Protein AF-0000000074136040 (afdb_homodimer)

Nearest PDB structures (foldseek):
  2c1n-assembly2_B  TM=3.102E-01  e=4.242E+00  Homo sapiens

Secondary structure (DSSP, 8-state):
---HHHHHHHTT--GGGGHHHHHHHHHHHHHHT-SS--HHHHHHHHHHHHHHHHHHHHHHHHHHHHHHHHHHHS-HHHHHIIIII-HHHHGGGGHHHHHHHHHHHHHHHHHHHTTTT-HHHHHHHHHHHHHHHHHHHHHHHIIIIIIHHHHHHH-----SS-S-HHHHHHHHHHHSSGGGGGGTHHHHHHHHHHHHHTTSHHHHHHS-HHHHHHHHHHHHHHHHHHHHHHHHHHHHHHHHHHHH-S--GGGGGGGGGGHHHHHHHHHHHHHHHHHHHHHHHHHS--SS--HHHHHHHHHHHHHHHHHHHHHHHHHHHHHHHHHHHHHHHHHHTTT--EEPTTT--EE-TTS--GGGGGGHHHHHHHHHHHHHHHHHHTTTS--HHHHHHHHHHHHHHHHHHHHHHHHHHHHHHHHHHHHHHHHHHHHHHHHHHTTS---------GGGGG--GGGG-/---HHHHHHHTT--GGGGHHHHHHHHHHHHHHT-SS--HHHHHHHHHHHHHHHHHHHHHHHHHHHHHHHHHHHS-HHHHHIIIII-HHHHGGGGHHHHHHHHHHHHHHHHHHHTTTT-HHHHHHHHHHHHHHHHHHHHHHHIIIIIIHHHHHH-----SSS-S-HHHHHHHHHHH--GGGGGGTHHHHHHHHHHHHHTTSHHHHHHS-HHHHHHHHHHHHHHHHHHHHHHHHHHHHHHHHHHHH-SPPGGGGGGGGGGHHHHHHHHHHHHHHHHHHHHHHHHHS--SS--HHHHHHHHHHHHHHHHHHHHHHHHHHHHHHHHHHHHHHHHHHTTT--EEPTTT-PEE-TTS--GGGGGGHHHHHHHHHHHHHHHHHHTTTS--HHHHHHHHHHHHHHHHHHHHHHHHHHHHHHHHHHHHHHHHHHHHHHHHHHTTS-S-------GGGGG--GGGG-

InterPro domains:
  IPR004695 Transporter protein SLAC1/Mae1/ Ssu1/TehA [PF03595] (12-409)
  IPR038665 Voltage-dependent anion channel superfamily [G3DSA:1.50.10.150] (7-417)
  IPR051629 Sulfite Efflux Tellurite-Resistance Transporter [PTHR31686] (4-433)

Organism: Saccharomyces kudriavzevii (strain ATCC MYA-4449 / AS 2.2408 / CBS 8840 / NBRC 1802 / NCYC 2889) (NCBI:txid226230)

Foldseek 3Di:
DPPPVLVVLLVPAALLLLLLLLLLLLLLVCLCVPLPDDPVSPVVSVVSLVVSVVSLVVNVVSNVSSQVVCCVVDNPVVVCCVQCLDPVRNLSNLSNLSSLLSNLLVLLVVLLVCCPVDVVVSLVSVVVSVVSLVVSLVSLCCLQVVSVCSNVVPLDPPPPDDDDPVVSCVCCLVVLALSNLSSLLSLLSSLLSLLNRLLGPSNCVNDPLVVSVVSLVVSVVSLVVSVVVLVVSVVVNVVSCVPVNADDLVQLLSLLSNLRNLLSSLSNLQSSLVSVLSSLVPPPDPPPDDPVSNCCSPPVSVVSNVVSNVSNVVSLVVSVVSVVVSVVSLVVQQPPWDQDPPPRDTDGSPPDDSSLSSNQNSLSSNLSSLSSCCVPCCVPPNDVVSSVSSNVSSVCNNVSSVVNVVVVVVVVVVVVVVVVVVVVVVVVVVVVVVPDDDDDPPDPPPDPPPVPVPPVD/DPPPVLVVLLVPAALLLLLLLLLLLLLLVCLCPPLPDDPVSPVVSVVSLVVSVVSLVVNVVSNVSSQVVCCVVDNPVVVCCVQCLDPVRNLSNLSNLSSLLSNLLVLLVVLLVCCPVDVVVSLVSVVVSVVSLVVSLVSLCCQQVVSVVSNVPDPVVPVPDDPPPVVVCVCCLVVLDLSNLSSLLSLLQSLLSLLSHLLRPSNCVNDPLVVSVVSLVVSVVSLVVSVVVLVVSVVVVVVSCVPVNADDLVQLLSLLSNLRNLLSSLSNLQSSLVSVLSSLVVPPDPPPDDPVSNCCSPVVSVVSNVVSNVSNVVSLVVSVVSVVVSVVSLVVQQPPWDQDPPPRDTDGSPPDDSSLSSNQNSLSSNLSSLSSCCVPCCVPPNSVVSSVSSNVSSVCNNVSSVVNVVVVVVVVVVVVVVVVVVVVVVVVCVVVVVVDDDDDPPDPPPDPPPVPPPPVD

pLDDT: mean 82.59, std 19.42, range [18.17, 98.25]

Solvent-accessible surface area (backbone atoms only — not comparable to full-atom values): 46524 Å² total; per-residue (Å²): 127,82,52,71,63,57,52,62,58,32,70,65,65,49,56,56,62,31,39,58,22,23,19,34,16,41,31,16,47,43,34,59,65,34,82,76,76,50,73,68,42,38,53,51,12,52,52,34,39,52,50,21,52,50,47,43,54,50,52,50,50,44,50,52,48,29,50,52,51,46,34,71,72,61,38,62,69,56,48,46,45,52,46,51,60,29,70,90,37,29,38,32,50,28,28,45,47,42,18,50,45,30,52,39,49,44,52,43,54,49,22,60,66,33,39,84,82,37,48,67,62,18,37,53,45,43,51,49,35,53,52,51,46,54,52,38,48,52,52,27,48,45,42,34,54,47,42,49,46,45,55,69,66,47,75,59,75,70,69,81,61,77,87,61,71,62,50,58,52,38,46,48,52,66,54,60,39,64,55,68,47,35,28,43,40,27,36,24,47,48,25,26,50,49,38,73,41,56,75,35,71,58,41,55,70,65,40,57,71,66,58,44,49,52,50,50,51,50,29,51,53,40,36,54,52,29,50,54,53,49,53,52,50,50,44,51,39,53,53,33,28,65,69,64,30,58,66,54,73,86,46,38,43,41,48,32,45,65,22,27,47,18,8,24,40,17,32,19,38,45,31,44,23,49,40,50,32,51,50,44,65,69,73,46,81,85,70,96,58,52,72,66,54,53,49,46,68,54,48,52,35,48,51,42,38,53,53,18,52,53,51,21,42,34,26,42,33,46,26,54,51,44,51,52,51,31,52,50,51,51,59,69,32,60,81,45,75,45,65,40,84,88,78,65,47,75,40,42,66,84,53,86,52,80,47,63,53,40,42,18,45,15,30,32,23,38,9,47,22,27,32,49,53,22,72,72,36,35,86,80,46,88,38,64,68,31,36,52,50,12,43,51,30,34,51,50,15,39,54,49,31,51,51,51,51,53,50,50,50,50,52,51,49,50,50,49,49,51,50,51,50,49,50,49,46,52,49,50,51,49,58,57,55,63,69,56,87,90,73,88,78,75,84,86,68,73,81,74,67,75,77,63,77,72,69,83,112,127,83,54,68,64,58,52,62,60,32,69,66,66,49,55,55,62,30,37,58,22,22,20,35,15,42,32,16,47,43,33,59,65,33,83,75,76,49,72,68,40,38,52,52,12,53,54,34,38,53,51,20,52,50,48,43,54,52,51,50,50,45,50,52,49,29,50,52,53,45,36,72,71,63,38,63,66,54,50,44,46,54,45,52,54,28,71,91,37,28,36,33,49,28,27,45,45,41,18,50,44,29,52,41,48,45,50,44,52,50,20,60,66,32,39,83,81,37,49,67,60,17,37,53,43,44,52,49,34,54,53,51,46,53,52,38,48,53,51,26,50,46,41,34,53,48,42,50,46,40,60,19,59,59,70,72,62,63,78,80,66,76,90,54,70,62,50,56,44,42,48,39,51,68,54,60,38,64,57,66,47,35,26,44,38,27,35,24,47,50,26,26,51,48,37,73,44,56,76,34,70,59,41,56,71,65,41,56,71,66,60,44,49,53,50,51,50,52,31,50,35,40,36,41,31,30,52,54,53,48,52,42,50,50,54,54,39,55,53,34,42,73,71,68,46,76,68,56,74,88,49,38,44,41,45,30,44,66,22,28,48,18,9,25,40,16,31,20,39,45,33,44,23,50,39,49,33,52,49,45,65,69,72,47,81,84,68,96,60,55,71,68,53,55,50,45,68,55,47,53,36,48,53,42,37,53,53,19,51,52,52,23,50,53,27,42,55,52,25,53,52,43,50,52,52,32,52,50,51,51,59,68,32,60,83,46,77,46,65,40,83,86,78,65,45,74,39,43,66,82,51,87,53,79,50,64,53,41,41,19,46,15,30,32,24,37,10,48,22,28,33,48,52,21,71,71,37,34,86,80,44,87,38,62,68,32,36,52,50,12,42,50,30,33,51,49,15,38,53,48,29,52,51,51,51,52,51,50,50,49,54,51,49,50,52,50,49,50,47,48,50,48,50,49,46,50,51,50,48,52,59,56,54,64,70,58,83,90,74,87,79,75,82,86,68,73,81,75,66,73,79,63,79,73,69,85,115

Sequence (914 aa):
MVSSWALAVTRQFDPFMFVMVMGVGISSNILYNFPYPARWLRICSYIMFAITCLIFIAVQALQLLHLVVYIKEKSFKEYFNDFFRNMKHSLFWGTYPMGLVTIINFLGALSKKYTTRSPTNARNLMILVYALWWYDLAVCLVIAWGISFLIWHDYYSLDGVGSYPSYNIRMASENMKSVLLLDIIPLVVVASSCGTFTMSDIFARAFNRNIQLITLVICALTWLHAIIFVSILITIYFWSLYINKIPPMSQVFTLFLLLGPMGQGSFGVLLLTDNIKKYVDKYYPTDNITREQEILTIMVPWCFKVLGIISAMAMLAMGYFFTVISIASIVSHYDTRETENETGKVKRVYTFHKGFWGMTFPMGTMSLGNEELYVQYNQYVPLYAFRVLGTIYGSICVCWSILCLSFTLYEYLKKVWHAARKSSFFSEAAAEKTITSPYSTESVEESNSALDFTRLAMVSSWALAVTRQFDPFMFVMVMGVGISSNILYNFPYPARWLRICSYIMFAITCLIFIAVQALQLLHLVVYIKEKSFKEYFNDFFRNMKHSLFWGTYPMGLVTIINFLGALSKKYTTRSPTNARNLMILVYALWWYDLAVCLVIAWGISFLIWHDYYSLDGVGSYPSYNIRMASENMKSVLLLDIIPLVVVASSCGTFTMSDIFARAFNRNIQLITLVICALTWLHAIIFVSILITIYFWSLYINKIPPMSQVFTLFLLLGPMGQGSFGVLLLTDNIKKYVDKYYPTDNITREQEILTIMVPWCFKVLGIISAMAMLAMGYFFTVISIASIVSHYDTRETENETGKVKRVYTFHKGFWGMTFPMGTMSLGNEELYVQYNQYVPLYAFRVLGTIYGSICVCWSILCLSFTLYEYLKKVWHAARKSSFFSEAAAEKTITSPYSTESVEESNSALDFTRLA

Radius of gyration: 33.11 Å; Cα contacts (8 Å, |Δi|>4): 1145; chains: 2; boundi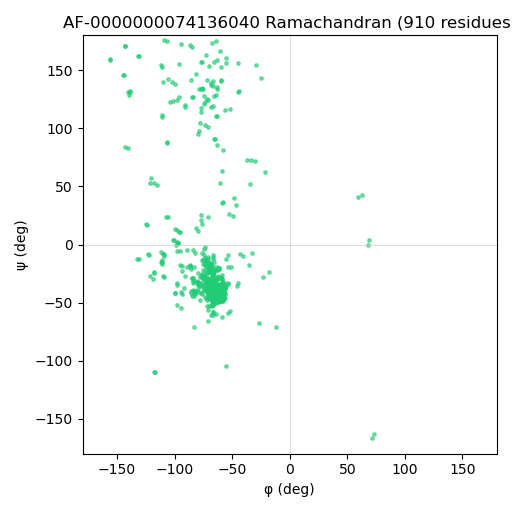ng box: 98×110×75 Å

Structure (mmCIF, N/CA/C/O backbone):
data_AF-0000000074136040-model_v1
#
loop_
_entity.id
_entity.type
_entity.pdbx_description
1 polymer 'SSU1-like protein'
#
loop_
_atom_site.group_PDB
_atom_site.id
_atom_site.type_symbol
_atom_site.label_atom_id
_atom_site.label_alt_id
_atom_site.label_comp_id
_atom_site.label_asym_id
_atom_site.label_entity_id
_atom_site.label_seq_id
_atom_site.pdbx_PDB_ins_code
_atom_site.Cartn_x
_atom_site.Cartn_y
_atom_site.Cartn_z
_atom_site.occupancy
_atom_site.B_iso_or_equiv
_atom_site.auth_seq_id
_atom_site.auth_comp_id
_atom_site.auth_asym_id
_atom_site.auth_atom_id
_atom_site.pdbx_PDB_model_num
ATOM 1 N N . MET A 1 1 ? 34.25 -40.812 -16.578 1 46.94 1 MET A N 1
ATOM 2 C CA . MET A 1 1 ? 34.656 -39.531 -17.172 1 46.94 1 MET A CA 1
ATOM 3 C C . MET A 1 1 ? 33.469 -38.812 -17.781 1 46.94 1 MET A C 1
ATOM 5 O O . MET A 1 1 ? 32.781 -39.344 -18.656 1 46.94 1 MET A O 1
ATOM 9 N N . VAL A 1 2 ? 32.938 -37.938 -16.953 1 61.72 2 VAL A N 1
ATOM 10 C CA . VAL A 1 2 ? 31.797 -37.188 -17.453 1 61.72 2 VAL A CA 1
ATOM 11 C C . VAL A 1 2 ? 32.156 -36.562 -18.797 1 61.72 2 VAL A C 1
ATOM 13 O O . VAL A 1 2 ? 33.25 -36 -18.969 1 61.72 2 VAL A O 1
ATOM 16 N N . SER A 1 3 ? 31.438 -37 -19.859 1 63.81 3 SER A N 1
ATOM 17 C CA . SER A 1 3 ? 31.672 -36.5 -21.203 1 63.81 3 SER A CA 1
ATOM 18 C C . SER A 1 3 ? 31.828 -34.969 -21.219 1 63.81 3 SER A C 1
ATOM 20 O O . SER A 1 3 ? 31.219 -34.281 -20.391 1 63.81 3 SER A O 1
ATOM 22 N N . SER A 1 4 ? 32.875 -34.469 -21.875 1 64.31 4 SER A N 1
ATOM 23 C CA . SER A 1 4 ? 33.25 -33.062 -22 1 64.31 4 SER A CA 1
ATOM 24 C C . SER A 1 4 ? 32.031 -32.188 -22.328 1 64.31 4 SER A C 1
ATOM 26 O O . SER A 1 4 ? 31.922 -31.078 -21.844 1 64.31 4 SER A O 1
ATOM 28 N N . TRP A 1 5 ? 31.188 -32.844 -23.062 1 64.62 5 TRP A N 1
ATOM 29 C CA . TRP A 1 5 ? 30 -32.094 -23.453 1 64.62 5 TRP A CA 1
ATOM 30 C C . TRP A 1 5 ? 29.078 -31.859 -22.266 1 64.62 5 TRP A C 1
ATOM 32 O O . TRP A 1 5 ? 28.516 -30.781 -22.109 1 64.62 5 TRP A O 1
ATOM 42 N N . ALA A 1 6 ? 28.922 -32.875 -21.5 1 65.31 6 ALA A N 1
ATOM 43 C CA . ALA A 1 6 ? 28.078 -32.781 -20.312 1 65.31 6 ALA A CA 1
ATOM 44 C C . ALA A 1 6 ? 28.594 -31.703 -19.359 1 65.31 6 ALA A C 1
ATOM 46 O O . ALA A 1 6 ? 27.812 -30.938 -18.781 1 65.31 6 ALA A O 1
ATOM 47 N N . LEU A 1 7 ? 29.781 -31.578 -19.312 1 70.56 7 LEU A N 1
ATOM 48 C CA . LEU A 1 7 ? 30.406 -30.594 -18.438 1 70.56 7 LEU A CA 1
ATOM 49 C C . LEU A 1 7 ? 30.141 -29.188 -18.953 1 70.56 7 LEU A C 1
ATOM 51 O O . LEU A 1 7 ? 29.859 -28.281 -18.156 1 70.56 7 LEU A O 1
ATOM 55 N N . ALA A 1 8 ? 30.234 -29.062 -20.219 1 70.12 8 ALA A N 1
ATOM 56 C CA . ALA A 1 8 ? 30.062 -27.734 -20.812 1 70.12 8 ALA A CA 1
ATOM 57 C C . ALA A 1 8 ? 28.625 -27.25 -20.641 1 70.12 8 ALA A C 1
ATOM 59 O O . ALA A 1 8 ? 28.391 -26.062 -20.359 1 70.12 8 ALA A O 1
ATOM 60 N N . VAL A 1 9 ? 27.781 -28.188 -20.75 1 70.44 9 VAL A N 1
ATOM 61 C CA . VAL A 1 9 ? 26.375 -27.828 -20.672 1 70.44 9 VAL A CA 1
ATOM 62 C C . VAL A 1 9 ? 25.953 -27.594 -19.234 1 70.44 9 VAL A C 1
ATOM 64 O O . VAL A 1 9 ? 25.172 -26.688 -18.938 1 70.44 9 VAL A O 1
ATOM 67 N N . THR A 1 10 ? 26.484 -28.312 -18.406 1 73.75 10 THR A N 1
ATOM 68 C CA . THR A 1 10 ? 26.078 -28.281 -17.016 1 73.75 10 THR A CA 1
ATOM 69 C C . THR A 1 10 ? 26.641 -27.047 -16.312 1 73.75 10 THR A C 1
ATOM 71 O O . THR A 1 10 ? 26.078 -26.594 -15.312 1 73.75 10 THR A O 1
ATOM 74 N N . ARG A 1 11 ? 27.703 -26.562 -16.812 1 70.44 11 ARG A N 1
ATOM 75 C CA . ARG A 1 11 ? 28.312 -25.391 -16.188 1 70.44 11 ARG A CA 1
ATOM 76 C C . ARG A 1 11 ? 27.438 -24.156 -16.312 1 70.44 11 ARG A C 1
ATOM 78 O O . ARG A 1 11 ? 27.578 -23.203 -15.555 1 70.44 11 ARG A O 1
ATOM 85 N N . GLN A 1 12 ? 26.469 -24.375 -17.078 1 74.19 12 GLN A N 1
ATOM 86 C CA . GLN A 1 12 ? 25.641 -23.219 -17.359 1 74.19 12 GLN A CA 1
ATOM 87 C C . GLN A 1 12 ? 24.391 -23.219 -16.484 1 74.19 12 GLN A C 1
ATOM 89 O O . GLN A 1 12 ? 23.625 -22.25 -16.484 1 74.19 12 GLN A O 1
ATOM 94 N N . PHE A 1 13 ? 24.328 -24.234 -15.695 1 83.25 13 PHE A N 1
ATOM 95 C CA . PHE A 1 13 ? 23.094 -24.297 -14.938 1 83.25 13 PHE A CA 1
ATOM 96 C C . PHE A 1 13 ? 23.094 -23.281 -13.805 1 83.25 13 PHE A C 1
ATOM 98 O O . PHE A 1 13 ? 24.109 -23.109 -13.117 1 83.25 13 PHE A O 1
ATOM 105 N N . ASP A 1 14 ? 22.047 -22.625 -13.719 1 85.25 14 ASP A N 1
ATOM 106 C CA . ASP A 1 14 ? 21.75 -21.688 -12.633 1 85.25 14 ASP A CA 1
ATOM 107 C C . ASP A 1 14 ? 20.297 -21.797 -12.188 1 85.25 14 ASP A C 1
ATOM 109 O O . ASP A 1 14 ? 19.391 -21.875 -13.016 1 85.25 14 ASP A O 1
ATOM 113 N N . PRO A 1 15 ? 20.141 -21.953 -10.883 1 85.12 15 PRO A N 1
ATOM 114 C CA . PRO A 1 15 ? 18.766 -22.094 -10.391 1 85.12 15 PRO A CA 1
ATOM 115 C C . PRO A 1 15 ? 17.844 -20.984 -10.906 1 85.12 15 PRO A C 1
ATOM 117 O O . PRO A 1 15 ? 16.641 -21.188 -11.008 1 85.12 15 PRO A O 1
ATOM 120 N N . PHE A 1 16 ? 18.391 -19.953 -11.32 1 85.19 16 PHE A N 1
ATOM 121 C CA . PHE A 1 16 ? 17.609 -18.828 -11.812 1 85.19 16 PHE A CA 1
ATOM 122 C C . PHE A 1 16 ? 16.969 -19.156 -13.156 1 85.19 16 PHE A C 1
ATOM 124 O O . PHE A 1 16 ? 16.031 -18.484 -13.586 1 85.19 16 PHE A O 1
ATOM 131 N N . MET A 1 17 ? 17.375 -20.266 -13.758 1 89.44 17 MET A N 1
ATOM 132 C CA . MET A 1 17 ? 16.859 -20.641 -15.078 1 89.44 17 MET A CA 1
ATOM 133 C C . MET A 1 17 ? 15.383 -21.016 -14.992 1 89.44 17 MET A C 1
ATOM 135 O O . MET A 1 17 ? 14.664 -20.922 -15.992 1 89.44 17 MET A O 1
ATOM 139 N N . PHE A 1 18 ? 14.93 -21.297 -13.852 1 93.38 18 PHE A N 1
ATOM 140 C CA . PHE A 1 18 ? 13.531 -21.672 -13.68 1 93.38 18 PHE A CA 1
ATOM 141 C C . PHE A 1 18 ? 12.633 -20.438 -13.766 1 93.38 18 PHE A C 1
ATOM 143 O O . PHE A 1 18 ? 11.406 -20.562 -13.805 1 93.38 18 PHE A O 1
ATOM 150 N N . VAL A 1 19 ? 13.203 -19.25 -13.82 1 92.5 19 VAL A N 1
ATOM 151 C CA . VAL A 1 19 ? 12.453 -18.016 -13.953 1 92.5 19 VAL A CA 1
ATOM 152 C C . VAL A 1 19 ? 11.719 -18 -15.297 1 92.5 19 VAL A C 1
ATOM 154 O O . VAL A 1 19 ? 10.641 -17.422 -15.414 1 92.5 19 VAL A O 1
ATOM 157 N N . MET A 1 20 ? 12.305 -18.703 -16.234 1 94.94 20 MET A N 1
ATOM 158 C CA . MET A 1 20 ? 11.68 -18.781 -17.547 1 94.94 20 MET A CA 1
ATOM 159 C C . MET A 1 20 ? 10.367 -19.562 -17.484 1 94.94 20 MET A C 1
ATOM 161 O O . MET A 1 20 ? 9.391 -19.203 -18.141 1 94.94 20 MET A O 1
ATOM 165 N N . VAL A 1 21 ? 10.414 -20.547 -16.641 1 96 21 VAL A N 1
ATOM 166 C CA . VAL A 1 21 ? 9.219 -21.375 -16.469 1 96 21 VAL A CA 1
ATOM 167 C C . VAL A 1 21 ? 8.125 -20.547 -15.789 1 96 21 VAL A C 1
ATOM 169 O O . VAL A 1 21 ? 6.969 -20.562 -16.234 1 96 21 VAL A O 1
ATOM 172 N N . MET A 1 22 ? 8.453 -19.891 -14.836 1 95.12 22 MET A N 1
ATOM 173 C CA . MET A 1 22 ? 7.461 -19.141 -14.078 1 95.12 22 MET A CA 1
ATOM 174 C C . MET A 1 22 ? 6.863 -18.016 -14.938 1 95.12 22 MET A C 1
ATOM 176 O O . MET A 1 22 ? 5.652 -17.797 -14.914 1 95.12 22 MET A O 1
ATOM 180 N N . GLY A 1 23 ? 7.73 -17.297 -15.688 1 95.69 23 GLY A N 1
ATOM 181 C CA . GLY A 1 23 ? 7.258 -16.219 -16.531 1 95.69 23 GLY A CA 1
ATOM 182 C C . GLY A 1 23 ? 6.324 -16.688 -17.641 1 95.69 23 GLY A C 1
ATOM 183 O O . GLY A 1 23 ? 5.223 -16.156 -17.797 1 95.69 23 GLY A O 1
ATOM 184 N N . VAL A 1 24 ? 6.727 -17.688 -18.312 1 96.81 24 VAL A N 1
ATOM 185 C CA . VAL A 1 24 ? 5.918 -18.219 -19.406 1 96.81 24 VAL A CA 1
ATOM 186 C C . VAL A 1 24 ? 4.688 -18.922 -18.844 1 96.81 24 VAL A C 1
ATOM 188 O O . VAL A 1 24 ? 3.598 -18.844 -19.406 1 96.81 24 VAL A O 1
ATOM 191 N N . GLY A 1 25 ? 4.891 -19.578 -17.812 1 97.56 25 GLY A N 1
ATOM 192 C CA . GLY A 1 25 ? 3.793 -20.297 -17.188 1 97.56 25 GLY A CA 1
ATOM 193 C C . GLY A 1 25 ? 2.664 -19.391 -16.734 1 97.56 25 GLY A C 1
ATOM 194 O O . GLY A 1 25 ? 1.495 -19.656 -17.016 1 97.56 25 GLY A O 1
ATOM 195 N N . ILE A 1 26 ? 2.975 -18.328 -16.031 1 97.5 26 ILE A N 1
ATOM 196 C CA . ILE A 1 26 ? 1.943 -17.422 -15.555 1 97.5 26 ILE A CA 1
ATOM 197 C C . ILE A 1 26 ? 1.262 -16.75 -16.75 1 97.5 26 ILE A C 1
ATOM 199 O O . ILE A 1 26 ? 0.061 -16.469 -16.703 1 97.5 26 ILE A O 1
ATOM 203 N N . SER A 1 27 ? 2.025 -16.484 -17.781 1 97.62 27 SER A N 1
ATOM 204 C CA . SER A 1 27 ? 1.455 -15.914 -18.984 1 97.62 27 SER A CA 1
ATOM 205 C C . SER A 1 27 ? 0.419 -16.844 -19.609 1 97.62 27 SER A C 1
ATOM 207 O O . SER A 1 27 ? -0.627 -16.391 -20.078 1 97.62 27 SER A O 1
ATOM 209 N N . SER A 1 28 ? 0.747 -18.125 -19.609 1 97.56 28 SER A N 1
ATOM 210 C CA . SER A 1 28 ? -0.204 -19.109 -20.141 1 97.56 28 SER A CA 1
ATOM 211 C C . SER A 1 28 ? -1.489 -19.125 -19.328 1 97.56 28 SER A C 1
ATOM 213 O O . SER A 1 28 ? -2.586 -19.203 -19.875 1 97.56 28 SER A O 1
ATOM 215 N N . ASN A 1 29 ? -1.343 -19.016 -18.031 1 97.06 29 ASN A N 1
ATOM 216 C CA . ASN A 1 29 ? -2.506 -19 -17.156 1 97.06 29 ASN A CA 1
ATOM 217 C C . ASN A 1 29 ? -3.355 -17.75 -17.375 1 97.06 29 ASN A C 1
ATOM 219 O O . ASN A 1 29 ? -4.586 -17.828 -17.375 1 97.06 29 ASN A O 1
ATOM 223 N N . ILE A 1 30 ? -2.703 -16.609 -17.547 1 97.06 30 ILE A N 1
ATOM 224 C CA . ILE A 1 30 ? -3.398 -15.336 -17.766 1 97.06 30 ILE A CA 1
ATOM 225 C C . ILE A 1 30 ? -4.148 -15.375 -19.094 1 97.06 30 ILE A C 1
ATOM 227 O O . ILE A 1 30 ? -5.301 -14.945 -19.172 1 97.06 30 ILE A O 1
ATOM 231 N N . LEU A 1 31 ? -3.5 -15.93 -20.094 1 96.12 31 LEU A N 1
ATOM 232 C CA . LEU A 1 31 ? -4.133 -16.031 -21.406 1 96.12 31 LEU A CA 1
ATOM 233 C C . LEU A 1 31 ? -5.348 -16.953 -21.344 1 96.12 31 LEU A C 1
ATOM 235 O O . LEU A 1 31 ? -6.34 -16.719 -22.031 1 96.12 31 LEU A O 1
ATOM 239 N N . TYR A 1 32 ? -5.285 -18 -20.562 1 94.38 32 TYR A N 1
ATOM 240 C CA . TYR A 1 32 ? -6.383 -18.953 -20.422 1 94.38 32 TYR A CA 1
ATOM 241 C C . TYR A 1 32 ? -7.617 -18.281 -19.828 1 94.38 32 TYR A C 1
ATOM 243 O O . TYR A 1 32 ? -8.742 -18.516 -20.281 1 94.38 32 TYR A O 1
ATOM 251 N N . ASN A 1 33 ? -7.402 -17.391 -18.812 1 92.19 33 ASN A N 1
ATOM 252 C CA . ASN A 1 33 ? -8.477 -16.656 -18.156 1 92.19 33 ASN A CA 1
ATOM 253 C C . ASN A 1 33 ? -8.32 -15.148 -18.344 1 92.19 33 ASN A C 1
ATOM 255 O O . ASN A 1 33 ? -8.367 -14.383 -17.375 1 92.19 33 ASN A O 1
ATOM 259 N N . PHE A 1 34 ? -8.18 -14.75 -19.547 1 92.06 34 PHE A N 1
ATOM 260 C CA . PHE A 1 34 ? -7.984 -13.336 -19.828 1 92.06 34 PHE A CA 1
ATOM 261 C C . PHE A 1 34 ? -9.242 -12.539 -19.516 1 92.06 34 PHE A C 1
ATOM 263 O O . PHE A 1 34 ? -10.359 -13 -19.766 1 92.06 34 PHE A O 1
ATOM 270 N N . PRO A 1 35 ? -9.133 -11.391 -18.906 1 89 35 PRO A N 1
ATOM 271 C CA . PRO A 1 35 ? -10.312 -10.617 -18.516 1 89 35 PRO A CA 1
ATOM 272 C C . PRO A 1 35 ? -11.273 -10.367 -19.672 1 89 35 PRO A C 1
ATOM 274 O O . PRO A 1 35 ? -12.492 -10.281 -19.469 1 89 35 PRO A O 1
ATOM 277 N N . TYR A 1 36 ? -10.805 -10.203 -20.875 1 91.31 36 TYR A N 1
ATOM 278 C CA . TYR A 1 36 ? -11.602 -10.141 -22.094 1 91.31 36 TYR A CA 1
ATOM 279 C C . TYR A 1 36 ? -11.445 -11.414 -22.906 1 91.31 36 TYR A C 1
ATOM 281 O O . TYR A 1 36 ? -10.609 -11.484 -23.812 1 91.31 36 TYR A O 1
ATOM 289 N N . PRO A 1 37 ? -12.312 -12.406 -22.562 1 88 37 PRO A N 1
ATOM 290 C CA . PRO A 1 37 ? -12.133 -13.75 -23.109 1 88 37 PRO A CA 1
ATOM 291 C C . PRO A 1 37 ? -12.281 -13.789 -24.625 1 88 37 PRO A C 1
ATOM 293 O O . PRO A 1 37 ? -13.109 -13.055 -25.188 1 88 37 PRO A O 1
ATOM 296 N N . ALA A 1 38 ? -11.383 -14.484 -25.297 1 90.25 38 ALA A N 1
ATOM 297 C CA . ALA A 1 38 ? -11.398 -14.719 -26.734 1 90.25 38 ALA A CA 1
ATOM 298 C C . ALA A 1 38 ? -10.859 -16.109 -27.078 1 90.25 38 ALA A C 1
ATOM 300 O O . ALA A 1 38 ? -9.953 -16.609 -26.406 1 90.25 38 ALA A O 1
ATOM 301 N N . ARG A 1 39 ? -11.391 -16.703 -28.078 1 91.38 39 ARG A N 1
ATOM 302 C CA . ARG A 1 39 ? -11.016 -18.062 -28.469 1 91.38 39 ARG A CA 1
ATOM 303 C C . ARG A 1 39 ? -9.539 -18.125 -28.859 1 91.38 39 ARG A C 1
ATOM 305 O O . ARG A 1 39 ? -8.836 -19.078 -28.531 1 91.38 39 ARG A O 1
ATOM 312 N N . TRP A 1 40 ? -9.133 -17.109 -29.562 1 91.5 40 TRP A N 1
ATOM 313 C CA . TRP A 1 40 ? -7.746 -17.125 -30.031 1 91.5 40 TRP A CA 1
ATOM 314 C C . TRP A 1 40 ? -6.777 -17.016 -28.859 1 91.5 40 TRP A C 1
ATOM 316 O O . TRP A 1 40 ? -5.66 -17.531 -28.906 1 91.5 40 TRP A O 1
ATOM 326 N N . LEU A 1 41 ? -7.145 -16.328 -27.828 1 93.06 41 LEU A N 1
ATOM 327 C CA . LEU A 1 41 ? -6.309 -16.219 -26.625 1 93.06 41 LEU A CA 1
ATOM 328 C C . LEU A 1 41 ? -6.16 -17.578 -25.953 1 93.06 41 LEU A C 1
ATOM 330 O O . LEU A 1 41 ? -5.09 -17.891 -25.422 1 93.06 41 LEU A O 1
ATOM 334 N N . ARG A 1 42 ? -7.184 -18.391 -25.969 1 93.06 42 ARG A N 1
ATOM 335 C CA . ARG A 1 42 ? -7.133 -19.719 -25.375 1 93.06 42 ARG A CA 1
ATOM 336 C C . ARG A 1 42 ? -6.168 -20.625 -26.125 1 93.06 42 ARG A C 1
ATOM 338 O O . ARG A 1 42 ? -5.445 -21.422 -25.516 1 93.06 42 ARG A O 1
ATOM 345 N N . ILE A 1 43 ? -6.176 -20.469 -27.406 1 94.38 43 ILE A N 1
ATOM 346 C CA . ILE A 1 43 ? -5.258 -21.25 -28.219 1 94.38 43 ILE A CA 1
ATOM 347 C C . ILE A 1 43 ? -3.818 -20.875 -27.906 1 94.38 43 ILE A C 1
ATOM 349 O O . ILE A 1 43 ? -2.957 -21.734 -27.734 1 94.38 43 ILE A O 1
ATOM 353 N N . CYS A 1 44 ? -3.645 -19.562 -27.797 1 95.44 44 CYS A N 1
ATOM 354 C CA . CYS A 1 44 ? -2.316 -19.078 -27.438 1 95.44 44 CYS A CA 1
ATOM 355 C C . CYS A 1 44 ? -1.908 -19.594 -26.062 1 95.44 44 CYS A C 1
ATOM 357 O O . CYS A 1 44 ? -0.731 -19.875 -25.828 1 95.44 44 CYS A O 1
ATOM 359 N N . SER A 1 45 ? -2.877 -19.703 -25.203 1 96.62 45 SER A N 1
ATOM 360 C CA . SER A 1 45 ? -2.621 -20.188 -23.859 1 96.62 45 SER A CA 1
ATOM 361 C C . SER A 1 45 ? -2.125 -21.641 -23.875 1 96.62 45 SER A C 1
ATOM 363 O O . SER A 1 45 ? -1.171 -21.984 -23.172 1 96.62 45 SER A O 1
ATOM 365 N N . TYR A 1 46 ? -2.705 -22.484 -24.703 1 96 46 TYR A N 1
ATOM 366 C CA . TYR A 1 46 ? -2.297 -23.875 -24.812 1 96 46 TYR A CA 1
ATOM 367 C C . TYR A 1 46 ? -0.877 -23.984 -25.344 1 96 46 TYR A C 1
ATOM 369 O O . TYR A 1 46 ? -0.091 -24.812 -24.875 1 96 46 TYR A O 1
ATOM 377 N N . ILE A 1 47 ? -0.594 -23.188 -26.281 1 96.25 47 ILE A N 1
ATOM 378 C CA . ILE A 1 47 ? 0.735 -23.203 -26.875 1 96.25 47 ILE A CA 1
ATOM 379 C C . ILE A 1 47 ? 1.774 -22.781 -25.844 1 96.25 47 ILE A C 1
ATOM 381 O O . ILE A 1 47 ? 2.809 -23.438 -25.688 1 96.25 47 ILE A O 1
ATOM 385 N N . MET A 1 48 ? 1.492 -21.75 -25.188 1 96.81 48 MET A N 1
ATOM 386 C CA . MET A 1 48 ? 2.424 -21.25 -24.172 1 96.81 48 MET A CA 1
ATOM 387 C C . MET A 1 48 ? 2.586 -22.25 -23.031 1 96.81 48 MET A C 1
ATOM 389 O O . MET A 1 48 ? 3.666 -22.359 -22.453 1 96.81 48 MET A O 1
ATOM 393 N N . PHE A 1 49 ? 1.501 -22.922 -22.734 1 97.44 49 PHE A N 1
ATOM 394 C CA . PHE A 1 49 ? 1.577 -23.953 -21.688 1 97.44 49 PHE A CA 1
ATOM 395 C C . PHE A 1 49 ? 2.498 -25.078 -22.125 1 97.44 49 PHE A C 1
ATOM 397 O O . PHE A 1 49 ? 3.287 -25.578 -21.312 1 97.44 49 PHE A O 1
ATOM 404 N N . ALA A 1 50 ? 2.398 -25.484 -23.359 1 97.31 50 ALA A N 1
ATOM 405 C CA . ALA A 1 50 ? 3.275 -26.531 -23.891 1 97.31 50 ALA A CA 1
ATOM 406 C C . ALA A 1 50 ? 4.738 -26.109 -23.812 1 97.31 50 ALA A C 1
ATOM 408 O O . ALA A 1 50 ? 5.605 -26.891 -23.438 1 97.31 50 ALA A O 1
ATOM 409 N N . ILE A 1 51 ? 4.949 -24.875 -24.141 1 96.56 51 ILE A N 1
ATOM 410 C CA . ILE A 1 51 ? 6.305 -24.344 -24.094 1 96.56 51 ILE A CA 1
ATOM 411 C C . ILE A 1 51 ? 6.801 -24.344 -22.641 1 96.56 51 ILE A C 1
ATOM 413 O O . ILE A 1 51 ? 7.957 -24.688 -22.375 1 96.56 51 ILE A O 1
ATOM 417 N N . THR A 1 52 ? 5.898 -23.938 -21.719 1 97.31 52 THR A N 1
ATOM 418 C CA . THR A 1 52 ? 6.242 -23.938 -20.297 1 97.31 52 THR A CA 1
ATOM 419 C C . THR A 1 52 ? 6.664 -25.328 -19.828 1 97.31 52 THR A C 1
ATOM 421 O O . THR A 1 52 ? 7.68 -25.469 -19.156 1 97.31 52 THR A O 1
ATOM 424 N N . CYS A 1 53 ? 5.934 -26.312 -20.219 1 97.12 53 CYS A N 1
ATOM 425 C CA . CYS A 1 53 ? 6.227 -27.688 -19.828 1 97.12 53 CYS A CA 1
ATOM 426 C C . CYS A 1 53 ? 7.547 -28.156 -20.422 1 97.12 53 CYS A C 1
ATOM 428 O O . CYS A 1 53 ? 8.344 -28.797 -19.75 1 97.12 53 CYS A O 1
ATOM 430 N N . LEU A 1 54 ? 7.746 -27.797 -21.641 1 96.38 54 LEU A N 1
ATOM 431 C CA . LEU A 1 54 ? 8.984 -28.172 -22.312 1 96.38 54 LEU A CA 1
ATOM 432 C C . LEU A 1 54 ? 10.188 -27.531 -21.641 1 96.38 54 LEU A C 1
ATOM 434 O O . LEU A 1 54 ? 11.203 -28.203 -21.406 1 96.38 54 LEU A O 1
ATOM 438 N N . ILE A 1 55 ? 10.055 -26.266 -21.344 1 95.69 55 ILE A N 1
ATOM 439 C CA . ILE A 1 55 ? 11.148 -25.562 -20.672 1 95.69 55 ILE A CA 1
ATOM 440 C C . ILE A 1 55 ? 11.391 -26.188 -19.297 1 95.69 55 ILE A C 1
ATOM 442 O O . ILE A 1 55 ? 12.539 -26.375 -18.891 1 95.69 55 ILE A O 1
ATOM 446 N N . PHE A 1 56 ? 10.336 -26.453 -18.578 1 96.88 56 PHE A N 1
ATOM 447 C CA . PHE A 1 56 ? 10.461 -27.031 -17.25 1 96.88 56 PHE A CA 1
ATOM 448 C C . PHE A 1 56 ? 11.195 -28.359 -17.297 1 96.88 56 PHE A C 1
ATOM 450 O O . PHE A 1 56 ? 12.117 -28.609 -16.516 1 96.88 56 PHE A O 1
ATOM 457 N N . ILE A 1 57 ? 10.836 -29.219 -18.203 1 95.5 57 ILE A N 1
ATOM 458 C CA . ILE A 1 57 ? 11.453 -30.531 -18.344 1 95.5 57 ILE A CA 1
ATOM 459 C C . ILE A 1 57 ? 12.922 -30.375 -18.734 1 95.5 57 ILE A C 1
ATOM 461 O O . ILE A 1 57 ? 13.797 -31.078 -18.203 1 95.5 57 ILE A O 1
ATOM 465 N N . ALA A 1 58 ? 13.188 -29.469 -19.625 1 92.5 58 ALA A N 1
ATOM 466 C CA . ALA A 1 58 ? 14.555 -29.234 -20.078 1 92.5 58 ALA A CA 1
ATOM 467 C C . ALA A 1 58 ? 15.43 -28.734 -18.938 1 92.5 58 ALA A C 1
ATOM 469 O O . ALA A 1 58 ? 16.547 -29.234 -18.734 1 92.5 58 ALA A O 1
ATOM 470 N N . VAL A 1 59 ? 14.906 -27.734 -18.234 1 92.88 59 VAL A N 1
ATOM 471 C CA . VAL A 1 59 ? 15.695 -27.141 -17.156 1 92.88 59 VAL A CA 1
ATOM 472 C C . VAL A 1 59 ? 15.852 -28.141 -16.016 1 92.88 59 VAL A C 1
ATOM 474 O O . VAL A 1 59 ? 16.906 -28.219 -15.375 1 92.88 59 VAL A O 1
ATOM 477 N N . GLN A 1 60 ? 14.812 -28.922 -15.75 1 93.12 60 GLN A N 1
ATOM 478 C CA . GLN A 1 60 ? 14.883 -29.938 -14.719 1 93.12 60 GLN A CA 1
ATOM 479 C C . GLN A 1 60 ? 15.914 -31.016 -15.07 1 93.12 60 GLN A C 1
ATOM 481 O O . GLN A 1 60 ? 16.672 -31.469 -14.211 1 93.12 60 GLN A O 1
ATOM 486 N N . ALA A 1 61 ? 15.914 -31.422 -16.312 1 91.88 61 ALA A N 1
ATOM 487 C CA . ALA A 1 61 ? 16.906 -32.375 -16.781 1 91.88 61 ALA A CA 1
ATOM 488 C C . ALA A 1 61 ? 18.328 -31.828 -16.641 1 91.88 61 ALA A C 1
ATOM 490 O O . ALA A 1 61 ? 19.234 -32.531 -16.234 1 91.88 61 ALA A O 1
ATOM 491 N N . LEU A 1 62 ? 18.422 -30.578 -17.016 1 89.69 62 LEU A N 1
ATOM 492 C CA . LEU A 1 62 ? 19.719 -29.922 -16.891 1 89.69 62 LEU A CA 1
ATOM 493 C C . LEU A 1 62 ? 20.156 -29.875 -15.438 1 89.69 62 LEU A C 1
ATOM 495 O O . LEU A 1 62 ? 21.344 -30.062 -15.141 1 89.69 62 LEU A O 1
ATOM 499 N N . GLN A 1 63 ? 19.25 -29.562 -14.562 1 90 63 GLN A N 1
ATOM 500 C CA . GLN A 1 63 ? 19.547 -29.484 -13.141 1 90 63 GLN A CA 1
ATOM 501 C C . GLN A 1 63 ? 20 -30.844 -12.602 1 90 63 GLN A C 1
ATOM 503 O O . GLN A 1 63 ? 20.953 -30.922 -11.82 1 90 63 GLN A O 1
ATOM 508 N N . LEU A 1 64 ? 19.359 -31.906 -12.992 1 89.75 64 LEU A N 1
ATOM 509 C CA . LEU A 1 64 ? 19.688 -33.25 -12.539 1 89.75 64 LEU A CA 1
ATOM 510 C C . LEU A 1 64 ? 21.047 -33.688 -13.094 1 89.75 64 LEU A C 1
ATOM 512 O O . LEU A 1 64 ? 21.844 -34.312 -12.383 1 89.75 64 LEU A O 1
ATOM 516 N N . LEU A 1 65 ? 21.25 -33.375 -14.32 1 87.5 65 LEU A N 1
ATOM 517 C CA . LEU A 1 65 ? 22.531 -33.688 -14.93 1 87.5 65 LEU A CA 1
ATOM 518 C C . LEU A 1 65 ? 23.656 -32.938 -14.227 1 87.5 65 LEU A C 1
ATOM 520 O O . LEU A 1 65 ? 24.734 -33.5 -13.977 1 87.5 65 LEU A O 1
ATOM 524 N N . HIS A 1 66 ? 23.359 -31.672 -14.039 1 88 66 HIS A N 1
ATOM 525 C CA . HIS A 1 66 ? 24.328 -30.844 -13.336 1 88 66 HIS A CA 1
ATOM 526 C C . HIS A 1 66 ? 24.641 -31.406 -11.953 1 88 66 HIS A C 1
ATOM 528 O O . HIS A 1 66 ? 25.797 -31.406 -11.516 1 88 66 HIS A O 1
ATOM 534 N N . LEU A 1 67 ? 23.641 -31.891 -11.25 1 86.81 67 LEU A N 1
ATOM 535 C CA . LEU A 1 67 ? 23.797 -32.438 -9.914 1 86.81 67 LEU A CA 1
ATOM 536 C C . LEU A 1 67 ? 24.656 -33.719 -9.961 1 86.81 67 LEU A C 1
ATOM 538 O O . LEU A 1 67 ? 25.578 -33.875 -9.148 1 86.81 67 LEU A O 1
ATOM 542 N N . VAL A 1 68 ? 24.422 -34.531 -10.898 1 87.75 68 VAL A N 1
ATOM 543 C CA . VAL A 1 68 ? 25.125 -35.781 -11.016 1 87.75 68 VAL A CA 1
ATOM 544 C C . VAL A 1 68 ? 26.594 -35.531 -11.391 1 87.75 68 VAL A C 1
ATOM 546 O O . VAL A 1 68 ? 27.5 -36.125 -10.805 1 87.75 68 VAL A O 1
ATOM 549 N N . VAL A 1 69 ? 26.797 -34.656 -12.312 1 84.88 69 VAL A N 1
ATOM 550 C CA . VAL A 1 69 ? 28.141 -34.375 -12.781 1 84.88 69 VAL A CA 1
ATOM 551 C C . VAL A 1 69 ? 28.938 -33.688 -11.68 1 84.88 69 VAL A C 1
ATOM 553 O O . VAL A 1 69 ? 30.109 -33.969 -11.469 1 84.88 69 VAL A O 1
ATOM 556 N N . TYR A 1 70 ? 28.297 -32.781 -11.062 1 85.31 70 TYR A N 1
ATOM 557 C CA . TYR A 1 70 ? 28.969 -32.031 -10.008 1 85.31 70 TYR A CA 1
ATOM 558 C C . TYR A 1 70 ? 29.344 -32.938 -8.844 1 85.31 70 TYR A C 1
ATOM 560 O O . TYR A 1 70 ? 30.438 -32.812 -8.281 1 85.31 70 TYR A O 1
ATOM 568 N N . ILE A 1 71 ? 28.484 -33.875 -8.477 1 85.12 71 ILE A N 1
ATOM 569 C CA . ILE A 1 71 ? 28.75 -34.781 -7.375 1 85.12 71 ILE A CA 1
ATOM 570 C C . ILE A 1 71 ? 29.859 -35.75 -7.762 1 85.12 71 ILE A C 1
ATOM 572 O O . ILE A 1 71 ? 30.688 -36.125 -6.922 1 85.12 71 ILE A O 1
ATOM 576 N N . LYS A 1 72 ? 29.891 -36.125 -8.953 1 84 72 LYS A N 1
ATOM 577 C CA . LYS A 1 72 ? 30.922 -37.031 -9.438 1 84 72 LYS A CA 1
ATOM 578 C C . LYS A 1 72 ? 32.281 -36.344 -9.484 1 84 72 LYS A C 1
ATOM 580 O O . LYS A 1 72 ? 33.312 -36.969 -9.25 1 84 72 LYS A O 1
ATOM 585 N N . GLU A 1 73 ? 32.219 -35.062 -9.812 1 82.69 73 GLU A N 1
ATOM 586 C CA . GLU A 1 73 ? 33.469 -34.344 -9.93 1 82.69 73 GLU A CA 1
ATOM 587 C C . GLU A 1 73 ? 33.969 -33.875 -8.57 1 82.69 73 GLU A C 1
ATOM 589 O O . GLU A 1 73 ? 35.188 -33.875 -8.312 1 82.69 73 GLU A O 1
ATOM 594 N N . LYS A 1 74 ? 33.125 -33.438 -7.84 1 83.5 74 LYS A N 1
ATOM 595 C CA . LYS A 1 74 ? 33.5 -32.906 -6.539 1 83.5 74 LYS A CA 1
ATOM 596 C C . LYS A 1 74 ? 32.875 -33.719 -5.406 1 83.5 74 LYS A C 1
ATOM 598 O O . LYS A 1 74 ? 33.094 -34.906 -5.281 1 83.5 74 LYS A O 1
ATOM 603 N N . SER A 1 75 ? 31.875 -33.219 -4.621 1 84.44 75 SER A N 1
ATOM 604 C CA . SER A 1 75 ? 31.156 -33.844 -3.533 1 84.44 75 SER A CA 1
ATOM 605 C C . SER A 1 75 ? 29.797 -33.219 -3.311 1 84.44 75 SER A C 1
ATOM 607 O O . SER A 1 75 ? 29.547 -32.094 -3.779 1 84.44 75 SER A O 1
ATOM 609 N N . PHE A 1 76 ? 29 -33.906 -2.723 1 84.5 76 PHE A N 1
ATOM 610 C CA . PHE A 1 76 ? 27.672 -33.438 -2.391 1 84.5 76 PHE A CA 1
ATOM 611 C C . PHE A 1 76 ? 27.734 -32.25 -1.414 1 84.5 76 PHE A C 1
ATOM 613 O O . PHE A 1 76 ? 26.938 -31.328 -1.497 1 84.5 76 PHE A O 1
ATOM 620 N N . LYS A 1 77 ? 28.625 -32.281 -0.531 1 82.81 77 LYS A N 1
ATOM 621 C CA . LYS A 1 77 ? 28.797 -31.203 0.454 1 82.81 77 LYS A CA 1
ATOM 622 C C . LYS A 1 77 ? 29.156 -29.891 -0.22 1 82.81 77 LYS A C 1
ATOM 624 O O . LYS A 1 77 ? 28.641 -28.828 0.16 1 82.81 77 LYS A O 1
ATOM 629 N N . GLU A 1 78 ? 29.922 -29.984 -1.228 1 83.94 78 GLU A N 1
ATOM 630 C CA . GLU A 1 78 ? 30.312 -28.781 -1.95 1 83.94 78 GLU A CA 1
ATOM 631 C C . GLU A 1 78 ? 29.141 -28.219 -2.762 1 83.94 78 GLU A C 1
ATOM 633 O O . GLU A 1 78 ? 29 -27 -2.885 1 83.94 78 GLU A O 1
ATOM 638 N N . TYR A 1 79 ? 28.5 -29.156 -3.26 1 82.44 79 TYR A N 1
ATOM 639 C CA . TYR A 1 79 ? 27.312 -28.719 -3.988 1 82.44 79 TYR A CA 1
ATOM 640 C C . TYR A 1 79 ? 26.344 -27.969 -3.072 1 82.44 79 TYR A C 1
ATOM 642 O O . TYR A 1 79 ? 25.844 -26.906 -3.43 1 82.44 79 TYR A O 1
ATOM 650 N N . PHE A 1 80 ? 26.141 -28.547 -1.916 1 81.19 80 PHE A N 1
ATOM 651 C CA . PHE A 1 80 ? 25.266 -27.938 -0.928 1 81.19 80 PHE A CA 1
ATOM 652 C C . PHE A 1 80 ? 25.781 -26.562 -0.508 1 81.19 80 PHE A C 1
ATOM 654 O O . PHE A 1 80 ? 25.016 -25.625 -0.363 1 81.19 80 PHE A O 1
ATOM 661 N N . ASN A 1 81 ? 26.953 -26.391 -0.416 1 79.81 81 ASN A N 1
ATOM 662 C CA . ASN A 1 81 ? 27.562 -25.125 -0.008 1 79.81 81 ASN A CA 1
ATOM 663 C C . ASN A 1 81 ? 27.469 -24.078 -1.112 1 79.81 81 ASN A C 1
ATOM 665 O O . ASN A 1 81 ? 27.188 -22.906 -0.841 1 79.81 81 ASN A O 1
ATOM 669 N N . ASP A 1 82 ? 27.547 -24.594 -2.316 1 78.44 82 ASP A N 1
ATOM 670 C CA . ASP A 1 82 ? 27.594 -23.656 -3.426 1 78.44 82 ASP A CA 1
ATOM 671 C C . ASP A 1 82 ? 26.188 -23.203 -3.832 1 78.44 82 ASP A C 1
ATOM 673 O O . ASP A 1 82 ? 25.984 -22.047 -4.168 1 78.44 82 ASP A O 1
ATOM 677 N N . PHE A 1 83 ? 25.375 -24.109 -3.662 1 79.12 83 PHE A N 1
ATOM 678 C CA . PHE A 1 83 ? 24.094 -23.797 -4.277 1 79.12 83 PHE A CA 1
ATOM 679 C C . PHE A 1 83 ? 23.031 -23.547 -3.213 1 79.12 83 PHE A C 1
ATOM 681 O O . PHE A 1 83 ? 22.016 -22.891 -3.484 1 79.12 83 PHE A O 1
ATOM 688 N N . PHE A 1 84 ? 23.281 -23.922 -1.966 1 78.62 84 PHE A N 1
ATOM 689 C CA . PHE A 1 84 ? 22.266 -23.703 -0.943 1 78.62 84 PHE A CA 1
ATOM 690 C C . PHE A 1 84 ? 22.781 -22.766 0.148 1 78.62 84 PHE A C 1
ATOM 692 O O . PHE A 1 84 ? 21.984 -22.062 0.778 1 78.62 84 PHE A O 1
ATOM 699 N N . ARG A 1 85 ? 23.953 -22.703 0.29 1 74.81 85 ARG A N 1
ATOM 700 C CA . ARG A 1 85 ? 24.516 -21.844 1.343 1 74.81 85 ARG A CA 1
ATOM 701 C C . ARG A 1 85 ? 24.953 -20.5 0.783 1 74.81 85 ARG A C 1
ATOM 703 O O . ARG A 1 85 ? 24.875 -19.484 1.472 1 74.81 85 ARG A O 1
ATOM 710 N N . ASN A 1 86 ? 25.422 -20.562 -0.417 1 73.38 86 ASN A N 1
ATOM 711 C CA . ASN A 1 86 ? 25.859 -19.312 -1.049 1 73.38 86 ASN A CA 1
ATOM 712 C C . ASN A 1 86 ? 24.672 -18.453 -1.45 1 73.38 86 ASN A C 1
ATOM 714 O O . ASN A 1 86 ? 23.812 -18.875 -2.221 1 73.38 86 ASN A O 1
ATOM 718 N N . MET A 1 87 ? 24.641 -17.297 -0.968 1 71.12 87 MET A N 1
ATOM 719 C CA . MET A 1 87 ? 23.531 -16.391 -1.144 1 71.12 87 MET A CA 1
ATOM 720 C C . MET A 1 87 ? 23.375 -15.992 -2.609 1 71.12 87 MET A C 1
ATOM 722 O O . MET A 1 87 ? 22.281 -15.602 -3.039 1 71.12 87 MET A O 1
ATOM 726 N N . LYS A 1 88 ? 24.422 -16.141 -3.293 1 69.88 88 LYS A N 1
ATOM 727 C CA . LYS A 1 88 ? 24.375 -15.758 -4.703 1 69.88 88 LYS A CA 1
ATOM 728 C C . LYS A 1 88 ? 23.484 -16.703 -5.504 1 69.88 88 LYS A C 1
ATOM 730 O O . LYS A 1 88 ? 22.938 -16.328 -6.543 1 69.88 88 LYS A O 1
ATOM 735 N N . HIS A 1 89 ? 23.344 -17.891 -4.965 1 77.12 89 HIS A N 1
ATOM 736 C CA . HIS A 1 89 ? 22.594 -18.891 -5.715 1 77.12 89 HIS A CA 1
ATOM 737 C C . HIS A 1 89 ? 21.359 -19.344 -4.93 1 77.12 89 HIS A C 1
ATOM 739 O O . HIS A 1 89 ? 20.328 -19.672 -5.52 1 77.12 89 HIS A O 1
ATOM 745 N N . SER A 1 90 ? 21.469 -19.297 -3.662 1 76.69 90 SER A N 1
ATOM 746 C CA . SER A 1 90 ? 20.469 -19.906 -2.795 1 76.69 90 SER A CA 1
ATOM 747 C C . SER A 1 90 ? 19.109 -19.25 -2.949 1 76.69 90 SER A C 1
ATOM 749 O O . SER A 1 90 ? 18.078 -19.922 -3.02 1 76.69 90 SER A O 1
ATOM 751 N N . LEU A 1 91 ? 19.125 -18 -3.133 1 78.31 91 LEU A N 1
ATOM 752 C CA . LEU A 1 91 ? 17.875 -17.25 -3.172 1 78.31 91 LEU A CA 1
ATOM 753 C C . LEU A 1 91 ? 17.125 -17.5 -4.477 1 78.31 91 LEU A C 1
ATOM 755 O O . LEU A 1 91 ? 15.898 -17.375 -4.535 1 78.31 91 LEU A O 1
ATOM 759 N N . PHE A 1 92 ? 17.812 -18.016 -5.414 1 84 92 PHE A N 1
ATOM 760 C CA . PHE A 1 92 ? 17.203 -18.172 -6.734 1 84 92 PHE A CA 1
ATOM 761 C C . PHE A 1 92 ? 16.484 -19.516 -6.84 1 84 92 PHE A C 1
ATOM 763 O O . PHE A 1 92 ? 15.766 -19.75 -7.809 1 84 92 PHE A O 1
ATOM 770 N N . TRP A 1 93 ? 16.625 -20.281 -5.809 1 88.19 93 TRP A N 1
ATOM 771 C CA . TRP A 1 93 ? 15.883 -21.547 -5.77 1 88.19 93 TRP A CA 1
ATOM 772 C C . TRP A 1 93 ? 14.383 -21.297 -5.617 1 88.19 93 TRP A C 1
ATOM 774 O O . TRP A 1 93 ? 13.57 -22.172 -5.891 1 88.19 93 TRP A O 1
ATOM 784 N N . GLY A 1 94 ? 14.023 -20.156 -5.219 1 89.88 94 GLY A N 1
ATOM 785 C CA . GLY A 1 94 ? 12.617 -19.812 -5.105 1 89.88 94 GLY A CA 1
ATOM 786 C C . GLY A 1 94 ? 11.891 -19.828 -6.438 1 89.88 94 GLY A C 1
ATOM 787 O O . GLY A 1 94 ? 10.664 -20.016 -6.477 1 89.88 94 GLY A O 1
ATOM 788 N N . THR A 1 95 ? 12.602 -19.75 -7.5 1 91.69 95 THR A N 1
ATOM 789 C CA . THR A 1 95 ? 11.992 -19.734 -8.82 1 91.69 95 THR A CA 1
ATOM 790 C C . THR A 1 95 ? 11.477 -21.109 -9.203 1 91.69 95 THR A C 1
ATOM 792 O O . THR A 1 95 ? 10.539 -21.234 -9.992 1 91.69 95 THR A O 1
ATOM 795 N N . TYR A 1 96 ? 12.039 -22.141 -8.578 1 94.12 96 TYR A N 1
ATOM 796 C CA . TYR A 1 96 ? 11.672 -23.516 -8.898 1 94.12 96 TYR A CA 1
ATOM 797 C C . TYR A 1 96 ? 10.227 -23.797 -8.5 1 94.12 96 TYR A C 1
ATOM 799 O O . TYR A 1 96 ? 9.391 -24.125 -9.352 1 94.12 96 TYR A O 1
ATOM 807 N N . PRO A 1 97 ? 9.883 -23.625 -7.281 1 96 97 PRO A N 1
ATOM 808 C CA . PRO A 1 97 ? 8.492 -23.922 -6.91 1 96 97 PRO A CA 1
ATOM 809 C C . PRO A 1 97 ? 7.5 -22.953 -7.555 1 96 97 PRO A C 1
ATOM 811 O O . PRO A 1 97 ? 6.363 -23.328 -7.844 1 96 97 PRO A O 1
ATOM 814 N N . MET A 1 98 ? 7.852 -21.781 -7.797 1 95.5 98 MET A N 1
ATOM 815 C CA . MET A 1 98 ? 6.961 -20.812 -8.438 1 95.5 98 MET A CA 1
ATOM 816 C C . MET A 1 98 ? 6.645 -21.25 -9.875 1 95.5 98 MET A C 1
ATOM 818 O O . MET A 1 98 ? 5.516 -21.094 -10.336 1 95.5 98 MET A O 1
ATOM 822 N N . GLY A 1 99 ? 7.68 -21.734 -10.508 1 96.38 99 GLY A N 1
ATOM 823 C CA . GLY A 1 99 ? 7.457 -22.25 -11.844 1 96.38 99 GLY A CA 1
ATOM 824 C C . GLY A 1 99 ? 6.559 -23.484 -11.859 1 96.38 99 GLY A C 1
ATOM 825 O O . GLY A 1 99 ? 5.656 -23.578 -12.695 1 96.38 99 GLY A O 1
ATOM 826 N N . LEU A 1 100 ? 6.812 -24.328 -10.945 1 96.94 100 LEU A N 1
ATOM 827 C CA . LEU A 1 100 ? 6.023 -25.547 -10.867 1 96.94 100 LEU A CA 1
ATOM 828 C C . LEU A 1 100 ? 4.559 -25.234 -10.57 1 96.94 100 LEU A C 1
ATOM 830 O O . LEU A 1 100 ? 3.66 -25.875 -11.117 1 96.94 100 LEU A O 1
ATOM 834 N N . VAL A 1 101 ? 4.324 -24.266 -9.789 1 97.5 101 VAL A N 1
ATOM 835 C CA . VAL A 1 101 ? 2.965 -23.906 -9.398 1 97.5 101 VAL A CA 1
ATOM 836 C C . VAL A 1 101 ? 2.178 -23.438 -10.625 1 97.5 101 VAL A C 1
ATOM 838 O O . VAL A 1 101 ? 0.977 -23.688 -10.734 1 97.5 101 VAL A O 1
ATOM 841 N N . THR A 1 102 ? 2.838 -22.703 -11.523 1 97.19 102 THR A N 1
ATOM 842 C CA . THR A 1 102 ? 2.133 -22.25 -12.719 1 97.19 102 THR A CA 1
ATOM 843 C C . THR A 1 102 ? 1.642 -23.438 -13.539 1 97.19 102 THR A C 1
ATOM 845 O O . THR A 1 102 ? 0.565 -23.375 -14.141 1 97.19 102 THR A O 1
ATOM 848 N N . ILE A 1 103 ? 2.414 -24.5 -13.547 1 97.44 103 ILE A N 1
ATOM 849 C CA . ILE A 1 103 ? 2.018 -25.719 -14.242 1 97.44 103 ILE A CA 1
ATOM 850 C C . ILE A 1 103 ? 0.859 -26.375 -13.5 1 97.44 103 ILE A C 1
ATOM 852 O O . ILE A 1 103 ? -0.125 -26.797 -14.117 1 97.44 103 ILE A O 1
ATOM 856 N N . ILE A 1 104 ? 0.983 -26.453 -12.242 1 97.5 104 ILE A N 1
ATOM 857 C CA . ILE A 1 104 ? -0.064 -27.016 -11.398 1 97.5 104 ILE A CA 1
ATOM 858 C C . ILE A 1 104 ? -1.376 -26.266 -11.633 1 97.5 104 ILE A C 1
ATOM 860 O O . ILE A 1 104 ? -2.428 -26.891 -11.805 1 97.5 104 ILE A O 1
ATOM 864 N N . ASN A 1 105 ? -1.295 -24.969 -11.648 1 97.5 105 ASN A N 1
ATOM 865 C CA . ASN A 1 105 ? -2.482 -24.141 -11.836 1 97.5 105 ASN A CA 1
ATOM 866 C C . ASN A 1 105 ? -3.139 -24.406 -13.188 1 97.5 105 ASN A C 1
ATOM 868 O O . ASN A 1 105 ? -4.363 -24.484 -13.289 1 97.5 105 ASN A O 1
ATOM 872 N N . PHE A 1 106 ? -2.289 -24.516 -14.164 1 97 106 PHE A N 1
ATOM 873 C CA . PHE A 1 106 ? -2.832 -24.75 -15.5 1 97 106 PHE A CA 1
ATOM 874 C C . PHE A 1 106 ? -3.471 -26.141 -15.578 1 97 106 PHE A C 1
ATOM 876 O O . PHE A 1 106 ? -4.551 -26.297 -16.156 1 97 106 PHE A O 1
ATOM 883 N N . LEU A 1 107 ? -2.83 -27.156 -15.047 1 96.12 107 LEU A N 1
ATOM 884 C CA . LEU A 1 107 ? -3.385 -28.5 -15.008 1 96.12 107 LEU A CA 1
ATOM 885 C C . LEU A 1 107 ? -4.699 -28.516 -14.234 1 96.12 107 LEU A C 1
ATOM 887 O O . LEU A 1 107 ? -5.633 -29.234 -14.609 1 96.12 107 LEU A O 1
ATOM 891 N N . GLY A 1 108 ? -4.762 -27.781 -13.164 1 95.5 108 GLY A N 1
ATOM 892 C CA . GLY A 1 108 ? -6.008 -27.672 -12.414 1 95.5 108 GLY A CA 1
ATOM 893 C C . GLY A 1 108 ? -7.137 -27.062 -13.234 1 95.5 108 GLY A C 1
ATOM 894 O O . GLY A 1 108 ? -8.273 -27.531 -13.156 1 95.5 108 GLY A O 1
ATOM 895 N N . ALA A 1 109 ? -6.812 -26.047 -14 1 94.12 109 ALA A N 1
ATOM 896 C CA . ALA A 1 109 ? -7.812 -25.422 -14.859 1 94.12 109 ALA A CA 1
ATOM 897 C C . ALA A 1 109 ? -8.305 -26.391 -15.93 1 94.12 109 ALA A C 1
ATOM 899 O O . ALA A 1 109 ? -9.5 -26.422 -16.25 1 94.12 109 ALA A O 1
ATOM 900 N N . LEU A 1 110 ? -7.402 -27.219 -16.422 1 93.06 110 LEU A N 1
ATOM 901 C CA . LEU A 1 110 ? -7.766 -28.219 -17.422 1 93.06 110 LEU A CA 1
ATOM 902 C C . LEU A 1 110 ? -8.656 -29.297 -16.812 1 93.06 110 LEU A C 1
ATOM 904 O O . LEU A 1 110 ? -9.609 -29.75 -17.453 1 93.06 110 LEU A O 1
ATOM 908 N N . SER A 1 111 ? -8.289 -29.688 -15.633 1 93.5 111 SER A N 1
ATOM 909 C CA . SER A 1 111 ? -9.094 -30.688 -14.938 1 93.5 111 SER A CA 1
ATOM 910 C C . SER A 1 111 ? -10.523 -30.203 -14.727 1 93.5 111 SER A C 1
ATOM 912 O O . SER A 1 111 ? -11.477 -30.953 -14.938 1 93.5 111 SER A O 1
ATOM 914 N N . LYS A 1 112 ? -10.703 -29 -14.406 1 91.75 112 LYS A N 1
ATOM 915 C CA . LYS A 1 112 ? -12.023 -28.422 -14.172 1 91.75 112 LYS A CA 1
ATOM 916 C C . LYS A 1 112 ? -12.82 -28.328 -15.477 1 91.75 112 LYS A C 1
ATOM 918 O O . LYS A 1 112 ? -14.031 -28.547 -15.484 1 91.75 112 LYS A O 1
ATOM 923 N N . LYS A 1 113 ? -12.094 -28.016 -16.531 1 87.69 113 LYS A N 1
ATOM 924 C CA . LYS A 1 113 ? -12.75 -27.859 -17.828 1 87.69 113 LYS A CA 1
ATOM 925 C C . LYS A 1 113 ? -13.242 -29.203 -18.359 1 87.69 113 LYS A C 1
ATOM 927 O O . LYS A 1 113 ? -14.328 -29.281 -18.938 1 87.69 113 LYS A O 1
ATOM 932 N N . TYR A 1 114 ? -12.516 -30.25 -18.125 1 83.94 114 TYR A N 1
ATOM 933 C CA . TYR A 1 114 ? -12.828 -31.547 -18.719 1 83.94 114 TYR A CA 1
ATOM 934 C C . TYR A 1 114 ? -13.641 -32.406 -17.75 1 83.94 114 TYR A C 1
ATOM 936 O O . TYR A 1 114 ? -13.797 -33.625 -17.953 1 83.94 114 TYR A O 1
ATOM 944 N N . THR A 1 115 ? -14.086 -31.797 -16.703 1 82.56 115 THR A N 1
ATOM 945 C CA . THR A 1 115 ? -14.852 -32.5 -15.688 1 82.56 115 THR A CA 1
ATOM 946 C C . THR A 1 115 ? -16.094 -33.156 -16.297 1 82.56 115 THR A C 1
ATOM 948 O O . THR A 1 115 ? -16.438 -34.281 -15.969 1 82.56 115 THR A O 1
ATOM 951 N N . THR A 1 116 ? -16.719 -32.438 -17.25 1 83 116 THR A N 1
ATOM 952 C CA . THR A 1 116 ? -17.953 -32.938 -17.844 1 83 116 THR A CA 1
ATOM 953 C C . THR A 1 116 ? -17.688 -33.906 -18.969 1 83 116 THR A C 1
ATOM 955 O O . THR A 1 116 ? -18.391 -34.906 -19.125 1 83 116 THR A O 1
ATOM 958 N N . ARG A 1 117 ? -16.562 -33.781 -19.688 1 86 117 ARG A N 1
ATOM 959 C CA . ARG A 1 117 ? -16.281 -34.594 -20.859 1 86 117 ARG A CA 1
ATOM 960 C C . ARG A 1 117 ? -15.633 -35.906 -20.484 1 86 117 ARG A C 1
ATOM 962 O O . ARG A 1 117 ? -15.961 -36.969 -21.062 1 86 117 ARG A O 1
ATOM 969 N N . SER A 1 118 ? -14.758 -35.875 -19.594 1 90.25 118 SER A N 1
ATOM 970 C CA . SER A 1 118 ? -14.047 -37.062 -19.141 1 90.25 118 SER A CA 1
ATOM 971 C C . SER A 1 118 ? -13.828 -37.062 -17.641 1 90.25 118 SER A C 1
ATOM 973 O O . SER A 1 118 ? -12.727 -36.75 -17.156 1 90.25 118 SER A O 1
ATOM 975 N N . PRO A 1 119 ? -14.852 -37.5 -16.906 1 88.94 119 PRO A N 1
ATOM 976 C CA . PRO A 1 119 ? -14.82 -37.375 -15.445 1 88.94 119 PRO A CA 1
ATOM 977 C C . PRO A 1 119 ? -13.68 -38.188 -14.82 1 88.94 119 PRO A C 1
ATOM 979 O O . PRO A 1 119 ? -13.055 -37.719 -13.859 1 88.94 119 PRO A O 1
ATOM 982 N N . THR A 1 120 ? -13.438 -39.312 -15.383 1 90.69 120 THR A N 1
ATOM 983 C CA . THR A 1 120 ? -12.391 -40.156 -14.812 1 90.69 120 THR A CA 1
ATOM 984 C C . THR A 1 120 ? -11.016 -39.5 -14.992 1 90.69 120 THR A C 1
ATOM 986 O O . THR A 1 120 ? -10.219 -39.469 -14.055 1 90.69 120 THR A O 1
ATOM 989 N N . ASN A 1 121 ? -10.781 -39.062 -16.203 1 90.56 121 ASN A N 1
ATOM 990 C CA . ASN A 1 121 ? -9.508 -38.438 -16.484 1 90.56 121 ASN A CA 1
ATOM 991 C C . ASN A 1 121 ? -9.352 -37.125 -15.695 1 90.56 121 ASN A C 1
ATOM 993 O O . ASN A 1 121 ? -8.258 -36.812 -15.234 1 90.56 121 ASN A O 1
ATOM 997 N N . ALA A 1 122 ? -10.398 -36.438 -15.562 1 92.88 122 ALA A N 1
ATOM 998 C CA . ALA A 1 122 ? -10.391 -35.188 -14.797 1 92.88 122 ALA A CA 1
ATOM 999 C C . ALA A 1 122 ? -10.078 -35.469 -13.328 1 92.88 122 ALA A C 1
ATOM 1001 O O . ALA A 1 122 ? -9.328 -34.719 -12.703 1 92.88 122 ALA A O 1
ATOM 1002 N N . ARG A 1 123 ? -10.664 -36.5 -12.836 1 93.5 123 ARG A N 1
ATOM 1003 C CA . ARG A 1 123 ? -10.422 -36.875 -11.445 1 93.5 123 ARG A CA 1
ATOM 1004 C C . ARG A 1 123 ? -8.961 -37.25 -11.227 1 93.5 123 ARG A C 1
ATOM 1006 O O . ARG A 1 123 ? -8.344 -36.812 -10.242 1 93.5 123 ARG A O 1
ATOM 1013 N N . ASN A 1 124 ? -8.438 -38.062 -12.141 1 94.5 124 ASN A N 1
ATOM 1014 C CA . ASN A 1 124 ? -7.035 -38.438 -12.031 1 94.5 124 ASN A CA 1
ATOM 1015 C C . ASN A 1 124 ? -6.109 -37.25 -12.117 1 94.5 124 ASN A C 1
ATOM 1017 O O . ASN A 1 124 ? -5.102 -37.156 -11.414 1 94.5 124 ASN A O 1
ATOM 1021 N N . LEU A 1 125 ? -6.445 -36.375 -12.977 1 94.81 125 LEU A N 1
ATOM 1022 C CA . LEU A 1 125 ? -5.66 -35.156 -13.125 1 94.81 125 LEU A CA 1
ATOM 1023 C C . LEU A 1 125 ? -5.703 -34.312 -11.852 1 94.81 125 LEU A C 1
ATOM 1025 O O . LEU A 1 125 ? -4.691 -33.75 -11.453 1 94.81 125 LEU A O 1
ATOM 1029 N N . MET A 1 126 ? -6.816 -34.281 -11.211 1 95.44 126 MET A N 1
ATOM 1030 C CA . MET A 1 126 ? -6.953 -33.5 -9.977 1 95.44 126 MET A CA 1
ATOM 1031 C C . MET A 1 126 ? -6.137 -34.156 -8.852 1 95.44 126 MET A C 1
ATOM 1033 O O . MET A 1 126 ? -5.555 -33.438 -8.031 1 95.44 126 MET A O 1
ATOM 1037 N N . ILE A 1 127 ? -6.109 -35.438 -8.836 1 96.12 127 ILE A N 1
ATOM 1038 C CA . ILE A 1 127 ? -5.297 -36.125 -7.848 1 96.12 127 ILE A CA 1
ATOM 1039 C C . ILE A 1 127 ? -3.822 -35.812 -8.055 1 96.12 127 ILE A C 1
ATOM 1041 O O . ILE A 1 127 ? -3.088 -35.562 -7.094 1 96.12 127 ILE A O 1
ATOM 1045 N N . LEU A 1 128 ? -3.432 -35.75 -9.312 1 96.31 128 LEU A N 1
ATOM 1046 C CA . LEU A 1 128 ? -2.062 -35.375 -9.641 1 96.31 128 LEU A CA 1
ATOM 1047 C C . LEU A 1 128 ? -1.784 -33.938 -9.211 1 96.31 128 LEU A C 1
ATOM 1049 O O . LEU A 1 128 ? -0.733 -33.625 -8.633 1 96.31 128 LEU A O 1
ATOM 1053 N N . VAL A 1 129 ? -2.746 -33.062 -9.516 1 97.12 129 VAL A N 1
ATOM 1054 C CA . VAL A 1 129 ? -2.621 -31.656 -9.148 1 97.12 129 VAL A CA 1
ATOM 1055 C C . VAL A 1 129 ? -2.438 -31.531 -7.641 1 97.12 129 VAL A C 1
ATOM 1057 O O . VAL A 1 129 ? -1.55 -30.812 -7.176 1 97.12 129 VAL A O 1
ATOM 1060 N N . TYR A 1 130 ? -3.225 -32.219 -6.895 1 97 130 TYR A N 1
ATOM 1061 C CA . TYR A 1 130 ? -3.191 -32.156 -5.438 1 97 130 TYR A CA 1
ATOM 1062 C C . TYR A 1 130 ? -1.879 -32.719 -4.902 1 97 130 TYR A C 1
ATOM 1064 O O . TYR A 1 130 ? -1.289 -32.156 -3.979 1 97 130 TYR A O 1
ATOM 1072 N N . ALA A 1 131 ? -1.428 -33.781 -5.469 1 97.19 131 ALA A N 1
ATOM 1073 C CA . ALA A 1 131 ? -0.156 -34.375 -5.062 1 97.19 131 ALA A CA 1
ATOM 1074 C C . ALA A 1 131 ? 1.007 -33.438 -5.359 1 97.19 131 ALA A C 1
ATOM 1076 O O . ALA A 1 131 ? 1.896 -33.25 -4.527 1 97.19 131 ALA A O 1
ATOM 1077 N N . LEU A 1 132 ? 0.986 -32.875 -6.531 1 97.69 132 LEU A N 1
ATOM 1078 C CA . LEU A 1 132 ? 2.037 -31.938 -6.922 1 97.69 132 LEU A CA 1
ATOM 1079 C C . LEU A 1 132 ? 2.01 -30.688 -6.043 1 97.69 132 LEU A C 1
ATOM 1081 O O . LEU A 1 132 ? 3.057 -30.109 -5.754 1 97.69 132 LEU A O 1
ATOM 1085 N N . TRP A 1 133 ? 0.824 -30.297 -5.652 1 97.75 133 TRP A N 1
ATOM 1086 C CA . TRP A 1 133 ? 0.696 -29.125 -4.781 1 97.75 133 TRP A CA 1
ATOM 1087 C C . TRP A 1 133 ? 1.357 -29.391 -3.432 1 97.75 133 TRP A C 1
ATOM 1089 O O . TRP A 1 133 ? 2.062 -28.516 -2.904 1 97.75 133 TRP A O 1
ATOM 1099 N N . TRP A 1 134 ? 1.155 -30.562 -2.873 1 97.19 134 TRP A N 1
ATOM 1100 C CA . TRP A 1 134 ? 1.785 -30.922 -1.606 1 97.19 134 TRP A CA 1
ATOM 1101 C C . TRP A 1 134 ? 3.305 -30.922 -1.731 1 97.19 134 TRP A C 1
ATOM 1103 O O . TRP A 1 134 ? 4.004 -30.438 -0.831 1 97.19 134 TRP A O 1
ATOM 1113 N N . TYR A 1 135 ? 3.727 -31.453 -2.818 1 97.5 135 TYR A N 1
ATOM 1114 C CA . TYR A 1 135 ? 5.16 -31.438 -3.088 1 97.5 135 TYR A CA 1
ATOM 1115 C C . TYR A 1 135 ? 5.684 -30 -3.17 1 97.5 135 TYR A C 1
ATOM 1117 O O . TYR A 1 135 ? 6.711 -29.688 -2.566 1 97.5 135 TYR A O 1
ATOM 1125 N N . ASP A 1 136 ? 5.004 -29.25 -3.896 1 97.88 136 ASP A N 1
ATOM 1126 C CA . ASP A 1 136 ? 5.422 -27.859 -4.078 1 97.88 136 ASP A CA 1
ATOM 1127 C C . ASP A 1 136 ? 5.406 -27.094 -2.75 1 97.88 136 ASP A C 1
ATOM 1129 O O . ASP A 1 136 ? 6.309 -26.312 -2.467 1 97.88 136 ASP A O 1
ATOM 1133 N N . LEU A 1 137 ? 4.375 -27.297 -1.912 1 97.5 137 LEU A N 1
ATOM 1134 C CA . LEU A 1 137 ? 4.289 -26.656 -0.603 1 97.5 137 LEU A CA 1
ATOM 1135 C C . LEU A 1 137 ? 5.484 -27.047 0.265 1 97.5 137 LEU A C 1
ATOM 1137 O O . LEU A 1 137 ? 6.082 -26.188 0.92 1 97.5 137 LEU A O 1
ATOM 1141 N N . ALA A 1 138 ? 5.828 -28.25 0.226 1 96.62 138 ALA A N 1
ATOM 1142 C CA . ALA A 1 138 ? 6.973 -28.719 1.003 1 96.62 138 ALA A CA 1
ATOM 1143 C C . ALA A 1 138 ? 8.258 -28.031 0.558 1 96.62 138 ALA A C 1
ATOM 1145 O O . ALA A 1 138 ? 9.055 -27.594 1.392 1 96.62 138 ALA A O 1
ATOM 1146 N N . VAL A 1 139 ? 8.422 -27.969 -0.738 1 95.69 139 VAL A N 1
ATOM 1147 C CA . VAL A 1 139 ? 9.617 -27.328 -1.29 1 95.69 139 VAL A CA 1
ATOM 1148 C C . VAL A 1 139 ? 9.648 -25.859 -0.896 1 95.69 139 VAL A C 1
ATOM 1150 O O . VAL A 1 139 ? 10.703 -25.328 -0.515 1 95.69 139 VAL A O 1
ATOM 1153 N N . CYS A 1 140 ? 8.508 -25.203 -0.979 1 96.19 140 CYS A N 1
ATOM 1154 C CA . CYS A 1 140 ? 8.422 -23.797 -0.612 1 96.19 140 CYS A CA 1
ATOM 1155 C C . CYS A 1 140 ? 8.805 -23.578 0.848 1 96.19 140 CYS A C 1
ATOM 1157 O O . CYS A 1 140 ? 9.531 -22.641 1.177 1 96.19 140 CYS A O 1
ATOM 1159 N N . LEU A 1 141 ? 8.352 -24.438 1.741 1 94.06 141 LEU A N 1
ATOM 1160 C CA . LEU A 1 141 ? 8.641 -24.312 3.166 1 94.06 141 LEU A CA 1
ATOM 1161 C C . LEU A 1 141 ? 10.133 -24.531 3.438 1 94.06 141 LEU A C 1
ATOM 1163 O O . LEU A 1 141 ? 10.727 -23.812 4.246 1 94.06 141 LEU A O 1
ATOM 1167 N N . VAL A 1 142 ? 10.695 -25.469 2.703 1 92.5 142 VAL A N 1
ATOM 1168 C CA . VAL A 1 142 ? 12.117 -25.75 2.877 1 92.5 142 VAL A CA 1
ATOM 1169 C C . VAL A 1 142 ? 12.938 -24.547 2.424 1 92.5 142 VAL A C 1
ATOM 1171 O O . VAL A 1 142 ? 13.914 -24.172 3.074 1 92.5 142 VAL A O 1
ATOM 1174 N N . ILE A 1 143 ? 12.516 -23.984 1.372 1 90.44 143 ILE A N 1
ATOM 1175 C CA . ILE A 1 143 ? 13.25 -22.844 0.843 1 90.44 143 ILE A CA 1
ATOM 1176 C C . ILE A 1 143 ? 13.07 -21.641 1.771 1 90.44 143 ILE A C 1
ATOM 1178 O O . ILE A 1 143 ? 14.047 -21 2.154 1 90.44 143 ILE A O 1
ATOM 1182 N N . ALA A 1 144 ? 11.875 -21.359 2.172 1 91.06 144 ALA A N 1
ATOM 1183 C CA . ALA A 1 144 ? 11.586 -20.188 2.992 1 91.06 144 ALA A CA 1
ATOM 1184 C C . ALA A 1 144 ? 12.211 -20.328 4.379 1 91.06 144 ALA A C 1
ATOM 1186 O O . ALA A 1 144 ? 12.891 -19.406 4.855 1 91.06 144 ALA A O 1
ATOM 1187 N N . TRP A 1 145 ? 12.039 -21.453 5.031 1 90 145 TRP A N 1
ATOM 1188 C CA . TRP A 1 145 ? 12.531 -21.672 6.391 1 90 145 TRP A CA 1
ATOM 1189 C C . TRP A 1 145 ? 13.992 -22.094 6.383 1 90 145 TRP A C 1
ATOM 1191 O O . TRP A 1 145 ? 14.797 -21.562 7.16 1 90 145 TRP A O 1
ATOM 1201 N N . GLY A 1 146 ? 14.344 -23 5.496 1 85.56 146 GLY A N 1
ATOM 1202 C CA . GLY A 1 146 ? 15.688 -23.547 5.449 1 85.56 146 GLY A CA 1
ATOM 1203 C C . GLY A 1 146 ? 16.719 -22.531 5.004 1 85.56 146 GLY A C 1
ATOM 1204 O O . GLY A 1 146 ? 17.734 -22.344 5.684 1 85.56 146 GLY A O 1
ATOM 1205 N N . ILE A 1 147 ? 16.453 -21.906 3.893 1 82.25 147 ILE A N 1
ATOM 1206 C CA . ILE A 1 147 ? 17.422 -20.953 3.369 1 82.25 147 ILE A CA 1
ATOM 1207 C C . ILE A 1 147 ? 17.547 -19.766 4.324 1 82.25 147 ILE A C 1
ATOM 1209 O O . ILE A 1 147 ? 18.641 -19.25 4.551 1 82.25 147 ILE A O 1
ATOM 1213 N N . SER A 1 148 ? 16.406 -19.328 4.898 1 80.69 148 SER A N 1
ATOM 1214 C CA . SER A 1 148 ? 16.469 -18.25 5.883 1 80.69 148 SER A CA 1
ATOM 1215 C C . SER A 1 148 ? 17.328 -18.641 7.078 1 80.69 148 SER A C 1
ATOM 1217 O O . SER A 1 148 ? 18.141 -17.844 7.547 1 80.69 148 SER A O 1
ATOM 1219 N N . PHE A 1 149 ? 17.203 -19.812 7.492 1 80.44 149 PHE A N 1
ATOM 1220 C CA . PHE A 1 149 ? 18 -20.312 8.602 1 80.44 149 PHE A CA 1
ATOM 1221 C C . PHE A 1 149 ? 19.484 -20.344 8.234 1 80.44 149 PHE A C 1
ATOM 1223 O O . PHE A 1 149 ? 20.328 -19.953 9.039 1 80.44 149 PHE A O 1
ATOM 1230 N N . LEU A 1 150 ? 19.766 -20.766 7.062 1 77.69 150 LEU A N 1
ATOM 1231 C CA . LEU A 1 150 ? 21.156 -20.844 6.617 1 77.69 150 LEU A CA 1
ATOM 1232 C C . LEU A 1 150 ? 21.781 -19.469 6.496 1 77.69 150 LEU A C 1
ATOM 1234 O O . LEU A 1 150 ? 22.953 -19.281 6.82 1 77.69 150 LEU A O 1
ATOM 1238 N N . ILE A 1 151 ? 21.016 -18.531 6.027 1 75.5 151 ILE A N 1
ATOM 1239 C CA . ILE A 1 151 ? 21.516 -17.156 5.891 1 75.5 151 ILE A CA 1
ATOM 1240 C C . ILE A 1 151 ? 21.797 -16.578 7.273 1 75.5 151 ILE A C 1
ATOM 1242 O O . ILE A 1 151 ? 22.812 -15.906 7.469 1 75.5 151 ILE A O 1
ATOM 1246 N N . TRP A 1 152 ? 20.859 -16.906 8.219 1 72.81 152 TRP A N 1
ATOM 1247 C CA . TRP A 1 152 ? 21.016 -16.375 9.562 1 72.81 152 TRP A CA 1
ATOM 1248 C C . TRP A 1 152 ? 22.125 -17.078 10.312 1 72.81 152 TRP A C 1
ATOM 1250 O O . TRP A 1 152 ? 22.781 -16.484 11.18 1 72.81 152 TRP A O 1
ATOM 1260 N N . HIS A 1 153 ? 22.203 -18.328 10.062 1 67.88 153 HIS A N 1
ATOM 1261 C CA . HIS A 1 153 ? 23.234 -19.109 10.742 1 67.88 153 HIS A CA 1
ATOM 1262 C C . HIS A 1 153 ? 24.625 -18.766 10.219 1 67.88 153 HIS A C 1
ATOM 1264 O O . HIS A 1 153 ? 25.578 -18.656 10.992 1 67.88 153 HIS A O 1
ATOM 1270 N N . ASP A 1 154 ? 24.812 -18.906 8.875 1 57.94 154 ASP A N 1
ATOM 1271 C CA . ASP A 1 154 ? 26.141 -18.812 8.289 1 57.94 154 ASP A CA 1
ATOM 1272 C C . ASP A 1 154 ? 26.531 -17.344 8.078 1 57.94 154 ASP A C 1
ATOM 1274 O O . ASP A 1 154 ? 27.531 -17.062 7.41 1 57.94 154 ASP A O 1
ATOM 1278 N N . TYR A 1 155 ? 25.766 -16.375 8.242 1 48.84 155 TYR A N 1
ATOM 1279 C CA . TYR A 1 155 ? 26.578 -15.18 8.117 1 48.84 155 TYR A CA 1
ATOM 1280 C C . TYR A 1 155 ? 27.984 -15.406 8.664 1 48.84 155 TYR A C 1
ATOM 1282 O O . TYR A 1 155 ? 28.203 -15.336 9.875 1 48.84 155 TYR A O 1
ATOM 1290 N N . TYR A 1 156 ? 28.688 -16.453 8.234 1 38.25 156 TYR A N 1
ATOM 1291 C CA . TYR A 1 156 ? 29.984 -17.109 8.305 1 38.25 156 TYR A CA 1
ATOM 1292 C C . TYR A 1 156 ? 31.125 -16.109 8.172 1 38.25 156 TYR A C 1
ATOM 1294 O O . TYR A 1 156 ? 30.938 -15.023 7.621 1 38.25 156 TYR A O 1
ATOM 1302 N N . SER A 1 157 ? 32.312 -16.469 8.695 1 38.06 157 SER A N 1
ATOM 1303 C CA . SER A 1 157 ? 33.719 -16.094 8.672 1 38.06 157 SER A CA 1
ATOM 1304 C C . SER A 1 157 ? 34.219 -15.914 7.238 1 38.06 157 SER A C 1
ATOM 1306 O O . SER A 1 157 ? 34.375 -16.906 6.512 1 38.06 157 SER A O 1
ATOM 1308 N N . LEU A 1 158 ? 33.5 -15.328 6.262 1 35.78 158 LEU A N 1
ATOM 1309 C CA . LEU A 1 158 ? 34.438 -15.195 5.133 1 35.78 158 LEU A CA 1
ATOM 1310 C C . LEU A 1 158 ? 35.875 -15.242 5.605 1 35.78 158 LEU A C 1
ATOM 1312 O O . LEU A 1 158 ? 36.375 -14.266 6.172 1 35.78 158 LEU A O 1
ATOM 1316 N N . ASP A 1 159 ? 36.312 -16.234 6.145 1 35.94 159 ASP A N 1
ATOM 1317 C CA . ASP A 1 159 ? 37.688 -16.469 6.602 1 35.94 159 ASP A CA 1
ATOM 1318 C C . ASP A 1 159 ? 38.688 -15.648 5.801 1 35.94 159 ASP A C 1
ATOM 1320 O O . ASP A 1 159 ? 39.719 -15.25 6.32 1 35.94 159 ASP A O 1
ATOM 1324 N N . GLY A 1 160 ? 38.875 -15.953 4.449 1 34.06 160 GLY A N 1
ATOM 1325 C CA . GLY A 1 160 ? 40.094 -15.5 3.809 1 34.06 160 GLY A CA 1
ATOM 1326 C C . GLY A 1 160 ? 40.219 -13.984 3.756 1 34.06 160 GLY A C 1
ATOM 1327 O O . GLY A 1 160 ? 41.25 -13.453 3.352 1 34.06 160 GLY A O 1
ATOM 1328 N N . VAL A 1 161 ? 39.281 -13.258 3.121 1 34.41 161 VAL A N 1
ATOM 1329 C CA . VAL A 1 161 ? 39.688 -11.852 3.113 1 34.41 161 VAL A CA 1
ATOM 1330 C C . VAL A 1 161 ? 39.562 -11.273 4.52 1 34.41 161 VAL A C 1
ATOM 1332 O O . VAL A 1 161 ? 38.719 -11.68 5.297 1 34.41 161 VAL A O 1
ATOM 1335 N N . GLY A 1 162 ? 40.438 -10.453 4.957 1 33.09 162 GLY A N 1
ATOM 1336 C CA . GLY A 1 162 ? 40.75 -9.734 6.188 1 33.09 162 GLY A CA 1
ATOM 1337 C C . GLY A 1 162 ? 39.5 -9.43 7.012 1 33.09 162 GLY A C 1
ATOM 1338 O O . GLY A 1 162 ? 38.375 -9.578 6.527 1 33.09 162 GLY A O 1
ATOM 1339 N N . SER A 1 163 ? 39.625 -9.25 8.391 1 35.38 163 SER A N 1
ATOM 1340 C CA . SER A 1 163 ? 38.969 -8.906 9.648 1 35.38 163 SER A CA 1
ATOM 1341 C C . SER A 1 163 ? 37.906 -7.832 9.438 1 35.38 163 SER A C 1
ATOM 1343 O O . SER A 1 163 ? 37.438 -7.223 10.398 1 35.38 163 SER A O 1
ATOM 1345 N N . TYR A 1 164 ? 37.812 -7.059 8.406 1 35.44 164 TYR A N 1
ATOM 1346 C CA . TYR A 1 164 ? 37.094 -5.797 8.609 1 35.44 164 TYR A CA 1
ATOM 1347 C C . TYR A 1 164 ? 35.594 -5.996 8.578 1 35.44 164 TYR A C 1
ATOM 1349 O O . TYR A 1 164 ? 35.031 -6.527 7.602 1 35.44 164 TYR A O 1
ATOM 1357 N N . PRO A 1 165 ? 34.812 -6.184 9.711 1 42.66 165 PRO A N 1
ATOM 1358 C CA . PRO A 1 165 ? 33.375 -6.094 9.969 1 42.66 165 PRO A CA 1
ATOM 1359 C C . PRO A 1 165 ? 32.625 -5.312 8.891 1 42.66 165 PRO A C 1
ATOM 1361 O O . PRO A 1 165 ? 31.438 -5.523 8.688 1 42.66 165 PRO A O 1
ATOM 1364 N N . SER A 1 166 ? 33.281 -4.473 8.211 1 44.72 166 SER A N 1
ATOM 1365 C CA . SER A 1 166 ? 32.688 -3.492 7.289 1 44.72 166 SER A CA 1
ATOM 1366 C C . SER A 1 166 ? 32.156 -4.164 6.027 1 44.72 166 SER A C 1
ATOM 1368 O O . SER A 1 166 ? 31.156 -3.732 5.465 1 44.72 166 SER A O 1
ATOM 1370 N N . TYR A 1 167 ? 32.75 -5.262 5.617 1 43.5 167 TYR A N 1
ATOM 1371 C CA . TYR A 1 167 ? 32.344 -5.852 4.344 1 43.5 167 TYR A CA 1
ATOM 1372 C C . TYR A 1 167 ? 31.047 -6.613 4.48 1 43.5 167 TYR A C 1
ATOM 1374 O O . TYR A 1 167 ? 30.156 -6.508 3.619 1 43.5 167 TYR A O 1
ATOM 1382 N N . ASN A 1 168 ? 30.984 -7.422 5.48 1 44 168 ASN A N 1
ATOM 1383 C CA . ASN A 1 168 ? 29.766 -8.188 5.699 1 44 168 ASN A CA 1
ATOM 1384 C C . ASN A 1 168 ? 28.547 -7.273 5.875 1 44 168 ASN A C 1
ATOM 1386 O O . ASN A 1 168 ? 27.469 -7.562 5.359 1 44 168 ASN A O 1
ATOM 1390 N N . ILE A 1 169 ? 28.828 -6.402 6.68 1 47.66 169 ILE A N 1
ATOM 1391 C CA . ILE A 1 169 ? 27.781 -5.406 6.844 1 47.66 169 ILE A CA 1
ATOM 1392 C C . ILE A 1 169 ? 27.453 -4.766 5.496 1 47.66 169 ILE A C 1
ATOM 1394 O O . ILE A 1 169 ? 26.281 -4.508 5.188 1 47.66 169 ILE A O 1
ATOM 1398 N N . ARG A 1 170 ? 28.562 -4.711 4.754 1 48.97 170 ARG A N 1
ATOM 1399 C CA . ARG A 1 170 ? 28.359 -4.094 3.445 1 48.97 170 ARG A CA 1
ATOM 1400 C C . ARG A 1 170 ? 27.578 -5.012 2.521 1 48.97 170 ARG A C 1
ATOM 1402 O O . ARG A 1 170 ? 26.688 -4.555 1.792 1 48.97 170 ARG A O 1
ATOM 1409 N N . MET A 1 171 ? 28.016 -6.211 2.551 1 45.72 171 MET A N 1
ATOM 1410 C CA . MET A 1 171 ? 27.328 -7.148 1.663 1 45.72 171 MET A CA 1
ATOM 1411 C C . MET A 1 171 ? 25.875 -7.34 2.092 1 45.72 171 MET A C 1
ATOM 1413 O O . MET A 1 171 ? 24.984 -7.41 1.248 1 45.72 171 MET A O 1
ATOM 1417 N N . ALA A 1 172 ? 25.828 -7.547 3.391 1 49.59 172 ALA A N 1
ATOM 1418 C CA . ALA A 1 172 ? 24.484 -7.633 3.938 1 49.59 172 ALA A CA 1
ATOM 1419 C C . ALA A 1 172 ? 23.688 -6.367 3.643 1 49.59 172 ALA A C 1
ATOM 1421 O O . ALA A 1 172 ? 22.484 -6.43 3.334 1 49.59 172 ALA A O 1
ATOM 1422 N N . SER A 1 173 ? 24.375 -5.371 3.873 1 51.59 173 SER A N 1
ATOM 1423 C CA . SER A 1 173 ? 23.766 -4.066 3.645 1 51.59 173 SER A CA 1
ATOM 1424 C C . SER A 1 173 ? 23.484 -3.838 2.164 1 51.59 173 SER A C 1
ATOM 1426 O O . SER A 1 173 ? 22.453 -3.256 1.805 1 51.59 173 SER A O 1
ATOM 1428 N N . GLU A 1 174 ? 24.438 -4.254 1.408 1 51.34 174 GLU A N 1
ATOM 1429 C CA . GLU A 1 174 ? 24.297 -4 -0.022 1 51.34 174 GLU A CA 1
ATOM 1430 C C . GLU A 1 174 ? 23.359 -5.016 -0.672 1 51.34 174 GLU A C 1
ATOM 1432 O O . GLU A 1 174 ? 22.625 -4.684 -1.608 1 51.34 174 GLU A O 1
ATOM 1437 N N . ASN A 1 175 ? 23.547 -6.297 -0.121 1 46.44 175 ASN A N 1
ATOM 1438 C CA . ASN A 1 175 ? 22.812 -7.359 -0.8 1 46.44 175 ASN A CA 1
ATOM 1439 C C . ASN A 1 175 ? 21.438 -7.57 -0.183 1 46.44 175 ASN A C 1
ATOM 1441 O O . ASN A 1 175 ? 20.641 -8.352 -0.696 1 46.44 175 ASN A O 1
ATOM 1445 N N . MET A 1 176 ? 21.391 -7.215 1.09 1 52.97 176 MET A N 1
ATOM 1446 C CA . MET A 1 176 ? 20.125 -7.555 1.74 1 52.97 176 MET A CA 1
ATOM 1447 C C . MET A 1 176 ? 18.953 -6.848 1.062 1 52.97 176 MET A C 1
ATOM 1449 O O . MET A 1 176 ? 18.375 -5.914 1.625 1 52.97 176 MET A O 1
ATOM 1453 N N . LYS A 1 177 ? 18.906 -7.055 -0.315 1 64.62 177 LYS A N 1
ATOM 1454 C CA . LYS A 1 177 ? 18.25 -6.426 -1.451 1 64.62 177 LYS A CA 1
ATOM 1455 C C . LYS A 1 177 ? 16.922 -7.129 -1.771 1 64.62 177 LYS A C 1
ATOM 1457 O O . LYS A 1 177 ? 16.562 -8.117 -1.12 1 64.62 177 LYS A O 1
ATOM 1462 N N . SER A 1 178 ? 16.25 -6.727 -2.496 1 66.38 178 SER A N 1
ATOM 1463 C CA . SER A 1 178 ? 14.977 -7.164 -3.07 1 66.38 178 SER A CA 1
ATOM 1464 C C . SER A 1 178 ? 15.008 -8.656 -3.402 1 66.38 178 SER A C 1
ATOM 1466 O O . SER A 1 178 ? 13.961 -9.312 -3.402 1 66.38 178 SER A O 1
ATOM 1468 N N . VAL A 1 179 ? 16.141 -9.297 -3.307 1 72.94 179 VAL A N 1
ATOM 1469 C CA . VAL A 1 179 ? 16.281 -10.688 -3.742 1 72.94 179 VAL A CA 1
ATOM 1470 C C . VAL A 1 179 ? 15.953 -11.625 -2.582 1 72.94 179 VAL A C 1
ATOM 1472 O O . VAL A 1 179 ? 15.602 -12.789 -2.795 1 72.94 179 VAL A O 1
ATOM 1475 N N . LEU A 1 180 ? 16 -11.125 -1.333 1 76.19 180 LEU A N 1
ATOM 1476 C CA . LEU A 1 180 ? 15.641 -11.922 -0.165 1 76.19 180 LEU A CA 1
ATOM 1477 C C . LEU A 1 180 ? 14.172 -12.336 -0.221 1 76.19 180 LEU A C 1
ATOM 1479 O O . LEU A 1 180 ? 13.789 -13.344 0.38 1 76.19 180 LEU A O 1
ATOM 1483 N N . LEU A 1 181 ? 13.484 -11.594 -0.988 1 80.88 181 LEU A N 1
ATOM 1484 C CA . LEU A 1 181 ? 12.055 -11.875 -1.093 1 80.88 181 LEU A CA 1
ATOM 1485 C C . LEU A 1 181 ? 11.805 -13.133 -1.921 1 80.88 181 LEU A C 1
ATOM 1487 O O . LEU A 1 181 ? 10.734 -13.734 -1.83 1 80.88 181 LEU A O 1
ATOM 1491 N N . LEU A 1 182 ? 12.773 -13.531 -2.658 1 83.44 182 LEU A N 1
ATOM 1492 C CA . LEU A 1 182 ? 12.586 -14.664 -3.553 1 83.44 182 LEU A CA 1
ATOM 1493 C C . LEU A 1 182 ? 12.438 -15.961 -2.76 1 83.44 182 LEU A C 1
ATOM 1495 O O . LEU A 1 182 ? 11.938 -16.953 -3.283 1 83.44 182 LEU A O 1
ATOM 1499 N N . ASP A 1 183 ? 12.805 -15.914 -1.561 1 86.81 183 ASP A N 1
ATOM 1500 C CA . ASP A 1 183 ? 12.672 -17.125 -0.753 1 86.81 183 ASP A CA 1
ATOM 1501 C C . ASP A 1 183 ? 11.273 -17.219 -0.14 1 86.81 183 ASP A C 1
ATOM 1503 O O . ASP A 1 183 ? 10.828 -18.297 0.234 1 86.81 183 ASP A O 1
ATOM 1507 N N . ILE A 1 184 ? 10.578 -16.156 -0.086 1 90.69 184 ILE A N 1
ATOM 1508 C CA . ILE A 1 184 ? 9.312 -16.156 0.632 1 90.69 184 ILE A CA 1
ATOM 1509 C C . ILE A 1 184 ? 8.156 -16.062 -0.361 1 90.69 184 ILE A C 1
ATOM 1511 O O . ILE A 1 184 ? 7.055 -16.562 -0.095 1 90.69 184 ILE A O 1
ATOM 1515 N N . ILE A 1 185 ? 8.375 -15.469 -1.496 1 92.62 185 ILE A N 1
ATOM 1516 C CA . ILE A 1 185 ? 7.332 -15.242 -2.492 1 92.62 185 ILE A CA 1
ATOM 1517 C C . ILE A 1 185 ? 6.691 -16.578 -2.881 1 92.62 185 ILE A C 1
ATOM 1519 O O . ILE A 1 185 ? 5.469 -16.656 -3.025 1 92.62 185 ILE A O 1
ATOM 1523 N N . PRO A 1 186 ? 7.469 -17.641 -2.98 1 95.69 186 PRO A N 1
ATOM 1524 C CA . PRO A 1 186 ? 6.871 -18.922 -3.361 1 95.69 186 PRO A CA 1
ATOM 1525 C C . PRO A 1 186 ? 5.777 -19.375 -2.395 1 95.69 186 PRO A C 1
ATOM 1527 O O . PRO A 1 186 ? 4.82 -20.047 -2.805 1 95.69 186 PRO A O 1
ATOM 1530 N N . LEU A 1 187 ? 5.883 -19 -1.145 1 95.94 187 LEU A N 1
ATOM 1531 C CA . LEU A 1 187 ? 4.863 -19.359 -0.166 1 95.94 187 LEU A CA 1
ATOM 1532 C C . LEU A 1 187 ? 3.535 -18.672 -0.489 1 95.94 187 LEU A C 1
ATOM 1534 O O . LEU A 1 187 ? 2.471 -19.281 -0.341 1 95.94 187 LEU A O 1
ATOM 1538 N N . VAL A 1 188 ? 3.641 -17.484 -0.916 1 96.31 188 VAL A N 1
ATOM 1539 C CA . VAL A 1 188 ? 2.43 -16.766 -1.286 1 96.31 188 VAL A CA 1
ATOM 1540 C C . VAL A 1 188 ? 1.812 -17.391 -2.533 1 96.31 188 VAL A C 1
ATOM 1542 O O . VAL A 1 188 ? 0.59 -17.547 -2.619 1 96.31 188 VAL A O 1
ATOM 1545 N N . VAL A 1 189 ? 2.672 -17.797 -3.404 1 96.75 189 VAL A N 1
ATOM 1546 C CA . VAL A 1 189 ? 2.234 -18.344 -4.688 1 96.75 189 VAL A CA 1
ATOM 1547 C C . VAL A 1 189 ? 1.57 -19.703 -4.477 1 96.75 189 VAL A C 1
ATOM 1549 O O . VAL A 1 189 ? 0.485 -19.953 -5.008 1 96.75 189 VAL A O 1
ATOM 1552 N N . VAL A 1 190 ? 2.16 -20.516 -3.666 1 97.69 190 VAL A N 1
ATOM 1553 C CA . VAL A 1 190 ? 1.625 -21.844 -3.455 1 97.69 190 VAL A CA 1
ATOM 1554 C C . VAL A 1 190 ? 0.311 -21.766 -2.682 1 97.69 190 VAL A C 1
ATOM 1556 O O . VAL A 1 190 ? -0.604 -22.562 -2.912 1 97.69 190 VAL A O 1
ATOM 1559 N N . ALA A 1 191 ? 0.21 -20.844 -1.789 1 97.06 191 ALA A N 1
ATOM 1560 C CA . ALA A 1 191 ? -1.033 -20.641 -1.05 1 97.06 191 ALA A CA 1
ATOM 1561 C C . ALA A 1 191 ? -2.166 -20.219 -1.984 1 97.06 191 ALA A C 1
ATOM 1563 O O . ALA A 1 191 ? -3.301 -20.672 -1.838 1 97.06 191 ALA A O 1
ATOM 1564 N N . SER A 1 192 ? -1.861 -19.391 -2.939 1 96.75 192 SER A N 1
ATOM 1565 C CA . SER A 1 192 ? -2.875 -18.953 -3.895 1 96.75 192 SER A CA 1
ATOM 1566 C C . SER A 1 192 ? -3.281 -20.094 -4.828 1 96.75 192 SER A C 1
ATOM 1568 O O . SER A 1 192 ? -4.434 -20.172 -5.258 1 96.75 192 SER A O 1
ATOM 1570 N N . SER A 1 193 ? -2.318 -20.922 -5.113 1 97 193 SER A N 1
ATOM 1571 C CA . SER A 1 193 ? -2.59 -22.062 -5.98 1 97 193 SER A CA 1
ATOM 1572 C C . SER A 1 193 ? -3.637 -22.984 -5.367 1 97 193 SER A C 1
ATOM 1574 O O . SER A 1 193 ? -4.535 -23.469 -6.062 1 97 193 SER A O 1
ATOM 1576 N N . CYS A 1 194 ? -3.535 -23.172 -4.094 1 96.12 194 CYS A N 1
ATOM 1577 C CA . CYS A 1 194 ? -4.496 -24.016 -3.383 1 96.12 194 CYS A CA 1
ATOM 1578 C C . CYS A 1 194 ? -5.91 -23.453 -3.518 1 96.12 194 CYS A C 1
ATOM 1580 O O . CYS A 1 194 ? -6.875 -24.219 -3.633 1 96.12 194 CYS A O 1
ATOM 1582 N N . GLY A 1 195 ? -6.027 -22.172 -3.564 1 95.44 195 GLY A N 1
ATOM 1583 C CA . GLY A 1 195 ? -7.32 -21.516 -3.645 1 95.44 195 GLY A CA 1
ATOM 1584 C C . GLY A 1 195 ? -8.008 -21.719 -4.984 1 95.44 195 GLY A C 1
ATOM 1585 O O . GLY A 1 195 ? -9.227 -21.578 -5.086 1 95.44 195 GLY A O 1
ATOM 1586 N N . THR A 1 196 ? -7.32 -22.141 -5.973 1 94.94 196 THR A N 1
ATOM 1587 C CA . THR A 1 196 ? -7.875 -22.203 -7.32 1 94.94 196 THR A CA 1
ATOM 1588 C C . THR A 1 196 ? -8.633 -23.516 -7.523 1 94.94 196 THR A C 1
ATOM 1590 O O . THR A 1 196 ? -9.523 -23.594 -8.375 1 94.94 196 THR A O 1
ATOM 1593 N N . PHE A 1 197 ? -8.344 -24.562 -6.691 1 95.62 197 PHE A N 1
ATOM 1594 C CA . PHE A 1 197 ? -8.969 -25.828 -7.039 1 95.62 197 PHE A CA 1
ATOM 1595 C C . PHE A 1 197 ? -9.633 -26.453 -5.824 1 95.62 197 PHE A C 1
ATOM 1597 O O . PHE A 1 197 ? -10.438 -27.391 -5.961 1 95.62 197 PHE A O 1
ATOM 1604 N N . THR A 1 198 ? -9.398 -26 -4.605 1 95.5 198 THR A N 1
ATOM 1605 C CA . THR A 1 198 ? -9.805 -26.672 -3.377 1 95.5 198 THR A CA 1
ATOM 1606 C C . THR A 1 198 ? -11.32 -26.828 -3.314 1 95.5 198 THR A C 1
ATOM 1608 O O . THR A 1 198 ? -11.836 -27.859 -2.904 1 95.5 198 THR A O 1
ATOM 1611 N N . MET A 1 199 ? -12.023 -25.766 -3.777 1 94.94 199 MET A N 1
ATOM 1612 C CA . MET A 1 199 ? -13.484 -25.812 -3.672 1 94.94 199 MET A CA 1
ATOM 1613 C C . MET A 1 199 ? -14.125 -26.031 -5.039 1 94.94 199 MET A C 1
ATOM 1615 O O . MET A 1 199 ? -15.289 -25.688 -5.246 1 94.94 199 MET A O 1
ATOM 1619 N N . SER A 1 200 ? -13.383 -26.609 -5.977 1 93.62 200 SER A N 1
ATOM 1620 C CA . SER A 1 200 ? -13.953 -26.969 -7.273 1 93.62 200 SER A CA 1
ATOM 1621 C C . SER A 1 200 ? -14.789 -28.234 -7.172 1 93.62 200 SER A C 1
ATOM 1623 O O . SER A 1 200 ? -14.602 -29.031 -6.25 1 93.62 200 SER A O 1
ATOM 1625 N N . ASP A 1 201 ? -15.688 -28.391 -8.078 1 91.75 201 ASP A N 1
ATOM 1626 C CA . ASP A 1 201 ? -16.578 -29.547 -8.094 1 91.75 201 ASP A CA 1
ATOM 1627 C C . ASP A 1 201 ? -15.781 -30.844 -8.234 1 91.75 201 ASP A C 1
ATOM 1629 O O . ASP A 1 201 ? -16.078 -31.844 -7.566 1 91.75 201 ASP A O 1
ATOM 1633 N N . ILE A 1 202 ? -14.758 -30.797 -9.023 1 92.81 202 ILE A N 1
ATOM 1634 C CA . ILE A 1 202 ? -13.969 -32 -9.305 1 92.81 202 ILE A CA 1
ATOM 1635 C C . ILE A 1 202 ? -13.164 -32.375 -8.062 1 92.81 202 ILE A C 1
ATOM 1637 O O . ILE A 1 202 ? -12.961 -33.562 -7.793 1 92.81 202 ILE A O 1
ATOM 1641 N N . PHE A 1 203 ? -12.695 -31.391 -7.34 1 94.62 203 PHE A N 1
ATOM 1642 C CA . PHE A 1 203 ? -11.961 -31.672 -6.109 1 94.62 203 PHE A CA 1
ATOM 1643 C C . PHE A 1 203 ? -12.875 -32.344 -5.078 1 94.62 203 PHE A C 1
ATOM 1645 O O . PHE A 1 203 ? -12.469 -33.281 -4.41 1 94.62 203 PHE A O 1
ATOM 1652 N N . ALA A 1 204 ? -14.094 -31.812 -4.98 1 90.81 204 ALA A N 1
ATOM 1653 C CA . ALA A 1 204 ? -15.07 -32.344 -4.039 1 90.81 204 ALA A CA 1
ATOM 1654 C C . ALA A 1 204 ? -15.438 -33.781 -4.398 1 90.81 204 ALA A C 1
ATOM 1656 O O . ALA A 1 204 ? -15.781 -34.594 -3.523 1 90.81 204 ALA A O 1
ATOM 1657 N N . ARG A 1 205 ? -15.375 -34.125 -5.664 1 90.31 205 ARG A N 1
ATOM 1658 C CA . ARG A 1 205 ? -15.688 -35.469 -6.129 1 90.31 205 ARG A CA 1
ATOM 1659 C C . ARG A 1 205 ? -14.508 -36.406 -5.898 1 90.31 205 ARG A C 1
ATOM 1661 O O . ARG A 1 205 ? -14.703 -37.594 -5.625 1 90.31 205 ARG A O 1
ATOM 1668 N N . ALA A 1 206 ? -13.391 -35.844 -6.031 1 91.69 206 ALA A N 1
ATOM 1669 C CA . ALA A 1 206 ? -12.172 -36.656 -5.93 1 91.69 206 ALA A CA 1
ATOM 1670 C C . ALA A 1 206 ? -11.797 -36.906 -4.473 1 91.69 206 ALA A C 1
ATOM 1672 O O . ALA A 1 206 ? -11.219 -37.938 -4.137 1 91.69 206 ALA A O 1
ATOM 1673 N N . PHE A 1 207 ? -12.117 -35.969 -3.615 1 92.69 207 PHE A N 1
ATOM 1674 C CA . PHE A 1 207 ? -11.695 -36.031 -2.221 1 92.69 207 PHE A CA 1
ATOM 1675 C C . PHE A 1 207 ? -12.875 -35.75 -1.289 1 92.69 207 PHE A C 1
ATOM 1677 O O . PHE A 1 207 ? -13.898 -35.219 -1.715 1 92.69 207 PHE A O 1
ATOM 1684 N N . ASN A 1 208 ? -12.75 -36.125 0.015 1 91.94 208 ASN A N 1
ATOM 1685 C CA . ASN A 1 208 ? -13.836 -35.969 0.977 1 91.94 208 ASN A CA 1
ATOM 1686 C C . ASN A 1 208 ? -13.82 -34.594 1.604 1 91.94 208 ASN A C 1
ATOM 1688 O O . ASN A 1 208 ? -12.867 -33.812 1.405 1 91.94 208 ASN A O 1
ATOM 1692 N N . ARG A 1 209 ? -14.805 -34.281 2.332 1 93.06 209 ARG A N 1
ATOM 1693 C CA . ARG A 1 209 ? -15.023 -32.969 2.959 1 93.06 209 ARG A CA 1
ATOM 1694 C C . ARG A 1 209 ? -13.906 -32.656 3.941 1 93.06 209 ARG A C 1
ATOM 1696 O O . ARG A 1 209 ? -13.453 -31.516 4.02 1 93.06 209 ARG A O 1
ATOM 1703 N N . ASN A 1 210 ? -13.445 -33.625 4.66 1 92.88 210 ASN A N 1
ATOM 1704 C CA . ASN A 1 210 ? -12.406 -33.406 5.66 1 92.88 210 ASN A CA 1
ATOM 1705 C C . ASN A 1 210 ? -11.094 -32.969 5.02 1 92.88 210 ASN A C 1
ATOM 1707 O O . ASN A 1 210 ? -10.422 -32.062 5.535 1 92.88 210 ASN A O 1
ATOM 1711 N N . ILE A 1 211 ? -10.781 -33.625 3.922 1 94 211 ILE A N 1
ATOM 1712 C CA . ILE A 1 211 ? -9.562 -33.281 3.203 1 94 211 ILE A CA 1
ATOM 1713 C C . ILE A 1 211 ? -9.672 -31.859 2.656 1 94 211 ILE A C 1
ATOM 1715 O O . ILE A 1 211 ? -8.703 -31.094 2.695 1 94 211 ILE A O 1
ATOM 1719 N N . GLN A 1 212 ? -10.836 -31.547 2.166 1 95.06 212 GLN A N 1
ATOM 1720 C CA . GLN A 1 212 ? -11.078 -30.188 1.666 1 95.06 212 GLN A CA 1
ATOM 1721 C C . GLN A 1 212 ? -10.875 -29.156 2.764 1 95.06 212 GLN A C 1
ATOM 1723 O O . GLN A 1 212 ? -10.219 -28.125 2.545 1 95.06 212 GLN A O 1
ATOM 1728 N N . LEU A 1 213 ? -11.398 -29.422 3.965 1 94 213 LEU A N 1
ATOM 1729 C CA . LEU A 1 213 ? -11.289 -28.5 5.09 1 94 213 LEU A CA 1
ATOM 1730 C C . LEU A 1 213 ? -9.844 -28.359 5.543 1 94 213 LEU A C 1
ATOM 1732 O O . LEU A 1 213 ? -9.367 -27.25 5.777 1 94 213 LEU A O 1
ATOM 1736 N N . ILE A 1 214 ? -9.188 -29.453 5.652 1 93.25 214 ILE A N 1
ATOM 1737 C CA . ILE A 1 214 ? -7.793 -29.438 6.086 1 93.25 214 ILE A CA 1
ATOM 1738 C C . ILE A 1 214 ? -6.953 -28.641 5.086 1 93.25 214 ILE A C 1
ATOM 1740 O O . ILE A 1 214 ? -6.07 -27.875 5.477 1 93.25 214 ILE A O 1
ATOM 1744 N N . THR A 1 215 ? -7.227 -28.844 3.846 1 95.62 215 THR A N 1
ATOM 1745 C CA . THR A 1 215 ? -6.504 -28.125 2.799 1 95.62 215 THR A CA 1
ATOM 1746 C C . THR A 1 215 ? -6.75 -26.625 2.9 1 95.62 215 THR A C 1
ATOM 1748 O O . THR A 1 215 ? -5.82 -25.828 2.771 1 95.62 215 THR A O 1
ATOM 1751 N N . LEU A 1 216 ? -7.988 -26.266 3.201 1 95.69 216 LEU A N 1
ATOM 1752 C CA . LEU A 1 216 ? -8.328 -24.859 3.35 1 95.69 216 LEU A CA 1
ATOM 1753 C C . LEU A 1 216 ? -7.598 -24.25 4.539 1 95.69 216 LEU A C 1
ATOM 1755 O O . LEU A 1 216 ? -7.09 -23.125 4.449 1 95.69 216 LEU A O 1
ATOM 1759 N N . VAL A 1 217 ? -7.535 -24.938 5.629 1 93.69 217 VAL A N 1
ATOM 1760 C CA . VAL A 1 217 ? -6.887 -24.438 6.84 1 93.69 217 VAL A CA 1
ATOM 1761 C C . VAL A 1 217 ? -5.387 -24.297 6.598 1 93.69 217 VAL A C 1
ATOM 1763 O O . VAL A 1 217 ? -4.789 -23.281 6.965 1 93.69 217 VAL A O 1
ATOM 1766 N N . ILE A 1 218 ? -4.793 -25.234 5.938 1 94.12 218 ILE A N 1
ATOM 1767 C CA . ILE A 1 218 ? -3.363 -25.188 5.645 1 94.12 218 ILE A CA 1
ATOM 1768 C C . ILE A 1 218 ? -3.078 -24.031 4.688 1 94.12 218 ILE A C 1
ATOM 1770 O O . ILE A 1 218 ? -2.07 -23.328 4.828 1 94.12 218 ILE A O 1
ATOM 1774 N N . CYS A 1 219 ? -3.957 -23.891 3.73 1 95.88 219 CYS A N 1
ATOM 1775 C CA . CYS A 1 219 ? -3.842 -22.766 2.811 1 95.88 219 CYS A CA 1
ATOM 1776 C C . CYS A 1 219 ? -3.873 -21.438 3.564 1 95.88 219 CYS A C 1
ATOM 1778 O O . CYS A 1 219 ? -3.045 -20.562 3.318 1 95.88 219 CYS A O 1
ATOM 1780 N N . ALA A 1 220 ? -4.789 -21.312 4.559 1 95.44 220 ALA A N 1
ATOM 1781 C CA . ALA A 1 220 ? -4.934 -20.094 5.344 1 95.44 220 ALA A CA 1
ATOM 1782 C C . ALA A 1 220 ? -3.697 -19.844 6.203 1 95.44 220 ALA A C 1
ATOM 1784 O O . ALA A 1 220 ? -3.189 -18.719 6.258 1 95.44 220 ALA A O 1
ATOM 1785 N N . LEU A 1 221 ? -3.207 -20.891 6.816 1 93.81 221 LEU A N 1
ATOM 1786 C CA . LEU A 1 221 ? -2.027 -20.766 7.668 1 93.81 221 LEU A CA 1
ATOM 1787 C C . LEU A 1 221 ? -0.805 -20.375 6.844 1 93.81 221 LEU A C 1
ATOM 1789 O O . LEU A 1 221 ? -0.008 -19.531 7.273 1 93.81 221 LEU A O 1
ATOM 1793 N N . THR A 1 222 ? -0.709 -20.953 5.688 1 95.94 222 THR A N 1
ATOM 1794 C CA . THR A 1 222 ? 0.415 -20.656 4.812 1 95.94 222 THR A CA 1
ATOM 1795 C C . THR A 1 222 ? 0.339 -19.219 4.316 1 95.94 222 THR A C 1
ATOM 1797 O O . THR A 1 222 ? 1.343 -18.5 4.32 1 95.94 222 THR A O 1
ATOM 1800 N N . TRP A 1 223 ? -0.83 -18.797 3.898 1 96.62 223 TRP A N 1
ATOM 1801 C CA . TRP A 1 223 ? -1.009 -17.422 3.414 1 96.62 223 TRP A CA 1
ATOM 1802 C C . TRP A 1 223 ? -0.691 -16.406 4.508 1 96.62 223 TRP A C 1
ATOM 1804 O O . TRP A 1 223 ? 0.027 -15.438 4.273 1 96.62 223 TRP A O 1
ATOM 1814 N N . LEU A 1 224 ? -1.233 -16.625 5.758 1 94.56 224 LEU A N 1
ATOM 1815 C CA . LEU A 1 224 ? -1.026 -15.719 6.879 1 94.56 224 LEU A CA 1
ATOM 1816 C C . LEU A 1 224 ? 0.45 -15.641 7.254 1 94.56 224 LEU A C 1
ATOM 1818 O O . LEU A 1 224 ? 0.984 -14.555 7.473 1 94.56 224 LEU A O 1
ATOM 1822 N N . HIS A 1 225 ? 1.1 -16.766 7.262 1 93.12 225 HIS A N 1
ATOM 1823 C CA . HIS A 1 225 ? 2.529 -16.812 7.543 1 93.12 225 HIS A CA 1
ATOM 1824 C C . HIS A 1 225 ? 3.324 -16.047 6.488 1 93.12 225 HIS A C 1
ATOM 1826 O O . HIS A 1 225 ? 4.203 -15.258 6.82 1 93.12 225 HIS A O 1
ATOM 1832 N N . ALA A 1 226 ? 2.984 -16.312 5.293 1 94.88 226 ALA A N 1
ATOM 1833 C CA . ALA A 1 226 ? 3.711 -15.711 4.18 1 94.88 226 ALA A CA 1
ATOM 1834 C C . ALA A 1 226 ? 3.568 -14.195 4.191 1 94.88 226 ALA A C 1
ATOM 1836 O O . ALA A 1 226 ? 4.551 -13.469 4.027 1 94.88 226 ALA A O 1
ATOM 1837 N N . ILE A 1 227 ? 2.396 -13.664 4.457 1 94.62 227 ILE A N 1
ATOM 1838 C CA . ILE A 1 227 ? 2.15 -12.227 4.367 1 94.62 227 ILE A CA 1
ATOM 1839 C C . ILE A 1 227 ? 2.836 -11.516 5.531 1 94.62 227 ILE A C 1
ATOM 1841 O O . ILE A 1 227 ? 3.355 -10.406 5.371 1 94.62 227 ILE A O 1
ATOM 1845 N N . ILE A 1 228 ? 2.844 -12.078 6.699 1 91.88 228 ILE A N 1
ATOM 1846 C CA . ILE A 1 228 ? 3.545 -11.5 7.84 1 91.88 228 ILE A CA 1
ATOM 1847 C C . ILE A 1 228 ? 5.043 -11.422 7.543 1 91.88 228 ILE A C 1
ATOM 1849 O O . ILE A 1 228 ? 5.672 -10.383 7.77 1 91.88 228 ILE A O 1
ATOM 1853 N N . PHE A 1 229 ? 5.52 -12.508 7.012 1 91 229 PHE A N 1
ATOM 1854 C CA . PHE A 1 229 ? 6.941 -12.562 6.68 1 91 229 PHE A CA 1
ATOM 1855 C C . PHE A 1 229 ? 7.289 -11.539 5.609 1 91 229 PHE A C 1
ATOM 1857 O O . PHE A 1 229 ? 8.297 -10.836 5.719 1 91 229 PHE A O 1
ATOM 1864 N N . VAL A 1 230 ? 6.477 -11.445 4.594 1 92.31 230 VAL A N 1
ATOM 1865 C CA . VAL A 1 230 ? 6.668 -10.477 3.518 1 92.31 230 VAL A CA 1
ATOM 1866 C C . VAL A 1 230 ? 6.652 -9.062 4.086 1 92.31 230 VAL A C 1
ATOM 1868 O O . VAL A 1 230 ? 7.469 -8.219 3.703 1 92.31 230 VAL A O 1
ATOM 1871 N N . SER A 1 231 ? 5.719 -8.773 5.012 1 92.19 231 SER A N 1
ATOM 1872 C CA . SER A 1 231 ? 5.605 -7.453 5.617 1 92.19 231 SER A CA 1
ATOM 1873 C C . SER A 1 231 ? 6.879 -7.078 6.367 1 92.19 231 SER A C 1
ATOM 1875 O O . SER A 1 231 ? 7.32 -5.93 6.316 1 92.19 231 SER A O 1
ATOM 1877 N N . ILE A 1 232 ? 7.492 -7.98 7 1 88.62 232 ILE A N 1
ATOM 1878 C CA . ILE A 1 232 ? 8.734 -7.758 7.73 1 88.62 232 ILE A CA 1
ATOM 1879 C C . ILE A 1 232 ? 9.859 -7.441 6.746 1 88.62 232 ILE A C 1
ATOM 1881 O O . ILE A 1 232 ? 10.594 -6.469 6.922 1 88.62 232 ILE A O 1
ATOM 1885 N N . LEU A 1 233 ? 9.906 -8.188 5.734 1 86.69 233 LEU A N 1
ATOM 1886 C CA . LEU A 1 233 ? 10.992 -8.023 4.766 1 86.69 233 LEU A CA 1
ATOM 1887 C C . LEU A 1 233 ? 10.836 -6.711 4 1 86.69 233 LEU A C 1
ATOM 1889 O O . LEU A 1 233 ? 11.828 -6.055 3.68 1 86.69 233 LEU A O 1
ATOM 1893 N N . ILE A 1 234 ? 9.617 -6.371 3.697 1 88.81 234 ILE A N 1
ATOM 1894 C CA . ILE A 1 234 ? 9.375 -5.113 3 1 88.81 234 ILE A CA 1
ATOM 1895 C C . ILE A 1 234 ? 9.805 -3.943 3.881 1 88.81 234 ILE A C 1
ATOM 1897 O O . ILE A 1 234 ? 10.383 -2.967 3.395 1 88.81 234 ILE A O 1
ATOM 1901 N N . THR A 1 235 ? 9.523 -4.02 5.156 1 87.38 235 THR A N 1
ATOM 1902 C CA . THR A 1 235 ? 9.93 -2.979 6.09 1 87.38 235 THR A CA 1
ATOM 1903 C C . THR A 1 235 ? 11.453 -2.852 6.125 1 87.38 235 THR A C 1
ATOM 1905 O O . THR A 1 235 ? 11.992 -1.741 6.074 1 87.38 235 THR A O 1
ATOM 1908 N N . ILE A 1 236 ? 12.109 -3.951 6.152 1 83.12 236 ILE A N 1
ATOM 1909 C CA . ILE A 1 236 ? 13.57 -3.963 6.156 1 83.12 236 ILE A CA 1
ATOM 1910 C C . ILE A 1 236 ? 14.094 -3.408 4.832 1 83.12 236 ILE A C 1
ATOM 1912 O O . ILE A 1 236 ? 15.094 -2.688 4.809 1 83.12 236 ILE A O 1
ATOM 1916 N N . TYR A 1 237 ? 13.445 -3.734 3.836 1 84.5 237 TYR A N 1
ATOM 1917 C CA . TYR A 1 237 ? 13.852 -3.25 2.52 1 84.5 237 TYR A CA 1
ATOM 1918 C C . TYR A 1 237 ? 13.742 -1.732 2.441 1 84.5 237 TYR A C 1
ATOM 1920 O O . TYR A 1 237 ? 14.617 -1.071 1.879 1 84.5 237 TYR A O 1
ATOM 1928 N N . PHE A 1 238 ? 12.672 -1.223 2.924 1 81.81 238 PHE A N 1
ATOM 1929 C CA . PHE A 1 238 ? 12.523 0.227 2.971 1 81.81 238 PHE A CA 1
ATOM 1930 C C . PHE A 1 238 ? 13.672 0.869 3.73 1 81.81 238 PHE A C 1
ATOM 1932 O O . PHE A 1 238 ? 14.227 1.879 3.291 1 81.81 238 PHE A O 1
ATOM 1939 N N . TRP A 1 239 ? 13.969 0.279 4.715 1 78.12 239 TRP A N 1
ATOM 1940 C CA . TRP A 1 239 ? 15.109 0.76 5.492 1 78.12 239 TRP A CA 1
ATOM 1941 C C . TRP A 1 239 ? 16.391 0.74 4.66 1 78.12 239 TRP A C 1
ATOM 1943 O O . TRP A 1 239 ? 17.156 1.698 4.68 1 78.12 239 TRP A O 1
ATOM 1953 N N . SER A 1 240 ? 16.531 -0.318 3.953 1 78.38 240 SER A N 1
ATOM 1954 C CA . SER A 1 240 ? 17.719 -0.459 3.119 1 78.38 240 SER A CA 1
ATOM 1955 C C . SER A 1 240 ? 17.766 0.607 2.029 1 78.38 240 SER A C 1
ATOM 1957 O O . SER A 1 240 ? 18.844 1.077 1.652 1 78.38 240 SER A O 1
ATOM 1959 N N . LEU A 1 241 ? 16.656 0.963 1.493 1 77.94 241 LEU A N 1
ATOM 1960 C CA . LEU A 1 241 ? 16.594 1.986 0.455 1 77.94 241 LEU A CA 1
ATOM 1961 C C . LEU A 1 241 ? 17.031 3.342 0.999 1 77.94 241 LEU A C 1
ATOM 1963 O O . LEU A 1 241 ? 17.609 4.152 0.267 1 77.94 241 LEU A O 1
ATOM 1967 N N . TYR A 1 242 ? 16.797 3.568 2.227 1 73.88 242 TYR A N 1
ATOM 1968 C CA . TYR A 1 242 ? 17.188 4.836 2.832 1 73.88 242 TYR A CA 1
ATOM 1969 C C . TYR A 1 242 ? 18.688 4.887 3.08 1 73.88 242 TYR A C 1
ATOM 1971 O O . TYR A 1 242 ? 19.297 5.957 3.016 1 73.88 242 TYR A O 1
ATOM 1979 N N . ILE A 1 243 ? 19.234 3.707 3.242 1 70.19 243 ILE A N 1
ATOM 1980 C CA . ILE A 1 243 ? 20.656 3.662 3.602 1 70.19 243 ILE A CA 1
ATOM 1981 C C . ILE A 1 243 ? 21.5 3.43 2.352 1 70.19 243 ILE A C 1
ATOM 1983 O O . ILE A 1 243 ? 22.5 4.113 2.139 1 70.19 243 ILE A O 1
ATOM 1987 N N . ASN A 1 244 ? 21.156 2.357 1.557 1 67.69 244 ASN A N 1
ATOM 1988 C CA . ASN A 1 244 ? 21.984 1.91 0.45 1 67.69 244 ASN A CA 1
ATOM 1989 C C . ASN A 1 244 ? 21.5 2.457 -0.885 1 67.69 244 ASN A C 1
ATOM 1991 O O . ASN A 1 244 ? 22.156 2.283 -1.914 1 67.69 244 ASN A O 1
ATOM 1995 N N . LYS A 1 245 ? 20.328 3.164 -0.911 1 74.06 245 LYS A N 1
ATOM 1996 C CA . LYS A 1 245 ? 19.766 3.783 -2.107 1 74.06 245 LYS A CA 1
ATOM 1997 C C . LYS A 1 245 ? 19.219 2.729 -3.061 1 74.06 245 LYS A C 1
ATOM 1999 O O . LYS A 1 245 ? 19.031 1.571 -2.678 1 74.06 245 LYS A O 1
ATOM 2004 N N . ILE A 1 246 ? 18.922 3.105 -4.289 1 75 246 ILE A N 1
ATOM 2005 C CA . ILE A 1 246 ? 18.328 2.219 -5.277 1 75 246 ILE A CA 1
ATOM 2006 C C . ILE A 1 246 ? 19.406 1.356 -5.922 1 75 246 ILE A C 1
ATOM 2008 O O . ILE A 1 246 ? 20.547 1.791 -6.07 1 75 246 ILE A O 1
ATOM 2012 N N . PRO A 1 247 ? 19.062 0.178 -6.258 1 75.75 247 PRO A N 1
ATOM 2013 C CA . PRO A 1 247 ? 20.047 -0.721 -6.879 1 75.75 247 PRO A CA 1
ATOM 2014 C C . PRO A 1 247 ? 20.609 -0.169 -8.188 1 75.75 247 PRO A C 1
ATOM 2016 O O . PRO A 1 247 ? 19.953 0.634 -8.852 1 75.75 247 PRO A O 1
ATOM 2019 N N . PRO A 1 248 ? 21.75 -0.587 -8.43 1 78.38 248 PRO A N 1
ATOM 2020 C CA . PRO A 1 248 ? 22.375 -0.138 -9.672 1 78.38 248 PRO A CA 1
ATOM 2021 C C . PRO A 1 248 ? 21.625 -0.617 -10.914 1 78.38 248 PRO A C 1
ATOM 2023 O O . PRO A 1 248 ? 20.656 -1.374 -10.805 1 78.38 248 PRO A O 1
ATOM 2026 N N . MET A 1 249 ? 22.047 -0.19 -12.016 1 80.25 249 MET A N 1
ATOM 2027 C CA . MET A 1 249 ? 21.359 -0.396 -13.289 1 80.25 249 MET A CA 1
ATOM 2028 C C . MET A 1 249 ? 21.188 -1.883 -13.578 1 80.25 249 MET A C 1
ATOM 2030 O O . MET A 1 249 ? 20.141 -2.309 -14.07 1 80.25 249 MET A O 1
ATOM 2034 N N . SER A 1 250 ? 22.125 -2.68 -13.203 1 76.81 250 SER A N 1
ATOM 2035 C CA . SER A 1 250 ? 22.109 -4.105 -13.516 1 76.81 250 SER A CA 1
ATOM 2036 C C . SER A 1 250 ? 21.078 -4.848 -12.68 1 76.81 250 SER A C 1
ATOM 2038 O O . SER A 1 250 ? 20.656 -5.949 -13.039 1 76.81 250 SER A O 1
ATOM 2040 N N . GLN A 1 251 ? 20.609 -4.16 -11.625 1 79.94 251 GLN A N 1
ATOM 2041 C CA . GLN A 1 251 ? 19.688 -4.844 -10.719 1 79.94 251 GLN A CA 1
ATOM 2042 C C . GLN A 1 251 ? 18.375 -4.078 -10.586 1 79.94 251 GLN A C 1
ATOM 2044 O O . GLN A 1 251 ? 17.594 -4.332 -9.672 1 79.94 251 GLN A O 1
ATOM 2049 N N . VAL A 1 252 ? 18.203 -3.217 -11.516 1 82.38 252 VAL A N 1
ATOM 2050 C CA . VAL A 1 252 ? 17.062 -2.314 -11.391 1 82.38 252 VAL A CA 1
ATOM 2051 C C . VAL A 1 252 ? 15.758 -3.098 -11.555 1 82.38 252 VAL A C 1
ATOM 2053 O O . VAL A 1 252 ? 14.766 -2.801 -10.898 1 82.38 252 VAL A O 1
ATOM 2056 N N . PHE A 1 253 ? 15.812 -4.164 -12.312 1 84.88 253 PHE A N 1
ATOM 2057 C CA . PHE A 1 253 ? 14.609 -4.934 -12.609 1 84.88 253 PHE A CA 1
ATOM 2058 C C . PHE A 1 253 ? 14.203 -5.777 -11.406 1 84.88 253 PHE A C 1
ATOM 2060 O O . PHE A 1 253 ? 13.062 -6.246 -11.328 1 84.88 253 PHE A O 1
ATOM 2067 N N . THR A 1 254 ? 15.055 -5.934 -10.43 1 82.44 254 THR A N 1
ATOM 2068 C CA . THR A 1 254 ? 14.742 -6.715 -9.234 1 82.44 254 THR A CA 1
ATOM 2069 C C . THR A 1 254 ? 13.734 -5.98 -8.359 1 82.44 254 THR A C 1
ATOM 2071 O O . THR A 1 254 ? 13.109 -6.586 -7.48 1 82.44 254 THR A O 1
ATOM 2074 N N . LEU A 1 255 ? 13.555 -4.746 -8.641 1 87.19 255 LEU A N 1
ATOM 2075 C CA . LEU A 1 255 ? 12.578 -3.975 -7.883 1 87.19 255 LEU A CA 1
ATOM 2076 C C . LEU A 1 255 ? 11.164 -4.473 -8.148 1 87.19 255 LEU A C 1
ATOM 2078 O O . LEU A 1 255 ? 10.289 -4.363 -7.285 1 87.19 255 LEU A O 1
ATOM 2082 N N . PHE A 1 256 ? 11.016 -5.059 -9.281 1 91.31 256 PHE A N 1
ATOM 2083 C CA . PHE A 1 256 ? 9.695 -5.562 -9.633 1 91.31 256 PHE A CA 1
ATOM 2084 C C . PHE A 1 256 ? 9.336 -6.789 -8.797 1 91.31 256 PHE A C 1
ATOM 2086 O O . PHE A 1 256 ? 8.172 -7.176 -8.719 1 91.31 256 PHE A O 1
ATOM 2093 N N . LEU A 1 257 ? 10.32 -7.387 -8.195 1 88.38 257 LEU A N 1
ATOM 2094 C CA . LEU A 1 257 ? 10.07 -8.562 -7.367 1 88.38 257 LEU A CA 1
ATOM 2095 C C . LEU A 1 257 ? 9.18 -8.211 -6.18 1 88.38 257 LEU A C 1
ATOM 2097 O O . LEU A 1 257 ? 8.492 -9.078 -5.633 1 88.38 257 LEU A O 1
ATOM 2101 N N . LEU A 1 258 ? 9.141 -6.965 -5.836 1 91.12 258 LEU A N 1
ATOM 2102 C CA . LEU A 1 258 ? 8.328 -6.508 -4.715 1 91.12 258 LEU A CA 1
ATOM 2103 C C . LEU A 1 258 ? 6.84 -6.59 -5.051 1 91.12 258 LEU A C 1
ATOM 2105 O O . LEU A 1 258 ? 5.996 -6.672 -4.156 1 91.12 258 LEU A O 1
ATOM 2109 N N . LEU A 1 259 ? 6.543 -6.598 -6.312 1 94.44 259 LEU A N 1
ATOM 2110 C CA . LEU A 1 259 ? 5.156 -6.688 -6.762 1 94.44 259 LEU A CA 1
ATOM 2111 C C . LEU A 1 259 ? 4.617 -8.102 -6.582 1 94.44 259 LEU A C 1
ATOM 2113 O O . LEU A 1 259 ? 3.408 -8.289 -6.418 1 94.44 259 LEU A O 1
ATOM 2117 N N . GLY A 1 260 ? 5.422 -9.055 -6.602 1 93.75 260 GLY A N 1
ATOM 2118 C CA . GLY A 1 260 ? 5.039 -10.461 -6.582 1 93.75 260 GLY A CA 1
ATOM 2119 C C . GLY A 1 260 ? 4.117 -10.805 -5.426 1 93.75 260 GLY A C 1
ATOM 2120 O O . GLY A 1 260 ? 2.959 -11.18 -5.641 1 93.75 260 GLY A O 1
ATOM 2121 N N . PRO A 1 261 ? 4.652 -10.539 -4.27 1 94.44 261 PRO A N 1
ATOM 2122 C CA . PRO A 1 261 ? 3.822 -10.906 -3.117 1 94.44 261 PRO A CA 1
ATOM 2123 C C . PRO A 1 261 ? 2.588 -10.016 -2.977 1 94.44 261 PRO A C 1
ATOM 2125 O O . PRO A 1 261 ? 1.59 -10.43 -2.381 1 94.44 261 PRO A O 1
ATOM 2128 N N . MET A 1 262 ? 2.578 -8.844 -3.523 1 96.75 262 MET A N 1
ATOM 2129 C CA . MET A 1 262 ? 1.416 -7.965 -3.445 1 96.75 262 MET A CA 1
ATOM 2130 C C . MET A 1 262 ? 0.283 -8.477 -4.324 1 96.75 262 MET A C 1
ATOM 2132 O O . MET A 1 262 ? -0.834 -8.688 -3.85 1 96.75 262 MET A O 1
ATOM 2136 N N . GLY A 1 263 ? 0.653 -8.695 -5.559 1 97.31 263 GLY A N 1
ATOM 2137 C CA . GLY A 1 263 ? -0.356 -9.219 -6.469 1 97.31 263 GLY A CA 1
ATOM 2138 C C . GLY A 1 263 ? -0.827 -10.617 -6.102 1 97.31 263 GLY A C 1
ATOM 2139 O O . GLY A 1 263 ? -2.029 -10.875 -6.047 1 97.31 263 GLY A O 1
ATOM 2140 N N . GLN A 1 264 ? 0.137 -11.461 -5.805 1 96.5 264 GLN A N 1
ATOM 2141 C CA . GLN A 1 264 ? -0.192 -12.844 -5.473 1 96.5 264 GLN A CA 1
ATOM 2142 C C . GLN A 1 264 ? -0.927 -12.938 -4.137 1 96.5 264 GLN A C 1
ATOM 2144 O O . GLN A 1 264 ? -1.818 -13.766 -3.967 1 96.5 264 GLN A O 1
ATOM 2149 N N . GLY A 1 265 ? -0.488 -12.156 -3.232 1 97.5 265 GLY A N 1
ATOM 2150 C CA . GLY A 1 265 ? -1.172 -12.125 -1.95 1 97.5 265 GLY A CA 1
ATOM 2151 C C . GLY A 1 265 ? -2.617 -11.672 -2.057 1 97.5 265 GLY A C 1
ATOM 2152 O O . GLY A 1 265 ? -3.498 -12.242 -1.403 1 97.5 265 GLY A O 1
ATOM 2153 N N . SER A 1 266 ? -2.791 -10.633 -2.859 1 98.12 266 SER A N 1
ATOM 2154 C CA . SER A 1 266 ? -4.152 -10.172 -3.111 1 98.12 266 SER A CA 1
ATOM 2155 C C . SER A 1 266 ? -4.996 -11.266 -3.76 1 98.12 266 SER A C 1
ATOM 2157 O O . SER A 1 266 ? -6.109 -11.547 -3.312 1 98.12 266 SER A O 1
ATOM 2159 N N . PHE A 1 267 ? -4.449 -11.93 -4.734 1 97.94 267 PHE A N 1
ATOM 2160 C CA . PHE A 1 267 ? -5.121 -13.016 -5.434 1 97.94 267 PHE A CA 1
ATOM 2161 C C . PHE A 1 267 ? -5.438 -14.164 -4.477 1 97.94 267 PHE A C 1
ATOM 2163 O O . PHE A 1 267 ? -6.566 -14.656 -4.449 1 97.94 267 PHE A O 1
ATOM 2170 N N . GLY A 1 268 ? -4.523 -14.508 -3.668 1 97.88 268 GLY A N 1
ATOM 2171 C CA . GLY A 1 268 ? -4.66 -15.617 -2.738 1 97.88 268 GLY A CA 1
ATOM 2172 C C . GLY A 1 268 ? -5.734 -15.398 -1.693 1 97.88 268 GLY A C 1
ATOM 2173 O O . GLY A 1 268 ? -6.543 -16.281 -1.428 1 97.88 268 GLY A O 1
ATOM 2174 N N . VAL A 1 269 ? -5.793 -14.195 -1.093 1 98.12 269 VAL A N 1
ATOM 2175 C CA . VAL A 1 269 ? -6.746 -13.938 -0.017 1 98.12 269 VAL A CA 1
ATOM 2176 C C . VAL A 1 269 ? -8.164 -13.883 -0.583 1 98.12 269 VAL A C 1
ATOM 2178 O O . VAL A 1 269 ? -9.117 -14.305 0.073 1 98.12 269 VAL A O 1
ATOM 2181 N N . LEU A 1 270 ? -8.25 -13.375 -1.783 1 98.25 270 LEU A N 1
ATOM 2182 C CA . LEU A 1 270 ? -9.562 -13.336 -2.42 1 98.25 270 LEU A CA 1
ATOM 2183 C C . LEU A 1 270 ? -10.078 -14.75 -2.684 1 98.25 270 LEU A C 1
ATOM 2185 O O . LEU A 1 270 ? -11.242 -15.055 -2.4 1 98.25 270 LEU A O 1
ATOM 2189 N N . LEU A 1 271 ? -9.219 -15.609 -3.152 1 97.81 271 LEU A N 1
ATOM 2190 C CA . LEU A 1 271 ? -9.609 -16.984 -3.408 1 97.81 271 LEU A CA 1
ATOM 2191 C C . LEU A 1 271 ? -9.922 -17.719 -2.104 1 97.81 271 LEU A C 1
ATOM 2193 O O . LEU A 1 271 ? -10.906 -18.453 -2.016 1 97.81 271 LEU A O 1
ATOM 2197 N N . LEU A 1 272 ? -9.078 -17.484 -1.122 1 97.25 272 LEU A N 1
ATOM 2198 C CA . LEU A 1 272 ? -9.242 -18.156 0.165 1 97.25 272 LEU A CA 1
ATOM 2199 C C . LEU A 1 272 ? -10.578 -17.797 0.797 1 97.25 272 LEU A C 1
ATOM 2201 O O . LEU A 1 272 ? -11.32 -18.688 1.24 1 97.25 272 LEU A O 1
ATOM 2205 N N . THR A 1 273 ? -10.93 -16.516 0.812 1 97.44 273 THR A N 1
ATOM 2206 C CA . THR A 1 273 ? -12.164 -16.078 1.457 1 97.44 273 THR A CA 1
ATOM 2207 C C . THR A 1 273 ? -13.383 -16.484 0.635 1 97.44 273 THR A C 1
ATOM 2209 O O . THR A 1 273 ? -14.438 -16.781 1.19 1 97.44 273 THR A O 1
ATOM 2212 N N . ASP A 1 274 ? -13.227 -16.578 -0.657 1 96.81 274 ASP A N 1
ATOM 2213 C CA . ASP A 1 274 ? -14.297 -17.078 -1.506 1 96.81 274 ASP A CA 1
ATOM 2214 C C . ASP A 1 274 ? -14.523 -18.578 -1.268 1 96.81 274 ASP A C 1
ATOM 2216 O O . ASP A 1 274 ? -15.664 -19.047 -1.256 1 96.81 274 ASP A O 1
ATOM 2220 N N . ASN A 1 275 ? -13.398 -19.297 -1.12 1 97.25 275 ASN A N 1
ATOM 2221 C CA . ASN A 1 275 ? -13.484 -20.719 -0.852 1 97.25 275 ASN A CA 1
ATOM 2222 C C . ASN A 1 275 ? -14.156 -21 0.49 1 97.25 275 ASN A C 1
ATOM 2224 O O . ASN A 1 275 ? -14.883 -22 0.632 1 97.25 275 ASN A O 1
ATOM 2228 N N . ILE A 1 276 ? -13.953 -20.156 1.466 1 96 276 ILE A N 1
ATOM 2229 C CA . ILE A 1 276 ? -14.609 -20.312 2.76 1 96 276 ILE A CA 1
ATOM 2230 C C . ILE A 1 276 ? -16.109 -20.141 2.596 1 96 276 ILE A C 1
ATOM 2232 O O . ILE A 1 276 ? -16.891 -20.922 3.148 1 96 276 ILE A O 1
ATOM 2236 N N . LYS A 1 277 ? -16.5 -19.125 1.826 1 95.38 277 LYS A N 1
ATOM 2237 C CA . LYS A 1 277 ? -17.922 -18.922 1.566 1 95.38 277 LYS A CA 1
ATOM 2238 C C . LYS A 1 277 ? -18.531 -20.125 0.854 1 95.38 277 LYS A C 1
ATOM 2240 O O . LYS A 1 277 ? -19.609 -20.594 1.222 1 95.38 277 LYS A O 1
ATOM 2245 N N . LYS A 1 278 ? -17.844 -20.672 -0.144 1 95.38 278 LYS A N 1
ATOM 2246 C CA . LYS A 1 278 ? -18.328 -21.828 -0.897 1 95.38 278 LYS A CA 1
ATOM 2247 C C . LYS A 1 278 ? -18.422 -23.062 -0.006 1 95.38 278 LYS A C 1
ATOM 2249 O O . LYS A 1 278 ? -19.344 -23.875 -0.161 1 95.38 278 LYS A O 1
ATOM 2254 N N . TYR A 1 279 ? -17.422 -23.172 0.87 1 94.88 279 TYR A N 1
ATOM 2255 C CA . TYR A 1 279 ? -17.438 -24.297 1.795 1 94.88 279 TYR A CA 1
ATOM 2256 C C . TYR A 1 279 ? -18.672 -24.266 2.682 1 94.88 279 TYR A C 1
ATOM 2258 O O . TYR A 1 279 ? -19.328 -25.297 2.859 1 94.88 279 TYR A O 1
ATOM 2266 N N . VAL A 1 280 ? -19.047 -23.109 3.225 1 93.56 280 VAL A N 1
ATOM 2267 C CA . VAL A 1 280 ? -20.203 -22.953 4.105 1 93.56 280 VAL A CA 1
ATOM 2268 C C . VAL A 1 280 ? -21.484 -23.188 3.316 1 93.56 280 VAL A C 1
ATOM 2270 O O . VAL A 1 280 ? -22.391 -23.875 3.781 1 93.56 280 VAL A O 1
ATOM 2273 N N . ASP A 1 281 ? -21.547 -22.672 2.086 1 91.94 281 ASP A N 1
ATOM 2274 C CA . ASP A 1 281 ? -22.734 -22.828 1.232 1 91.94 281 ASP A CA 1
ATOM 2275 C C . ASP A 1 281 ? -22.984 -24.297 0.907 1 91.94 281 ASP A C 1
ATOM 2277 O O . ASP A 1 281 ? -24.125 -24.734 0.828 1 91.94 281 ASP A O 1
ATOM 2281 N N . LYS A 1 282 ? -21.938 -25.016 0.768 1 92.06 282 LYS A N 1
ATOM 2282 C CA . LYS A 1 282 ? -22.047 -26.391 0.312 1 92.06 282 LYS A CA 1
ATOM 2283 C C . LYS A 1 282 ? -22.375 -27.328 1.475 1 92.06 282 LYS A C 1
ATOM 2285 O O . LYS A 1 282 ? -23.172 -28.25 1.333 1 92.06 282 LYS A O 1
ATOM 2290 N N . TYR A 1 283 ? -21.797 -27.125 2.613 1 91.56 283 TYR A N 1
ATOM 2291 C CA . TYR A 1 283 ? -21.812 -28.172 3.623 1 91.56 283 TYR A CA 1
ATOM 2292 C C . TYR A 1 283 ? -22.688 -27.781 4.805 1 91.56 283 TYR A C 1
ATOM 2294 O O . TYR A 1 283 ? -23.031 -28.625 5.637 1 91.56 283 TYR A O 1
ATOM 2302 N N . TYR A 1 284 ? -23.078 -26.531 4.914 1 88.62 284 TYR A N 1
ATOM 2303 C CA . TYR A 1 284 ? -23.906 -26.156 6.055 1 88.62 284 TYR A CA 1
ATOM 2304 C C . TYR A 1 284 ? -25.359 -26.031 5.645 1 88.62 284 TYR A C 1
ATOM 2306 O O . TYR A 1 284 ? -25.672 -25.547 4.555 1 88.62 284 TYR A O 1
ATOM 2314 N N . PRO A 1 285 ? -26.156 -26.5 6.508 1 77.12 285 PRO A N 1
ATOM 2315 C CA . PRO A 1 285 ? -27.578 -26.672 6.199 1 77.12 285 PRO A CA 1
ATOM 2316 C C . PRO A 1 285 ? -28.312 -25.344 6.027 1 77.12 285 PRO A C 1
ATOM 2318 O O . PRO A 1 285 ? -28 -24.375 6.73 1 77.12 285 PRO A O 1
ATOM 2321 N N . THR A 1 286 ? -29.172 -25.266 5.059 1 76.25 286 THR A N 1
ATOM 2322 C CA . THR A 1 286 ? -29.984 -24.078 4.844 1 76.25 286 THR A CA 1
ATOM 2323 C C . THR A 1 286 ? -31.453 -24.359 5.199 1 76.25 286 THR A C 1
ATOM 2325 O O . THR A 1 286 ? -32.25 -23.438 5.348 1 76.25 286 THR A O 1
ATOM 2328 N N . ASP A 1 287 ? -31.719 -25.672 5.414 1 80.44 287 ASP A N 1
ATOM 2329 C CA . ASP A 1 287 ? -33.094 -26.031 5.695 1 80.44 287 ASP A CA 1
ATOM 2330 C C . ASP A 1 287 ? -33.281 -26.359 7.176 1 80.44 287 ASP A C 1
ATOM 2332 O O . ASP A 1 287 ? -32.438 -26.953 7.805 1 80.44 287 ASP A O 1
ATOM 2336 N N . ASN A 1 288 ? -34.375 -26 7.797 1 84.88 288 ASN A N 1
ATOM 2337 C CA . ASN A 1 288 ? -34.812 -26.297 9.156 1 84.88 288 ASN A CA 1
ATOM 2338 C C . ASN A 1 288 ? -33.812 -25.781 10.188 1 84.88 288 ASN A C 1
ATOM 2340 O O . ASN A 1 288 ? -33.438 -26.516 11.102 1 84.88 288 ASN A O 1
ATOM 2344 N N . ILE A 1 289 ? -33.375 -24.625 9.867 1 83.81 289 ILE A N 1
ATOM 2345 C CA . ILE A 1 289 ? -32.406 -24.062 10.781 1 83.81 289 ILE A CA 1
ATOM 2346 C C . ILE A 1 289 ? -32.969 -22.875 11.531 1 83.81 289 ILE A C 1
ATOM 2348 O O . ILE A 1 289 ? -34 -22.312 11.109 1 83.81 289 ILE A O 1
ATOM 2352 N N . THR A 1 290 ? -32.469 -22.625 12.711 1 87.25 290 THR A N 1
ATOM 2353 C CA . THR A 1 290 ? -32.875 -21.5 13.523 1 87.25 290 THR A CA 1
ATOM 2354 C C . THR A 1 290 ? -32.531 -20.172 12.852 1 87.25 290 THR A C 1
ATOM 2356 O O . THR A 1 290 ? -31.703 -20.141 11.93 1 87.25 290 THR A O 1
ATOM 2359 N N . ARG A 1 291 ? -33.219 -19.188 13.281 1 85.44 291 ARG A N 1
ATOM 2360 C CA . ARG A 1 291 ? -32.969 -17.844 12.75 1 85.44 291 ARG A CA 1
ATOM 2361 C C . ARG A 1 291 ? -31.5 -17.453 12.984 1 85.44 291 ARG A C 1
ATOM 2363 O O . ARG A 1 291 ? -30.875 -16.859 12.109 1 85.44 291 ARG A O 1
ATOM 2370 N N . GLU A 1 292 ? -31 -17.844 14.117 1 84.75 292 GLU A N 1
ATOM 2371 C CA . GLU A 1 292 ? -29.609 -17.547 14.445 1 84.75 292 GLU A CA 1
ATOM 2372 C C . GLU A 1 292 ? -28.656 -18.266 13.492 1 84.75 292 GLU A C 1
ATOM 2374 O O . GLU A 1 292 ? -27.688 -17.672 13.016 1 84.75 292 GLU A O 1
ATOM 2379 N N . GLN A 1 293 ? -28.938 -19.469 13.25 1 85.44 293 GLN A N 1
ATOM 2380 C CA . GLN A 1 293 ? -28.094 -20.266 12.359 1 85.44 293 GLN A CA 1
ATOM 2381 C C . GLN A 1 293 ? -28.125 -19.719 10.938 1 85.44 293 GLN A C 1
ATOM 2383 O O . GLN A 1 293 ? -27.109 -19.703 10.25 1 85.44 293 GLN A O 1
ATOM 2388 N N . GLU A 1 294 ? -29.297 -19.266 10.578 1 86.56 294 GLU A N 1
ATOM 2389 C CA . GLU A 1 294 ? -29.453 -18.703 9.242 1 86.56 294 GLU A CA 1
ATOM 2390 C C . GLU A 1 294 ? -28.609 -17.438 9.086 1 86.56 294 GLU A C 1
ATOM 2392 O O . GLU A 1 294 ? -27.906 -17.281 8.086 1 86.56 294 GLU A O 1
ATOM 2397 N N . ILE A 1 295 ? -28.672 -16.641 10.078 1 87.06 295 ILE A N 1
ATOM 2398 C CA . ILE A 1 295 ? -27.938 -15.383 10.055 1 87.06 295 ILE A CA 1
ATOM 2399 C C . ILE A 1 295 ? -26.438 -15.68 10.047 1 87.06 295 ILE A C 1
ATOM 2401 O O . ILE A 1 295 ? -25.688 -15.078 9.273 1 87.06 295 ILE A O 1
ATOM 2405 N N . LEU A 1 296 ? -26.047 -16.625 10.828 1 87.19 296 LEU A N 1
ATOM 2406 C CA . LEU A 1 296 ? -24.625 -16.938 10.969 1 87.19 296 LEU A CA 1
ATOM 2407 C C . LEU A 1 296 ? -24.078 -17.547 9.688 1 87.19 296 LEU A C 1
ATOM 2409 O O . LEU A 1 296 ? -22.953 -17.25 9.289 1 87.19 296 LEU A O 1
ATOM 2413 N N . THR A 1 297 ? -24.828 -18.391 9.031 1 89.88 297 THR A N 1
ATOM 2414 C CA . THR A 1 297 ? -24.391 -19.062 7.812 1 89.88 297 THR A CA 1
ATOM 2415 C C . THR A 1 297 ? -24.188 -18.047 6.68 1 89.88 297 THR A C 1
ATOM 2417 O O . THR A 1 297 ? -23.391 -18.281 5.777 1 89.88 297 THR A O 1
ATOM 2420 N N . ILE A 1 298 ? -24.875 -16.938 6.824 1 89.94 298 ILE A N 1
ATOM 2421 C CA . ILE A 1 298 ? -24.734 -15.898 5.809 1 89.94 298 ILE A CA 1
ATOM 2422 C C . ILE A 1 298 ? -23.672 -14.891 6.246 1 89.94 298 ILE A C 1
ATOM 2424 O O . ILE A 1 298 ? -22.781 -14.539 5.465 1 89.94 298 ILE A O 1
ATOM 2428 N N . MET A 1 299 ? -23.641 -14.531 7.496 1 89.75 299 MET A N 1
ATOM 2429 C CA . MET A 1 299 ? -22.844 -13.414 8 1 89.75 299 MET A CA 1
ATOM 2430 C C . MET A 1 299 ? -21.375 -13.797 8.102 1 89.75 299 MET A C 1
ATOM 2432 O O . MET A 1 299 ? -20.5 -13.016 7.73 1 89.75 299 MET A O 1
ATOM 2436 N N . VAL A 1 300 ? -21.094 -14.969 8.578 1 90.06 300 VAL A N 1
ATOM 2437 C CA . VAL A 1 300 ? -19.719 -15.336 8.906 1 90.06 300 VAL A CA 1
ATOM 2438 C C . VAL A 1 300 ? -18.891 -15.398 7.625 1 90.06 300 VAL A C 1
ATOM 2440 O O . VAL A 1 300 ? -17.828 -14.781 7.539 1 90.06 300 VAL A O 1
ATOM 2443 N N . PRO A 1 301 ? -19.312 -16.125 6.57 1 93.56 301 PRO A N 1
ATOM 2444 C CA . PRO A 1 301 ? -18.531 -16.141 5.336 1 93.56 301 PRO A CA 1
ATOM 2445 C C . PRO A 1 301 ? -18.328 -14.75 4.75 1 93.56 301 PRO A C 1
ATOM 2447 O O . PRO A 1 301 ? -17.25 -14.445 4.219 1 93.56 301 PRO A O 1
ATOM 2450 N N . TRP A 1 302 ? -19.25 -13.922 4.922 1 92.62 302 TRP A N 1
ATOM 2451 C CA . TRP A 1 302 ? -19.156 -12.578 4.352 1 92.62 302 TRP A CA 1
ATOM 2452 C C . TRP A 1 302 ? -18.234 -11.703 5.184 1 92.62 302 TRP A C 1
ATOM 2454 O O . TRP A 1 302 ? -17.656 -10.742 4.668 1 92.62 302 TRP A O 1
ATOM 2464 N N . CYS A 1 303 ? -18.109 -11.977 6.484 1 92.5 303 CYS A N 1
ATOM 2465 C CA . CYS A 1 303 ? -17.094 -11.305 7.281 1 92.5 303 CYS A CA 1
ATOM 2466 C C . CYS A 1 303 ? -15.695 -11.594 6.738 1 92.5 303 CYS A C 1
ATOM 2468 O O . CYS A 1 303 ? -14.875 -10.688 6.629 1 92.5 303 CYS A O 1
ATOM 2470 N N . PHE A 1 304 ? -15.5 -12.875 6.371 1 94.25 304 PHE A N 1
ATOM 2471 C CA . PHE A 1 304 ? -14.219 -13.25 5.777 1 94.25 304 PHE A CA 1
ATOM 2472 C C . PHE A 1 304 ? -14.016 -12.547 4.441 1 94.25 304 PHE A C 1
ATOM 2474 O O . PHE A 1 304 ? -12.922 -12.078 4.141 1 94.25 304 PHE A O 1
ATOM 2481 N N . LYS A 1 305 ? -15.062 -12.453 3.676 1 95.06 305 LYS A N 1
ATOM 2482 C CA . LYS A 1 305 ? -14.984 -11.805 2.369 1 95.06 305 LYS A CA 1
ATOM 2483 C C . LYS A 1 305 ? -14.641 -10.328 2.508 1 95.06 305 LYS A C 1
ATOM 2485 O O . LYS A 1 305 ? -13.852 -9.789 1.73 1 95.06 305 LYS A O 1
ATOM 2490 N N . VAL A 1 306 ? -15.203 -9.656 3.514 1 94.12 306 VAL A N 1
ATOM 2491 C CA . VAL A 1 306 ? -14.938 -8.242 3.74 1 94.12 306 VAL A CA 1
ATOM 2492 C C . VAL A 1 306 ? -13.484 -8.047 4.168 1 94.12 306 VAL A C 1
ATOM 2494 O O . VAL A 1 306 ? -12.789 -7.164 3.66 1 94.12 306 VAL A O 1
ATOM 2497 N N . LEU A 1 307 ? -13.008 -8.867 5.023 1 93.88 307 LEU A N 1
ATOM 2498 C CA . LEU A 1 307 ? -11.609 -8.805 5.43 1 93.88 307 LEU A CA 1
ATOM 2499 C C . LEU A 1 307 ? -10.688 -9.086 4.242 1 93.88 307 LEU A C 1
ATOM 2501 O O . LEU A 1 307 ? -9.625 -8.477 4.125 1 93.88 307 LEU A O 1
ATOM 2505 N N . GLY A 1 308 ? -11.164 -10.023 3.461 1 96.38 308 GLY A N 1
ATOM 2506 C CA . GLY A 1 308 ? -10.398 -10.367 2.271 1 96.38 308 GLY A CA 1
ATOM 2507 C C . GLY A 1 308 ? -10.273 -9.219 1.29 1 96.38 308 GLY A C 1
ATOM 2508 O O . GLY A 1 308 ? -9.188 -8.938 0.785 1 96.38 308 GLY A O 1
ATOM 2509 N N . ILE A 1 309 ? -11.367 -8.508 1.028 1 95.69 309 ILE A N 1
ATOM 2510 C CA . ILE A 1 309 ? -11.336 -7.43 0.047 1 95.69 309 ILE A CA 1
ATOM 2511 C C . ILE A 1 309 ? -10.477 -6.281 0.569 1 95.69 309 ILE A C 1
ATOM 2513 O O . ILE A 1 309 ? -9.758 -5.637 -0.198 1 95.69 309 ILE A O 1
ATOM 2517 N N . ILE A 1 310 ? -10.5 -5.977 1.843 1 95.56 310 ILE A N 1
ATOM 2518 C CA . ILE A 1 310 ? -9.688 -4.918 2.432 1 95.56 310 ILE A CA 1
ATOM 2519 C C . ILE A 1 310 ? -8.211 -5.273 2.311 1 95.56 310 ILE A C 1
ATOM 2521 O O . ILE A 1 310 ? -7.398 -4.445 1.892 1 95.56 310 ILE A O 1
ATOM 2525 N N . SER A 1 311 ? -7.914 -6.508 2.65 1 96.12 311 SER A N 1
ATOM 2526 C CA . SER A 1 311 ? -6.531 -6.969 2.564 1 96.12 311 SER A CA 1
ATOM 2527 C C . SER A 1 311 ? -6.035 -6.957 1.123 1 96.12 311 SER A C 1
ATOM 2529 O O . SER A 1 311 ? -4.902 -6.555 0.854 1 96.12 311 SER A O 1
ATOM 2531 N N . ALA A 1 312 ? -6.871 -7.445 0.247 1 97.75 312 ALA A N 1
ATOM 2532 C CA . ALA A 1 312 ? -6.52 -7.48 -1.17 1 97.75 312 ALA A CA 1
ATOM 2533 C C . ALA A 1 312 ? -6.254 -6.078 -1.706 1 97.75 312 ALA A C 1
ATOM 2535 O O . ALA A 1 312 ? -5.258 -5.848 -2.396 1 97.75 312 ALA A O 1
ATOM 2536 N N . MET A 1 313 ? -7.082 -5.141 -1.334 1 96.25 313 MET A N 1
ATOM 2537 C CA . MET A 1 313 ? -6.926 -3.768 -1.807 1 96.25 313 MET A CA 1
ATOM 2538 C C . MET A 1 313 ? -5.684 -3.123 -1.208 1 96.25 313 MET A C 1
ATOM 2540 O O . MET A 1 313 ? -5.004 -2.338 -1.872 1 96.25 313 MET A O 1
ATOM 2544 N N . ALA A 1 314 ? -5.449 -3.422 0.002 1 96.25 314 ALA A N 1
ATOM 2545 C CA . ALA A 1 314 ? -4.242 -2.908 0.647 1 96.25 314 ALA A CA 1
ATOM 2546 C C . ALA A 1 314 ? -2.988 -3.369 -0.089 1 96.25 314 ALA A C 1
ATOM 2548 O O . ALA A 1 314 ? -2.082 -2.57 -0.343 1 96.25 314 ALA A O 1
ATOM 2549 N N . MET A 1 315 ? -2.973 -4.609 -0.42 1 97.56 315 MET A N 1
ATOM 2550 C CA . MET A 1 315 ? -1.817 -5.168 -1.115 1 97.56 315 MET A CA 1
ATOM 2551 C C . MET A 1 315 ? -1.704 -4.605 -2.527 1 97.56 315 MET A C 1
ATOM 2553 O O . MET A 1 315 ? -0.606 -4.281 -2.982 1 97.56 315 MET A O 1
ATOM 2557 N N . LEU A 1 316 ? -2.807 -4.496 -3.195 1 97.25 316 LEU A N 1
ATOM 2558 C CA . LEU A 1 316 ? -2.783 -3.934 -4.543 1 97.25 316 LEU A CA 1
ATOM 2559 C C . LEU A 1 316 ? -2.32 -2.48 -4.516 1 97.25 316 LEU A C 1
ATOM 2561 O O . LEU A 1 316 ? -1.576 -2.047 -5.398 1 97.25 316 LEU A O 1
ATOM 2565 N N . ALA A 1 317 ? -2.762 -1.746 -3.527 1 96.25 317 ALA A N 1
ATOM 2566 C CA . ALA A 1 317 ? -2.332 -0.356 -3.396 1 96.25 317 ALA A CA 1
ATOM 2567 C C . ALA A 1 317 ? -0.815 -0.26 -3.275 1 96.25 317 ALA A C 1
ATOM 2569 O O . ALA A 1 317 ? -0.186 0.58 -3.922 1 96.25 317 ALA A O 1
ATOM 2570 N N . MET A 1 318 ? -0.259 -1.109 -2.496 1 95.44 318 MET A N 1
ATOM 2571 C CA . MET A 1 318 ? 1.194 -1.157 -2.365 1 95.44 318 MET A CA 1
ATOM 2572 C C . MET A 1 318 ? 1.844 -1.596 -3.674 1 95.44 318 MET A C 1
ATOM 2574 O O . MET A 1 318 ? 2.92 -1.112 -4.031 1 95.44 318 MET A O 1
ATOM 2578 N N . GLY A 1 319 ? 1.166 -2.535 -4.297 1 97.06 319 GLY A N 1
ATOM 2579 C CA . GLY A 1 319 ? 1.665 -2.973 -5.59 1 97.06 319 GLY A CA 1
ATOM 2580 C C . GLY A 1 319 ? 1.744 -1.854 -6.609 1 97.06 319 GLY A C 1
ATOM 2581 O O . GLY A 1 319 ? 2.701 -1.777 -7.383 1 97.06 319 GLY A O 1
ATOM 2582 N N . TYR A 1 320 ? 0.778 -0.97 -6.668 1 96.06 320 TYR A N 1
ATOM 2583 C CA . TYR A 1 320 ? 0.78 0.177 -7.57 1 96.06 320 TYR A CA 1
ATOM 2584 C C . TYR A 1 320 ? 1.933 1.121 -7.25 1 96.06 320 TYR A C 1
ATOM 2586 O O . TYR A 1 320 ? 2.59 1.64 -8.156 1 96.06 320 TYR A O 1
ATOM 2594 N N . PHE A 1 321 ? 2.209 1.244 -5.969 1 94.19 321 PHE A N 1
ATOM 2595 C CA . PHE A 1 321 ? 3.326 2.068 -5.523 1 94.19 321 PHE A CA 1
ATOM 2596 C C . PHE A 1 321 ? 4.648 1.514 -6.039 1 94.19 321 PHE A C 1
ATOM 2598 O O . PHE A 1 321 ? 5.449 2.244 -6.625 1 94.19 321 PHE A O 1
ATOM 2605 N N . PHE A 1 322 ? 4.863 0.275 -5.867 1 94.31 322 PHE A N 1
ATOM 2606 C CA . PHE A 1 322 ? 6.117 -0.337 -6.285 1 94.31 322 PHE A CA 1
ATOM 2607 C C . PHE A 1 322 ? 6.242 -0.334 -7.805 1 94.31 322 PHE A C 1
ATOM 2609 O O . PHE A 1 322 ? 7.352 -0.25 -8.344 1 94.31 322 PHE A O 1
ATOM 2616 N N . THR A 1 323 ? 5.086 -0.419 -8.5 1 95.44 323 THR A N 1
ATOM 2617 C CA . THR A 1 323 ? 5.113 -0.343 -9.953 1 95.44 323 THR A CA 1
ATOM 2618 C C . THR A 1 323 ? 5.66 1.004 -10.414 1 95.44 323 THR A C 1
ATOM 2620 O O . THR A 1 323 ? 6.547 1.06 -11.273 1 95.44 323 THR A O 1
ATOM 2623 N N . VAL A 1 324 ? 5.211 2.037 -9.781 1 93.62 324 VAL A N 1
ATOM 2624 C CA . VAL A 1 324 ? 5.633 3.383 -10.148 1 93.62 324 VAL A CA 1
ATOM 2625 C C . VAL A 1 324 ? 7.113 3.572 -9.82 1 93.62 324 VAL A C 1
ATOM 2627 O O . VAL A 1 324 ? 7.875 4.094 -10.641 1 93.62 324 VAL A O 1
ATOM 2630 N N . ILE A 1 325 ? 7.535 3.078 -8.688 1 91 325 ILE A N 1
ATOM 2631 C CA . ILE A 1 325 ? 8.922 3.223 -8.258 1 91 325 ILE A CA 1
ATOM 2632 C C . ILE A 1 325 ? 9.836 2.428 -9.188 1 91 325 ILE A C 1
ATOM 2634 O O . ILE A 1 325 ? 10.914 2.898 -9.562 1 91 325 ILE A O 1
ATOM 2638 N N . SER A 1 326 ? 9.398 1.26 -9.531 1 92.31 326 SER A N 1
ATOM 2639 C CA . SER A 1 326 ? 10.203 0.426 -10.414 1 92.31 326 SER A CA 1
ATOM 2640 C C . SER A 1 326 ? 10.359 1.065 -11.789 1 92.31 326 SER A C 1
ATOM 2642 O O . SER A 1 326 ? 11.453 1.092 -12.344 1 92.31 326 SER A O 1
ATOM 2644 N N . ILE A 1 327 ? 9.32 1.6 -12.328 1 92.38 327 ILE A N 1
ATOM 2645 C CA . ILE A 1 327 ? 9.367 2.262 -13.625 1 92.38 327 ILE A CA 1
ATOM 2646 C C . ILE A 1 327 ? 10.234 3.516 -13.531 1 92.38 327 ILE A C 1
ATOM 2648 O O . ILE A 1 327 ? 11.039 3.785 -14.422 1 92.38 327 ILE A O 1
ATOM 2652 N N . ALA A 1 328 ? 10.07 4.262 -12.445 1 90.5 328 ALA A N 1
ATOM 2653 C CA . ALA A 1 328 ? 10.875 5.457 -12.234 1 90.5 328 ALA A CA 1
ATOM 2654 C C . ALA A 1 328 ? 12.359 5.109 -12.156 1 90.5 328 ALA A C 1
ATOM 2656 O O . ALA A 1 328 ? 13.211 5.848 -12.672 1 90.5 328 ALA A O 1
ATOM 2657 N N . SER A 1 329 ? 12.648 4.02 -11.539 1 87.94 329 SER A N 1
ATOM 2658 C CA . SER A 1 329 ? 14.031 3.578 -11.414 1 87.94 329 SER A CA 1
ATOM 2659 C C . SER A 1 329 ? 14.617 3.207 -12.773 1 87.94 329 SER A C 1
ATOM 2661 O O . SER A 1 329 ? 15.766 3.537 -13.07 1 87.94 329 SER A O 1
ATOM 2663 N N . ILE A 1 330 ? 13.883 2.588 -13.57 1 88.81 330 ILE A N 1
ATOM 2664 C CA . ILE A 1 330 ? 14.328 2.229 -14.914 1 88.81 330 ILE A CA 1
ATOM 2665 C C . ILE A 1 330 ? 14.578 3.494 -15.734 1 88.81 330 ILE A C 1
ATOM 2667 O O . ILE A 1 330 ? 15.609 3.615 -16.391 1 88.81 330 ILE A O 1
ATOM 2671 N N . VAL A 1 331 ? 13.664 4.426 -15.586 1 88.75 331 VAL A N 1
ATOM 2672 C CA . VAL A 1 331 ? 13.742 5.664 -16.359 1 88.75 331 VAL A CA 1
ATOM 2673 C C . VAL A 1 331 ? 14.945 6.484 -15.891 1 88.75 331 VAL A C 1
ATOM 2675 O O . VAL A 1 331 ? 15.617 7.133 -16.703 1 88.75 331 VAL A O 1
ATOM 2678 N N . SER A 1 332 ? 15.211 6.406 -14.68 1 85.62 332 SER A N 1
ATOM 2679 C CA . SER A 1 332 ? 16.328 7.16 -14.125 1 85.62 332 SER A CA 1
ATOM 2680 C C . SER A 1 332 ? 17.656 6.641 -14.648 1 85.62 332 SER A C 1
ATOM 2682 O O . SER A 1 332 ? 18.641 7.387 -14.719 1 85.62 332 SER A O 1
ATOM 2684 N N . HIS A 1 333 ? 17.703 5.434 -15.008 1 84.44 333 HIS A N 1
ATOM 2685 C CA . HIS A 1 333 ? 18.938 4.84 -15.508 1 84.44 333 HIS A CA 1
ATOM 2686 C C . HIS A 1 333 ? 18.969 4.816 -17.031 1 84.44 333 HIS A C 1
ATOM 2688 O O . HIS A 1 333 ? 19.828 4.172 -17.641 1 84.44 333 HIS A O 1
ATOM 2694 N N . TYR A 1 334 ? 18.094 5.492 -17.656 1 83.12 334 TYR A N 1
ATOM 2695 C CA . TYR A 1 334 ? 17.953 5.449 -19.109 1 83.12 334 TYR A CA 1
ATOM 2696 C C . TYR A 1 334 ? 19.203 6.02 -19.781 1 83.12 334 TYR A C 1
ATOM 2698 O O . TYR A 1 334 ? 19.641 5.508 -20.812 1 83.12 334 TYR A O 1
ATOM 2706 N N . ASP A 1 335 ? 19.766 6.988 -19.094 1 80.44 335 ASP A N 1
ATOM 2707 C CA . ASP A 1 335 ? 20.906 7.648 -19.719 1 80.44 335 ASP A CA 1
ATOM 2708 C C . ASP A 1 335 ? 22.219 7.121 -19.156 1 80.44 335 ASP A C 1
ATOM 2710 O O . ASP A 1 335 ? 23.297 7.566 -19.562 1 80.44 335 ASP A O 1
ATOM 2714 N N . THR A 1 336 ? 22.125 6.203 -18.344 1 81.69 336 THR A N 1
ATOM 2715 C CA . THR A 1 336 ? 23.344 5.684 -17.734 1 81.69 336 THR A CA 1
ATOM 2716 C C . THR A 1 336 ? 23.984 4.641 -18.641 1 81.69 336 THR A C 1
ATOM 2718 O O . THR A 1 336 ? 23.312 3.768 -19.188 1 81.69 336 THR A O 1
ATOM 2721 N N . ARG A 1 337 ? 25.359 4.855 -18.953 1 79.31 337 ARG A N 1
ATOM 2722 C CA . ARG A 1 337 ? 26.156 3.924 -19.734 1 79.31 337 ARG A CA 1
ATOM 2723 C C . ARG A 1 337 ? 27.219 3.244 -18.875 1 79.31 337 ARG A C 1
ATOM 2725 O O . ARG A 1 337 ? 28 3.914 -18.203 1 79.31 337 ARG A O 1
ATOM 2732 N N . GLU A 1 338 ? 26.984 1.925 -18.688 1 79.06 338 GLU A N 1
ATOM 2733 C CA . GLU A 1 338 ? 27.984 1.16 -17.953 1 79.06 338 GLU A CA 1
ATOM 2734 C C . GLU A 1 338 ? 28.828 0.312 -18.891 1 79.06 338 GLU A C 1
ATOM 2736 O O . GLU A 1 338 ? 28.297 -0.383 -19.766 1 79.06 338 GLU A O 1
ATOM 2741 N N . THR A 1 339 ? 30.094 0.528 -18.828 1 76.56 339 THR A N 1
ATOM 2742 C CA . THR A 1 339 ? 31 -0.238 -19.688 1 76.56 339 THR A CA 1
ATOM 2743 C C . THR A 1 339 ? 31.469 -1.504 -18.969 1 76.56 339 THR A C 1
ATOM 2745 O O . THR A 1 339 ? 31.969 -1.443 -17.844 1 76.56 339 THR A O 1
ATOM 2748 N N . GLU A 1 340 ? 31.141 -2.584 -19.609 1 71.81 340 GLU A N 1
ATOM 2749 C CA . GLU A 1 340 ? 31.625 -3.854 -19.062 1 71.81 340 GLU A CA 1
ATOM 2750 C C . GLU A 1 340 ? 33.125 -3.984 -19.203 1 71.81 340 GLU A C 1
ATOM 2752 O O . GLU A 1 340 ? 33.688 -3.789 -20.297 1 71.81 340 GLU A O 1
ATOM 2757 N N . ASN A 1 341 ? 33.75 -4.074 -18.141 1 63 341 ASN A N 1
ATOM 2758 C CA . ASN A 1 341 ? 35.219 -4.113 -18.094 1 63 341 ASN A CA 1
ATOM 2759 C C . ASN A 1 341 ? 35.781 -5.238 -18.969 1 63 341 ASN A C 1
ATOM 2761 O O . ASN A 1 341 ? 36.844 -5.09 -19.578 1 63 341 ASN A O 1
ATOM 2765 N N . GLU A 1 342 ? 35.094 -6.328 -19.016 1 60.19 342 GLU A N 1
ATOM 2766 C CA . GLU A 1 342 ? 35.656 -7.504 -19.672 1 60.19 342 GLU A CA 1
ATOM 2767 C C . GLU A 1 342 ? 35.469 -7.438 -21.172 1 60.19 342 GLU A C 1
ATOM 2769 O O . GLU A 1 342 ? 36.406 -7.781 -21.922 1 60.19 342 GLU A O 1
ATOM 2774 N N . THR A 1 343 ? 34.438 -7.023 -21.703 1 65.44 343 THR A N 1
ATOM 2775 C CA . THR A 1 343 ? 34.156 -7.117 -23.125 1 65.44 343 THR A CA 1
ATOM 2776 C C . THR A 1 343 ? 34.156 -5.738 -23.766 1 65.44 343 THR A C 1
ATOM 2778 O O . THR A 1 343 ? 34.188 -5.621 -25 1 65.44 343 THR A O 1
ATOM 2781 N N . GLY A 1 344 ? 34.281 -4.664 -22.891 1 67.12 344 GLY A N 1
ATOM 2782 C CA . GLY A 1 344 ? 34.281 -3.303 -23.391 1 67.12 344 GLY A CA 1
ATOM 2783 C C . GLY A 1 344 ? 32.938 -2.879 -23.969 1 67.12 344 GLY A C 1
ATOM 2784 O O . GLY A 1 344 ? 32.812 -1.782 -24.531 1 67.12 344 GLY A O 1
ATOM 2785 N N . LYS A 1 345 ? 32.062 -3.744 -23.938 1 74.56 345 LYS A N 1
ATOM 2786 C CA . LYS A 1 345 ? 30.75 -3.42 -24.5 1 74.56 345 LYS A CA 1
ATOM 2787 C C . LYS A 1 345 ? 29.953 -2.516 -23.562 1 74.56 345 LYS A C 1
ATOM 2789 O O . LYS A 1 345 ? 29.969 -2.705 -22.344 1 74.56 345 LYS A O 1
ATOM 2794 N N . VAL A 1 346 ? 29.375 -1.539 -24.141 1 78.19 346 VAL A N 1
ATOM 2795 C CA . VAL A 1 346 ? 28.562 -0.576 -23.422 1 78.19 346 VAL A CA 1
ATOM 2796 C C . VAL A 1 346 ? 27.188 -1.185 -23.109 1 78.19 346 VAL A C 1
ATOM 2798 O O . VAL A 1 346 ? 26.5 -1.639 -24.016 1 78.19 346 VAL A O 1
ATOM 2801 N N . LYS A 1 347 ? 26.984 -1.354 -21.859 1 81.31 347 LYS A N 1
ATOM 2802 C CA . LYS A 1 347 ? 25.703 -1.876 -21.406 1 81.31 347 LYS A CA 1
ATOM 2803 C C . LYS A 1 347 ? 24.766 -0.745 -21 1 81.31 347 LYS A C 1
ATOM 2805 O O . LYS A 1 347 ? 25.172 0.2 -20.328 1 81.31 347 LYS A O 1
ATOM 2810 N N . ARG A 1 348 ? 23.609 -0.812 -21.609 1 85.19 348 ARG A N 1
ATOM 2811 C CA . ARG A 1 348 ? 22.547 0.118 -21.266 1 85.19 348 ARG A CA 1
ATOM 2812 C C . ARG A 1 348 ? 21.422 -0.592 -20.516 1 85.19 348 ARG A C 1
ATOM 2814 O O . ARG A 1 348 ? 21.469 -1.812 -20.344 1 85.19 348 ARG A O 1
ATOM 2821 N N . VAL A 1 349 ? 20.516 0.2 -20.125 1 84.75 349 VAL A N 1
ATOM 2822 C CA . VAL A 1 349 ? 19.438 -0.35 -19.297 1 84.75 349 VAL A CA 1
ATOM 2823 C C . VAL A 1 349 ? 18.578 -1.28 -20.141 1 84.75 349 VAL A C 1
ATOM 2825 O O . VAL A 1 349 ? 17.984 -2.234 -19.625 1 84.75 349 VAL A O 1
ATOM 2828 N N . TYR A 1 350 ? 18.641 -1.033 -21.469 1 83.25 350 TYR A N 1
ATOM 2829 C CA . TYR A 1 350 ? 17.766 -1.82 -22.328 1 83.25 350 TYR A CA 1
ATOM 2830 C C . TYR A 1 350 ? 18.516 -3 -22.938 1 83.25 350 TYR A C 1
ATOM 2832 O O . TYR A 1 350 ? 17.953 -3.76 -23.734 1 83.25 350 TYR A O 1
ATOM 2840 N N . THR A 1 351 ? 19.781 -3.141 -22.578 1 86.12 351 THR A N 1
ATOM 2841 C CA . THR A 1 351 ? 20.516 -4.328 -23.016 1 86.12 351 THR A CA 1
ATOM 2842 C C . THR A 1 351 ? 20.016 -5.566 -22.266 1 86.12 351 THR A C 1
ATOM 2844 O O . THR A 1 351 ? 20.016 -5.598 -21.031 1 86.12 351 THR A O 1
ATOM 2847 N N . PHE A 1 352 ? 19.641 -6.527 -23.031 1 88.44 352 PHE A N 1
ATOM 2848 C CA . PHE A 1 352 ? 18.984 -7.699 -22.484 1 88.44 352 PHE A CA 1
ATOM 2849 C C . PHE A 1 352 ? 19.938 -8.484 -21.578 1 88.44 352 PHE A C 1
ATOM 2851 O O . PHE A 1 352 ? 21.094 -8.695 -21.938 1 88.44 352 PHE A O 1
ATOM 2858 N N . HIS A 1 353 ? 19.484 -8.75 -20.422 1 86.38 353 HIS A N 1
ATOM 2859 C CA . HIS A 1 353 ? 20.172 -9.633 -19.484 1 86.38 353 HIS A CA 1
ATOM 2860 C C . HIS A 1 353 ? 19.156 -10.469 -18.703 1 86.38 353 HIS A C 1
ATOM 2862 O O . HIS A 1 353 ? 17.953 -10.25 -18.797 1 86.38 353 HIS A O 1
ATOM 2868 N N . LYS A 1 354 ? 19.562 -11.391 -17.984 1 84.94 354 LYS A N 1
ATOM 2869 C CA . LYS A 1 354 ? 18.703 -12.352 -17.297 1 84.94 354 LYS A CA 1
ATOM 2870 C C . LYS A 1 354 ? 17.781 -11.648 -16.297 1 84.94 354 LYS A C 1
ATOM 2872 O O . LYS A 1 354 ? 16.703 -12.148 -15.992 1 84.94 354 LYS A O 1
ATOM 2877 N N . GLY A 1 355 ? 18.156 -10.508 -15.93 1 86.12 355 GLY A N 1
ATOM 2878 C CA . GLY A 1 355 ? 17.359 -9.75 -14.969 1 86.12 355 GLY A CA 1
ATOM 2879 C C . GLY A 1 355 ? 16.031 -9.289 -15.531 1 86.12 355 GLY A C 1
ATOM 2880 O O . GLY A 1 355 ? 15.102 -9 -14.773 1 86.12 355 GLY A O 1
ATOM 2881 N N . PHE A 1 356 ? 15.891 -9.258 -16.812 1 89.19 356 PHE A N 1
ATOM 2882 C CA . PHE A 1 356 ? 14.641 -8.859 -17.469 1 89.19 356 PHE A CA 1
ATOM 2883 C C . PHE A 1 356 ? 13.508 -9.797 -17.078 1 89.19 356 PHE A C 1
ATOM 2885 O O . PHE A 1 356 ? 12.352 -9.383 -17 1 89.19 356 PHE A O 1
ATOM 2892 N N . TRP A 1 357 ? 13.883 -11 -16.797 1 91.38 357 TRP A N 1
ATOM 2893 C CA . TRP A 1 357 ? 12.883 -12.016 -16.453 1 91.38 357 TRP A CA 1
ATOM 2894 C C . TRP A 1 357 ? 12.242 -11.703 -15.109 1 91.38 357 TRP A C 1
ATOM 2896 O O . TRP A 1 357 ? 11.164 -12.211 -14.797 1 91.38 357 TRP A O 1
ATOM 2906 N N . GLY A 1 358 ? 12.867 -10.93 -14.336 1 88.75 358 GLY A N 1
ATOM 2907 C CA . GLY A 1 358 ? 12.375 -10.602 -13.008 1 88.75 358 GLY A CA 1
ATOM 2908 C C . GLY A 1 358 ? 11.094 -9.797 -13.023 1 88.75 358 GLY A C 1
ATOM 2909 O O . GLY A 1 358 ? 10.375 -9.734 -12.023 1 88.75 358 GLY A O 1
ATOM 2910 N N . MET A 1 359 ? 10.711 -9.273 -14.141 1 91.69 359 MET A N 1
ATOM 2911 C CA . MET A 1 359 ? 9.523 -8.43 -14.25 1 91.69 359 MET A CA 1
ATOM 2912 C C . MET A 1 359 ? 8.312 -9.25 -14.68 1 91.69 359 MET A C 1
ATOM 2914 O O . MET A 1 359 ? 7.172 -8.844 -14.453 1 91.69 359 MET A O 1
ATOM 2918 N N . THR A 1 360 ? 8.453 -10.367 -15.195 1 94 360 THR A N 1
ATOM 2919 C CA . THR A 1 360 ? 7.375 -11.141 -15.805 1 94 360 THR A CA 1
ATOM 2920 C C . THR A 1 360 ? 6.387 -11.617 -14.75 1 94 360 THR A C 1
ATOM 2922 O O . THR A 1 360 ? 5.289 -11.07 -14.617 1 94 360 THR A O 1
ATOM 2925 N N . PHE A 1 361 ? 6.887 -12.398 -13.812 1 94.31 361 PHE A N 1
ATOM 2926 C CA . PHE A 1 361 ? 6.004 -13.039 -12.836 1 94.31 361 PHE A CA 1
ATOM 2927 C C . PHE A 1 361 ? 5.309 -11.992 -11.977 1 94.31 361 PHE A C 1
ATOM 2929 O O . PHE A 1 361 ? 4.09 -12.047 -11.781 1 94.31 361 PHE A O 1
ATOM 2936 N N . PRO A 1 362 ? 5.977 -10.977 -11.531 1 95.56 362 PRO A N 1
ATOM 2937 C CA . PRO A 1 362 ? 5.324 -9.961 -10.703 1 95.56 362 PRO A CA 1
ATOM 2938 C C . PRO A 1 362 ? 4.203 -9.234 -11.438 1 95.56 362 PRO A C 1
ATOM 2940 O O . PRO A 1 362 ? 3.156 -8.945 -10.852 1 95.56 362 PRO A O 1
ATOM 2943 N N . MET A 1 363 ? 4.414 -8.945 -12.695 1 96.81 363 MET A N 1
ATOM 2944 C CA . MET A 1 363 ? 3.363 -8.312 -13.484 1 96.81 363 MET A CA 1
ATOM 2945 C C . MET A 1 363 ? 2.164 -9.234 -13.641 1 96.81 363 MET A C 1
ATOM 2947 O O . MET A 1 363 ? 1.018 -8.789 -13.609 1 96.81 363 MET A O 1
ATOM 2951 N N . GLY A 1 364 ? 2.473 -10.406 -13.797 1 97.75 364 GLY A N 1
ATOM 2952 C CA . GLY A 1 364 ? 1.402 -11.391 -13.898 1 97.75 364 GLY A CA 1
ATOM 2953 C C . GLY A 1 364 ? 0.582 -11.516 -12.633 1 97.75 364 GLY A C 1
ATOM 2954 O O . GLY A 1 364 ? -0.646 -11.609 -12.688 1 97.75 364 GLY A O 1
ATOM 2955 N N . THR A 1 365 ? 1.246 -11.516 -11.477 1 97.56 365 THR A N 1
ATOM 2956 C CA . THR A 1 365 ? 0.533 -11.641 -10.211 1 97.56 365 THR A CA 1
ATOM 2957 C C . THR A 1 365 ? -0.372 -10.438 -9.977 1 97.56 365 THR A C 1
ATOM 2959 O O . THR A 1 365 ? -1.477 -10.578 -9.453 1 97.56 365 THR A O 1
ATOM 2962 N N . MET A 1 366 ? 0.088 -9.273 -10.406 1 97.94 366 MET A N 1
ATOM 2963 C CA . MET A 1 366 ? -0.737 -8.07 -10.289 1 97.94 366 MET A CA 1
ATOM 2964 C C . MET A 1 366 ? -1.978 -8.18 -11.172 1 97.94 366 MET A C 1
ATOM 2966 O O . MET A 1 366 ? -3.051 -7.699 -10.797 1 97.94 366 MET A O 1
ATOM 2970 N N . SER A 1 367 ? -1.785 -8.758 -12.305 1 98.19 367 SER A N 1
ATOM 2971 C CA . SER A 1 367 ? -2.928 -9 -13.18 1 98.19 367 SER A CA 1
ATOM 2972 C C . SER A 1 367 ? -3.959 -9.898 -12.508 1 98.19 367 SER A C 1
ATOM 2974 O O . SER A 1 367 ? -5.148 -9.57 -12.477 1 98.19 367 SER A O 1
ATOM 2976 N N . LEU A 1 368 ? -3.482 -10.969 -11.953 1 97.56 368 LEU A N 1
ATOM 2977 C CA . LEU A 1 368 ? -4.367 -11.922 -11.297 1 97.56 368 LEU A CA 1
ATOM 2978 C C . LEU A 1 368 ? -5.102 -11.273 -10.133 1 97.56 368 LEU A C 1
ATOM 2980 O O . LEU A 1 368 ? -6.309 -11.469 -9.969 1 97.56 368 LEU A O 1
ATOM 2984 N N . GLY A 1 369 ? -4.438 -10.5 -9.344 1 97.81 369 GLY A N 1
ATOM 2985 C CA . GLY A 1 369 ? -5.051 -9.828 -8.211 1 97.81 369 GLY A CA 1
ATOM 2986 C C . GLY A 1 369 ? -6.141 -8.852 -8.617 1 97.81 369 GLY A C 1
ATOM 2987 O O . GLY A 1 369 ? -7.23 -8.852 -8.031 1 97.81 369 GLY A O 1
ATOM 2988 N N . ASN A 1 370 ? -5.844 -8.039 -9.617 1 97.69 370 ASN A N 1
ATOM 2989 C CA . ASN A 1 370 ? -6.828 -7.078 -10.102 1 97.69 370 ASN A CA 1
ATOM 2990 C C . ASN A 1 370 ? -8.031 -7.773 -10.727 1 97.69 370 ASN A C 1
ATOM 2992 O O . ASN A 1 370 ? -9.18 -7.414 -10.453 1 97.69 370 ASN A O 1
ATOM 2996 N N . GLU A 1 371 ? -7.805 -8.734 -11.492 1 96.75 371 GLU A N 1
ATOM 2997 C CA . GLU A 1 371 ? -8.883 -9.445 -12.188 1 96.75 371 GLU A CA 1
ATOM 2998 C C . GLU A 1 371 ? -9.789 -10.172 -11.195 1 96.75 371 GLU A C 1
ATOM 3000 O O . GLU A 1 371 ? -11.008 -10.172 -11.352 1 96.75 371 GLU A O 1
ATOM 3005 N N . GLU A 1 372 ? -9.164 -10.766 -10.18 1 97.25 372 GLU A N 1
ATOM 3006 C CA . GLU A 1 372 ? -9.953 -11.523 -9.219 1 97.25 372 GLU A CA 1
ATOM 3007 C C . GLU A 1 372 ? -10.906 -10.609 -8.445 1 97.25 372 GLU A C 1
ATOM 3009 O O . GLU A 1 372 ? -12.016 -11.008 -8.094 1 97.25 372 GLU A O 1
ATOM 3014 N N . LEU A 1 373 ? -10.508 -9.359 -8.203 1 96.25 373 LEU A N 1
ATOM 3015 C CA . LEU A 1 373 ? -11.383 -8.383 -7.566 1 96.25 373 LEU A CA 1
ATOM 3016 C C . LEU A 1 373 ? -12.609 -8.109 -8.438 1 96.25 373 LEU A C 1
ATOM 3018 O O . LEU A 1 373 ? -13.734 -8.055 -7.93 1 96.25 373 LEU A O 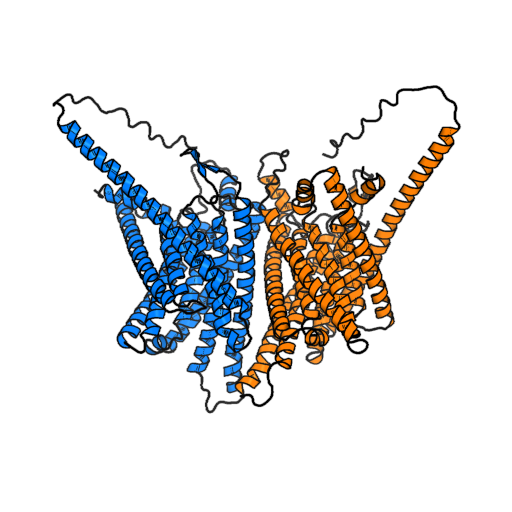1
ATOM 3022 N N . TYR A 1 374 ? -12.352 -8.008 -9.648 1 95.06 374 TYR A N 1
ATOM 3023 C CA . TYR A 1 374 ? -13.438 -7.758 -10.594 1 95.06 374 TYR A CA 1
ATOM 3024 C C . TYR A 1 374 ? -14.367 -8.961 -10.68 1 95.06 374 TYR A C 1
ATOM 3026 O O . TYR A 1 374 ? -15.594 -8.82 -10.586 1 95.06 374 TYR A O 1
ATOM 3034 N N . VAL A 1 375 ? -13.844 -10.125 -10.812 1 94.88 375 VAL A N 1
ATOM 3035 C CA . VAL A 1 375 ? -14.617 -11.344 -11.016 1 94.88 375 VAL A CA 1
ATOM 3036 C C . VAL A 1 375 ? -15.508 -11.594 -9.797 1 94.88 375 VAL A C 1
ATOM 3038 O O . VAL A 1 375 ? -16.688 -11.938 -9.945 1 94.88 375 VAL A O 1
ATOM 3041 N N . GLN A 1 376 ? -15.008 -11.344 -8.617 1 94.94 376 GLN A N 1
ATOM 3042 C CA . GLN A 1 376 ? -15.742 -11.703 -7.406 1 94.94 376 GLN A CA 1
ATOM 3043 C C . GLN A 1 376 ? -16.734 -10.609 -7.016 1 94.94 376 GLN A C 1
ATOM 3045 O O . GLN A 1 376 ? -17.812 -10.906 -6.488 1 94.94 376 GLN A O 1
ATOM 3050 N N . TYR A 1 377 ? -16.484 -9.352 -7.336 1 93.75 377 TYR A N 1
ATOM 3051 C CA . TYR A 1 377 ? -17.281 -8.32 -6.668 1 93.75 377 TYR A CA 1
ATOM 3052 C C . TYR A 1 377 ? -18 -7.449 -7.684 1 93.75 377 TYR A C 1
ATOM 3054 O O . TYR A 1 377 ? -18.875 -6.648 -7.316 1 93.75 377 TYR A O 1
ATOM 3062 N N . ASN A 1 378 ? -17.719 -7.59 -8.922 1 91.69 378 ASN A N 1
ATOM 3063 C CA . ASN A 1 378 ? -18.406 -6.801 -9.938 1 91.69 378 ASN A CA 1
ATOM 3064 C C . ASN A 1 378 ? -19.922 -7.039 -9.898 1 91.69 378 ASN A C 1
ATOM 3066 O O . ASN A 1 378 ? -20.703 -6.16 -10.281 1 91.69 378 ASN A O 1
ATOM 3070 N N . GLN A 1 379 ? -20.375 -8.18 -9.43 1 89.88 379 GLN A N 1
ATOM 3071 C CA . GLN A 1 379 ? -21.797 -8.508 -9.328 1 89.88 379 GLN A CA 1
ATOM 3072 C C . GLN A 1 379 ? -22.469 -7.676 -8.242 1 89.88 379 GLN A C 1
ATOM 3074 O O . GLN A 1 379 ? -23.688 -7.441 -8.305 1 89.88 379 GLN A O 1
ATOM 3079 N N . TYR A 1 380 ? -21.734 -7.203 -7.297 1 86.31 380 TYR A N 1
ATOM 3080 C CA . TYR A 1 380 ? -22.281 -6.43 -6.195 1 86.31 380 TYR A CA 1
ATOM 3081 C C . TYR A 1 380 ? -22.078 -4.938 -6.414 1 86.31 380 TYR A C 1
ATOM 3083 O O . TYR A 1 380 ? -22.969 -4.129 -6.129 1 86.31 380 TYR A O 1
ATOM 3091 N N . VAL A 1 381 ? -20.953 -4.582 -6.875 1 88.5 381 VAL A N 1
ATOM 3092 C CA . VAL A 1 381 ? -20.562 -3.201 -7.133 1 88.5 381 VAL A CA 1
ATOM 3093 C C . VAL A 1 381 ? -19.766 -3.125 -8.43 1 88.5 381 VAL A C 1
ATOM 3095 O O . VAL A 1 381 ? -18.859 -3.93 -8.664 1 88.5 381 VAL A O 1
ATOM 3098 N N . PRO A 1 382 ? -20.109 -2.225 -9.305 1 88.19 382 PRO A N 1
ATOM 3099 C CA . PRO A 1 382 ? -19.391 -2.139 -10.578 1 88.19 382 PRO A CA 1
ATOM 3100 C C . PRO A 1 382 ? -17.922 -1.752 -10.398 1 88.19 382 PRO A C 1
ATOM 3102 O O . PRO A 1 382 ? -17.609 -0.606 -10.055 1 88.19 382 PRO A O 1
ATOM 3105 N N . LEU A 1 383 ? -17.047 -2.678 -10.648 1 91.44 383 LEU A N 1
ATOM 3106 C CA . LEU A 1 383 ? -15.609 -2.479 -10.484 1 91.44 383 LEU A CA 1
ATOM 3107 C C . LEU A 1 383 ? -14.867 -2.703 -11.797 1 91.44 383 LEU A C 1
ATOM 3109 O O . LEU A 1 383 ? -13.875 -3.432 -11.836 1 91.44 383 LEU A O 1
ATOM 3113 N N . TYR A 1 384 ? -15.164 -2.029 -12.859 1 91.62 384 TYR A N 1
ATOM 3114 C CA . TYR A 1 384 ? -14.602 -2.221 -14.188 1 91.62 384 TYR A CA 1
ATOM 3115 C C . TYR A 1 384 ? -13.156 -1.729 -14.25 1 91.62 384 TYR A C 1
ATOM 3117 O O . TYR A 1 384 ? -12.367 -2.207 -15.062 1 91.62 384 TYR A O 1
ATOM 3125 N N . ALA A 1 385 ? -12.836 -0.828 -13.383 1 91.88 385 ALA A N 1
ATOM 3126 C CA . ALA A 1 385 ? -11.469 -0.305 -13.344 1 91.88 385 ALA A CA 1
ATOM 3127 C C . ALA A 1 385 ? -10.469 -1.419 -13.062 1 91.88 385 ALA A C 1
ATOM 3129 O O . ALA A 1 385 ? -9.383 -1.447 -13.648 1 91.88 385 ALA A O 1
ATOM 3130 N N . PHE A 1 386 ? -10.844 -2.344 -12.242 1 95.44 386 PHE A N 1
ATOM 3131 C CA . PHE A 1 386 ? -9.938 -3.432 -11.891 1 95.44 386 PHE A CA 1
ATOM 3132 C C . PHE A 1 386 ? -9.82 -4.43 -13.039 1 95.44 386 PHE A C 1
ATOM 3134 O O . PHE A 1 386 ? -8.773 -5.066 -13.211 1 95.44 386 PHE A O 1
ATOM 3141 N N . ARG A 1 387 ? -10.875 -4.559 -13.852 1 95.44 387 ARG A N 1
ATOM 3142 C CA . ARG A 1 387 ? -10.797 -5.387 -15.047 1 95.44 387 ARG A CA 1
ATOM 3143 C C . ARG A 1 387 ? -9.789 -4.82 -16.047 1 95.44 387 ARG A C 1
ATOM 3145 O O . ARG A 1 387 ? -8.969 -5.562 -16.594 1 95.44 387 ARG A O 1
ATOM 3152 N N . VAL A 1 388 ? -9.805 -3.527 -16.188 1 95.38 388 VAL A N 1
ATOM 3153 C CA . VAL A 1 388 ? -8.914 -2.85 -17.125 1 95.38 388 VAL A CA 1
ATOM 3154 C C . VAL A 1 388 ? -7.473 -2.943 -16.625 1 95.38 388 VAL A C 1
ATOM 3156 O O . VAL A 1 388 ? -6.566 -3.248 -17.406 1 95.38 388 VAL A O 1
ATOM 3159 N N . LEU A 1 389 ? -7.297 -2.721 -15.359 1 96.31 389 LEU A N 1
ATOM 3160 C CA . LEU A 1 389 ? -5.961 -2.816 -14.781 1 96.31 389 LEU A CA 1
ATOM 3161 C C . LEU A 1 389 ? -5.414 -4.234 -14.914 1 96.31 389 LEU A C 1
ATOM 3163 O O . LEU A 1 389 ? -4.238 -4.426 -15.227 1 96.31 389 LEU A O 1
ATOM 3167 N N . GLY A 1 390 ? -6.289 -5.211 -14.641 1 97.31 390 GLY A N 1
ATOM 3168 C CA . GLY A 1 390 ? -5.879 -6.59 -14.828 1 97.31 390 GLY A CA 1
ATOM 3169 C C . GLY A 1 390 ? -5.445 -6.891 -16.25 1 97.31 390 GLY A C 1
ATOM 3170 O O . GLY A 1 390 ? -4.469 -7.613 -16.469 1 97.31 390 GLY A O 1
ATOM 3171 N N . THR A 1 391 ? -6.105 -6.285 -17.203 1 97.06 391 THR A N 1
ATOM 3172 C CA . THR A 1 391 ? -5.797 -6.484 -18.609 1 97.06 391 THR A CA 1
ATOM 3173 C C . THR A 1 391 ? -4.461 -5.836 -18.969 1 97.06 391 THR A C 1
ATOM 3175 O O . THR A 1 391 ? -3.656 -6.426 -19.688 1 97.06 391 THR A O 1
ATOM 3178 N N . ILE A 1 392 ? -4.219 -4.695 -18.406 1 97.19 392 ILE A N 1
ATOM 3179 C CA . ILE A 1 392 ? -2.986 -3.973 -18.703 1 97.19 392 ILE A CA 1
ATOM 3180 C C . ILE A 1 392 ? -1.792 -4.75 -18.156 1 97.19 392 ILE A C 1
ATOM 3182 O O . ILE A 1 392 ? -0.842 -5.039 -18.891 1 97.19 392 ILE A O 1
ATOM 3186 N N . TYR A 1 393 ? -1.854 -5.121 -16.906 1 98 393 TYR A N 1
ATOM 3187 C CA . TYR A 1 393 ? -0.773 -5.875 -16.297 1 98 393 TYR A CA 1
ATOM 3188 C C . TYR A 1 393 ? -0.575 -7.215 -16.984 1 98 393 TYR A C 1
ATOM 3190 O O . TYR A 1 393 ? 0.559 -7.645 -17.219 1 98 393 TYR A O 1
ATOM 3198 N N . GLY A 1 394 ? -1.692 -7.875 -17.328 1 97.56 394 GLY A N 1
ATOM 3199 C CA . GLY A 1 394 ? -1.621 -9.156 -18.016 1 97.56 394 GLY A CA 1
ATOM 3200 C C . GLY A 1 394 ? -1.007 -9.07 -19.391 1 97.56 394 GLY A C 1
ATOM 3201 O O . GLY A 1 394 ? -0.187 -9.906 -19.766 1 97.56 394 GLY A O 1
ATOM 3202 N N . SER A 1 395 ? -1.381 -8.039 -20.125 1 97.25 395 SER A N 1
ATOM 3203 C CA . SER A 1 395 ? -0.844 -7.852 -21.469 1 97.25 395 SER A CA 1
ATOM 3204 C C . SER A 1 395 ? 0.651 -7.551 -21.422 1 97.25 395 SER A C 1
ATOM 3206 O O . SER A 1 395 ? 1.414 -8.062 -22.25 1 97.25 395 SER A O 1
ATOM 3208 N N . ILE A 1 396 ? 1.033 -6.75 -20.438 1 97.06 396 ILE A N 1
ATOM 3209 C CA . ILE A 1 396 ? 2.449 -6.43 -20.297 1 97.06 396 ILE A CA 1
ATOM 3210 C C . ILE A 1 396 ? 3.227 -7.695 -19.938 1 97.06 396 ILE A C 1
ATOM 3212 O O . ILE A 1 396 ? 4.309 -7.941 -20.484 1 97.06 396 ILE A O 1
ATOM 3216 N N . CYS A 1 397 ? 2.689 -8.5 -19.047 1 97.06 397 CYS A N 1
ATOM 3217 C CA . CYS A 1 397 ? 3.334 -9.742 -18.641 1 97.06 397 CYS A CA 1
ATOM 3218 C C . CYS A 1 397 ? 3.543 -10.672 -19.828 1 97.06 397 CYS A C 1
ATOM 3220 O O . CYS A 1 397 ? 4.648 -11.164 -20.047 1 97.06 397 CYS A O 1
ATOM 3222 N N . VAL A 1 398 ? 2.525 -10.859 -20.656 1 97 398 VAL A N 1
ATOM 3223 C CA . VAL A 1 398 ? 2.578 -11.781 -21.797 1 97 398 VAL A CA 1
ATOM 3224 C C . VAL A 1 398 ? 3.568 -11.266 -22.828 1 97 398 VAL A C 1
ATOM 3226 O O . VAL A 1 398 ? 4.434 -12.008 -23.297 1 97 398 VAL A O 1
ATOM 3229 N N . CYS A 1 399 ? 3.451 -9.992 -23.141 1 97.19 399 CYS A N 1
ATOM 3230 C CA . CYS A 1 399 ? 4.336 -9.406 -24.141 1 97.19 399 CYS A CA 1
ATOM 3231 C C . CYS A 1 399 ? 5.789 -9.453 -23.688 1 97.19 399 CYS A C 1
ATOM 3233 O O . CYS A 1 399 ? 6.684 -9.773 -24.469 1 97.19 399 CYS A O 1
ATOM 3235 N N . TRP A 1 400 ? 5.969 -9.133 -22.406 1 95.44 400 TRP A N 1
ATOM 3236 C CA . TRP A 1 400 ? 7.312 -9.133 -21.844 1 95.44 400 TRP A CA 1
ATOM 3237 C C . TRP A 1 400 ? 7.887 -10.547 -21.812 1 95.44 400 TRP A C 1
ATOM 3239 O O . TRP A 1 400 ? 9.078 -10.75 -22.062 1 95.44 400 TRP A O 1
ATOM 3249 N N . SER A 1 401 ? 7.09 -11.547 -21.484 1 96.19 401 SER A N 1
ATOM 3250 C CA . SER A 1 401 ? 7.531 -12.938 -21.453 1 96.19 401 SER A CA 1
ATOM 3251 C C . SER A 1 401 ? 7.938 -13.406 -22.844 1 96.19 401 SER A C 1
ATOM 3253 O O . SER A 1 401 ? 8.938 -14.109 -23 1 96.19 401 SER A O 1
ATOM 3255 N N . ILE A 1 402 ? 7.164 -13.016 -23.844 1 95.81 402 ILE A N 1
ATOM 3256 C CA . ILE A 1 402 ? 7.473 -13.391 -25.219 1 95.81 402 ILE A CA 1
ATOM 3257 C C . ILE A 1 402 ? 8.773 -12.734 -25.656 1 95.81 402 ILE A C 1
ATOM 3259 O O . ILE A 1 402 ? 9.617 -13.367 -26.297 1 95.81 402 ILE A O 1
ATOM 3263 N N . LEU A 1 403 ? 8.953 -11.484 -25.281 1 95.06 403 LEU A N 1
ATOM 3264 C CA . LEU A 1 403 ? 10.172 -10.758 -25.594 1 95.06 403 LEU A CA 1
ATOM 3265 C C . LEU A 1 403 ? 11.383 -11.43 -24.953 1 95.06 403 LEU A C 1
ATOM 3267 O O . LEU A 1 403 ? 12.398 -11.648 -25.625 1 95.06 403 LEU A O 1
ATOM 3271 N N . CYS A 1 404 ? 11.281 -11.75 -23.672 1 94.56 404 CYS A N 1
ATOM 3272 C CA . CYS A 1 404 ? 12.383 -12.375 -22.953 1 94.56 404 CYS A CA 1
ATOM 3273 C C . CYS A 1 404 ? 12.695 -13.758 -23.531 1 94.56 404 CYS A C 1
ATOM 3275 O O . CYS A 1 404 ? 13.859 -14.133 -23.656 1 94.56 404 CYS A O 1
ATOM 3277 N N . LEU A 1 405 ? 11.664 -14.5 -23.891 1 93.88 405 LEU A N 1
ATOM 3278 C CA . LEU A 1 405 ? 11.836 -15.828 -24.469 1 93.88 405 LEU A CA 1
ATOM 3279 C C . LEU A 1 405 ? 12.539 -15.734 -25.812 1 93.88 405 LEU A C 1
ATOM 3281 O O . LEU A 1 405 ? 13.438 -16.531 -26.109 1 93.88 405 LEU A O 1
ATOM 3285 N N . SER A 1 406 ? 12.164 -14.75 -26.641 1 94 406 SER A N 1
ATOM 3286 C CA . SER A 1 406 ? 12.758 -14.57 -27.953 1 94 406 SER A CA 1
ATOM 3287 C C . SER A 1 406 ? 14.234 -14.195 -27.844 1 94 406 SER A C 1
ATOM 3289 O O . SER A 1 406 ? 15.07 -14.727 -28.578 1 94 406 SER A O 1
ATOM 3291 N N . PHE A 1 407 ? 14.531 -13.336 -26.891 1 92.44 407 PHE A N 1
ATOM 3292 C CA . PHE A 1 407 ? 15.914 -12.914 -26.719 1 92.44 407 PHE A CA 1
ATOM 3293 C C . PHE A 1 407 ? 16.75 -14.039 -26.125 1 92.44 407 PHE A C 1
ATOM 3295 O O . PHE A 1 407 ? 17.922 -14.203 -26.484 1 92.44 407 PHE A O 1
ATOM 3302 N N . THR A 1 408 ? 16.203 -14.734 -25.219 1 91.25 408 THR A N 1
ATOM 3303 C CA . THR A 1 408 ? 16.922 -15.852 -24.625 1 91.25 408 THR A CA 1
ATOM 3304 C C . THR A 1 408 ? 17.219 -16.922 -25.672 1 91.25 408 THR A C 1
ATOM 3306 O O . THR A 1 408 ? 18.312 -17.469 -25.719 1 91.25 408 THR A O 1
ATOM 3309 N N . LEU A 1 409 ? 16.266 -17.203 -26.5 1 89.06 409 LEU A N 1
ATOM 3310 C CA . LEU A 1 409 ? 16.453 -18.172 -27.578 1 89.06 409 LEU A CA 1
ATOM 3311 C C . LEU A 1 409 ? 17.516 -17.688 -28.562 1 89.06 409 LEU A C 1
ATOM 3313 O O . LEU A 1 409 ? 18.328 -18.484 -29.047 1 89.06 409 LEU A O 1
ATOM 3317 N N . TYR A 1 410 ? 17.453 -16.453 -28.797 1 88.81 410 TYR A N 1
ATOM 3318 C CA . TYR A 1 410 ? 18.422 -15.852 -29.703 1 88.81 410 TYR A CA 1
ATOM 3319 C C . TYR A 1 410 ? 19.844 -15.992 -29.141 1 88.81 410 TYR A C 1
ATOM 3321 O O . TYR A 1 410 ? 20.766 -16.344 -29.875 1 88.81 410 TYR A O 1
ATOM 3329 N N . GLU A 1 411 ? 19.984 -15.703 -27.891 1 85.12 411 GLU A N 1
ATOM 3330 C CA . GLU A 1 411 ? 21.297 -15.805 -27.25 1 85.12 411 GLU A CA 1
ATOM 3331 C C . GLU A 1 411 ? 21.781 -17.25 -27.203 1 85.12 411 GLU A C 1
ATOM 3333 O O . GLU A 1 411 ? 22.969 -17.516 -27.391 1 85.12 411 GLU A O 1
ATOM 3338 N N . TYR A 1 412 ? 20.922 -18.141 -26.969 1 82 412 TYR A N 1
ATOM 3339 C CA . TYR A 1 412 ? 21.281 -19.547 -26.922 1 82 412 TYR A CA 1
ATOM 3340 C C . TYR A 1 412 ? 21.656 -20.062 -28.297 1 82 412 TYR A C 1
ATOM 3342 O O . TYR A 1 412 ? 22.594 -20.844 -28.453 1 82 412 TYR A O 1
ATOM 3350 N N . LEU A 1 413 ? 20.953 -19.609 -29.297 1 82.19 413 LEU A N 1
ATOM 3351 C CA . LEU A 1 413 ? 21.234 -20.031 -30.672 1 82.19 413 LEU A CA 1
ATOM 3352 C C . LEU A 1 413 ? 22.578 -19.469 -31.141 1 82.19 413 LEU A C 1
ATOM 3354 O O . LEU A 1 413 ? 23.328 -20.141 -31.844 1 82.19 413 LEU A O 1
ATOM 3358 N N . LYS A 1 414 ? 22.797 -18.297 -30.75 1 80.5 414 LYS A N 1
ATOM 3359 C CA . LYS A 1 414 ? 24.078 -17.672 -31.094 1 80.5 414 LYS A CA 1
ATOM 3360 C C . LYS A 1 414 ? 25.234 -18.438 -30.453 1 80.5 414 LYS A C 1
ATOM 3362 O O . LYS A 1 414 ? 26.266 -18.656 -31.094 1 80.5 414 LYS A O 1
ATOM 3367 N N . LYS A 1 415 ? 25.047 -18.812 -29.25 1 76.19 415 LYS A N 1
ATOM 3368 C CA . LYS A 1 415 ? 26.078 -19.562 -28.531 1 76.19 415 LYS A CA 1
ATOM 3369 C C . LYS A 1 415 ? 26.281 -20.938 -29.156 1 76.19 415 LYS A C 1
ATOM 3371 O O . LYS A 1 415 ? 27.422 -21.406 -29.297 1 76.19 415 LYS A O 1
ATOM 3376 N N . VAL A 1 416 ? 25.266 -21.547 -29.547 1 68.5 416 VAL A N 1
ATOM 3377 C CA . VAL A 1 416 ? 25.328 -22.875 -30.156 1 68.5 416 VAL A CA 1
ATOM 3378 C C . VAL A 1 416 ? 25.969 -22.766 -31.547 1 68.5 416 VAL A C 1
ATOM 3380 O O . VAL A 1 416 ? 26.781 -23.609 -31.922 1 68.5 416 VAL A O 1
ATOM 3383 N N . TRP A 1 417 ? 25.562 -21.688 -32.156 1 70 417 TRP A N 1
ATOM 3384 C CA . TRP A 1 417 ? 26.109 -21.469 -33.469 1 70 417 TRP A CA 1
ATOM 3385 C C . TRP A 1 417 ? 27.609 -21.188 -33.406 1 70 417 TRP A C 1
ATOM 3387 O O . TRP A 1 417 ? 28.375 -21.703 -34.219 1 70 417 TRP A O 1
ATOM 3397 N N . HIS A 1 418 ? 27.953 -20.453 -32.469 1 69.25 418 HIS A N 1
ATOM 3398 C CA . HIS A 1 418 ? 29.375 -20.141 -32.281 1 69.25 418 HIS A CA 1
ATOM 3399 C C . HIS A 1 418 ? 30.141 -21.375 -31.844 1 69.25 418 HIS A C 1
ATOM 3401 O O . HIS A 1 418 ? 31.266 -21.609 -32.312 1 69.25 418 HIS A O 1
ATOM 3407 N N . ALA A 1 419 ? 29.578 -22.172 -31 1 63.38 419 ALA A N 1
ATOM 3408 C CA . ALA A 1 419 ? 30.219 -23.406 -30.562 1 63.38 419 ALA A CA 1
ATOM 3409 C C . ALA A 1 419 ? 30.312 -24.406 -31.703 1 63.38 419 ALA A C 1
ATOM 3411 O O . ALA A 1 419 ? 31.328 -25.109 -31.844 1 63.38 419 ALA A O 1
ATOM 3412 N N . ALA A 1 420 ? 29.375 -24.5 -32.531 1 62.44 420 ALA A N 1
ATOM 3413 C CA . ALA A 1 420 ? 29.375 -25.375 -33.688 1 62.44 420 ALA A CA 1
ATOM 3414 C C . ALA A 1 420 ? 30.406 -24.938 -34.719 1 62.44 420 ALA A C 1
ATOM 3416 O O . ALA A 1 420 ? 31.109 -25.766 -35.312 1 62.44 420 ALA A O 1
ATOM 3417 N N . ARG A 1 421 ? 30.422 -23.688 -34.844 1 61.91 421 ARG A N 1
ATOM 3418 C CA . ARG A 1 421 ? 31.406 -23.156 -35.75 1 61.91 421 ARG A CA 1
ATOM 3419 C C . ARG A 1 421 ? 32.844 -23.406 -35.25 1 61.91 421 ARG A C 1
ATOM 3421 O O . ARG A 1 421 ? 33.719 -23.734 -36.031 1 61.91 421 ARG A O 1
ATOM 3428 N N . LYS A 1 422 ? 32.938 -23.25 -33.969 1 57.75 422 LYS A N 1
ATOM 3429 C CA . LYS A 1 422 ? 34.281 -23.5 -33.406 1 57.75 422 LYS A CA 1
ATOM 3430 C C . LYS A 1 422 ? 34.625 -24.984 -33.469 1 57.75 422 LYS A C 1
ATOM 3432 O O . LYS A 1 422 ? 35.781 -25.344 -33.719 1 57.75 422 LYS A O 1
ATOM 3437 N N . SER A 1 423 ? 33.719 -25.781 -33.188 1 56.59 423 SER A N 1
ATOM 3438 C CA . SER A 1 423 ? 33.938 -27.219 -33.312 1 56.59 423 SER A CA 1
ATOM 3439 C C . SER A 1 423 ? 34.219 -27.625 -34.75 1 56.59 423 SER A C 1
ATOM 3441 O O . SER A 1 423 ? 35.031 -28.5 -35 1 56.59 423 SER A O 1
ATOM 3443 N N . SER A 1 424 ? 33.531 -27.062 -35.656 1 55.72 424 SER A N 1
ATOM 3444 C CA . SER A 1 424 ? 33.781 -27.328 -37.062 1 55.72 424 SER A CA 1
ATOM 3445 C C . SER A 1 424 ? 35.156 -26.844 -37.5 1 55.72 424 SER A C 1
ATOM 3447 O O . SER A 1 424 ? 35.844 -27.5 -38.281 1 55.72 424 SER A O 1
ATOM 3449 N N . PHE A 1 425 ? 35.562 -25.797 -36.938 1 52.16 425 PHE A N 1
ATOM 3450 C CA . PHE A 1 425 ? 36.875 -25.281 -37.219 1 52.16 425 PHE A CA 1
ATOM 3451 C C . PHE A 1 425 ? 37.969 -26.188 -36.656 1 52.16 425 PHE A C 1
ATOM 3453 O O . PHE A 1 425 ? 39 -26.406 -37.281 1 52.16 425 PHE A O 1
ATOM 3460 N N . PHE A 1 426 ? 37.719 -26.656 -35.469 1 50.69 426 PHE A N 1
ATOM 3461 C CA . PHE A 1 426 ? 38.688 -27.578 -34.875 1 50.69 426 PHE A CA 1
ATOM 3462 C C . PHE A 1 426 ? 38.688 -28.906 -35.656 1 50.69 426 PHE A C 1
ATOM 3464 O O . PHE A 1 426 ? 39.75 -29.547 -35.781 1 50.69 426 PHE A O 1
ATOM 3471 N N . SER A 1 427 ? 37.594 -29.297 -36.125 1 50.69 427 SER A N 1
ATOM 3472 C CA . SER A 1 427 ? 37.562 -30.516 -36.938 1 50.69 427 SER A CA 1
ATOM 3473 C C . SER A 1 427 ? 38.219 -30.297 -38.281 1 50.69 427 SER A C 1
ATOM 3475 O O . SER A 1 427 ? 38.969 -31.156 -38.75 1 50.69 427 SER A O 1
ATOM 3477 N N . GLU A 1 428 ? 38.094 -29.188 -38.844 1 50.25 428 GLU A N 1
ATOM 3478 C CA . GLU A 1 428 ? 38.75 -28.875 -40.125 1 50.25 428 GLU A CA 1
ATOM 3479 C C . GLU A 1 428 ? 40.25 -28.625 -39.938 1 50.25 428 GLU A C 1
ATOM 3481 O O . GLU A 1 428 ? 41.031 -29.031 -40.781 1 50.25 428 GLU A O 1
ATOM 3486 N N . ALA A 1 429 ? 40.406 -27.906 -38.781 1 53.19 429 ALA A N 1
ATOM 3487 C CA . ALA A 1 429 ? 41.812 -27.688 -38.5 1 53.19 429 ALA A CA 1
ATOM 3488 C C . ALA A 1 429 ? 42.531 -29 -38.219 1 53.19 429 ALA A C 1
ATOM 3490 O O . ALA A 1 429 ? 43.688 -29.188 -38.625 1 53.19 429 ALA A O 1
ATOM 3491 N N . ALA A 1 430 ? 41.844 -29.969 -37.625 1 49.25 430 ALA A N 1
ATOM 3492 C CA . ALA A 1 430 ? 42.375 -31.297 -37.312 1 49.25 430 ALA A CA 1
ATOM 3493 C C . ALA A 1 430 ? 42.438 -32.156 -38.594 1 49.25 430 ALA A C 1
ATOM 3495 O O . ALA A 1 430 ? 43.344 -32.938 -38.75 1 49.25 430 ALA A O 1
ATOM 3496 N N . ALA A 1 431 ? 41.625 -31.875 -39.5 1 50 431 ALA A N 1
ATOM 3497 C CA . ALA A 1 431 ? 41.688 -32.594 -40.781 1 50 431 ALA A CA 1
ATOM 3498 C C . ALA A 1 431 ? 42.875 -32.062 -41.625 1 50 431 ALA A C 1
ATOM 3500 O O . ALA A 1 431 ? 43.531 -32.844 -42.312 1 50 431 ALA A O 1
ATOM 3501 N N . GLU A 1 432 ? 43.188 -30.844 -41.531 1 46.47 432 GLU A N 1
ATOM 3502 C CA . GLU A 1 432 ? 44.312 -30.281 -42.281 1 46.47 432 GLU A CA 1
ATOM 3503 C C . GLU A 1 432 ? 45.656 -30.641 -41.656 1 46.47 432 GLU A C 1
ATOM 3505 O O . GLU A 1 432 ? 46.656 -30.797 -42.375 1 46.47 432 GLU A O 1
ATOM 3510 N N . LYS A 1 433 ? 45.5 -30.5 -40.25 1 46.31 433 LYS A N 1
ATOM 3511 C CA . LYS A 1 433 ? 46.781 -30.812 -39.625 1 46.31 433 LYS A CA 1
ATOM 3512 C C . LYS A 1 433 ? 47.156 -32.281 -39.812 1 46.31 433 LYS A C 1
ATOM 3514 O O . LYS A 1 433 ? 48.25 -32.688 -39.5 1 46.31 433 LYS A O 1
ATOM 3519 N N . THR A 1 434 ? 46.125 -33.094 -39.969 1 39.97 434 THR A N 1
ATOM 3520 C CA . THR A 1 434 ? 46.438 -34.531 -40.094 1 39.97 434 THR A CA 1
ATOM 3521 C C . THR A 1 434 ? 47.281 -34.75 -41.344 1 39.97 434 THR A C 1
ATOM 3523 O O . THR A 1 434 ? 47.719 -35.875 -41.594 1 39.97 434 THR A O 1
ATOM 3526 N N . ILE A 1 435 ? 47.156 -33.875 -42.375 1 38.44 435 ILE A N 1
ATOM 3527 C CA . ILE A 1 435 ? 47.969 -34.25 -43.531 1 38.44 435 ILE A CA 1
ATOM 3528 C C . ILE A 1 435 ? 49.438 -34.031 -43.25 1 38.44 435 ILE A C 1
ATOM 3530 O O . ILE A 1 435 ? 50.312 -34.281 -44.094 1 38.44 435 ILE A O 1
ATOM 3534 N N . THR A 1 436 ? 49.719 -32.969 -42.375 1 34.88 436 THR A N 1
ATOM 3535 C CA . THR A 1 436 ? 51.156 -32.688 -42.375 1 34.88 436 THR A CA 1
ATOM 3536 C C . THR A 1 436 ? 51.906 -33.781 -41.625 1 34.88 436 THR A C 1
ATOM 3538 O O . THR A 1 436 ? 51.344 -34.469 -40.781 1 34.88 436 THR A O 1
ATOM 3541 N N . SER A 1 437 ? 53.375 -33.875 -41.844 1 34.38 437 SER A N 1
ATOM 3542 C CA . SER A 1 437 ? 54.406 -34.875 -41.656 1 34.38 437 SER A CA 1
ATOM 3543 C C . SER A 1 437 ? 54.531 -35.281 -40.188 1 34.38 437 SER A C 1
ATOM 3545 O O . SER A 1 437 ? 54.125 -34.531 -39.281 1 34.38 437 SER A O 1
ATOM 3547 N N . PRO A 1 438 ? 55.281 -36.469 -39.812 1 29.67 438 PRO A N 1
ATOM 3548 C CA . PRO A 1 438 ? 55.438 -37.375 -38.688 1 29.67 438 PRO A CA 1
ATOM 3549 C C . PRO A 1 438 ? 55.812 -36.656 -37.375 1 29.67 438 PRO A C 1
ATOM 3551 O O . PRO A 1 438 ? 55.156 -36.844 -36.375 1 29.67 438 PRO A O 1
ATOM 3554 N N . TYR A 1 439 ? 57.188 -36.719 -36.875 1 27.83 439 TYR A N 1
ATOM 3555 C CA . TYR A 1 439 ? 57.812 -37.156 -35.656 1 27.83 439 TYR A CA 1
ATOM 3556 C C . TYR A 1 439 ? 57.969 -36 -34.656 1 27.83 439 TYR A C 1
ATOM 3558 O O . TYR A 1 439 ? 58.344 -36.188 -33.5 1 27.83 439 TYR A O 1
ATOM 3566 N N . SER A 1 440 ? 58.281 -34.719 -35.062 1 30.03 440 SER A N 1
ATOM 3567 C CA . SER A 1 440 ? 59.125 -34.125 -34 1 30.03 440 SER A CA 1
ATOM 3568 C C . SER A 1 440 ? 58.312 -33.781 -32.781 1 30.03 440 SER A C 1
ATOM 3570 O O . SER A 1 440 ? 57.281 -33.125 -32.875 1 30.03 440 SER A O 1
ATOM 3572 N N . THR A 1 441 ? 58.281 -34.531 -31.609 1 27.33 441 THR A N 1
ATOM 3573 C CA . THR A 1 441 ? 57.75 -34.562 -30.25 1 27.33 441 THR A CA 1
ATOM 3574 C C . THR A 1 441 ? 58.031 -33.219 -29.547 1 27.33 441 THR A C 1
ATOM 3576 O O . THR A 1 441 ? 59.031 -33.094 -28.844 1 27.33 441 THR A O 1
ATOM 3579 N N . GLU A 1 442 ? 58.219 -32.062 -30.172 1 26.8 442 GLU A N 1
ATOM 3580 C CA . GLU A 1 442 ? 58.656 -31.016 -29.25 1 26.8 442 GLU A CA 1
ATOM 3581 C C . GLU A 1 442 ? 57.625 -30.781 -28.156 1 26.8 442 GLU A C 1
ATOM 3583 O O . GLU A 1 442 ? 56.406 -30.922 -28.391 1 26.8 442 GLU A O 1
ATOM 3588 N N . SER A 1 443 ? 58.062 -30.531 -26.812 1 27.33 443 SER A N 1
ATOM 3589 C CA . SER A 1 443 ? 57.625 -30.359 -25.422 1 27.33 443 SER A CA 1
ATOM 3590 C C . SER A 1 443 ? 56.625 -29.203 -25.297 1 27.33 443 SER A C 1
ATOM 3592 O O . SER A 1 443 ? 57 -28.047 -25.547 1 27.33 443 SER A O 1
ATOM 3594 N N . VAL A 1 444 ? 55.406 -29.328 -25.562 1 27.2 444 VAL A N 1
ATOM 3595 C CA . VAL A 1 444 ? 54.312 -28.375 -25.359 1 27.2 444 VAL A CA 1
ATOM 3596 C C . VAL A 1 444 ? 54.219 -28.031 -23.859 1 27.2 444 VAL A C 1
ATOM 3598 O O . VAL A 1 444 ? 53.375 -28.594 -23.156 1 27.2 444 VAL A O 1
ATOM 3601 N N . GLU A 1 445 ? 55.281 -27.922 -23.062 1 25.34 445 GLU A N 1
ATOM 3602 C CA . GLU A 1 445 ? 55.188 -27.609 -21.641 1 25.34 445 GLU A CA 1
ATOM 3603 C C . GLU A 1 445 ? 54.531 -26.25 -21.406 1 25.34 445 GLU A C 1
ATOM 3605 O O . GLU A 1 445 ? 53.812 -26.062 -20.422 1 25.34 445 GLU A O 1
ATOM 3610 N N . GLU A 1 446 ? 54.875 -25.141 -22.031 1 25.42 446 GLU A N 1
ATOM 3611 C CA . GLU A 1 446 ? 54.938 -23.875 -21.312 1 25.42 446 GLU A CA 1
ATOM 3612 C C . GLU A 1 446 ? 53.531 -23.297 -21.125 1 25.42 446 GLU A C 1
ATOM 3614 O O . GLU A 1 446 ? 53.344 -22.422 -20.266 1 25.42 446 GLU A O 1
ATOM 3619 N N . SER A 1 447 ? 52.594 -23.438 -21.984 1 25.55 447 SER A N 1
ATOM 3620 C CA . SER A 1 447 ? 51.656 -22.312 -22.016 1 25.55 447 SER A CA 1
ATOM 3621 C C . SER A 1 447 ? 50.625 -22.438 -20.891 1 25.55 447 SER A C 1
ATOM 3623 O O . SER A 1 447 ? 49.562 -21.828 -20.969 1 25.55 447 SER A O 1
ATOM 3625 N N . ASN A 1 448 ? 50.781 -23.266 -19.891 1 24.59 448 ASN A N 1
ATOM 3626 C CA . ASN A 1 448 ? 49.719 -23.391 -18.891 1 24.59 448 ASN A CA 1
ATOM 3627 C C . ASN A 1 448 ? 49.688 -22.172 -17.969 1 24.59 448 ASN A C 1
ATOM 3629 O O . ASN A 1 448 ? 49 -22.188 -16.953 1 24.59 448 ASN A O 1
ATOM 3633 N N . SER A 1 449 ? 50.562 -21.156 -18.016 1 25.08 449 SER A N 1
ATOM 3634 C CA . SER A 1 449 ? 50.656 -20.219 -16.922 1 25.08 449 SER A CA 1
ATOM 3635 C C . SER A 1 449 ? 49.469 -19.25 -16.906 1 25.08 449 SER A C 1
ATOM 3637 O O . SER A 1 449 ? 49.344 -18.453 -15.961 1 25.08 449 SER A O 1
ATOM 3639 N N . ALA A 1 450 ? 48.781 -18.891 -17.891 1 27.09 450 ALA A N 1
ATOM 3640 C CA . ALA A 1 450 ? 47.969 -17.688 -17.875 1 27.09 450 ALA A CA 1
ATOM 3641 C C . ALA A 1 450 ? 46.719 -17.891 -17.016 1 27.09 450 ALA A C 1
ATOM 3643 O O . ALA A 1 450 ? 45.844 -17.031 -16.953 1 27.09 450 ALA A O 1
ATOM 3644 N N . LEU A 1 451 ? 46.375 -19.078 -16.609 1 22.56 451 LEU A N 1
ATOM 3645 C CA . LEU A 1 451 ? 45.094 -19.094 -15.938 1 22.56 451 LEU A CA 1
ATOM 3646 C C . LEU A 1 451 ? 45.219 -18.547 -14.523 1 22.56 451 LEU A C 1
ATOM 3648 O O . LEU A 1 451 ? 45.094 -19.281 -13.547 1 22.56 451 LEU A O 1
ATOM 3652 N N . ASP A 1 452 ? 46.312 -17.641 -14.281 1 23.61 452 ASP A N 1
ATOM 3653 C CA . ASP A 1 452 ? 46.312 -17.094 -12.922 1 23.61 452 ASP A CA 1
ATOM 3654 C C . ASP A 1 452 ? 45.125 -16.219 -12.656 1 23.61 452 ASP A C 1
ATOM 3656 O O . ASP A 1 452 ? 44.938 -15.195 -13.32 1 23.61 452 ASP A O 1
ATOM 3660 N N . PHE A 1 453 ? 44 -16.719 -12.164 1 22.17 453 PHE A N 1
ATOM 3661 C CA . PHE A 1 453 ? 42.75 -16.156 -11.742 1 22.17 453 PHE A CA 1
ATOM 3662 C C . PHE A 1 453 ? 42.938 -15.055 -10.711 1 22.17 453 PHE A C 1
ATOM 3664 O O . PHE A 1 453 ? 41.969 -14.469 -10.211 1 22.17 453 PHE A O 1
ATOM 3671 N N . THR A 1 454 ? 44.219 -14.867 -10.18 1 23.02 454 THR A N 1
ATOM 3672 C CA . THR A 1 454 ? 44.344 -14.008 -9.008 1 23.02 454 THR A CA 1
ATOM 3673 C C . THR A 1 454 ? 44.156 -12.539 -9.391 1 23.02 454 THR A C 1
ATOM 3675 O O . THR A 1 454 ? 44.094 -11.664 -8.523 1 23.02 454 THR A O 1
ATOM 3678 N N . ARG A 1 455 ? 44.469 -12.039 -10.594 1 23.14 455 ARG A N 1
ATOM 3679 C CA . ARG A 1 455 ? 44.594 -10.594 -10.773 1 23.14 455 ARG A CA 1
ATOM 3680 C C . ARG A 1 455 ? 43.25 -9.898 -10.688 1 23.14 455 ARG A C 1
ATOM 3682 O O . ARG A 1 455 ? 43.156 -8.672 -10.828 1 23.14 455 ARG A O 1
ATOM 3689 N N . LEU A 1 456 ? 42.156 -10.555 -10.867 1 19.22 456 LEU A N 1
ATOM 3690 C CA . LEU A 1 456 ? 41 -9.68 -10.906 1 19.22 456 LEU A CA 1
ATOM 3691 C C . LEU A 1 456 ? 40.625 -9.211 -9.5 1 19.22 456 LEU A C 1
ATOM 3693 O O . LEU A 1 456 ? 39.562 -8.625 -9.305 1 19.22 456 LEU A O 1
ATOM 3697 N N . ALA A 1 457 ? 41.469 -9.273 -8.422 1 18.91 457 ALA A N 1
ATOM 3698 C CA . ALA A 1 457 ? 41.188 -8.438 -7.254 1 18.91 457 ALA A CA 1
ATOM 3699 C C . ALA A 1 457 ? 41.562 -6.98 -7.527 1 18.91 457 ALA A C 1
ATOM 3701 O O . ALA A 1 457 ? 42.625 -6.691 -8.055 1 18.91 457 ALA A O 1
ATOM 3702 N N . MET B 1 1 ? 16.406 42.594 -15.133 1 47.56 1 MET B N 1
ATOM 3703 C CA . MET B 1 1 ? 17.016 42.75 -13.812 1 47.56 1 MET B CA 1
ATOM 3704 C C . MET B 1 1 ? 15.961 42.625 -12.719 1 47.56 1 MET B C 1
ATOM 3706 O O . MET B 1 1 ? 14.992 43.375 -12.695 1 47.56 1 MET B O 1
ATOM 3710 N N . VAL B 1 2 ? 15.93 41.438 -12.195 1 62.12 2 VAL B N 1
ATOM 3711 C CA . VAL B 1 2 ? 14.93 41.25 -11.148 1 62.12 2 VAL B CA 1
ATOM 3712 C C . VAL B 1 2 ? 15.133 42.281 -10.055 1 62.12 2 VAL B C 1
ATOM 3714 O O . VAL B 1 2 ? 16.266 42.594 -9.664 1 62.12 2 VAL B O 1
ATOM 3717 N N . SER B 1 3 ? 14.148 43.156 -9.883 1 63.56 3 SER B N 1
ATOM 3718 C CA . SER B 1 3 ? 14.203 44.25 -8.898 1 63.56 3 SER B CA 1
ATOM 3719 C C . SER B 1 3 ? 14.75 43.75 -7.562 1 63.56 3 SER B C 1
ATOM 3721 O O . SER B 1 3 ? 14.555 42.594 -7.199 1 63.56 3 SER B O 1
ATOM 3723 N N . SER B 1 4 ? 15.695 44.438 -6.973 1 64.69 4 SER B N 1
ATOM 3724 C CA . SER B 1 4 ? 16.391 44.156 -5.723 1 64.69 4 SER B CA 1
ATOM 3725 C C . SER B 1 4 ? 15.414 43.75 -4.629 1 64.69 4 SER B C 1
ATOM 3727 O O . SER B 1 4 ? 15.703 42.875 -3.816 1 64.69 4 SER B O 1
ATOM 3729 N N . TRP B 1 5 ? 14.273 44.406 -4.719 1 64.12 5 TRP B N 1
ATOM 3730 C CA . TRP B 1 5 ? 13.281 44.094 -3.689 1 64.12 5 TRP B CA 1
ATOM 3731 C C . TRP B 1 5 ? 12.734 42.688 -3.865 1 64.12 5 TRP B C 1
ATOM 3733 O O . TRP B 1 5 ? 12.523 41.969 -2.885 1 64.12 5 TRP B O 1
ATOM 3743 N N . ALA B 1 6 ? 12.508 42.312 -5.055 1 65.38 6 ALA B N 1
ATOM 3744 C CA . ALA B 1 6 ? 11.992 41 -5.348 1 65.38 6 ALA B CA 1
ATOM 3745 C C . ALA B 1 6 ? 12.969 39.906 -4.895 1 65.38 6 ALA B C 1
ATOM 3747 O O . ALA B 1 6 ? 12.562 38.875 -4.352 1 65.38 6 ALA B O 1
ATOM 3748 N N . LEU B 1 7 ? 14.109 40.188 -5.004 1 70 7 LEU B N 1
ATOM 3749 C CA . LEU B 1 7 ? 15.141 39.25 -4.602 1 70 7 LEU B CA 1
ATOM 3750 C C . LEU B 1 7 ? 15.172 39.094 -3.084 1 70 7 LEU B C 1
ATOM 3752 O O . LEU B 1 7 ? 15.32 37.969 -2.574 1 70 7 LEU B O 1
ATOM 3756 N N . ALA B 1 8 ? 15.023 40.219 -2.42 1 69.56 8 ALA B N 1
ATOM 3757 C CA . ALA B 1 8 ? 15.078 40.188 -0.961 1 69.56 8 ALA B CA 1
ATOM 3758 C C . ALA B 1 8 ? 13.898 39.406 -0.382 1 69.56 8 ALA B C 1
ATOM 3760 O O . ALA B 1 8 ? 14.062 38.656 0.58 1 69.56 8 ALA B O 1
ATOM 3761 N N . VAL B 1 9 ? 12.852 39.594 -1.038 1 69.88 9 VAL B N 1
ATOM 3762 C CA . VAL B 1 9 ? 11.633 38.969 -0.537 1 69.88 9 VAL B CA 1
ATOM 3763 C C . VAL B 1 9 ? 11.625 37.469 -0.903 1 69.88 9 VAL B C 1
ATOM 3765 O O . VAL B 1 9 ? 11.195 36.625 -0.11 1 69.88 9 VAL B O 1
ATOM 3768 N N . THR B 1 10 ? 12.141 37.188 -1.963 1 73.12 10 THR B N 1
ATOM 3769 C CA . THR B 1 10 ? 12.047 35.812 -2.477 1 73.12 10 THR B CA 1
ATOM 3770 C C . THR B 1 10 ? 13.07 34.906 -1.789 1 73.12 10 THR B C 1
ATOM 3772 O O . THR B 1 10 ? 12.883 33.688 -1.724 1 73.12 10 THR B O 1
ATOM 3775 N N . ARG B 1 11 ? 14.062 35.469 -1.319 1 70.88 11 ARG B N 1
ATOM 3776 C CA . ARG B 1 11 ? 15.094 34.688 -0.671 1 70.88 11 ARG B CA 1
ATOM 3777 C C . ARG B 1 11 ? 14.578 34.062 0.621 1 70.88 11 ARG B C 1
ATOM 3779 O O . ARG B 1 11 ? 15.141 33.094 1.111 1 70.88 11 ARG B O 1
ATOM 3786 N N . GLN B 1 12 ? 13.461 34.531 0.929 1 74.31 12 GLN B N 1
ATOM 3787 C CA . GLN B 1 12 ? 12.93 34.062 2.207 1 74.31 12 GLN B CA 1
ATOM 3788 C C . GLN B 1 12 ? 11.945 32.906 2.01 1 74.31 12 GLN B C 1
ATOM 3790 O O . GLN B 1 12 ? 11.492 32.312 2.98 1 74.31 12 GLN B O 1
ATOM 3795 N N . PHE B 1 13 ? 11.789 32.562 0.83 1 83.69 13 PHE B N 1
ATOM 3796 C CA . PHE B 1 13 ? 10.766 31.547 0.637 1 83.69 13 PHE B CA 1
ATOM 3797 C C . PHE B 1 13 ? 11.305 30.172 1.04 1 83.69 13 PHE B C 1
ATOM 3799 O O . PHE B 1 13 ? 12.445 29.828 0.729 1 83.69 13 PHE B O 1
ATOM 3806 N N . ASP B 1 14 ? 10.508 29.531 1.755 1 85.38 14 ASP B N 1
ATOM 3807 C CA . ASP B 1 14 ? 10.719 28.141 2.156 1 85.38 14 ASP B CA 1
ATOM 3808 C C . ASP B 1 14 ? 9.422 27.344 2.086 1 85.38 14 ASP B C 1
ATOM 3810 O O . ASP B 1 14 ? 8.367 27.812 2.514 1 85.38 14 ASP B O 1
ATOM 3814 N N . PRO B 1 15 ? 9.523 26.203 1.455 1 85.69 15 PRO B N 1
ATOM 3815 C CA . PRO B 1 15 ? 8.305 25.406 1.34 1 85.69 15 PRO B CA 1
ATOM 3816 C C . PRO B 1 15 ? 7.629 25.156 2.688 1 85.69 15 PRO B C 1
ATOM 3818 O O . PRO B 1 15 ? 6.414 24.953 2.744 1 85.69 15 PRO B O 1
ATOM 3821 N N . PHE B 1 16 ? 8.336 25.312 3.703 1 85.69 16 PHE B N 1
ATOM 3822 C CA . PHE B 1 16 ? 7.801 25.094 5.039 1 85.69 16 PHE B CA 1
ATOM 3823 C C . PHE B 1 16 ? 6.824 26.188 5.43 1 85.69 16 PHE B C 1
ATOM 3825 O O . PHE B 1 16 ? 6.027 26.016 6.355 1 85.69 16 PHE B O 1
ATOM 3832 N N . MET B 1 17 ? 6.766 27.297 4.68 1 89.38 17 MET B N 1
ATOM 3833 C CA . MET B 1 17 ? 5.898 28.422 4.996 1 89.38 17 MET B CA 1
ATOM 3834 C C . MET B 1 17 ? 4.43 28.031 4.859 1 89.38 17 MET B C 1
ATOM 3836 O O . MET B 1 17 ? 3.561 28.641 5.48 1 89.38 17 MET B O 1
ATOM 3840 N N . PHE B 1 18 ? 4.18 26.984 4.168 1 93.44 18 PHE B N 1
ATOM 3841 C CA . PHE B 1 18 ? 2.805 26.531 3.988 1 93.44 18 PHE B CA 1
ATOM 3842 C C . PHE B 1 18 ? 2.273 25.891 5.262 1 93.44 18 PHE B C 1
ATOM 3844 O O . PHE B 1 18 ? 1.08 25.594 5.363 1 93.44 18 PHE B O 1
ATOM 3851 N N . VAL B 1 19 ? 3.125 25.672 6.227 1 92.5 19 VAL B N 1
ATOM 3852 C CA . VAL B 1 19 ? 2.727 25.109 7.508 1 92.5 19 VAL B CA 1
ATOM 3853 C C . VAL B 1 19 ? 1.758 26.047 8.219 1 92.5 19 VAL B C 1
ATOM 3855 O O . VAL B 1 19 ? 0.874 25.609 8.953 1 92.5 19 VAL B O 1
ATOM 3858 N N . MET B 1 20 ? 1.908 27.344 7.953 1 94.88 20 MET B N 1
ATOM 3859 C CA . MET B 1 20 ? 1.015 28.328 8.547 1 94.88 20 MET B CA 1
ATOM 3860 C C . MET B 1 20 ? -0.411 28.156 8.031 1 94.88 20 MET B C 1
ATOM 3862 O O . MET B 1 20 ? -1.37 28.297 8.797 1 94.88 20 MET B O 1
ATOM 3866 N N . VAL B 1 21 ? -0.474 27.781 6.766 1 95.94 21 VAL B N 1
ATOM 3867 C CA . VAL B 1 21 ? -1.78 27.562 6.148 1 95.94 21 VAL B CA 1
ATOM 3868 C C . VAL B 1 21 ? -2.439 26.328 6.754 1 95.94 21 VAL B C 1
ATOM 3870 O O . VAL B 1 21 ? -3.621 26.359 7.105 1 95.94 21 VAL B O 1
ATOM 3873 N N . MET B 1 22 ? -1.721 25.344 6.875 1 95.12 22 MET B N 1
ATOM 3874 C CA . MET B 1 22 ? -2.277 24.094 7.383 1 95.12 22 MET B CA 1
ATOM 3875 C C . MET B 1 22 ? -2.723 24.25 8.836 1 95.12 22 MET B C 1
ATOM 3877 O O . MET B 1 22 ? -3.797 23.766 9.211 1 95.12 22 MET B O 1
ATOM 3881 N N . GLY B 1 23 ? -1.88 24.922 9.656 1 95.62 23 GLY B N 1
ATOM 3882 C CA . GLY B 1 23 ? -2.217 25.125 11.062 1 95.62 23 GLY B CA 1
ATOM 3883 C C . GLY B 1 23 ? -3.461 25.969 11.258 1 95.62 23 GLY B C 1
ATOM 3884 O O . GLY B 1 23 ? -4.387 25.562 11.969 1 95.62 23 GLY B O 1
ATOM 3885 N N . VAL B 1 24 ? -3.496 27.062 10.594 1 96.81 24 VAL B N 1
ATOM 3886 C CA . VAL B 1 24 ? -4.637 27.969 10.719 1 96.81 24 VAL B CA 1
ATOM 3887 C C . VAL B 1 24 ? -5.859 27.359 10.047 1 96.81 24 VAL B C 1
ATOM 3889 O O . VAL B 1 24 ? -6.984 27.484 10.539 1 96.81 24 VAL B O 1
ATOM 3892 N N . GLY B 1 25 ? -5.629 26.719 9 1 97.44 25 GLY B N 1
ATOM 3893 C CA . GLY B 1 25 ? -6.715 26.109 8.266 1 97.44 25 GLY B CA 1
ATOM 3894 C C . GLY B 1 25 ? -7.434 25.031 9.047 1 97.44 25 GLY B C 1
ATOM 3895 O O . GLY B 1 25 ? -8.664 25.016 9.117 1 97.44 25 GLY B O 1
ATOM 3896 N N . ILE B 1 26 ? -6.68 24.125 9.625 1 97.38 26 ILE B N 1
ATOM 3897 C CA . ILE B 1 26 ? -7.301 23.047 10.398 1 97.38 26 ILE B CA 1
ATOM 3898 C C . ILE B 1 26 ? -8.016 23.625 11.609 1 97.38 26 ILE B C 1
ATOM 3900 O O . ILE B 1 26 ? -9.055 23.125 12.031 1 97.38 26 ILE B O 1
ATOM 3904 N N . SER B 1 27 ? -7.465 24.688 12.188 1 97.56 27 SER B N 1
ATOM 3905 C CA . SER B 1 27 ? -8.109 25.359 13.312 1 97.56 27 SER B CA 1
ATOM 3906 C C . SER B 1 27 ? -9.461 25.938 12.906 1 97.56 27 SER B C 1
ATOM 3908 O O . SER B 1 27 ? -10.43 25.844 13.672 1 97.56 27 SER B O 1
ATOM 3910 N N . SER B 1 28 ? -9.516 26.516 11.75 1 97.56 28 SER B N 1
ATOM 3911 C CA . SER B 1 28 ? -10.781 27.047 11.258 1 97.56 28 SER B CA 1
ATOM 3912 C C . SER B 1 28 ? -11.812 25.938 11.094 1 97.56 28 SER B C 1
ATOM 3914 O O . SER B 1 28 ? -12.992 26.109 11.406 1 97.56 28 SER B O 1
ATOM 3916 N N . ASN B 1 29 ? -11.367 24.797 10.586 1 96.88 29 ASN B N 1
ATOM 3917 C CA . ASN B 1 29 ? -12.258 23.672 10.406 1 96.88 29 ASN B CA 1
ATOM 3918 C C . ASN B 1 29 ? -12.766 23.141 11.742 1 96.88 29 ASN B C 1
ATOM 3920 O O . ASN B 1 29 ? -13.945 22.781 11.867 1 96.88 29 ASN B O 1
ATOM 3924 N N . ILE B 1 30 ? -11.875 23.062 12.719 1 97 30 ILE B N 1
ATOM 3925 C CA . ILE B 1 30 ? -12.234 22.578 14.039 1 97 30 ILE B CA 1
ATOM 3926 C C . ILE B 1 30 ? -13.234 23.516 14.695 1 97 30 ILE B C 1
ATOM 3928 O O . ILE B 1 30 ? -14.227 23.078 15.281 1 97 30 ILE B O 1
ATOM 3932 N N . LEU B 1 31 ? -13 24.828 14.555 1 96.12 31 LEU B N 1
ATOM 3933 C CA . LEU B 1 31 ? -13.906 25.812 15.117 1 96.12 31 LEU B CA 1
ATOM 3934 C C . LEU B 1 31 ? -15.281 25.734 14.469 1 96.12 31 LEU B C 1
ATOM 3936 O O . LEU B 1 31 ? -16.297 25.938 15.133 1 96.12 31 LEU B O 1
ATOM 3940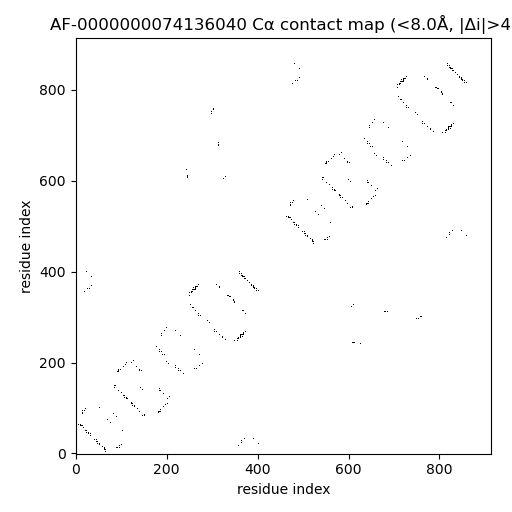 N N . TYR B 1 32 ? -15.352 25.453 13.188 1 94.12 32 TYR B N 1
ATOM 3941 C CA . TYR B 1 32 ? -16.609 25.344 12.461 1 94.12 32 TYR B CA 1
ATOM 3942 C C . TYR B 1 32 ? -17.453 24.203 13 1 94.12 32 TYR B C 1
ATOM 3944 O O . TYR B 1 32 ? -18.672 24.328 13.141 1 94.12 32 TYR B O 1
ATOM 3952 N N . ASN B 1 33 ? -16.797 23.031 13.281 1 91.81 33 ASN B N 1
ATOM 3953 C CA . ASN B 1 33 ? -17.469 21.859 13.828 1 91.81 33 ASN B CA 1
ATOM 3954 C C . ASN B 1 33 ? -16.953 21.531 15.227 1 91.81 33 ASN B C 1
ATOM 3956 O O . ASN B 1 33 ? -16.594 20.375 15.5 1 91.81 33 ASN B O 1
ATOM 3960 N N . PHE B 1 34 ? -16.938 22.5 16.062 1 92.56 34 PHE B N 1
ATOM 3961 C CA . PHE B 1 34 ? -16.438 22.297 17.422 1 92.56 34 PHE B CA 1
ATOM 3962 C C . PHE B 1 34 ? -17.344 21.359 18.188 1 92.56 34 PHE B C 1
ATOM 3964 O O . PHE B 1 34 ? -18.578 21.406 18.062 1 92.56 34 PHE B O 1
ATOM 3971 N N . PRO B 1 35 ? -16.797 20.406 18.938 1 88.62 35 PRO B N 1
ATOM 3972 C CA . PRO B 1 35 ? -17.625 19.422 19.625 1 88.62 35 PRO B CA 1
ATOM 3973 C C . PRO B 1 35 ? -18.703 20.047 20.5 1 88.62 35 PRO B C 1
ATOM 3975 O O . PRO B 1 35 ? -19.781 19.469 20.672 1 88.62 35 PRO B O 1
ATOM 3978 N N . TYR B 1 36 ? -18.453 21.203 21.094 1 90.69 36 TYR B N 1
ATOM 3979 C CA . TYR B 1 36 ? -19.453 22.016 21.797 1 90.69 36 TYR B CA 1
ATOM 3980 C C . TYR B 1 36 ? -19.828 23.25 20.984 1 90.69 36 TYR B C 1
ATOM 3982 O O . TYR B 1 36 ? -19.219 24.312 21.141 1 90.69 36 TYR B O 1
ATOM 3990 N N . PRO B 1 37 ? -20.859 23.031 20.109 1 87.69 37 PRO B N 1
ATOM 3991 C CA . PRO B 1 37 ? -21.188 24.062 19.109 1 87.69 37 PRO B CA 1
ATOM 3992 C C . PRO B 1 37 ? -21.641 25.359 19.75 1 87.69 37 PRO B C 1
ATOM 3994 O O . PRO B 1 37 ? -22.344 25.344 20.781 1 87.69 37 PRO B O 1
ATOM 3997 N N . ALA B 1 38 ? -21.109 26.484 19.281 1 89.88 38 ALA B N 1
ATOM 3998 C CA . ALA B 1 38 ? -21.5 27.844 19.672 1 89.88 38 ALA B CA 1
ATOM 3999 C C . ALA B 1 38 ? -21.438 28.797 18.5 1 89.88 38 ALA B C 1
ATOM 4001 O O . ALA B 1 38 ? -20.578 28.656 17.625 1 89.88 38 ALA B O 1
ATOM 4002 N N . ARG B 1 39 ? -22.328 29.734 18.5 1 91.25 39 ARG B N 1
ATOM 4003 C CA . ARG B 1 39 ? -22.422 30.688 17.406 1 91.25 39 ARG B CA 1
ATOM 4004 C C . ARG B 1 39 ? -21.141 31.5 17.281 1 91.25 39 ARG B C 1
ATOM 4006 O O . ARG B 1 39 ? -20.672 31.766 16.172 1 91.25 39 ARG B O 1
ATOM 4013 N N . TRP B 1 40 ? -20.625 31.875 18.422 1 91.5 40 TRP B N 1
ATOM 4014 C CA . TRP B 1 40 ? -19.438 32.719 18.375 1 91.5 40 TRP B CA 1
ATOM 4015 C C . TRP B 1 40 ? -18.25 31.922 17.828 1 91.5 40 TRP B C 1
ATOM 4017 O O . TRP B 1 40 ? -17.359 32.5 17.188 1 91.5 40 TRP B O 1
ATOM 4027 N N . LEU B 1 41 ? -18.188 30.641 18.062 1 93 41 LEU B N 1
ATOM 4028 C CA . LEU B 1 41 ? -17.125 29.812 17.516 1 93 41 LEU B CA 1
ATOM 4029 C C . LEU B 1 41 ? -17.203 29.75 16 1 93 41 LEU B C 1
ATOM 4031 O O . LEU B 1 41 ? -16.172 29.734 15.32 1 93 41 LEU B O 1
ATOM 4035 N N . ARG B 1 42 ? -18.375 29.75 15.461 1 92.94 42 ARG B N 1
ATOM 4036 C CA . ARG B 1 42 ? -18.562 29.719 14.016 1 92.94 42 ARG B CA 1
ATOM 4037 C C . ARG B 1 42 ? -18.062 31.016 13.375 1 92.94 42 ARG B C 1
ATOM 4039 O O . ARG B 1 42 ? -17.469 31 12.297 1 92.94 42 ARG B O 1
ATOM 4046 N N . ILE B 1 43 ? -18.312 32.094 14.047 1 94.25 43 ILE B N 1
ATOM 4047 C CA . ILE B 1 43 ? -17.844 33.375 13.547 1 94.25 43 ILE B CA 1
ATOM 4048 C C . ILE B 1 43 ? -16.312 33.406 13.523 1 94.25 43 ILE B C 1
ATOM 4050 O O . ILE B 1 43 ? -15.711 33.812 12.547 1 94.25 43 ILE B O 1
ATOM 4054 N N . CYS B 1 44 ? -15.773 32.906 14.625 1 95.38 44 CYS B N 1
ATOM 4055 C CA . CYS B 1 44 ? -14.312 32.812 14.68 1 95.38 44 CYS B CA 1
ATOM 4056 C C . CYS B 1 44 ? -13.781 31.906 13.57 1 95.38 44 CYS B C 1
ATOM 4058 O O . CYS B 1 44 ? -12.703 32.156 13.031 1 95.38 44 CYS B O 1
ATOM 4060 N N . SER B 1 45 ? -14.531 30.891 13.266 1 96.62 45 SER B N 1
ATOM 4061 C CA . SER B 1 45 ? -14.133 29.969 12.211 1 96.62 45 SER B CA 1
ATOM 4062 C C . SER B 1 45 ? -14.07 30.672 10.859 1 96.62 45 SER B C 1
ATOM 4064 O O . SER B 1 45 ? -13.117 30.484 10.102 1 96.62 45 SER B O 1
ATOM 4066 N N . TYR B 1 46 ? -15.023 31.516 10.555 1 96 46 TYR B N 1
ATOM 4067 C CA . TYR B 1 46 ? -15.047 32.25 9.297 1 96 46 TYR B CA 1
ATOM 4068 C C . TYR B 1 46 ? -13.859 33.188 9.195 1 96 46 TYR B C 1
ATOM 4070 O O . TYR B 1 46 ? -13.25 33.312 8.133 1 96 46 TYR B O 1
ATOM 4078 N N . ILE B 1 47 ? -13.586 33.844 10.273 1 96.12 47 ILE B N 1
ATOM 4079 C CA . ILE B 1 47 ? -12.477 34.781 10.305 1 96.12 47 ILE B CA 1
ATOM 4080 C C . ILE B 1 47 ? -11.164 34.031 10.078 1 96.12 47 ILE B C 1
ATOM 4082 O O . ILE B 1 47 ? -10.336 34.469 9.258 1 96.12 47 ILE B O 1
ATOM 4086 N N . MET B 1 48 ? -10.992 32.969 10.758 1 96.88 48 MET B N 1
ATOM 4087 C CA . MET B 1 48 ? -9.766 32.188 10.625 1 96.88 48 MET B CA 1
ATOM 4088 C C . MET B 1 48 ? -9.641 31.625 9.219 1 96.88 48 MET B C 1
ATOM 4090 O O . MET B 1 48 ? -8.539 31.484 8.688 1 96.88 48 MET B O 1
ATOM 4094 N N . PHE B 1 49 ? -10.781 31.234 8.672 1 97.44 49 PHE B N 1
ATOM 4095 C CA . PHE B 1 49 ? -10.758 30.719 7.309 1 97.44 49 PHE B CA 1
ATOM 4096 C C . PHE B 1 49 ? -10.305 31.797 6.332 1 97.44 49 PHE B C 1
ATOM 4098 O O . PHE B 1 49 ? -9.523 31.516 5.414 1 97.44 49 PHE B O 1
ATOM 4105 N N . ALA B 1 50 ? -10.789 33.031 6.512 1 97.19 50 ALA B N 1
ATOM 4106 C CA . ALA B 1 50 ? -10.367 34.125 5.664 1 97.19 50 ALA B CA 1
ATOM 4107 C C . ALA B 1 50 ? -8.867 34.375 5.777 1 97.19 50 ALA B C 1
ATOM 4109 O O . ALA B 1 50 ? -8.188 34.625 4.77 1 97.19 50 ALA B O 1
ATOM 4110 N N . ILE B 1 51 ? -8.375 34.281 6.977 1 96.5 51 ILE B N 1
ATOM 4111 C CA . ILE B 1 51 ? -6.945 34.469 7.215 1 96.5 51 ILE B CA 1
ATOM 4112 C C . ILE B 1 51 ? -6.168 33.344 6.516 1 96.5 51 ILE B C 1
ATOM 4114 O O . ILE B 1 51 ? -5.125 33.594 5.906 1 96.5 51 ILE B O 1
ATOM 4118 N N . THR B 1 52 ? -6.703 32.125 6.617 1 97.25 52 THR B N 1
ATOM 4119 C CA . THR B 1 52 ? -6.074 30.969 5.965 1 97.25 52 THR B CA 1
ATOM 4120 C C . THR B 1 52 ? -5.957 31.203 4.461 1 97.25 52 THR B C 1
ATOM 4122 O O . THR B 1 52 ? -4.898 30.969 3.871 1 97.25 52 THR B O 1
ATOM 4125 N N . CYS B 1 53 ? -6.992 31.656 3.861 1 97.19 53 CYS B N 1
ATOM 4126 C CA . CYS B 1 53 ? -7.008 31.922 2.426 1 97.19 53 CYS B CA 1
ATOM 4127 C C . CYS B 1 53 ? -6.027 33.031 2.053 1 97.19 53 CYS B C 1
ATOM 4129 O O . CYS B 1 53 ? -5.316 32.906 1.051 1 97.19 53 CYS B O 1
ATOM 4131 N N . LEU B 1 54 ? -6.016 34.031 2.861 1 96.19 54 LEU B N 1
ATOM 4132 C CA . LEU B 1 54 ? -5.109 35.125 2.604 1 96.19 54 LEU B CA 1
ATOM 4133 C C . LEU B 1 54 ? -3.656 34.688 2.695 1 96.19 54 LEU B C 1
ATOM 4135 O O . LEU B 1 54 ? -2.836 35.031 1.849 1 96.19 54 LEU B O 1
ATOM 4139 N N . ILE B 1 55 ? -3.357 33.938 3.73 1 95.69 55 ILE B N 1
ATOM 4140 C CA . ILE B 1 55 ? -1.996 33.406 3.887 1 95.69 55 ILE B CA 1
ATOM 4141 C C . ILE B 1 55 ? -1.642 32.531 2.709 1 95.69 55 ILE B C 1
ATOM 4143 O O . ILE B 1 55 ? -0.531 32.594 2.176 1 95.69 55 ILE B O 1
ATOM 4147 N N . PHE B 1 56 ? -2.543 31.656 2.318 1 96.81 56 PHE B N 1
ATOM 4148 C CA . PHE B 1 56 ? -2.293 30.75 1.214 1 96.81 56 PHE B CA 1
ATOM 4149 C C . PHE B 1 56 ? -1.978 31.516 -0.065 1 96.81 56 PHE B C 1
ATOM 4151 O O . PHE B 1 56 ? -1.016 31.188 -0.767 1 96.81 56 PHE B O 1
ATOM 4158 N N . ILE B 1 57 ? -2.766 32.5 -0.384 1 95.38 57 ILE B N 1
ATOM 4159 C CA . ILE B 1 57 ? -2.574 33.281 -1.593 1 95.38 57 ILE B CA 1
ATOM 4160 C C . ILE B 1 57 ? -1.242 34.031 -1.519 1 95.38 57 ILE B C 1
ATOM 4162 O O . ILE B 1 57 ? -0.504 34.094 -2.504 1 95.38 57 ILE B O 1
ATOM 4166 N N . ALA B 1 58 ? -0.925 34.562 -0.362 1 92.44 58 ALA B N 1
ATOM 4167 C CA . ALA B 1 58 ? 0.323 35.281 -0.177 1 92.44 58 ALA B CA 1
ATOM 4168 C C . ALA B 1 58 ? 1.531 34.375 -0.357 1 92.44 58 ALA B C 1
ATOM 4170 O O . ALA B 1 58 ? 2.473 34.719 -1.079 1 92.44 58 ALA B O 1
ATOM 4171 N N . VAL B 1 59 ? 1.47 33.219 0.314 1 92.94 59 VAL B N 1
ATOM 4172 C CA . VAL B 1 59 ? 2.6 32.312 0.248 1 92.94 59 VAL B CA 1
ATOM 4173 C C . VAL B 1 59 ? 2.711 31.734 -1.16 1 92.94 59 VAL B C 1
ATOM 4175 O O . VAL B 1 59 ? 3.816 31.531 -1.668 1 92.94 59 VAL B O 1
ATOM 4178 N N . GLN B 1 60 ? 1.587 31.453 -1.794 1 93.25 60 GLN B N 1
ATOM 4179 C CA . GLN B 1 60 ? 1.595 30.953 -3.164 1 93.25 60 GLN B CA 1
ATOM 4180 C C . GLN B 1 60 ? 2.195 31.969 -4.121 1 93.25 60 GLN B C 1
ATOM 4182 O O . GLN B 1 60 ? 2.963 31.609 -5.02 1 93.25 60 GLN B O 1
ATOM 4187 N N . ALA B 1 61 ? 1.793 33.219 -3.973 1 91.88 61 ALA B N 1
ATOM 4188 C CA . ALA B 1 61 ? 2.355 34.281 -4.789 1 91.88 61 ALA B CA 1
ATOM 4189 C C . ALA B 1 61 ? 3.861 34.406 -4.57 1 91.88 61 ALA B C 1
ATOM 4191 O O . ALA B 1 61 ? 4.621 34.594 -5.523 1 91.88 61 ALA B O 1
ATOM 4192 N N . LEU B 1 62 ? 4.223 34.312 -3.309 1 89.81 62 LEU B N 1
ATOM 4193 C CA . LEU B 1 62 ? 5.645 34.344 -2.982 1 89.81 62 LEU B CA 1
ATOM 4194 C C . LEU B 1 62 ? 6.395 33.188 -3.629 1 89.81 62 LEU B C 1
ATOM 4196 O O . LEU B 1 62 ? 7.508 33.375 -4.125 1 89.81 62 LEU B O 1
ATOM 4200 N N . GLN B 1 63 ? 5.812 32.031 -3.576 1 90.19 63 GLN B N 1
ATOM 4201 C CA . GLN B 1 63 ? 6.422 30.859 -4.18 1 90.19 63 GLN B CA 1
ATOM 4202 C C . GLN B 1 63 ? 6.586 31.047 -5.688 1 90.19 63 GLN B C 1
ATOM 4204 O O . GLN B 1 63 ? 7.617 30.672 -6.254 1 90.19 63 GLN B O 1
ATOM 4209 N N . LEU B 1 64 ? 5.609 31.562 -6.359 1 89.94 64 LEU B N 1
ATOM 4210 C CA . LEU B 1 64 ? 5.66 31.766 -7.805 1 89.94 64 LEU B CA 1
ATOM 4211 C C . LEU B 1 64 ? 6.691 32.844 -8.164 1 89.94 64 LEU B C 1
ATOM 4213 O O . LEU B 1 64 ? 7.422 32.688 -9.148 1 89.94 64 LEU B O 1
ATOM 4217 N N . LEU B 1 65 ? 6.676 33.844 -7.383 1 87.75 65 LEU B N 1
ATOM 4218 C CA . LEU B 1 65 ? 7.672 34.906 -7.598 1 87.75 65 LEU B CA 1
ATOM 4219 C C . LEU B 1 65 ? 9.086 34.344 -7.402 1 87.75 65 LEU B C 1
ATOM 4221 O O . LEU B 1 65 ? 9.984 34.656 -8.18 1 87.75 65 LEU B O 1
ATOM 4225 N N . HIS B 1 66 ? 9.195 33.625 -6.336 1 88.19 66 HIS B N 1
ATOM 4226 C CA . HIS B 1 66 ? 10.484 33 -6.059 1 88.19 66 HIS B CA 1
ATOM 4227 C C . HIS B 1 66 ? 10.914 32.094 -7.211 1 88.19 66 HIS B C 1
ATOM 4229 O O . HIS B 1 66 ? 12.086 32.062 -7.586 1 88.19 66 HIS B O 1
ATOM 4235 N N . LEU B 1 67 ? 10.008 31.344 -7.766 1 87.19 67 LEU B N 1
ATOM 4236 C CA . LEU B 1 67 ? 10.281 30.438 -8.875 1 87.19 67 LEU B CA 1
ATOM 4237 C C . LEU B 1 67 ? 10.734 31.203 -10.109 1 87.19 67 LEU B C 1
ATOM 4239 O O . LEU B 1 67 ? 11.727 30.844 -10.75 1 87.19 67 LEU B O 1
ATOM 4243 N N . VAL B 1 68 ? 10.078 32.25 -10.398 1 87.81 68 VAL B N 1
ATOM 4244 C CA . VAL B 1 68 ? 10.375 33.031 -11.586 1 87.81 68 VAL B CA 1
ATOM 4245 C C . VAL B 1 68 ? 11.727 33.719 -11.43 1 87.81 68 VAL B C 1
ATOM 4247 O O . VAL B 1 68 ? 12.547 33.719 -12.352 1 87.81 68 VAL B O 1
ATOM 4250 N N . VAL B 1 69 ? 11.969 34.281 -10.297 1 85.19 69 VAL B N 1
ATOM 4251 C CA . VAL B 1 69 ? 13.219 35 -10.047 1 85.19 69 VAL B CA 1
ATOM 4252 C C . VAL B 1 69 ? 14.391 34.031 -10.039 1 85.19 69 VAL B C 1
ATOM 4254 O O . VAL B 1 69 ? 15.453 34.312 -10.594 1 85.19 69 VAL B O 1
ATOM 4257 N N . TYR B 1 70 ? 14.156 32.938 -9.383 1 85.31 70 TYR B N 1
ATOM 4258 C CA . TYR B 1 70 ? 15.219 31.938 -9.297 1 85.31 70 TYR B CA 1
ATOM 4259 C C . TYR B 1 70 ? 15.57 31.391 -10.672 1 85.31 70 TYR B C 1
ATOM 4261 O O . TYR B 1 70 ? 16.75 31.203 -10.992 1 85.31 70 TYR B O 1
ATOM 4269 N N . ILE B 1 71 ? 14.578 31.156 -11.508 1 85.06 71 ILE B N 1
ATOM 4270 C CA . ILE B 1 71 ? 14.805 30.609 -12.844 1 85.06 71 ILE B CA 1
ATOM 4271 C C . ILE B 1 71 ? 15.516 31.656 -13.711 1 85.06 71 ILE B C 1
ATOM 4273 O O . ILE B 1 71 ? 16.359 31.312 -14.531 1 85.06 71 ILE B O 1
ATOM 4277 N N . LYS B 1 72 ? 15.172 32.875 -13.555 1 83.88 72 LYS B N 1
ATOM 4278 C CA . LYS B 1 72 ? 15.797 33.938 -14.305 1 83.88 72 LYS B CA 1
ATOM 4279 C C . LYS B 1 72 ? 17.25 34.125 -13.891 1 83.88 72 LYS B C 1
ATOM 4281 O O . LYS B 1 72 ? 18.094 34.469 -14.711 1 83.88 72 LYS B O 1
ATOM 4286 N N . GLU B 1 73 ? 17.469 33.906 -12.617 1 82.31 73 GLU B N 1
ATOM 4287 C CA . GLU B 1 73 ? 18.828 34.125 -12.102 1 82.31 73 GLU B CA 1
ATOM 4288 C C . GLU B 1 73 ? 19.703 32.906 -12.375 1 82.31 73 GLU B C 1
ATOM 4290 O O . GLU B 1 73 ? 20.891 33.031 -12.688 1 82.31 73 GLU B O 1
ATOM 4295 N N . LYS B 1 74 ? 19.172 31.828 -12.164 1 83.75 74 LYS B N 1
ATOM 4296 C CA . LYS B 1 74 ? 19.969 30.625 -12.328 1 83.75 74 LYS B CA 1
ATOM 4297 C C . LYS B 1 74 ? 19.391 29.734 -13.43 1 83.75 74 LYS B C 1
ATOM 4299 O O . LYS B 1 74 ? 19.312 30.141 -14.586 1 83.75 74 LYS B O 1
ATOM 4304 N N . SER B 1 75 ? 18.781 28.547 -13.148 1 84.31 75 SER B N 1
ATOM 4305 C CA . SER B 1 75 ? 18.156 27.609 -14.086 1 84.31 75 SER B CA 1
ATOM 4306 C C . SER B 1 75 ? 17.109 26.75 -13.391 1 84.31 75 SER B C 1
ATOM 4308 O O . SER B 1 75 ? 17.062 26.672 -12.164 1 84.31 75 SER B O 1
ATOM 4310 N N . PHE B 1 76 ? 16.328 26.266 -14.117 1 84.38 76 PHE B N 1
ATOM 4311 C CA . PHE B 1 76 ? 15.273 25.375 -13.625 1 84.38 76 PHE B CA 1
ATOM 4312 C C . PHE B 1 76 ? 15.867 24.109 -13.023 1 84.38 76 PHE B C 1
ATOM 4314 O O . PHE B 1 76 ? 15.359 23.594 -12.031 1 84.38 76 PHE B O 1
ATOM 4321 N N . LYS B 1 77 ? 16.891 23.641 -13.539 1 81.69 77 LYS B N 1
ATOM 4322 C CA . LYS B 1 77 ? 17.531 22.422 -13.047 1 81.69 77 LYS B CA 1
ATOM 4323 C C . LYS B 1 77 ? 18.094 22.641 -11.633 1 81.69 77 LYS B C 1
ATOM 4325 O O . LYS B 1 77 ? 17.969 21.75 -10.781 1 81.69 77 LYS B O 1
ATOM 4330 N N . GLU B 1 78 ? 18.562 23.797 -11.422 1 83.19 78 GLU B N 1
ATOM 4331 C CA . GLU B 1 78 ? 19.094 24.094 -10.102 1 83.19 78 GLU B CA 1
ATOM 4332 C C . GLU B 1 78 ? 17.969 24.219 -9.07 1 83.19 78 GLU B C 1
ATOM 4334 O O . GLU B 1 78 ? 18.141 23.828 -7.914 1 83.19 78 GLU B O 1
ATOM 4339 N N . TYR B 1 79 ? 17 24.828 -9.555 1 82.88 79 TYR B N 1
ATOM 4340 C CA . TYR B 1 79 ? 15.836 24.922 -8.672 1 82.88 79 TYR B CA 1
ATOM 4341 C C . TYR B 1 79 ? 15.344 23.547 -8.25 1 82.88 79 TYR B C 1
ATOM 4343 O O . TYR B 1 79 ? 15.07 23.297 -7.074 1 82.88 79 TYR B O 1
ATOM 4351 N N . PHE B 1 80 ? 15.32 22.688 -9.203 1 81.75 80 PHE B N 1
ATOM 4352 C CA . PHE B 1 80 ? 14.875 21.312 -8.961 1 81.75 80 PHE B CA 1
ATOM 4353 C C . PHE B 1 80 ? 15.82 20.609 -7.992 1 81.75 80 PHE B C 1
ATOM 4355 O O . PHE B 1 80 ? 15.375 19.906 -7.09 1 81.75 80 PHE B O 1
ATOM 4362 N N . ASN B 1 81 ? 16.969 20.828 -8.094 1 79.69 81 ASN B N 1
ATOM 4363 C CA . ASN B 1 81 ? 17.969 20.188 -7.234 1 79.69 81 ASN B CA 1
ATOM 4364 C C . ASN B 1 81 ? 17.922 20.734 -5.812 1 79.69 81 ASN B C 1
ATOM 4366 O O . ASN B 1 81 ? 18.031 19.969 -4.848 1 79.69 81 ASN B O 1
ATOM 4370 N N . ASP B 1 82 ? 17.609 22 -5.75 1 78.81 82 ASP B N 1
ATOM 4371 C CA . ASP B 1 82 ? 17.672 22.641 -4.438 1 78.81 82 ASP B CA 1
ATOM 4372 C C . ASP B 1 82 ? 16.375 22.391 -3.65 1 78.81 82 ASP B C 1
ATOM 4374 O O . ASP B 1 82 ? 16.422 22.188 -2.436 1 78.81 82 ASP B O 1
ATOM 4378 N N . PHE B 1 83 ? 15.414 22.297 -4.441 1 80.62 83 PHE B N 1
ATOM 4379 C CA . PHE B 1 83 ? 14.164 22.312 -3.689 1 80.62 83 PHE B CA 1
ATOM 4380 C C . PHE B 1 83 ? 13.477 20.953 -3.754 1 80.62 83 PHE B C 1
ATOM 4382 O O . PHE B 1 83 ? 12.641 20.641 -2.904 1 80.62 83 PHE B O 1
ATOM 4389 N N . PHE B 1 84 ? 13.883 20.141 -4.641 1 79.44 84 PHE B N 1
ATOM 4390 C CA . PHE B 1 84 ? 13.211 18.844 -4.734 1 79.44 84 PHE B CA 1
ATOM 4391 C C . PHE B 1 84 ? 14.18 17.703 -4.453 1 79.44 84 PHE B C 1
ATOM 4393 O O . PHE B 1 84 ? 13.789 16.656 -3.947 1 79.44 84 PHE B O 1
ATOM 4400 N N . ARG B 1 85 ? 15.344 17.922 -4.648 1 76.31 85 ARG B N 1
ATOM 4401 C CA . ARG B 1 85 ? 16.328 16.859 -4.438 1 76.31 85 ARG B CA 1
ATOM 4402 C C . ARG B 1 85 ? 16.984 16.984 -3.068 1 76.31 85 ARG B C 1
ATOM 4404 O O . ARG B 1 85 ? 17.344 15.977 -2.455 1 76.31 85 ARG B O 1
ATOM 4411 N N . ASN B 1 86 ? 17.109 18.172 -2.67 1 74.19 86 ASN B N 1
ATOM 4412 C CA . ASN B 1 86 ? 17.719 18.422 -1.365 1 74.19 86 ASN B CA 1
ATOM 4413 C C . ASN B 1 86 ? 16.766 18.078 -0.228 1 74.19 86 ASN B C 1
ATOM 4415 O O . ASN B 1 86 ? 15.664 18.625 -0.145 1 74.19 86 ASN B O 1
ATOM 4419 N N . MET B 1 87 ? 17.156 17.219 0.58 1 73.44 87 MET B N 1
ATOM 4420 C CA . MET B 1 87 ? 16.328 16.688 1.659 1 73.44 87 MET B CA 1
ATOM 4421 C C . MET B 1 87 ? 15.977 17.781 2.658 1 73.44 87 MET B C 1
ATOM 4423 O O . MET B 1 87 ? 14.977 17.688 3.375 1 73.44 87 MET B O 1
ATOM 4427 N N . LYS B 1 88 ? 16.766 18.812 2.67 1 70.75 88 LYS B N 1
ATOM 4428 C CA . LYS B 1 88 ? 16.547 19.906 3.613 1 70.75 88 LYS B CA 1
ATOM 4429 C C . LYS B 1 88 ? 15.273 20.672 3.262 1 70.75 88 LYS B C 1
ATOM 4431 O O . LYS B 1 88 ? 14.648 21.281 4.133 1 70.75 88 LYS B O 1
ATOM 4436 N N . HIS B 1 89 ? 14.922 20.562 1.997 1 78 89 HIS B N 1
ATOM 4437 C CA . HIS B 1 89 ? 13.773 21.344 1.565 1 78 89 HIS B CA 1
ATOM 4438 C C . HIS B 1 89 ? 12.672 20.453 1.008 1 78 89 HIS B C 1
ATOM 4440 O O . HIS B 1 89 ? 11.492 20.781 1.105 1 78 89 HIS B O 1
ATOM 4446 N N . SER B 1 90 ? 13.047 19.375 0.519 1 79.25 90 SER B N 1
ATOM 4447 C CA . SER B 1 90 ? 12.133 18.531 -0.259 1 79.25 90 SER B CA 1
ATOM 4448 C C . SER B 1 90 ? 11 18 0.608 1 79.25 90 SER B C 1
ATOM 4450 O O . SER B 1 90 ? 9.836 18.016 0.194 1 79.25 90 SER B O 1
ATOM 4452 N N . LEU B 1 91 ? 11.328 17.672 1.784 1 79.75 91 LEU B N 1
ATOM 4453 C CA . LEU B 1 91 ? 10.336 17.031 2.654 1 79.75 91 LEU B CA 1
ATOM 4454 C C . LEU B 1 91 ? 9.289 18.047 3.109 1 79.75 91 LEU B C 1
ATOM 4456 O O . LEU B 1 91 ? 8.156 17.672 3.43 1 79.75 91 LEU B O 1
ATOM 4460 N N . PHE B 1 92 ? 9.609 19.281 3.025 1 85.25 92 PHE B N 1
ATOM 4461 C CA . PHE B 1 92 ? 8.719 20.312 3.537 1 85.25 92 PHE B CA 1
ATOM 4462 C C . PHE B 1 92 ? 7.648 20.672 2.506 1 85.25 92 PHE B C 1
ATOM 4464 O O . PHE B 1 92 ? 6.688 21.375 2.814 1 85.25 92 PHE B O 1
ATOM 4471 N N . TRP B 1 93 ? 7.762 20.094 1.336 1 89.31 93 TRP B N 1
ATOM 4472 C CA . TRP B 1 93 ? 6.73 20.281 0.323 1 89.31 93 TRP B CA 1
ATOM 4473 C C . TRP B 1 93 ? 5.434 19.578 0.726 1 89.31 93 TRP B C 1
ATOM 4475 O O . TRP B 1 93 ? 4.367 19.875 0.187 1 89.31 93 TRP B O 1
ATOM 4485 N N . GLY B 1 94 ? 5.512 18.703 1.611 1 90.81 94 GLY B N 1
ATOM 4486 C CA . GLY B 1 94 ? 4.32 18.031 2.109 1 90.81 94 GLY B CA 1
ATOM 4487 C C . GLY B 1 94 ? 3.334 18.984 2.768 1 90.81 94 GLY B C 1
ATOM 4488 O O . GLY B 1 94 ? 2.137 18.688 2.822 1 90.81 94 GLY B O 1
ATOM 4489 N N . THR B 1 95 ? 3.799 20.156 3.186 1 92.25 95 THR B N 1
ATOM 4490 C CA . THR B 1 95 ? 2.939 21.109 3.869 1 92.25 95 THR B CA 1
ATOM 4491 C C . THR B 1 95 ? 1.999 21.797 2.881 1 92.25 95 THR B C 1
ATOM 4493 O O . THR B 1 95 ? 0.906 22.234 3.252 1 92.25 95 THR B O 1
ATOM 4496 N N . TYR B 1 96 ? 2.375 21.797 1.653 1 94.44 96 TYR B N 1
ATOM 4497 C CA . TYR B 1 96 ? 1.589 22.469 0.627 1 94.44 96 TYR B CA 1
ATOM 4498 C C . TYR B 1 96 ? 0.245 21.781 0.428 1 94.44 96 TYR B C 1
ATOM 4500 O O . TYR B 1 96 ? -0.809 22.391 0.601 1 94.44 96 TYR B O 1
ATOM 4508 N N . PRO B 1 97 ? 0.233 20.547 0.107 1 96.31 97 PRO B N 1
ATOM 4509 C CA . PRO B 1 97 ? -1.069 19.891 -0.089 1 96.31 97 PRO B CA 1
ATOM 4510 C C . PRO B 1 97 ? -1.877 19.797 1.203 1 96.31 97 PRO B C 1
ATOM 4512 O O . PRO B 1 97 ? -3.109 19.844 1.17 1 96.31 97 PRO B O 1
ATOM 4515 N N . MET B 1 98 ? -1.262 19.672 2.297 1 95.75 98 MET B N 1
ATOM 4516 C CA . MET B 1 98 ? -1.977 19.609 3.568 1 95.75 98 MET B CA 1
ATOM 4517 C C . MET B 1 98 ? -2.695 20.938 3.852 1 95.75 98 MET B C 1
ATOM 4519 O O . MET B 1 98 ? -3.814 20.938 4.367 1 95.75 98 MET B O 1
ATOM 4523 N N . GLY B 1 99 ? -1.992 22 3.541 1 96.44 99 GLY B N 1
ATOM 4524 C CA . GLY B 1 99 ? -2.635 23.297 3.68 1 96.44 99 GLY B CA 1
ATOM 4525 C C . GLY B 1 99 ? -3.809 23.484 2.738 1 96.44 99 GLY B C 1
ATOM 4526 O O . GLY B 1 99 ? -4.863 23.969 3.146 1 96.44 99 GLY B O 1
ATOM 4527 N N . LEU B 1 100 ? -3.627 23.047 1.537 1 97 100 LEU B N 1
ATOM 4528 C CA . LEU B 1 100 ? -4.68 23.188 0.538 1 97 100 LEU B CA 1
ATOM 4529 C C . LEU B 1 100 ? -5.902 22.359 0.923 1 97 100 LEU B C 1
ATOM 4531 O O . LEU B 1 100 ? -7.039 22.797 0.718 1 97 100 LEU B O 1
ATOM 4535 N N . VAL B 1 101 ? -5.684 21.266 1.481 1 97.38 101 VAL B N 1
ATOM 4536 C CA . VAL B 1 101 ? -6.773 20.375 1.84 1 97.38 101 VAL B CA 1
ATOM 4537 C C . VAL B 1 101 ? -7.652 21.031 2.902 1 97.38 101 VAL B C 1
ATOM 4539 O O . VAL B 1 101 ? -8.875 20.844 2.908 1 97.38 101 VAL B O 1
ATOM 4542 N N . THR B 1 102 ? -7.035 21.75 3.834 1 97.12 102 THR B N 1
ATOM 4543 C CA . THR B 1 102 ? -7.836 22.422 4.859 1 97.12 102 THR B CA 1
ATOM 4544 C C . THR B 1 102 ? -8.797 23.422 4.234 1 97.12 102 THR B C 1
ATOM 4546 O O . THR B 1 102 ? -9.922 23.594 4.703 1 97.12 102 THR B O 1
ATOM 4549 N N . ILE B 1 103 ? -8.344 24.047 3.205 1 97.38 103 ILE B N 1
ATOM 4550 C CA . ILE B 1 103 ? -9.195 24.984 2.477 1 97.38 103 ILE B CA 1
ATOM 4551 C C . ILE B 1 103 ? -10.297 24.219 1.745 1 97.38 103 ILE B C 1
ATOM 4553 O O . ILE B 1 103 ? -11.461 24.609 1.786 1 97.38 103 ILE B O 1
ATOM 4557 N N . ILE B 1 104 ? -9.945 23.156 1.13 1 97.62 104 ILE B N 1
ATOM 4558 C CA . ILE B 1 104 ? -10.898 22.312 0.423 1 97.62 104 ILE B CA 1
ATOM 4559 C C . ILE B 1 104 ? -11.977 21.828 1.389 1 97.62 104 ILE B C 1
ATOM 4561 O O . ILE B 1 104 ? -13.172 21.875 1.074 1 97.62 104 ILE B O 1
ATOM 4565 N N . ASN B 1 105 ? -11.555 21.406 2.559 1 97.25 105 ASN B N 1
ATOM 4566 C CA . ASN B 1 105 ? -12.484 20.891 3.559 1 97.25 105 ASN B CA 1
ATOM 4567 C C . ASN B 1 105 ? -13.469 21.969 4.008 1 97.25 105 ASN B C 1
ATOM 4569 O O . ASN B 1 105 ? -14.664 21.703 4.168 1 97.25 105 ASN B O 1
ATOM 4573 N N . PHE B 1 106 ? -12.906 23.141 4.211 1 96.94 106 PHE B N 1
ATOM 4574 C CA . PHE B 1 106 ? -13.773 24.219 4.648 1 96.94 106 PHE B CA 1
ATOM 4575 C C . PHE B 1 106 ? -14.766 24.609 3.553 1 96.94 106 PHE B C 1
ATOM 4577 O O . PHE B 1 106 ? -15.945 24.828 3.824 1 96.94 106 PHE B O 1
ATOM 4584 N N . LEU B 1 107 ? -14.328 24.703 2.334 1 96 107 LEU B N 1
ATOM 4585 C CA . LEU B 1 107 ? -15.203 24.984 1.2 1 96 107 LEU B CA 1
ATOM 4586 C C . LEU B 1 107 ? -16.266 23.922 1.056 1 96 107 LEU B C 1
ATOM 4588 O O . LEU B 1 107 ? -17.422 24.219 0.71 1 96 107 LEU B O 1
ATOM 4592 N N . GLY B 1 108 ? -15.891 22.703 1.261 1 95.38 108 GLY B N 1
ATOM 4593 C CA . GLY B 1 108 ? -16.859 21.625 1.235 1 95.38 108 GLY B CA 1
ATOM 4594 C C . GLY B 1 108 ? -17.938 21.766 2.291 1 95.38 108 GLY B C 1
ATOM 4595 O O . GLY B 1 108 ? -19.125 21.516 2.021 1 95.38 108 GLY B O 1
ATOM 4596 N N . ALA B 1 109 ? -17.531 22.156 3.479 1 93.94 109 ALA B N 1
ATOM 4597 C CA . ALA B 1 109 ? -18.5 22.359 4.562 1 93.94 109 ALA B CA 1
ATOM 4598 C C . ALA B 1 109 ? -19.453 23.5 4.23 1 93.94 109 ALA B C 1
ATOM 4600 O O . ALA B 1 109 ? -20.641 23.422 4.516 1 93.94 109 ALA B O 1
ATOM 4601 N N . LEU B 1 110 ? -18.906 24.531 3.586 1 92.88 110 LEU B N 1
ATOM 4602 C CA . LEU B 1 110 ? -19.734 25.656 3.18 1 92.88 110 LEU B CA 1
ATOM 4603 C C . LEU B 1 110 ? -20.734 25.25 2.098 1 92.88 110 LEU B C 1
ATOM 4605 O O . LEU B 1 110 ? -21.891 25.688 2.111 1 92.88 110 LEU B O 1
ATOM 4609 N N . SER B 1 111 ? -20.266 24.453 1.174 1 93.38 111 SER B N 1
ATOM 4610 C CA . SER B 1 111 ? -21.125 23.969 0.107 1 93.38 111 SER B CA 1
ATOM 4611 C C . SER B 1 111 ? -22.297 23.156 0.667 1 93.38 111 SER B C 1
ATOM 4613 O O . SER B 1 111 ? -23.438 23.328 0.23 1 93.38 111 SER B O 1
ATOM 4615 N N . LYS B 1 112 ? -22.062 22.391 1.628 1 91.38 112 LYS B N 1
ATOM 4616 C CA . LYS B 1 112 ? -23.094 21.562 2.254 1 91.38 112 LYS B CA 1
ATOM 4617 C C . LYS B 1 112 ? -24.094 22.406 3.016 1 91.38 112 LYS B C 1
ATOM 4619 O O . LYS B 1 112 ? -25.297 22.125 3.002 1 91.38 112 LYS B O 1
ATOM 4624 N N . LYS B 1 113 ? -23.578 23.453 3.629 1 87.62 113 LYS B N 1
ATOM 4625 C CA . LYS B 1 113 ? -24.422 24.328 4.422 1 87.62 113 LYS B CA 1
ATOM 4626 C C . LYS B 1 113 ? -25.359 25.141 3.531 1 87.62 113 LYS B C 1
ATOM 4628 O O . LYS B 1 113 ? -26.531 25.328 3.869 1 87.62 113 LYS B O 1
ATOM 4633 N N . TYR B 1 114 ? -24.906 25.531 2.416 1 84.06 114 TYR B N 1
ATOM 4634 C CA . TYR B 1 114 ? -25.672 26.438 1.57 1 84.06 114 TYR B CA 1
ATOM 4635 C C . TYR B 1 114 ? -26.469 25.656 0.526 1 84.06 114 TYR B C 1
ATOM 4637 O O . TYR B 1 114 ? -26.969 26.234 -0.435 1 84.06 114 TYR B O 1
ATOM 4645 N N . THR B 1 115 ? -26.516 24.359 0.677 1 82.81 115 THR B N 1
ATOM 4646 C CA . THR B 1 115 ? -27.203 23.5 -0.277 1 82.81 115 THR B CA 1
ATOM 4647 C C . THR B 1 115 ? -28.672 23.875 -0.385 1 82.81 115 THR B C 1
ATOM 4649 O O . THR B 1 115 ? -29.234 23.891 -1.481 1 82.81 115 THR B O 1
ATOM 4652 N N . THR B 1 116 ? -29.266 24.266 0.744 1 83.38 116 THR B N 1
ATOM 4653 C CA . THR B 1 116 ? -30.688 24.578 0.765 1 83.38 116 THR B CA 1
ATOM 4654 C C . THR B 1 116 ? -30.938 26.016 0.321 1 83.38 116 THR B C 1
ATOM 4656 O O . THR B 1 116 ? -31.906 26.297 -0.389 1 83.38 116 THR B O 1
ATOM 4659 N N . ARG B 1 117 ? -30 26.938 0.561 1 85.88 117 ARG B N 1
ATOM 4660 C CA . ARG B 1 117 ? -30.203 28.359 0.31 1 85.88 117 ARG B CA 1
ATOM 4661 C C . ARG B 1 117 ? -29.875 28.719 -1.136 1 85.88 117 ARG B C 1
ATOM 4663 O O . ARG B 1 117 ? -30.578 29.5 -1.764 1 85.88 117 ARG B O 1
ATOM 4670 N N . SER B 1 118 ? -28.875 28.156 -1.619 1 90.31 118 SER B N 1
ATOM 4671 C CA . SER B 1 118 ? -28.422 28.438 -2.982 1 90.31 118 SER B CA 1
ATOM 4672 C C . SER B 1 118 ? -27.891 27.172 -3.646 1 90.31 118 SER B C 1
ATOM 4674 O O . SER B 1 118 ? -26.672 26.984 -3.754 1 90.31 118 SER B O 1
ATOM 4676 N N . PRO B 1 119 ? -28.828 26.406 -4.195 1 88.81 119 PRO B N 1
ATOM 4677 C CA . PRO B 1 119 ? -28.453 25.094 -4.73 1 88.81 119 PRO B CA 1
ATOM 4678 C C . PRO B 1 119 ? -27.469 25.188 -5.891 1 88.81 119 PRO B C 1
ATOM 4680 O O . PRO B 1 119 ? -26.547 24.375 -5.988 1 88.81 119 PRO B O 1
ATOM 4683 N N . THR B 1 120 ? -27.641 26.156 -6.66 1 90.62 120 THR B N 1
ATOM 4684 C CA . THR B 1 120 ? -26.781 26.281 -7.828 1 90.62 120 THR B CA 1
ATOM 4685 C C . THR B 1 120 ? -25.359 26.641 -7.406 1 90.62 120 THR B C 1
ATOM 4687 O O . THR B 1 120 ? -24.391 26.047 -7.895 1 90.62 120 THR B O 1
ATOM 4690 N N . ASN B 1 121 ? -25.297 27.625 -6.504 1 90.69 121 ASN B N 1
ATOM 4691 C CA . ASN B 1 121 ? -23.969 28.031 -6.016 1 90.69 121 ASN B CA 1
ATOM 4692 C C . ASN B 1 121 ? -23.312 26.906 -5.23 1 90.69 121 ASN B C 1
ATOM 4694 O O . ASN B 1 121 ? -22.094 26.719 -5.316 1 90.69 121 ASN B O 1
ATOM 4698 N N . ALA B 1 122 ? -24.062 26.219 -4.516 1 92.75 122 ALA B N 1
ATOM 4699 C CA . ALA B 1 122 ? -23.547 25.094 -3.74 1 92.75 122 ALA B CA 1
ATOM 4700 C C . ALA B 1 122 ? -23 24 -4.656 1 92.75 122 ALA B C 1
ATOM 4702 O O . ALA B 1 122 ? -21.953 23.406 -4.379 1 92.75 122 ALA B O 1
ATOM 4703 N N . ARG B 1 123 ? -23.75 23.812 -5.719 1 93.31 123 ARG B N 1
ATOM 4704 C CA . ARG B 1 123 ? -23.312 22.797 -6.691 1 93.31 123 ARG B CA 1
ATOM 4705 C C . ARG B 1 123 ? -22 23.203 -7.344 1 93.31 123 ARG B C 1
ATOM 4707 O O . ARG B 1 123 ? -21.094 22.359 -7.48 1 93.31 123 ARG B O 1
ATOM 4714 N N . ASN B 1 124 ? -21.922 24.438 -7.723 1 94.38 124 ASN B N 1
ATOM 4715 C CA . ASN B 1 124 ? -20.688 24.922 -8.344 1 94.38 124 ASN B CA 1
ATOM 4716 C C . ASN B 1 124 ? -19.5 24.828 -7.375 1 94.38 124 ASN B C 1
ATOM 4718 O O . ASN B 1 124 ? -18.391 24.5 -7.777 1 94.38 124 ASN B O 1
ATOM 4722 N N . LEU B 1 125 ? -19.781 25.172 -6.195 1 94.62 125 LEU B N 1
ATOM 4723 C CA . LEU B 1 125 ? -18.734 25.094 -5.168 1 94.62 125 LEU B CA 1
ATOM 4724 C C . LEU B 1 125 ? -18.281 23.656 -4.973 1 94.62 125 LEU B C 1
ATOM 4726 O O . LEU B 1 125 ? -17.094 23.406 -4.777 1 94.62 125 LEU B O 1
ATOM 4730 N N . MET B 1 126 ? -19.172 22.734 -5.055 1 95.12 126 MET B N 1
ATOM 4731 C CA . MET B 1 126 ? -18.812 21.328 -4.891 1 95.12 126 MET B CA 1
ATOM 4732 C C . MET B 1 126 ? -17.984 20.828 -6.062 1 95.12 126 MET B C 1
ATOM 4734 O O . MET B 1 126 ? -17.062 20.031 -5.879 1 95.12 126 MET B O 1
ATOM 4738 N N . ILE B 1 127 ? -18.297 21.312 -7.211 1 96.12 127 ILE B N 1
ATOM 4739 C CA . ILE B 1 127 ? -17.516 20.953 -8.383 1 96.12 127 ILE B CA 1
ATOM 4740 C C . ILE B 1 127 ? -16.078 21.469 -8.227 1 96.12 127 ILE B C 1
ATOM 4742 O O . ILE B 1 127 ? -15.125 20.766 -8.547 1 96.12 127 ILE B O 1
ATOM 4746 N N . LEU B 1 128 ? -15.984 22.656 -7.688 1 96.06 128 LEU B N 1
ATOM 4747 C CA . LEU B 1 128 ? -14.664 23.234 -7.426 1 96.06 128 LEU B CA 1
ATOM 4748 C C . LEU B 1 128 ? -13.922 22.406 -6.379 1 96.06 128 LEU B C 1
ATOM 4750 O O . LEU B 1 128 ? -12.734 22.125 -6.535 1 96.06 128 LEU B O 1
ATOM 4754 N N . VAL B 1 129 ? -14.648 22.062 -5.348 1 96.94 129 VAL B N 1
ATOM 4755 C CA . VAL B 1 129 ? -14.078 21.25 -4.273 1 96.94 129 VAL B CA 1
ATOM 4756 C C . VAL B 1 129 ? -13.539 19.938 -4.844 1 96.94 129 VAL B C 1
ATOM 4758 O O . VAL B 1 129 ? -12.414 19.547 -4.547 1 96.94 129 VAL B O 1
ATOM 4761 N N . TYR B 1 130 ? -14.312 19.312 -5.652 1 96.81 130 TYR B N 1
ATOM 4762 C CA . TYR B 1 130 ? -13.945 18.031 -6.234 1 96.81 130 TYR B CA 1
ATOM 4763 C C . TYR B 1 130 ? -12.75 18.172 -7.168 1 96.81 130 TYR B C 1
ATOM 4765 O O . TYR B 1 130 ? -11.836 17.344 -7.148 1 96.81 130 TYR B O 1
ATOM 4773 N N . ALA B 1 131 ? -12.727 19.172 -7.961 1 97.25 131 ALA B N 1
ATOM 4774 C CA . ALA B 1 131 ? -11.602 19.438 -8.859 1 97.25 131 ALA B CA 1
ATOM 4775 C C . ALA B 1 131 ? -10.328 19.703 -8.078 1 97.25 131 ALA B C 1
ATOM 4777 O O . ALA B 1 131 ? -9.258 19.188 -8.414 1 97.25 131 ALA B O 1
ATOM 4778 N N . LEU B 1 132 ? -10.453 20.516 -7.047 1 97.5 132 LEU B N 1
ATOM 4779 C CA . LEU B 1 132 ? -9.297 20.844 -6.215 1 97.5 132 LEU B CA 1
ATOM 4780 C C . LEU B 1 132 ? -8.797 19.594 -5.484 1 97.5 132 LEU B C 1
ATOM 4782 O O . LEU B 1 132 ? -7.59 19.453 -5.258 1 97.5 132 LEU B O 1
ATOM 4786 N N . TRP B 1 133 ? -9.719 18.766 -5.105 1 97.56 133 TRP B N 1
ATOM 4787 C CA . TRP B 1 133 ? -9.336 17.531 -4.422 1 97.56 133 TRP B CA 1
ATOM 4788 C C . TRP B 1 133 ? -8.492 16.641 -5.336 1 97.56 133 TRP B C 1
ATOM 4790 O O . TRP B 1 133 ? -7.48 16.078 -4.902 1 97.56 133 TRP B O 1
ATOM 4800 N N . TRP B 1 134 ? -8.883 16.531 -6.594 1 97.31 134 TRP B N 1
ATOM 4801 C CA . TRP B 1 134 ? -8.109 15.758 -7.559 1 97.31 134 TRP B CA 1
ATOM 4802 C C . TRP B 1 134 ? -6.711 16.328 -7.73 1 97.31 134 TRP B C 1
ATOM 4804 O O . TRP B 1 134 ? -5.73 15.586 -7.812 1 97.31 134 TRP B O 1
ATOM 4814 N N . TYR B 1 135 ? -6.699 17.594 -7.809 1 97.44 135 TYR B N 1
ATOM 4815 C CA . TYR B 1 135 ? -5.41 18.266 -7.91 1 97.44 135 TYR B CA 1
ATOM 4816 C C . TYR B 1 135 ? -4.547 17.984 -6.688 1 97.44 135 TYR B C 1
ATOM 4818 O O . TYR B 1 135 ? -3.367 17.656 -6.816 1 97.44 135 TYR B O 1
ATOM 4826 N N . ASP B 1 136 ? -5.125 18.125 -5.586 1 97.62 136 ASP B N 1
ATOM 4827 C CA . ASP B 1 136 ? -4.398 17.906 -4.34 1 97.62 136 ASP B CA 1
ATOM 4828 C C . ASP B 1 136 ? -3.926 16.453 -4.23 1 97.62 136 ASP B C 1
ATOM 4830 O O . ASP B 1 136 ? -2.805 16.203 -3.787 1 97.62 136 ASP B O 1
ATOM 4834 N N . LEU B 1 137 ? -4.758 15.492 -4.602 1 97.62 137 LEU B N 1
ATOM 4835 C CA . LEU B 1 137 ? -4.375 14.086 -4.586 1 97.62 137 LEU B CA 1
ATOM 4836 C C . LEU B 1 137 ? -3.17 13.844 -5.484 1 97.62 137 LEU B C 1
ATOM 4838 O O . LEU B 1 137 ? -2.232 13.141 -5.094 1 97.62 137 LEU B O 1
ATOM 4842 N N . ALA B 1 138 ? -3.184 14.383 -6.613 1 96.94 138 ALA B N 1
ATOM 4843 C CA . ALA B 1 138 ? -2.07 14.227 -7.547 1 96.94 138 ALA B CA 1
ATOM 4844 C C . ALA B 1 138 ? -0.775 14.766 -6.945 1 96.94 138 ALA B C 1
ATOM 4846 O O . ALA B 1 138 ? 0.273 14.125 -7.039 1 96.94 138 ALA B O 1
ATOM 4847 N N . VAL B 1 139 ? -0.886 15.922 -6.332 1 95.81 139 VAL B N 1
ATOM 4848 C CA . VAL B 1 139 ? 0.285 16.547 -5.723 1 95.81 139 VAL B CA 1
ATOM 4849 C C . VAL B 1 139 ? 0.803 15.664 -4.582 1 95.81 139 VAL B C 1
ATOM 4851 O O . VAL B 1 139 ? 2.012 15.469 -4.445 1 95.81 139 VAL B O 1
ATOM 4854 N N . CYS B 1 140 ? -0.11 15.156 -3.771 1 96.56 140 CYS B N 1
ATOM 4855 C CA . CYS B 1 140 ? 0.271 14.289 -2.662 1 96.56 140 CYS B CA 1
ATOM 4856 C C . CYS B 1 140 ? 1.003 13.055 -3.164 1 96.56 140 CYS B C 1
ATOM 4858 O O . CYS B 1 140 ? 2.002 12.633 -2.576 1 96.56 140 CYS B O 1
ATOM 4860 N N . LEU B 1 141 ? 0.541 12.477 -4.219 1 95.38 141 LEU B N 1
ATOM 4861 C CA . LEU B 1 141 ? 1.159 11.273 -4.777 1 95.38 141 LEU B CA 1
ATOM 4862 C C . LEU B 1 141 ? 2.553 11.586 -5.316 1 95.38 141 LEU B C 1
ATOM 4864 O O . LEU B 1 141 ? 3.488 10.812 -5.113 1 95.38 141 LEU B O 1
ATOM 4868 N N . VAL B 1 142 ? 2.67 12.727 -5.945 1 93.25 142 VAL B N 1
ATOM 4869 C CA . VAL B 1 142 ? 3.961 13.125 -6.5 1 93.25 142 VAL B CA 1
ATOM 4870 C C . VAL B 1 142 ? 4.965 13.344 -5.371 1 93.25 142 VAL B C 1
ATOM 4872 O O . VAL B 1 142 ? 6.125 12.953 -5.48 1 93.25 142 VAL B O 1
ATOM 4875 N N . ILE B 1 143 ? 4.473 13.898 -4.336 1 91.06 143 ILE B N 1
ATOM 4876 C CA . ILE B 1 143 ? 5.355 14.172 -3.209 1 91.06 143 ILE B CA 1
ATOM 4877 C C . ILE B 1 143 ? 5.723 12.867 -2.506 1 91.06 143 ILE B C 1
ATOM 4879 O O . ILE B 1 143 ? 6.898 12.594 -2.264 1 91.06 143 ILE B O 1
ATOM 4883 N N . ALA B 1 144 ? 4.77 12.086 -2.24 1 91.94 144 ALA B N 1
ATOM 4884 C CA . ALA B 1 144 ? 5.008 10.852 -1.498 1 91.94 144 ALA B CA 1
ATOM 4885 C C . ALA B 1 144 ? 5.871 9.883 -2.301 1 91.94 144 ALA B C 1
ATOM 4887 O O . ALA B 1 144 ? 6.867 9.359 -1.791 1 91.94 144 ALA B O 1
ATOM 4888 N N . TRP B 1 145 ? 5.551 9.695 -3.52 1 91.25 145 TRP B N 1
ATOM 4889 C CA . TRP B 1 145 ? 6.258 8.727 -4.352 1 91.25 145 TRP B CA 1
ATOM 4890 C C . TRP B 1 145 ? 7.508 9.352 -4.965 1 91.25 145 TRP B C 1
ATOM 4892 O O . TRP B 1 145 ? 8.578 8.734 -4.969 1 91.25 145 TRP B O 1
ATOM 4902 N N . GLY B 1 146 ? 7.387 10.562 -5.469 1 87.5 146 GLY B N 1
ATOM 4903 C CA . GLY B 1 146 ? 8.484 11.227 -6.148 1 87.5 146 GLY B CA 1
ATOM 4904 C C . GLY B 1 146 ? 9.633 11.586 -5.219 1 87.5 146 GLY B C 1
ATOM 4905 O O . GLY B 1 146 ? 10.789 11.273 -5.508 1 87.5 146 GLY B O 1
ATOM 4906 N N . ILE B 1 147 ? 9.305 12.188 -4.145 1 83.75 147 ILE B N 1
ATOM 4907 C CA . ILE B 1 147 ? 10.352 12.602 -3.221 1 83.75 147 ILE B CA 1
ATOM 4908 C C . ILE B 1 147 ? 11.008 11.375 -2.59 1 83.75 147 ILE B C 1
ATOM 4910 O O . ILE B 1 147 ? 12.227 11.336 -2.4 1 83.75 147 ILE B O 1
ATOM 4914 N N . SER B 1 148 ? 10.219 10.414 -2.293 1 82.69 148 SER B N 1
ATOM 4915 C CA . SER B 1 148 ? 10.789 9.172 -1.78 1 82.69 148 SER B CA 1
ATOM 4916 C C . SER B 1 148 ? 11.773 8.562 -2.779 1 82.69 148 SER B C 1
ATOM 4918 O O . SER B 1 148 ? 12.867 8.133 -2.4 1 82.69 148 SER B O 1
ATOM 4920 N N . PHE B 1 149 ? 11.422 8.602 -3.949 1 83.56 149 PHE B N 1
ATOM 4921 C CA . PHE B 1 149 ? 12.281 8.07 -5 1 83.56 149 PHE B CA 1
ATOM 4922 C C . PHE B 1 149 ? 13.578 8.875 -5.098 1 83.56 149 PHE B C 1
ATOM 4924 O O . PHE B 1 149 ? 14.656 8.305 -5.25 1 83.56 149 PHE B O 1
ATOM 4931 N N . LEU B 1 150 ? 13.453 10.125 -5.047 1 80 150 LEU B N 1
ATOM 4932 C CA . LEU B 1 150 ? 14.617 10.992 -5.16 1 80 150 LEU B CA 1
ATOM 4933 C C . LEU B 1 150 ? 15.562 10.781 -3.98 1 80 150 LEU B C 1
ATOM 4935 O O . LEU B 1 150 ? 16.781 10.82 -4.145 1 80 150 LEU B O 1
ATOM 4939 N N . ILE B 1 151 ? 15 10.586 -2.895 1 77.19 151 ILE B N 1
ATOM 4940 C CA . ILE B 1 151 ? 15.812 10.344 -1.705 1 77.19 151 ILE B CA 1
ATOM 4941 C C . ILE B 1 151 ? 16.578 9.031 -1.859 1 77.19 151 ILE B C 1
ATOM 4943 O O . ILE B 1 151 ? 17.734 8.938 -1.479 1 77.19 151 ILE B O 1
ATOM 4947 N N . TRP B 1 152 ? 15.922 8.125 -2.453 1 76.88 152 TRP B N 1
ATOM 4948 C CA . TRP B 1 152 ? 16.531 6.812 -2.598 1 76.88 152 TRP B CA 1
ATOM 4949 C C . TRP B 1 152 ? 17.531 6.797 -3.748 1 76.88 152 TRP B C 1
ATOM 4951 O O . TRP B 1 152 ? 18.469 5.992 -3.76 1 76.88 152 TRP B O 1
ATOM 4961 N N . HIS B 1 153 ? 17.25 7.535 -4.797 1 72.44 153 HIS B N 1
ATOM 4962 C CA . HIS B 1 153 ? 18.109 7.57 -5.977 1 72.44 153 HIS B CA 1
ATOM 49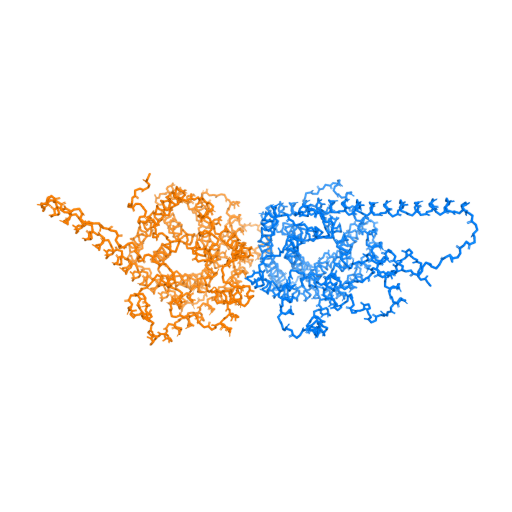63 C C . HIS B 1 153 ? 19.406 8.297 -5.684 1 72.44 153 HIS B C 1
ATOM 4965 O O . HIS B 1 153 ? 20.469 7.879 -6.145 1 72.44 153 HIS B O 1
ATOM 4971 N N . ASP B 1 154 ? 19.469 9.742 -5.375 1 59.12 154 ASP B N 1
ATOM 4972 C CA . ASP B 1 154 ? 20.578 10.695 -5.395 1 59.12 154 ASP B CA 1
ATOM 4973 C C . ASP B 1 154 ? 21.547 10.43 -4.246 1 59.12 154 ASP B C 1
ATOM 4975 O O . ASP B 1 154 ? 21.125 10.273 -3.096 1 59.12 154 ASP B O 1
ATOM 4979 N N . TYR B 1 155 ? 22.703 9.742 -4.613 1 47.66 155 TYR B N 1
ATOM 4980 C CA . TYR B 1 155 ? 23.938 9.945 -3.857 1 47.66 155 TYR B CA 1
ATOM 4981 C C . TYR B 1 155 ? 24.188 11.43 -3.629 1 47.66 155 TYR B C 1
ATOM 4983 O O . TYR B 1 155 ? 24.656 12.133 -4.527 1 47.66 155 TYR B O 1
ATOM 4991 N N . TYR B 1 156 ? 23.438 12.344 -3.447 1 38.41 156 TYR B N 1
ATOM 4992 C CA . TYR B 1 156 ? 24.188 13.586 -3.375 1 38.41 156 TYR B CA 1
ATOM 4993 C C . TYR B 1 156 ? 25.516 13.375 -2.666 1 38.41 156 TYR B C 1
ATOM 4995 O O . TYR B 1 156 ? 25.547 13.078 -1.471 1 38.41 156 TYR B O 1
ATOM 5003 N N . SER B 1 157 ? 26.375 12.719 -3.393 1 36.47 157 SER B N 1
ATOM 5004 C CA . SER B 1 157 ? 27.766 12.773 -2.969 1 36.47 157 SER B CA 1
ATOM 5005 C C . SER B 1 157 ? 28.078 14.094 -2.27 1 36.47 157 SER B C 1
ATOM 5007 O O . SER B 1 157 ? 27.953 15.164 -2.865 1 36.47 157 SER B O 1
ATOM 5009 N N . LEU B 1 158 ? 27.672 14.375 -1.158 1 33.16 158 LEU B N 1
ATOM 5010 C CA . LEU B 1 158 ? 28.453 15.492 -0.637 1 33.16 158 LEU B CA 1
ATOM 5011 C C . LEU B 1 158 ? 29.891 15.43 -1.124 1 33.16 158 LEU B C 1
ATOM 5013 O O . LEU B 1 158 ? 30.625 14.484 -0.797 1 33.16 158 LEU B O 1
ATOM 5017 N N . ASP B 1 159 ? 30.203 15.703 -2.369 1 34.81 159 ASP B N 1
ATOM 5018 C CA . ASP B 1 159 ? 31.562 15.781 -2.908 1 34.81 159 ASP B CA 1
ATOM 5019 C C . ASP B 1 159 ? 32.594 15.805 -1.786 1 34.81 159 ASP B C 1
ATOM 5021 O O . ASP B 1 159 ? 33.719 15.297 -1.947 1 34.81 159 ASP B O 1
ATOM 5025 N N . GLY B 1 160 ? 32.75 16.922 -0.968 1 31.88 160 GLY B N 1
ATOM 5026 C CA . GLY B 1 160 ? 33.938 17.219 -0.153 1 31.88 160 GLY B CA 1
ATOM 5027 C C . GLY B 1 160 ? 34.125 16.234 0.989 1 31.88 160 GLY B C 1
ATOM 5028 O O . GLY B 1 160 ? 35.094 16.328 1.73 1 31.88 160 GLY B O 1
ATOM 5029 N N . VAL B 1 161 ? 33.125 16 1.823 1 32.84 161 VAL B N 1
ATOM 5030 C CA . VAL B 1 161 ? 33.562 15.25 2.998 1 32.84 161 VAL B CA 1
ATOM 5031 C C . VAL B 1 161 ? 33.812 13.789 2.617 1 32.84 161 VAL B C 1
ATOM 5033 O O . VAL B 1 161 ? 33.094 13.227 1.795 1 32.84 161 VAL B O 1
ATOM 5036 N N . GLY B 1 162 ? 34.906 13.172 2.875 1 32.22 162 GLY B N 1
ATOM 5037 C CA . GLY B 1 162 ? 35.562 11.891 2.738 1 32.22 162 GLY B CA 1
ATOM 5038 C C . GLY B 1 162 ? 34.594 10.719 2.621 1 32.22 162 GLY B C 1
ATOM 5039 O O . GLY B 1 162 ? 33.438 10.852 2.936 1 32.22 162 GLY B O 1
ATOM 5040 N N . SER B 1 163 ? 34.875 9.656 1.796 1 36.28 163 SER B N 1
ATOM 5041 C CA . SER B 1 163 ? 34.469 8.305 1.39 1 36.28 163 SER B CA 1
ATOM 5042 C C . SER B 1 163 ? 33.875 7.531 2.553 1 36.28 163 SER B C 1
ATOM 5044 O O . SER B 1 163 ? 33.812 6.301 2.525 1 36.28 163 SER B O 1
ATOM 5046 N N . TYR B 1 164 ? 33.844 7.887 3.762 1 35.94 164 TYR B N 1
ATOM 5047 C CA . TYR B 1 164 ? 33.594 6.938 4.84 1 35.94 164 TYR B CA 1
ATOM 5048 C C . TYR B 1 164 ? 32.094 6.625 4.961 1 35.94 164 TYR B C 1
ATOM 5050 O O . TYR B 1 164 ? 31.297 7.535 5.129 1 35.94 164 TYR B O 1
ATOM 5058 N N . PRO B 1 165 ? 31.547 5.504 4.398 1 44.06 165 PRO B N 1
ATOM 5059 C CA . PRO B 1 165 ? 30.219 4.91 4.582 1 44.06 165 PRO B CA 1
ATOM 5060 C C . PRO B 1 165 ? 29.578 5.316 5.902 1 44.06 165 PRO B C 1
ATOM 5062 O O . PRO B 1 165 ? 28.344 5.414 5.988 1 44.06 165 PRO B O 1
ATOM 5065 N N . SER B 1 166 ? 30.344 5.602 6.871 1 46.53 166 SER B N 1
ATOM 5066 C CA . SER B 1 166 ? 29.891 5.938 8.219 1 46.53 166 SER B CA 1
ATOM 5067 C C . SER B 1 166 ? 29.109 7.25 8.234 1 46.53 166 SER B C 1
ATOM 5069 O O . SER B 1 166 ? 28.141 7.387 8.969 1 46.53 166 SER B O 1
ATOM 5071 N N . TYR B 1 167 ? 29.531 8.117 7.48 1 44.03 167 TYR B N 1
ATOM 5072 C CA . TYR B 1 167 ? 28.906 9.43 7.547 1 44.03 167 TYR B CA 1
ATOM 5073 C C . TYR B 1 167 ? 27.516 9.406 6.914 1 44.03 167 TYR B C 1
ATOM 5075 O O . TYR B 1 167 ? 26.578 9.977 7.457 1 44.03 167 TYR B O 1
ATOM 5083 N N . ASN B 1 168 ? 27.453 8.812 5.812 1 46.97 168 ASN B N 1
ATOM 5084 C CA . ASN B 1 168 ? 26.156 8.703 5.172 1 46.97 168 ASN B CA 1
ATOM 5085 C C . ASN B 1 168 ? 25.156 7.957 6.055 1 46.97 168 ASN B C 1
ATOM 5087 O O . ASN B 1 168 ? 23.984 8.336 6.129 1 46.97 168 ASN B O 1
ATOM 5091 N N . ILE B 1 169 ? 25.734 6.961 6.566 1 50.5 169 ILE B N 1
ATOM 5092 C CA . ILE B 1 169 ? 24.922 6.242 7.547 1 50.5 169 ILE B CA 1
ATOM 5093 C C . ILE B 1 169 ? 24.562 7.18 8.695 1 50.5 169 ILE B C 1
ATOM 5095 O O . ILE B 1 169 ? 23.422 7.148 9.195 1 50.5 169 ILE B O 1
ATOM 5099 N N . ARG B 1 170 ? 25.516 7.953 9.047 1 50.91 170 ARG B N 1
ATOM 5100 C CA . ARG B 1 170 ? 25.25 8.867 10.156 1 50.91 170 ARG B CA 1
ATOM 5101 C C . ARG B 1 170 ? 24.219 9.914 9.773 1 50.91 170 ARG B C 1
ATOM 5103 O O . ARG B 1 170 ? 23.328 10.242 10.57 1 50.91 170 ARG B O 1
ATOM 5110 N N . MET B 1 171 ? 24.375 10.406 8.648 1 49.12 171 MET B N 1
ATOM 5111 C CA . MET B 1 171 ? 23.422 11.422 8.219 1 49.12 171 MET B CA 1
ATOM 5112 C C . MET B 1 171 ? 22.031 10.812 8.023 1 49.12 171 MET B C 1
ATOM 5114 O O . MET B 1 171 ? 21.031 11.414 8.383 1 49.12 171 MET B O 1
ATOM 5118 N N . ALA B 1 172 ? 22.188 9.656 7.363 1 52 172 ALA B N 1
ATOM 5119 C CA . ALA B 1 172 ? 20.938 8.938 7.199 1 52 172 ALA B CA 1
ATOM 5120 C C . ALA B 1 172 ? 20.344 8.547 8.547 1 52 172 ALA B C 1
ATOM 5122 O O . ALA B 1 172 ? 19.125 8.641 8.75 1 52 172 ALA B O 1
ATOM 5123 N N . SER B 1 173 ? 21.234 8.109 9.312 1 52.69 173 SER B N 1
ATOM 5124 C CA . SER B 1 173 ? 20.828 7.715 10.656 1 52.69 173 SER B CA 1
ATOM 5125 C C . SER B 1 173 ? 20.391 8.922 11.477 1 52.69 173 SER B C 1
ATOM 5127 O O . SER B 1 173 ? 19.453 8.836 12.266 1 52.69 173 SER B O 1
ATOM 5129 N N . GLU B 1 174 ? 21.172 9.922 11.383 1 52.69 174 GLU B N 1
ATOM 5130 C CA . GLU B 1 174 ? 20.859 11.086 12.195 1 52.69 174 GLU B CA 1
ATOM 5131 C C . GLU B 1 174 ? 19.641 11.828 11.648 1 52.69 174 GLU B C 1
ATOM 5133 O O . GLU B 1 174 ? 18.859 12.414 12.406 1 52.69 174 GLU B O 1
ATOM 5138 N N . ASN B 1 175 ? 19.609 11.727 10.312 1 48.62 175 ASN B N 1
ATOM 5139 C CA . ASN B 1 175 ? 18.531 12.523 9.727 1 48.62 175 ASN B CA 1
ATOM 5140 C C . ASN B 1 175 ? 17.266 11.703 9.531 1 48.62 175 ASN B C 1
ATOM 5142 O O . ASN B 1 175 ? 16.25 12.219 9.078 1 48.62 175 ASN B O 1
ATOM 5146 N N . MET B 1 176 ? 17.531 10.398 9.469 1 53.78 176 MET B N 1
ATOM 5147 C CA . MET B 1 176 ? 16.328 9.609 9.195 1 53.78 176 MET B CA 1
ATOM 5148 C C . MET B 1 176 ? 15.273 9.828 10.281 1 53.78 176 MET B C 1
ATOM 5150 O O . MET B 1 176 ? 15.242 9.094 11.273 1 53.78 176 MET B O 1
ATOM 5154 N N . LYS B 1 177 ? 14.781 11.117 10.375 1 65.94 177 LYS B N 1
ATOM 5155 C CA . LYS B 1 177 ? 14.086 11.945 11.352 1 65.94 177 LYS B CA 1
ATOM 5156 C C . LYS B 1 177 ? 12.578 11.945 11.102 1 65.94 177 LYS B C 1
ATOM 5158 O O . LYS B 1 177 ? 12.117 11.453 10.062 1 65.94 177 LYS B O 1
ATOM 5163 N N . SER B 1 178 ? 11.891 12.18 12.023 1 67.69 178 SER B N 1
ATOM 5164 C CA . SER B 1 178 ? 10.445 12.406 12.094 1 67.69 178 SER B CA 1
ATOM 5165 C C . SER B 1 178 ? 9.969 13.25 10.914 1 67.69 178 SER B C 1
ATOM 5167 O O . SER B 1 178 ? 8.805 13.148 10.508 1 67.69 178 SER B O 1
ATOM 5169 N N . VAL B 1 179 ? 10.93 13.781 10.18 1 76 179 VAL B N 1
ATOM 5170 C CA . VAL B 1 179 ? 10.562 14.703 9.109 1 76 179 VAL B CA 1
ATOM 5171 C C . VAL B 1 179 ? 10.258 13.922 7.836 1 76 179 VAL B C 1
ATOM 5173 O O . VAL B 1 179 ? 9.586 14.43 6.938 1 76 179 VAL B O 1
ATOM 5176 N N . LEU B 1 180 ? 10.703 12.641 7.77 1 77.94 180 LEU B N 1
ATOM 5177 C CA . LEU B 1 180 ? 10.414 11.789 6.617 1 77.94 180 LEU B CA 1
ATOM 5178 C C . LEU B 1 180 ? 8.914 11.547 6.48 1 77.94 180 LEU B C 1
ATOM 5180 O O . LEU B 1 180 ? 8.414 11.305 5.379 1 77.94 180 LEU B O 1
ATOM 5184 N N . LEU B 1 181 ? 8.273 11.742 7.582 1 83.19 181 LEU B N 1
ATOM 5185 C CA . LEU B 1 181 ? 6.836 11.484 7.594 1 83.19 181 LEU B CA 1
ATOM 5186 C C . LEU B 1 181 ? 6.082 12.602 6.875 1 83.19 181 LEU B C 1
ATOM 5188 O O . LEU B 1 181 ? 4.934 12.414 6.465 1 83.19 181 LEU B O 1
ATOM 5192 N N . LEU B 1 182 ? 6.723 13.703 6.688 1 84.75 182 LEU B N 1
ATOM 5193 C CA . LEU B 1 182 ? 6.043 14.844 6.086 1 84.75 182 LEU B CA 1
ATOM 5194 C C . LEU B 1 182 ? 5.719 14.578 4.621 1 84.75 182 LEU B C 1
ATOM 5196 O O . LEU B 1 182 ? 4.871 15.258 4.035 1 84.75 182 LEU B O 1
ATOM 5200 N N . ASP B 1 183 ? 6.324 13.609 4.086 1 87.75 183 ASP B N 1
ATOM 5201 C CA . ASP B 1 183 ? 6.047 13.312 2.686 1 87.75 183 ASP B CA 1
ATOM 5202 C C . ASP B 1 183 ? 4.84 12.383 2.551 1 87.75 183 ASP B C 1
ATOM 5204 O O . ASP B 1 183 ? 4.195 12.344 1.5 1 87.75 183 ASP B O 1
ATOM 5208 N N . ILE B 1 184 ? 4.484 11.727 3.57 1 91.56 184 ILE B N 1
ATOM 5209 C CA . ILE B 1 184 ? 3.453 10.703 3.449 1 91.56 184 ILE B CA 1
ATOM 5210 C C . ILE B 1 184 ? 2.178 11.172 4.145 1 91.56 184 ILE B C 1
ATOM 5212 O O . ILE B 1 184 ? 1.072 10.789 3.752 1 91.56 184 ILE B O 1
ATOM 5216 N N . ILE B 1 185 ? 2.277 12.023 5.145 1 93.25 185 ILE B N 1
ATOM 5217 C CA . ILE B 1 185 ? 1.142 12.484 5.938 1 93.25 185 ILE B CA 1
ATOM 5218 C C . ILE B 1 185 ? 0.095 13.109 5.02 1 93.25 185 ILE B C 1
ATOM 5220 O O . ILE B 1 185 ? -1.105 12.883 5.191 1 93.25 185 ILE B O 1
ATOM 5224 N N . PRO B 1 186 ? 0.533 13.828 3.99 1 96.06 186 PRO B N 1
ATOM 5225 C CA . PRO B 1 186 ? -0.459 14.453 3.111 1 96.06 186 PRO B CA 1
ATOM 5226 C C . PRO B 1 186 ? -1.39 13.438 2.457 1 96.06 186 PRO B C 1
ATOM 5228 O O . PRO B 1 186 ? -2.553 13.742 2.182 1 96.06 186 PRO B O 1
ATOM 5231 N N . LEU B 1 187 ? -0.933 12.227 2.248 1 96.38 187 LEU B N 1
ATOM 5232 C CA . LEU B 1 187 ? -1.772 11.188 1.659 1 96.38 187 LEU B CA 1
ATOM 5233 C C . LEU B 1 187 ? -2.906 10.805 2.604 1 96.38 187 LEU B C 1
ATOM 5235 O O . LEU B 1 187 ? -4.035 10.578 2.166 1 96.38 187 LEU B O 1
ATOM 5239 N N . VAL B 1 188 ? -2.578 10.766 3.836 1 96.56 188 VAL B N 1
ATOM 5240 C CA . VAL B 1 188 ? -3.598 10.438 4.824 1 96.56 188 VAL B CA 1
ATOM 5241 C C . VAL B 1 188 ? -4.625 11.57 4.902 1 96.56 188 VAL B C 1
ATOM 5243 O O . VAL B 1 188 ? -5.828 11.312 4.98 1 96.56 188 VAL B O 1
ATOM 5246 N N . VAL B 1 189 ? -4.105 12.758 4.797 1 96.81 189 VAL B N 1
ATOM 5247 C CA . VAL B 1 189 ? -4.945 13.938 4.938 1 96.81 189 VAL B CA 1
ATOM 5248 C C . VAL B 1 189 ? -5.887 14.055 3.738 1 96.81 189 VAL B C 1
ATOM 5250 O O . VAL B 1 189 ? -7.086 14.281 3.902 1 96.81 189 VAL B O 1
ATOM 5253 N N . VAL B 1 190 ? -5.391 13.82 2.572 1 97.75 190 VAL B N 1
ATOM 5254 C CA . VAL B 1 190 ? -6.207 13.961 1.37 1 97.75 190 VAL B CA 1
ATOM 5255 C C . VAL B 1 190 ? -7.25 12.844 1.317 1 97.75 190 VAL B C 1
ATOM 5257 O O . VAL B 1 190 ? -8.367 13.055 0.85 1 97.75 190 VAL B O 1
ATOM 5260 N N . ALA B 1 191 ? -6.883 11.688 1.751 1 97.31 191 ALA B N 1
ATOM 5261 C CA . ALA B 1 191 ? -7.836 10.586 1.812 1 97.31 191 ALA B CA 1
ATOM 5262 C C . ALA B 1 191 ? -8.992 10.906 2.758 1 97.31 191 ALA B C 1
ATOM 5264 O O . ALA B 1 191 ? -10.148 10.625 2.455 1 97.31 191 ALA B O 1
ATOM 5265 N N . SER B 1 192 ? -8.695 11.508 3.893 1 96.75 192 SER B N 1
ATOM 5266 C CA . SER B 1 192 ? -9.734 11.883 4.852 1 96.75 192 SER B CA 1
ATOM 5267 C C . SER B 1 192 ? -10.617 12.992 4.301 1 96.75 192 SER B C 1
ATOM 5269 O O . SER B 1 192 ? -11.82 13.039 4.59 1 96.75 192 SER B O 1
ATOM 5271 N N . SER B 1 193 ? -9.984 13.859 3.545 1 96.88 193 SER B N 1
ATOM 5272 C CA . SER B 1 193 ? -10.734 14.953 2.941 1 96.88 193 SER B CA 1
ATOM 5273 C C . SER B 1 193 ? -11.828 14.438 2.016 1 96.88 193 SER B C 1
ATOM 5275 O O . SER B 1 193 ? -12.945 14.945 2.02 1 96.88 193 SER B O 1
ATOM 5277 N N . CYS B 1 194 ? -11.516 13.406 1.263 1 96.19 194 CYS B N 1
ATOM 5278 C CA . CYS B 1 194 ? -12.484 12.789 0.364 1 96.19 194 CYS B CA 1
ATOM 5279 C C . CYS B 1 194 ? -13.688 12.266 1.135 1 96.19 194 CYS B C 1
ATOM 5281 O O . CYS B 1 194 ? -14.82 12.352 0.654 1 96.19 194 CYS B O 1
ATOM 5283 N N . GLY B 1 195 ? -13.484 11.805 2.293 1 95.31 195 GLY B N 1
ATOM 5284 C CA . GLY B 1 195 ? -14.539 11.234 3.117 1 95.31 195 GLY B CA 1
ATOM 5285 C C . GLY B 1 195 ? -15.531 12.273 3.621 1 95.31 195 GLY B C 1
ATOM 5286 O O . GLY B 1 195 ? -16.656 11.93 3.986 1 95.31 195 GLY B O 1
ATOM 5287 N N . THR B 1 196 ? -15.195 13.531 3.598 1 94.56 196 THR B N 1
ATOM 5288 C CA . THR B 1 196 ? -16.031 14.562 4.195 1 94.56 196 THR B CA 1
ATOM 5289 C C . THR B 1 196 ? -17.141 14.984 3.234 1 94.56 196 THR B C 1
ATOM 5291 O O . THR B 1 196 ? -18.188 15.492 3.664 1 94.56 196 THR B O 1
ATOM 5294 N N . PHE B 1 197 ? -16.969 14.703 1.916 1 95.44 197 PHE B N 1
ATOM 5295 C CA . PHE B 1 197 ? -17.969 15.289 1.033 1 95.44 197 PHE B CA 1
ATOM 5296 C C . PHE B 1 197 ? -18.5 14.25 0.052 1 95.44 197 PHE B C 1
ATOM 5298 O O . PHE B 1 197 ? -19.516 14.469 -0.6 1 95.44 197 PHE B O 1
ATOM 5305 N N . THR B 1 198 ? -17.906 13.102 -0.098 1 95.44 198 THR B N 1
ATOM 5306 C CA . THR B 1 198 ? -18.203 12.156 -1.17 1 95.44 198 THR B CA 1
ATOM 5307 C C . THR B 1 198 ? -19.656 11.688 -1.093 1 95.44 198 THR B C 1
ATOM 5309 O O . THR B 1 198 ? -20.328 11.562 -2.117 1 95.44 198 THR B O 1
ATOM 5312 N N . MET B 1 199 ? -20.109 11.461 0.164 1 94.94 199 MET B N 1
ATOM 5313 C CA . MET B 1 199 ? -21.469 10.938 0.3 1 94.94 199 MET B CA 1
ATOM 5314 C C . MET B 1 199 ? -22.422 12.016 0.796 1 94.94 199 MET B C 1
ATOM 5316 O O . MET B 1 199 ? -23.484 11.703 1.354 1 94.94 199 MET B O 1
ATOM 5320 N N . SER B 1 200 ? -22.109 13.273 0.598 1 93.44 200 SER B N 1
ATOM 5321 C CA . SER B 1 200 ? -23.016 14.367 0.921 1 93.44 200 SER B CA 1
ATOM 5322 C C . SER B 1 200 ? -24.125 14.492 -0.118 1 93.44 200 SER B C 1
ATOM 5324 O O . SER B 1 200 ? -23.984 14.039 -1.255 1 93.44 200 SER B O 1
ATOM 5326 N N . ASP B 1 201 ? -25.188 15.055 0.245 1 91.44 201 ASP B N 1
ATOM 5327 C CA . ASP B 1 201 ? -26.328 15.219 -0.637 1 91.44 201 ASP B CA 1
ATOM 5328 C C . ASP B 1 201 ? -25.969 16.078 -1.849 1 91.44 201 ASP B C 1
ATOM 5330 O O . ASP B 1 201 ? -26.375 15.773 -2.973 1 91.44 201 ASP B O 1
ATOM 5334 N N . ILE B 1 202 ? -25.188 17.047 -1.615 1 92.69 202 ILE B N 1
ATOM 5335 C CA . ILE B 1 202 ? -24.828 17.984 -2.686 1 92.69 202 ILE B CA 1
ATOM 5336 C C . ILE B 1 202 ? -23.906 17.281 -3.688 1 92.69 202 ILE B C 1
ATOM 5338 O O . ILE B 1 202 ? -23.984 17.547 -4.891 1 92.69 202 ILE B O 1
ATOM 5342 N N . PHE B 1 203 ? -23.062 16.438 -3.213 1 94.19 203 PHE B N 1
ATOM 5343 C CA . PHE B 1 203 ? -22.188 15.688 -4.109 1 94.19 203 PHE B CA 1
ATOM 5344 C C . PHE B 1 203 ? -23 14.75 -4.996 1 94.19 203 PHE B C 1
ATOM 5346 O O . PHE B 1 203 ? -22.734 14.648 -6.195 1 94.19 203 PHE B O 1
ATOM 5353 N N . ALA B 1 204 ? -23.969 14.086 -4.387 1 90.56 204 ALA B N 1
ATOM 5354 C CA . ALA B 1 204 ? -24.828 13.156 -5.125 1 90.56 204 ALA B CA 1
ATOM 5355 C C . ALA B 1 204 ? -25.641 13.891 -6.191 1 90.56 204 ALA B C 1
ATOM 5357 O O . ALA B 1 204 ? -25.969 13.312 -7.227 1 90.56 204 ALA B O 1
ATOM 5358 N N . ARG B 1 205 ? -25.938 15.125 -5.945 1 90.19 205 ARG B N 1
ATOM 5359 C CA . ARG B 1 205 ? -26.688 15.93 -6.895 1 90.19 205 ARG B CA 1
ATOM 5360 C C . ARG B 1 205 ? -25.797 16.438 -8.016 1 90.19 205 ARG B C 1
ATOM 5362 O O . ARG B 1 205 ? -26.25 16.594 -9.156 1 90.19 205 ARG B O 1
ATOM 5369 N N . ALA B 1 206 ? -24.625 16.656 -7.648 1 91.44 206 ALA B N 1
ATOM 5370 C CA . ALA B 1 206 ? -23.672 17.234 -8.602 1 91.44 206 ALA B CA 1
ATOM 5371 C C . ALA B 1 206 ? -23.078 16.172 -9.5 1 91.44 206 ALA B C 1
ATOM 5373 O O . ALA B 1 206 ? -22.75 16.422 -10.656 1 91.44 206 ALA B O 1
ATOM 5374 N N . PHE B 1 207 ? -22.922 14.977 -8.992 1 92.5 207 PHE B N 1
ATOM 5375 C CA . PHE B 1 207 ? -22.25 13.914 -9.727 1 92.5 207 PHE B CA 1
ATOM 5376 C C . PHE B 1 207 ? -23.078 12.633 -9.703 1 92.5 207 PHE B C 1
ATOM 5378 O O . PHE B 1 207 ? -23.984 12.492 -8.891 1 92.5 207 PHE B O 1
ATOM 5385 N N . ASN B 1 208 ? -22.766 11.688 -10.641 1 91.94 208 ASN B N 1
ATOM 5386 C CA . ASN B 1 208 ? -23.516 10.438 -10.758 1 91.94 208 ASN B CA 1
ATOM 5387 C C . ASN B 1 208 ? -22.984 9.383 -9.789 1 91.94 208 ASN B C 1
ATOM 5389 O O . ASN B 1 208 ? -21.953 9.57 -9.164 1 91.94 208 ASN B O 1
ATOM 5393 N N . ARG B 1 209 ? -23.672 8.344 -9.656 1 91.88 209 ARG B N 1
ATOM 5394 C CA . ARG B 1 209 ? -23.391 7.25 -8.734 1 91.88 209 ARG B CA 1
ATOM 5395 C C . ARG B 1 209 ? -22.031 6.617 -9.039 1 91.88 209 ARG B C 1
ATOM 5397 O O . ARG B 1 209 ? -21.281 6.273 -8.125 1 91.88 209 ARG B O 1
ATOM 5404 N N . ASN B 1 210 ? -21.719 6.5 -10.281 1 91.94 210 ASN B N 1
ATOM 5405 C CA . ASN B 1 210 ? -20.469 5.863 -10.68 1 91.94 210 ASN B CA 1
ATOM 5406 C C . ASN B 1 210 ? -19.25 6.668 -10.211 1 91.94 210 ASN B C 1
ATOM 5408 O O . ASN B 1 210 ? -18.266 6.098 -9.742 1 91.94 210 ASN B O 1
ATOM 5412 N N . ILE B 1 211 ? -19.375 7.969 -10.344 1 93.44 211 ILE B N 1
ATOM 5413 C CA . ILE B 1 211 ? -18.281 8.844 -9.922 1 93.44 211 ILE B CA 1
ATOM 5414 C C . ILE B 1 211 ? -18.125 8.766 -8.406 1 93.44 211 ILE B C 1
ATOM 5416 O O . ILE B 1 211 ? -17 8.758 -7.898 1 93.44 211 ILE B O 1
ATOM 5420 N N . GLN B 1 212 ? -19.25 8.711 -7.742 1 94.5 212 GLN B N 1
ATOM 5421 C CA . GLN B 1 212 ? -19.219 8.578 -6.289 1 94.5 212 GLN B CA 1
ATOM 5422 C C . GLN B 1 212 ? -18.5 7.297 -5.863 1 94.5 212 GLN B C 1
ATOM 5424 O O . GLN B 1 212 ? -17.656 7.32 -4.961 1 94.5 212 GLN B O 1
ATOM 5429 N N . LEU B 1 213 ? -18.812 6.211 -6.547 1 93.81 213 LEU B N 1
ATOM 5430 C CA . LEU B 1 213 ? -18.219 4.922 -6.223 1 93.81 213 LEU B CA 1
ATOM 5431 C C . LEU B 1 213 ? -16.719 4.918 -6.52 1 93.81 213 LEU B C 1
ATOM 5433 O O . LEU B 1 213 ? -15.922 4.469 -5.695 1 93.81 213 LEU B O 1
ATOM 5437 N N . ILE B 1 214 ? -16.344 5.398 -7.645 1 93.19 214 ILE B N 1
ATOM 5438 C CA . ILE B 1 214 ? -14.938 5.449 -8.023 1 93.19 214 ILE B CA 1
ATOM 5439 C C . ILE B 1 214 ? -14.164 6.293 -7.016 1 93.19 214 ILE B C 1
ATOM 5441 O O . ILE B 1 214 ? -13.039 5.945 -6.637 1 93.19 214 ILE B O 1
ATOM 5445 N N . THR B 1 215 ? -14.773 7.367 -6.625 1 95.31 215 THR B N 1
ATOM 5446 C CA . THR B 1 215 ? -14.133 8.242 -5.652 1 95.31 215 THR B CA 1
ATOM 5447 C C . THR B 1 215 ? -13.93 7.527 -4.32 1 95.31 215 THR B C 1
ATOM 5449 O O . THR B 1 215 ? -12.867 7.637 -3.701 1 95.31 215 THR B O 1
ATOM 5452 N N . LEU B 1 216 ? -14.938 6.754 -3.936 1 95.62 216 LEU B N 1
ATOM 5453 C CA . LEU B 1 216 ? -14.844 6.004 -2.689 1 95.62 216 LEU B CA 1
ATOM 5454 C C . LEU B 1 216 ? -13.734 4.957 -2.764 1 95.62 216 LEU B C 1
ATOM 5456 O O . LEU B 1 216 ? -12.977 4.777 -1.807 1 95.62 216 LEU B O 1
ATOM 5460 N N . VAL B 1 217 ? -13.586 4.289 -3.855 1 94.81 217 VAL B N 1
ATOM 5461 C CA . VAL B 1 217 ? -12.586 3.242 -4.035 1 94.81 217 VAL B CA 1
ATOM 5462 C C . VAL B 1 217 ? -11.188 3.859 -4.035 1 94.81 217 VAL B C 1
ATOM 5464 O O . VAL B 1 217 ? -10.281 3.344 -3.381 1 94.81 217 VAL B O 1
ATOM 5467 N N . ILE B 1 218 ? -11.016 4.941 -4.691 1 95.38 218 ILE B N 1
ATOM 5468 C CA . ILE B 1 218 ? -9.727 5.625 -4.734 1 95.38 218 ILE B CA 1
ATOM 5469 C C . ILE B 1 218 ? -9.359 6.117 -3.336 1 95.38 218 ILE B C 1
ATOM 5471 O O . ILE B 1 218 ? -8.195 6.055 -2.934 1 95.38 218 ILE B O 1
ATOM 5475 N N . CYS B 1 219 ? -10.383 6.641 -2.652 1 96.31 219 CYS B N 1
ATOM 5476 C CA . CYS B 1 219 ? -10.172 7.059 -1.271 1 96.31 219 CYS B CA 1
ATOM 5477 C C . CYS B 1 219 ? -9.688 5.891 -0.416 1 96.31 219 CYS B C 1
ATOM 5479 O O . CYS B 1 219 ? -8.734 6.031 0.348 1 96.31 219 CYS B O 1
ATOM 5481 N N . ALA B 1 220 ? -10.297 4.73 -0.598 1 96.19 220 ALA B N 1
ATOM 5482 C CA . ALA B 1 220 ? -9.938 3.541 0.171 1 96.19 220 ALA B CA 1
ATOM 5483 C C . ALA B 1 220 ? -8.523 3.08 -0.166 1 96.19 220 ALA B C 1
ATOM 5485 O O . ALA B 1 220 ? -7.73 2.779 0.73 1 96.19 220 ALA B O 1
ATOM 5486 N N . LEU B 1 221 ? -8.195 3.059 -1.415 1 96.06 221 LEU B N 1
ATOM 5487 C CA . LEU B 1 221 ? -6.863 2.646 -1.853 1 96.06 221 LEU B CA 1
ATOM 5488 C C . LEU B 1 221 ? -5.797 3.596 -1.318 1 96.06 221 LEU B C 1
ATOM 5490 O O . LEU B 1 221 ? -4.738 3.154 -0.868 1 96.06 221 LEU B O 1
ATOM 5494 N N . THR B 1 222 ? -6.105 4.875 -1.39 1 96.94 222 THR B N 1
ATOM 5495 C CA . THR B 1 222 ? -5.16 5.879 -0.918 1 96.94 222 THR B CA 1
ATOM 5496 C C . THR B 1 222 ? -4.945 5.758 0.588 1 96.94 222 THR B C 1
ATOM 5498 O O . THR B 1 222 ? -3.812 5.812 1.065 1 96.94 222 THR B O 1
ATOM 5501 N N . TRP B 1 223 ? -6.047 5.621 1.327 1 97.31 223 TRP B N 1
ATOM 5502 C CA . TRP B 1 223 ? -5.949 5.492 2.777 1 97.31 223 TRP B CA 1
ATOM 5503 C C . TRP B 1 223 ? -5.148 4.254 3.16 1 97.31 223 TRP B C 1
ATOM 5505 O O . TRP B 1 223 ? -4.266 4.316 4.02 1 97.31 223 TRP B O 1
ATOM 5515 N N . LEU B 1 224 ? -5.43 3.117 2.527 1 96.25 224 LEU B N 1
ATOM 5516 C CA . LEU B 1 224 ? -4.754 1.86 2.828 1 96.25 224 LEU B CA 1
ATOM 5517 C C . LEU B 1 224 ? -3.264 1.956 2.508 1 96.25 224 LEU B C 1
ATOM 5519 O O . LEU B 1 224 ? -2.426 1.519 3.301 1 96.25 224 LEU B O 1
ATOM 5523 N N . HIS B 1 225 ? -2.961 2.543 1.419 1 95.75 225 HIS B N 1
ATOM 5524 C CA . HIS B 1 225 ? -1.568 2.754 1.042 1 95.75 225 HIS B CA 1
ATOM 5525 C C . HIS B 1 225 ? -0.849 3.633 2.061 1 95.75 225 HIS B C 1
ATOM 5527 O O . HIS B 1 225 ? 0.251 3.299 2.508 1 95.75 225 HIS B O 1
ATOM 5533 N N . ALA B 1 226 ? -1.522 4.711 2.363 1 96.06 226 ALA B N 1
ATOM 5534 C CA . ALA B 1 226 ? -0.915 5.688 3.262 1 96.06 226 ALA B CA 1
ATOM 5535 C C . ALA B 1 226 ? -0.634 5.074 4.633 1 96.06 226 ALA B C 1
ATOM 5537 O O . ALA B 1 226 ? 0.448 5.262 5.191 1 96.06 226 ALA B O 1
ATOM 5538 N N . ILE B 1 227 ? -1.555 4.285 5.145 1 95.31 227 ILE B N 1
ATOM 5539 C CA . ILE B 1 227 ? -1.411 3.771 6.504 1 95.31 227 ILE B CA 1
ATOM 5540 C C . ILE B 1 227 ? -0.332 2.691 6.535 1 95.31 227 ILE B C 1
ATOM 5542 O O . ILE B 1 227 ? 0.412 2.578 7.512 1 95.31 227 ILE B O 1
ATOM 5546 N N . ILE B 1 228 ? -0.207 1.901 5.488 1 94.62 228 ILE B N 1
ATOM 5547 C CA . ILE B 1 228 ? 0.855 0.904 5.414 1 94.62 228 ILE B CA 1
ATOM 5548 C C . ILE B 1 228 ? 2.213 1.6 5.363 1 94.62 228 ILE B C 1
ATOM 5550 O O . ILE B 1 228 ? 3.139 1.222 6.086 1 94.62 228 ILE B O 1
ATOM 5554 N N . PHE B 1 229 ? 2.297 2.576 4.535 1 92.94 229 PHE B N 1
ATOM 5555 C CA . PHE B 1 229 ? 3.539 3.326 4.398 1 92.94 229 PHE B CA 1
ATOM 5556 C C . PHE B 1 229 ? 3.92 3.992 5.715 1 92.94 229 PHE B C 1
ATOM 5558 O O . PHE B 1 229 ? 5.078 3.928 6.137 1 92.94 229 PHE B O 1
ATOM 5565 N N . VAL B 1 230 ? 2.926 4.602 6.367 1 93.06 230 VAL B N 1
ATOM 5566 C CA . VAL B 1 230 ? 3.146 5.242 7.656 1 93.06 230 VAL B CA 1
ATOM 5567 C C . VAL B 1 230 ? 3.639 4.211 8.672 1 93.06 230 VAL B C 1
ATOM 5569 O O . VAL B 1 230 ? 4.562 4.484 9.445 1 93.06 230 VAL B O 1
ATOM 5572 N N . SER B 1 231 ? 3.035 3.051 8.688 1 92.38 231 SER B N 1
ATOM 5573 C CA . SER B 1 231 ? 3.42 2.002 9.625 1 92.38 231 SER B CA 1
ATOM 5574 C C . SER B 1 231 ? 4.871 1.58 9.414 1 92.38 231 SER B C 1
ATOM 5576 O O . SER B 1 231 ? 5.594 1.321 10.383 1 92.38 231 SER B O 1
ATOM 5578 N N . ILE B 1 232 ? 5.277 1.516 8.203 1 90.69 232 ILE B N 1
ATOM 5579 C CA . ILE B 1 232 ? 6.656 1.162 7.883 1 90.69 232 ILE B CA 1
ATOM 5580 C C . ILE B 1 232 ? 7.605 2.236 8.414 1 90.69 232 ILE B C 1
ATOM 5582 O O . ILE B 1 232 ? 8.594 1.924 9.07 1 90.69 232 ILE B O 1
ATOM 5586 N N . LEU B 1 233 ? 7.297 3.486 8.227 1 87.81 233 LEU B N 1
ATOM 5587 C CA . LEU B 1 233 ? 8.164 4.59 8.625 1 87.81 233 LEU B CA 1
ATOM 5588 C C . LEU B 1 233 ? 8.219 4.715 10.148 1 87.81 233 LEU B C 1
ATOM 5590 O O . LEU B 1 233 ? 9.266 5.043 10.703 1 87.81 233 LEU B O 1
ATOM 5594 N N . ILE B 1 234 ? 7.09 4.488 10.766 1 88.25 234 ILE B N 1
ATOM 5595 C CA . ILE B 1 234 ? 7.066 4.551 12.219 1 88.25 234 ILE B CA 1
ATOM 5596 C C . ILE B 1 234 ? 7.949 3.449 12.805 1 88.25 234 ILE B C 1
ATOM 5598 O O . ILE B 1 234 ? 8.648 3.662 13.797 1 88.25 234 ILE B O 1
ATOM 5602 N N . THR B 1 235 ? 7.898 2.264 12.188 1 86.5 235 THR B N 1
ATOM 5603 C CA . THR B 1 235 ? 8.75 1.164 12.617 1 86.5 235 THR B CA 1
ATOM 5604 C C . THR B 1 235 ? 10.227 1.541 12.492 1 86.5 235 THR B C 1
ATOM 5606 O O . THR B 1 235 ? 11.008 1.318 13.414 1 86.5 235 THR B O 1
ATOM 5609 N N . ILE B 1 236 ? 10.547 2.086 11.398 1 83.19 236 ILE B N 1
ATOM 5610 C CA . ILE B 1 236 ? 11.922 2.518 11.164 1 83.19 236 ILE B CA 1
ATOM 5611 C C . ILE B 1 236 ? 12.297 3.613 12.156 1 83.19 236 ILE B C 1
ATOM 5613 O O . ILE B 1 236 ? 13.414 3.639 12.672 1 83.19 236 ILE B O 1
ATOM 5617 N N . TYR B 1 237 ? 11.391 4.496 12.438 1 83.25 237 TYR B N 1
ATOM 5618 C CA . TYR B 1 237 ? 11.633 5.578 13.383 1 83.25 237 TYR B CA 1
ATOM 5619 C C . TYR B 1 237 ? 11.875 5.039 14.789 1 83.25 237 TYR B C 1
ATOM 5621 O O . TYR B 1 237 ? 12.75 5.52 15.508 1 83.25 237 TYR B O 1
ATOM 5629 N N . PHE B 1 238 ? 11.086 4.086 15.203 1 81.38 238 PHE B N 1
ATOM 5630 C CA . PHE B 1 238 ? 11.289 3.447 16.5 1 81.38 238 PHE B CA 1
ATOM 5631 C C . PHE B 1 238 ? 12.695 2.869 16.594 1 81.38 238 PHE B C 1
ATOM 5633 O O . PHE B 1 238 ? 13.352 3.004 17.625 1 81.38 238 PHE B O 1
ATOM 5640 N N . TRP B 1 239 ? 13.039 2.312 15.547 1 78.5 239 TRP B N 1
ATOM 5641 C CA . TRP B 1 239 ? 14.391 1.759 15.523 1 78.5 239 TRP B CA 1
ATOM 5642 C C . TRP B 1 239 ? 15.438 2.861 15.664 1 78.5 239 TRP B C 1
ATOM 5644 O O . TRP B 1 239 ? 16.406 2.711 16.406 1 78.5 239 TRP B O 1
ATOM 5654 N N . SER B 1 240 ? 15.234 3.932 14.977 1 78.5 240 SER B N 1
ATOM 5655 C CA . SER B 1 240 ? 16.156 5.062 15.023 1 78.5 240 SER B CA 1
ATOM 5656 C C . SER B 1 240 ? 16.234 5.652 16.422 1 78.5 240 SER B C 1
ATOM 5658 O O . SER B 1 240 ? 17.297 6.117 16.859 1 78.5 240 SER B O 1
ATOM 5660 N N . LEU B 1 241 ? 15.141 5.688 17.172 1 78.19 241 LEU B N 1
ATOM 5661 C CA . LEU B 1 241 ? 15.117 6.219 18.531 1 78.19 241 LEU B CA 1
ATOM 5662 C C . LEU B 1 241 ? 15.977 5.367 19.453 1 78.19 241 LEU B C 1
ATOM 5664 O O . LEU B 1 241 ? 16.562 5.883 20.406 1 78.19 241 LEU B O 1
ATOM 5668 N N . TYR B 1 242 ? 16.094 4.129 19.172 1 73.12 242 TYR B N 1
ATOM 5669 C CA . TYR B 1 242 ? 16.906 3.24 20 1 73.12 242 TYR B CA 1
ATOM 5670 C C . TYR B 1 242 ? 18.391 3.449 19.703 1 73.12 242 TYR B C 1
ATOM 5672 O O . TYR B 1 242 ? 19.234 3.287 20.594 1 73.12 242 TYR B O 1
ATOM 5680 N N . ILE B 1 243 ? 18.672 3.891 18.469 1 74 243 ILE B N 1
ATOM 5681 C CA . ILE B 1 243 ? 20.062 4.02 18.078 1 74 243 ILE B CA 1
ATOM 5682 C C . ILE B 1 243 ? 20.547 5.449 18.328 1 74 243 ILE B C 1
ATOM 5684 O O . ILE B 1 243 ? 21.625 5.668 18.875 1 74 243 ILE B O 1
ATOM 5688 N N . ASN B 1 244 ? 19.828 6.461 17.75 1 71.31 244 ASN B N 1
ATOM 5689 C CA . ASN B 1 244 ? 20.266 7.852 17.75 1 71.31 244 ASN B CA 1
ATOM 5690 C C . ASN B 1 244 ? 19.656 8.641 18.906 1 71.31 244 ASN B C 1
ATOM 5692 O O . ASN B 1 244 ? 19.953 9.82 19.078 1 71.31 244 ASN B O 1
ATOM 5696 N N . LYS B 1 245 ? 18.734 8.047 19.703 1 76.62 245 LYS B N 1
ATOM 5697 C CA . LYS B 1 245 ? 18.109 8.695 20.859 1 76.62 245 LYS B CA 1
ATOM 5698 C C . LYS B 1 245 ? 17.109 9.75 20.422 1 76.62 245 LYS B C 1
ATOM 5700 O O . LYS B 1 245 ? 16.734 9.82 19.25 1 76.62 245 LYS B O 1
ATOM 5705 N N . ILE B 1 246 ? 16.672 10.695 21.266 1 76 246 ILE B N 1
ATOM 5706 C CA . ILE B 1 246 ? 15.656 11.711 21.016 1 76 246 ILE B CA 1
ATOM 5707 C C . ILE B 1 246 ? 16.297 12.93 20.359 1 76 246 ILE B C 1
ATOM 5709 O O . ILE B 1 246 ? 17.438 13.273 20.656 1 76 246 ILE B O 1
ATOM 5713 N N . PRO B 1 247 ? 15.609 13.531 19.438 1 76.81 247 PRO B N 1
ATOM 5714 C CA . PRO B 1 247 ? 16.156 14.711 18.75 1 76.81 247 PRO B CA 1
ATOM 5715 C C . PRO B 1 247 ? 16.562 15.82 19.719 1 76.81 247 PRO B C 1
ATOM 5717 O O . PRO B 1 247 ? 16.031 15.898 20.828 1 76.81 247 PRO B O 1
ATOM 5720 N N . PRO B 1 248 ? 17.469 16.625 19.234 1 80.12 248 PRO B N 1
ATOM 5721 C CA . PRO B 1 248 ? 17.891 17.75 20.062 1 80.12 248 PRO B CA 1
ATOM 5722 C C . PRO B 1 248 ? 16.797 18.797 20.266 1 80.12 248 PRO B C 1
ATOM 5724 O O . PRO B 1 248 ? 15.711 18.672 19.688 1 80.12 248 PRO B O 1
ATOM 5727 N N . MET B 1 249 ? 17.047 19.75 21.078 1 80.38 249 MET B N 1
ATOM 5728 C CA . MET B 1 249 ? 16.078 20.734 21.531 1 80.38 249 MET B CA 1
ATOM 5729 C C . MET B 1 249 ? 15.461 21.5 20.359 1 80.38 249 MET B C 1
ATOM 5731 O O . MET B 1 249 ? 14.258 21.75 20.328 1 80.38 249 MET B O 1
ATOM 5735 N N . SER B 1 250 ? 16.234 21.703 19.359 1 76.62 250 SER B N 1
ATOM 5736 C CA . SER B 1 250 ? 15.789 22.516 18.234 1 76.62 250 SER B CA 1
ATOM 5737 C C . SER B 1 250 ? 14.812 21.75 17.344 1 76.62 250 SER B C 1
ATOM 5739 O O . SER B 1 250 ? 14.055 22.344 16.578 1 76.62 250 SER B O 1
ATOM 5741 N N . GLN B 1 251 ? 14.75 20.422 17.562 1 79.75 251 GLN B N 1
ATOM 5742 C CA . GLN B 1 251 ? 13.898 19.609 16.688 1 79.75 251 GLN B CA 1
ATOM 5743 C C . GLN B 1 251 ? 12.898 18.797 17.5 1 79.75 251 GLN B C 1
ATOM 5745 O O . GLN B 1 251 ? 12.289 17.859 16.984 1 79.75 251 GLN B O 1
ATOM 5750 N N . VAL B 1 252 ? 12.734 19.234 18.719 1 81.69 252 VAL B N 1
ATOM 5751 C CA . VAL B 1 252 ? 11.938 18.438 19.641 1 81.69 252 VAL B CA 1
ATOM 5752 C C . VAL B 1 252 ? 10.469 18.469 19.219 1 81.69 252 VAL B C 1
ATOM 5754 O O . VAL B 1 252 ? 9.758 17.469 19.344 1 81.69 252 VAL B O 1
ATOM 5757 N N . PHE B 1 253 ? 10.055 19.578 18.625 1 84.62 253 PHE B N 1
ATOM 5758 C CA . PHE B 1 253 ? 8.656 19.75 18.25 1 84.62 253 PHE B CA 1
ATOM 5759 C C . PHE B 1 253 ? 8.312 18.875 17.047 1 84.62 253 PHE B C 1
ATOM 5761 O O . PHE B 1 253 ? 7.137 18.641 16.766 1 84.62 253 PHE B O 1
ATOM 5768 N N . THR B 1 254 ? 9.258 18.328 16.375 1 81.69 254 THR B N 1
ATOM 5769 C CA . THR B 1 254 ? 9.016 17.469 15.211 1 8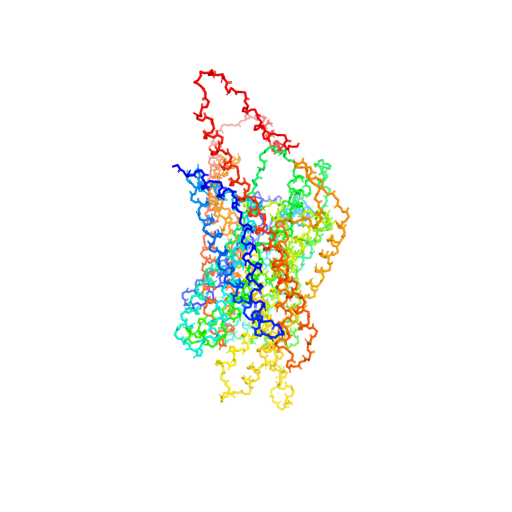1.69 254 THR B CA 1
ATOM 5770 C C . THR B 1 254 ? 8.461 16.125 15.633 1 81.69 254 THR B C 1
ATOM 5772 O O . THR B 1 254 ? 7.902 15.391 14.812 1 81.69 254 THR B O 1
ATOM 5775 N N . LEU B 1 255 ? 8.562 15.867 16.875 1 86.81 255 LEU B N 1
ATOM 5776 C CA . LEU B 1 255 ? 8.016 14.617 17.391 1 86.81 255 LEU B CA 1
ATOM 5777 C C . LEU B 1 255 ? 6.496 14.594 17.281 1 86.81 255 LEU B C 1
ATOM 5779 O O . LEU B 1 255 ? 5.895 13.531 17.125 1 86.81 255 LEU B O 1
ATOM 5783 N N . PHE B 1 256 ? 5.945 15.781 17.281 1 91.56 256 PHE B N 1
ATOM 5784 C CA . PHE B 1 256 ? 4.492 15.867 17.188 1 91.56 256 PHE B CA 1
ATOM 5785 C C . PHE B 1 256 ? 4.012 15.469 15.797 1 91.56 256 PHE B C 1
ATOM 5787 O O . PHE B 1 256 ? 2.832 15.172 15.609 1 91.56 256 PHE B O 1
ATOM 5794 N N . LEU B 1 257 ? 4.891 15.477 14.883 1 88.5 257 LEU B N 1
ATOM 5795 C CA . LEU B 1 257 ? 4.523 15.109 13.516 1 88.5 257 LEU B CA 1
ATOM 5796 C C . LEU B 1 257 ? 4.035 13.664 13.453 1 88.5 257 LEU B C 1
ATOM 5798 O O . LEU B 1 257 ? 3.271 13.305 12.562 1 88.5 257 LEU B O 1
ATOM 5802 N N . LEU B 1 258 ? 4.418 12.867 14.43 1 91.31 258 LEU B N 1
ATOM 5803 C CA . LEU B 1 258 ? 4.02 11.469 14.484 1 91.31 258 LEU B CA 1
ATOM 5804 C C . LEU B 1 258 ? 2.533 11.336 14.797 1 91.31 258 LEU B C 1
ATOM 5806 O O . LEU B 1 258 ? 1.917 10.312 14.477 1 91.31 258 LEU B O 1
ATOM 5810 N N . LEU B 1 259 ? 1.974 12.367 15.367 1 94.75 259 LEU B N 1
ATOM 5811 C CA . LEU B 1 259 ? 0.554 12.367 15.711 1 94.75 259 LEU B CA 1
ATOM 5812 C C . LEU B 1 259 ? -0.302 12.562 14.461 1 94.75 259 LEU B C 1
ATOM 5814 O O . LEU B 1 259 ? -1.448 12.109 14.414 1 94.75 259 LEU B O 1
ATOM 5818 N N . GLY B 1 260 ? 0.202 13.219 13.492 1 94.06 260 GLY B N 1
ATOM 5819 C CA . GLY B 1 260 ? -0.536 13.602 12.297 1 94.06 260 GLY B CA 1
ATOM 5820 C C . GLY B 1 260 ? -1.244 12.43 11.641 1 94.06 260 GLY B C 1
ATOM 5821 O O . GLY B 1 260 ? -2.475 12.398 11.578 1 94.06 260 GLY B O 1
ATOM 5822 N N . PRO B 1 261 ? -0.456 11.461 11.312 1 94.75 261 PRO B N 1
ATOM 5823 C CA . PRO B 1 261 ? -1.08 10.328 10.625 1 94.75 261 PRO B CA 1
ATOM 5824 C C . PRO B 1 261 ? -1.974 9.5 11.539 1 94.75 261 PRO B C 1
ATOM 5826 O O . PRO B 1 261 ? -2.896 8.828 11.07 1 94.75 261 PRO B O 1
ATOM 5829 N N . MET B 1 262 ? -1.76 9.531 12.836 1 96.69 262 MET B N 1
ATOM 5830 C CA . MET B 1 262 ? -2.596 8.789 13.766 1 96.69 262 MET B CA 1
ATOM 5831 C C . MET B 1 262 ? -3.988 9.398 13.859 1 96.69 262 MET B C 1
ATOM 5833 O O . MET B 1 262 ? -4.988 8.711 13.656 1 96.69 262 MET B O 1
ATOM 5837 N N . GLY B 1 263 ? -3.957 10.672 14.125 1 97.62 263 GLY B N 1
ATOM 5838 C CA . GLY B 1 263 ? -5.238 11.352 14.211 1 97.62 263 GLY B CA 1
ATOM 5839 C C . GLY B 1 263 ? -5.98 11.391 12.883 1 97.62 263 GLY B C 1
ATOM 5840 O O . GLY B 1 263 ? -7.168 11.062 12.82 1 97.62 263 GLY B O 1
ATOM 5841 N N . GLN B 1 264 ? -5.27 11.758 11.828 1 96.81 264 GLN B N 1
ATOM 5842 C CA . GLN B 1 264 ? -5.883 11.875 10.508 1 96.81 264 GLN B CA 1
ATOM 5843 C C . GLN B 1 264 ? -6.305 10.508 9.977 1 96.81 264 GLN B C 1
ATOM 5845 O O . GLN B 1 264 ? -7.324 10.383 9.297 1 96.81 264 GLN B O 1
ATOM 5850 N N . GLY B 1 265 ? -5.484 9.531 10.227 1 97.69 265 GLY B N 1
ATOM 5851 C CA . GLY B 1 265 ? -5.84 8.18 9.82 1 97.69 265 GLY B CA 1
ATOM 5852 C C . GLY B 1 265 ? -7.105 7.676 10.492 1 97.69 265 GLY B C 1
ATOM 5853 O O . GLY B 1 265 ? -7.945 7.043 9.844 1 97.69 265 GLY B O 1
ATOM 5854 N N . SER B 1 266 ? -7.191 7.953 11.781 1 98 266 SER B N 1
ATOM 5855 C CA . SER B 1 266 ? -8.398 7.586 12.516 1 98 266 SER B CA 1
ATOM 5856 C C . SER B 1 266 ? -9.625 8.305 11.961 1 98 266 SER B C 1
ATOM 5858 O O . SER B 1 266 ? -10.648 7.672 11.688 1 98 266 SER B O 1
ATOM 5860 N N . PHE B 1 267 ? -9.461 9.562 11.766 1 98.06 267 PHE B N 1
ATOM 5861 C CA . PHE B 1 267 ? -10.531 10.375 11.195 1 98.06 267 PHE B CA 1
ATOM 5862 C C . PHE B 1 267 ? -10.93 9.852 9.82 1 98.06 267 PHE B C 1
ATOM 5864 O O . PHE B 1 267 ? -12.117 9.672 9.539 1 98.06 267 PHE B O 1
ATOM 5871 N N . GLY B 1 268 ? -10.008 9.539 8.984 1 98.06 268 GLY B N 1
ATOM 5872 C CA . GLY B 1 268 ? -10.227 9.094 7.613 1 98.06 268 GLY B CA 1
ATOM 5873 C C . GLY B 1 268 ? -10.953 7.766 7.527 1 98.06 268 GLY B C 1
ATOM 5874 O O . GLY B 1 268 ? -11.891 7.617 6.742 1 98.06 268 GLY B O 1
ATOM 5875 N N . VAL B 1 269 ? -10.539 6.762 8.305 1 98.06 269 VAL B N 1
ATOM 5876 C CA . VAL B 1 269 ? -11.133 5.434 8.227 1 98.06 269 VAL B CA 1
ATOM 5877 C C . VAL B 1 269 ? -12.57 5.48 8.734 1 98.06 269 VAL B C 1
ATOM 5879 O O . VAL B 1 269 ? -13.438 4.773 8.219 1 98.06 269 VAL B O 1
ATOM 5882 N N . LEU B 1 270 ? -12.812 6.312 9.75 1 98 270 LEU B N 1
ATOM 5883 C CA . LEU B 1 270 ? -14.172 6.457 10.258 1 98 270 LEU B CA 1
ATOM 5884 C C . LEU B 1 270 ? -15.086 7.059 9.203 1 98 270 LEU B C 1
ATOM 5886 O O . LEU B 1 270 ? -16.203 6.562 8.984 1 98 270 LEU B O 1
ATOM 5890 N N . LEU B 1 271 ? -14.609 8.062 8.547 1 97.81 271 LEU B N 1
ATOM 5891 C CA . LEU B 1 271 ? -15.398 8.688 7.488 1 97.81 271 LEU B CA 1
ATOM 5892 C C . LEU B 1 271 ? -15.609 7.719 6.324 1 97.81 271 LEU B C 1
ATOM 5894 O O . LEU B 1 271 ? -16.703 7.629 5.777 1 97.81 271 LEU B O 1
ATOM 5898 N N . LEU B 1 272 ? -14.562 7.004 5.973 1 97.44 272 LEU B N 1
ATOM 5899 C CA . LEU B 1 272 ? -14.617 6.074 4.848 1 97.44 272 LEU B CA 1
ATOM 5900 C C . LEU B 1 272 ? -15.648 4.977 5.098 1 97.44 272 LEU B C 1
ATOM 5902 O O . LEU B 1 272 ? -16.484 4.691 4.234 1 97.44 272 LEU B O 1
ATOM 5906 N N . THR B 1 273 ? -15.609 4.359 6.246 1 97.31 273 THR B N 1
ATOM 5907 C CA . THR B 1 273 ? -16.516 3.256 6.551 1 97.31 273 THR B CA 1
ATOM 5908 C C . THR B 1 273 ? -17.938 3.758 6.719 1 97.31 273 THR B C 1
ATOM 5910 O O . THR B 1 273 ? -18.891 3.055 6.375 1 97.31 273 THR B O 1
ATOM 5913 N N . ASP B 1 274 ? -18.109 4.988 7.188 1 96.69 274 ASP B N 1
ATOM 5914 C CA . ASP B 1 274 ? -19.438 5.59 7.262 1 96.69 274 ASP B CA 1
ATOM 5915 C C . ASP B 1 274 ? -19.984 5.867 5.863 1 96.69 274 ASP B C 1
ATOM 5917 O O . ASP B 1 274 ? -21.188 5.684 5.621 1 96.69 274 ASP B O 1
ATOM 5921 N N . ASN B 1 275 ? -19.109 6.348 5.035 1 97.38 275 ASN B N 1
ATOM 5922 C CA . ASN B 1 275 ? -19.5 6.617 3.658 1 97.38 275 ASN B CA 1
ATOM 5923 C C . ASN B 1 275 ? -19.922 5.34 2.934 1 97.38 275 ASN B C 1
ATOM 5925 O O . ASN B 1 275 ? -20.828 5.363 2.096 1 97.38 275 ASN B O 1
ATOM 5929 N N . ILE B 1 276 ? -19.266 4.23 3.23 1 96.19 276 ILE B N 1
ATOM 5930 C CA . ILE B 1 276 ? -19.641 2.951 2.641 1 96.19 276 ILE B CA 1
ATOM 5931 C C . ILE B 1 276 ? -21.062 2.572 3.08 1 96.19 276 ILE B C 1
ATOM 5933 O O . ILE B 1 276 ? -21.875 2.139 2.266 1 96.19 276 ILE B O 1
ATOM 5937 N N . LYS B 1 277 ? -21.344 2.75 4.336 1 95.44 277 LYS B N 1
ATOM 5938 C CA . LYS B 1 277 ? -22.688 2.467 4.84 1 95.44 277 LYS B CA 1
ATOM 5939 C C . LYS B 1 277 ? -23.719 3.354 4.164 1 95.44 277 LYS B C 1
ATOM 5941 O O . LYS B 1 277 ? -24.781 2.873 3.744 1 95.44 277 LYS B O 1
ATOM 5946 N N . LYS B 1 278 ? -23.406 4.621 4.062 1 95.38 278 LYS B N 1
ATOM 5947 C CA . LYS B 1 278 ? -24.328 5.562 3.43 1 95.38 278 LYS B CA 1
ATOM 5948 C C . LYS B 1 278 ? -24.547 5.207 1.963 1 95.38 278 LYS B C 1
ATOM 5950 O O . LYS B 1 278 ? -25.656 5.367 1.444 1 95.38 278 LYS B O 1
ATOM 5955 N N . TYR B 1 279 ? -23.5 4.766 1.333 1 95.06 279 TYR B N 1
ATOM 5956 C CA . TYR B 1 279 ? -23.609 4.371 -0.067 1 95.06 279 TYR B CA 1
ATOM 5957 C C . TYR B 1 279 ? -24.562 3.199 -0.235 1 95.06 279 TYR B C 1
ATOM 5959 O O . TYR B 1 279 ? -25.422 3.211 -1.124 1 95.06 279 TYR B O 1
ATOM 5967 N N . VAL B 1 280 ? -24.453 2.195 0.602 1 93.5 280 VAL B N 1
ATOM 5968 C CA . VAL B 1 280 ? -25.297 1.011 0.537 1 93.5 280 VAL B CA 1
ATOM 5969 C C . VAL B 1 280 ? -26.734 1.393 0.864 1 93.5 280 VAL B C 1
ATOM 5971 O O . VAL B 1 280 ? -27.672 0.962 0.181 1 93.5 280 VAL B O 1
ATOM 5974 N N . ASP B 1 281 ? -26.938 2.273 1.842 1 92.5 281 ASP B N 1
ATOM 5975 C CA . ASP B 1 281 ? -28.281 2.715 2.248 1 92.5 281 ASP B CA 1
ATOM 5976 C C . ASP B 1 281 ? -28.969 3.465 1.115 1 92.5 281 ASP B C 1
ATOM 5978 O O . ASP B 1 281 ? -30.188 3.338 0.937 1 92.5 281 ASP B O 1
ATOM 5982 N N . LYS B 1 282 ? -28.234 4.121 0.41 1 92.06 282 LYS B N 1
ATOM 5983 C CA . LYS B 1 282 ? -28.812 4.996 -0.609 1 92.06 282 LYS B CA 1
ATOM 5984 C C . LYS B 1 282 ? -29.109 4.223 -1.892 1 92.06 282 LYS B C 1
ATOM 5986 O O . LYS B 1 282 ? -30.141 4.445 -2.531 1 92.06 282 LYS B O 1
ATOM 5991 N N . TYR B 1 283 ? -28.297 3.336 -2.285 1 91.25 283 TYR B N 1
ATOM 5992 C CA . TYR B 1 283 ? -28.375 2.83 -3.652 1 91.25 283 TYR B CA 1
ATOM 5993 C C . TYR B 1 283 ? -28.844 1.38 -3.67 1 91.25 283 TYR B C 1
ATOM 5995 O O . TYR B 1 283 ? -29.203 0.85 -4.723 1 91.25 283 TYR B O 1
ATOM 6003 N N . TYR B 1 284 ? -28.812 0.685 -2.617 1 88.94 284 TYR B N 1
ATOM 6004 C CA . TYR B 1 284 ? -29.234 -0.708 -2.631 1 88.94 284 TYR B CA 1
ATOM 6005 C C . TYR B 1 284 ? -30.656 -0.842 -2.102 1 88.94 284 TYR B C 1
ATOM 6007 O O . TYR B 1 284 ? -31.047 -0.154 -1.151 1 88.94 284 TYR B O 1
ATOM 6015 N N . PRO B 1 285 ? -31.359 -1.701 -2.824 1 77.81 285 PRO B N 1
ATOM 6016 C CA . PRO B 1 285 ? -32.812 -1.805 -2.602 1 77.81 285 PRO B CA 1
ATOM 6017 C C . PRO B 1 285 ? -33.156 -2.367 -1.225 1 77.81 285 PRO B C 1
ATOM 6019 O O . PRO B 1 285 ? -32.438 -3.24 -0.716 1 77.81 285 PRO B O 1
ATOM 6022 N N . THR B 1 286 ? -34.094 -1.81 -0.762 1 78.19 286 THR B N 1
ATOM 6023 C CA . THR B 1 286 ? -34.594 -2.318 0.51 1 78.19 286 THR B CA 1
ATOM 6024 C C . THR B 1 286 ? -35.938 -2.992 0.327 1 78.19 286 THR B C 1
ATOM 6026 O O . THR B 1 286 ? -36.406 -3.732 1.202 1 78.19 286 THR B O 1
ATOM 6029 N N . ASP B 1 287 ? -36.438 -2.814 -0.943 1 80.62 287 ASP B N 1
ATOM 6030 C CA . ASP B 1 287 ? -37.781 -3.361 -1.171 1 80.62 287 ASP B CA 1
ATOM 6031 C C . ASP B 1 287 ? -37.719 -4.574 -2.1 1 80.62 287 ASP B C 1
ATOM 6033 O O . ASP B 1 287 ? -36.938 -4.594 -3.057 1 80.62 287 ASP B O 1
ATOM 6037 N N . ASN B 1 288 ? -38.469 -5.711 -1.946 1 86 288 ASN B N 1
ATOM 6038 C CA . ASN B 1 288 ? -38.656 -6.902 -2.771 1 86 288 ASN B CA 1
ATOM 6039 C C . ASN B 1 288 ? -37.312 -7.664 -2.926 1 86 288 ASN B C 1
ATOM 6041 O O . ASN B 1 288 ? -36.938 -8.039 -4.035 1 86 288 ASN B O 1
ATOM 6045 N N . ILE B 1 289 ? -36.719 -7.68 -1.778 1 83.31 289 ILE B N 1
ATOM 6046 C CA . ILE B 1 289 ? -35.438 -8.359 -1.839 1 83.31 289 ILE B CA 1
ATOM 6047 C C . ILE B 1 289 ? -35.5 -9.664 -1.038 1 83.31 289 ILE B C 1
ATOM 6049 O O . ILE B 1 289 ? -36.406 -9.844 -0.207 1 83.31 289 ILE B O 1
ATOM 6053 N N . THR B 1 290 ? -34.656 -10.602 -1.416 1 85.44 290 THR B N 1
ATOM 6054 C CA . THR B 1 290 ? -34.562 -11.883 -0.72 1 85.44 290 THR B CA 1
ATOM 6055 C C . THR B 1 290 ? -34.031 -11.688 0.695 1 85.44 290 THR B C 1
ATOM 6057 O O . THR B 1 290 ? -33.438 -10.648 1.012 1 85.44 290 THR B O 1
ATOM 6060 N N . ARG B 1 291 ? -34.281 -12.562 1.57 1 82.12 291 ARG B N 1
ATOM 6061 C CA . ARG B 1 291 ? -33.812 -12.516 2.949 1 82.12 291 ARG B CA 1
ATOM 6062 C C . ARG B 1 291 ? -32.281 -12.414 3 1 82.12 291 ARG B C 1
ATOM 6064 O O . ARG B 1 291 ? -31.734 -11.688 3.824 1 82.12 291 ARG B O 1
ATOM 6071 N N . GLU B 1 292 ? -31.641 -13.094 2.127 1 83.5 292 GLU B N 1
ATOM 6072 C CA . GLU B 1 292 ? -30.172 -13.055 2.055 1 83.5 292 GLU B CA 1
ATOM 6073 C C . GLU B 1 292 ? -29.672 -11.656 1.703 1 83.5 292 GLU B C 1
ATOM 6075 O O . GLU B 1 292 ? -28.734 -11.156 2.316 1 83.5 292 GLU B O 1
ATOM 6080 N N . GLN B 1 293 ? -30.406 -11.07 0.834 1 85.75 293 GLN B N 1
ATOM 6081 C CA . GLN B 1 293 ? -30.016 -9.727 0.411 1 85.75 293 GLN B CA 1
ATOM 6082 C C . GLN B 1 293 ? -30.25 -8.711 1.525 1 85.75 293 GLN B C 1
ATOM 6084 O O . GLN B 1 293 ? -29.453 -7.781 1.695 1 85.75 293 GLN B O 1
ATOM 6089 N N . GLU B 1 294 ? -31.297 -8.93 2.252 1 86.44 294 GLU B N 1
ATOM 6090 C CA . GLU B 1 294 ? -31.609 -8.047 3.369 1 86.44 294 GLU B CA 1
ATOM 6091 C C . GLU B 1 294 ? -30.531 -8.117 4.441 1 86.44 294 GLU B C 1
ATOM 6093 O O . GLU B 1 294 ? -30.047 -7.082 4.922 1 86.44 294 GLU B O 1
ATOM 6098 N N . ILE B 1 295 ? -30.141 -9.305 4.723 1 87.5 295 ILE B N 1
ATOM 6099 C CA . ILE B 1 295 ? -29.109 -9.5 5.742 1 87.5 295 ILE B CA 1
ATOM 6100 C C . ILE B 1 295 ? -27.797 -8.914 5.266 1 87.5 295 ILE B C 1
ATOM 6102 O O . ILE B 1 295 ? -27.094 -8.242 6.031 1 87.5 295 ILE B O 1
ATOM 6106 N N . LEU B 1 296 ? -27.547 -9.094 4.055 1 88.31 296 LEU B N 1
ATOM 6107 C CA . LEU B 1 296 ? -26.281 -8.641 3.502 1 88.31 296 LEU B CA 1
ATOM 6108 C C . LEU B 1 296 ? -26.219 -7.113 3.459 1 88.31 296 LEU B C 1
ATOM 6110 O O . LEU B 1 296 ? -25.172 -6.523 3.738 1 88.31 296 LEU B O 1
ATOM 6114 N N . THR B 1 297 ? -27.312 -6.465 3.113 1 89.69 297 THR B N 1
ATOM 6115 C CA . THR B 1 297 ? -27.344 -5.012 2.988 1 89.69 297 THR B CA 1
ATOM 6116 C C . THR B 1 297 ? -27.156 -4.344 4.348 1 89.69 297 THR B C 1
ATOM 6118 O O . THR B 1 297 ? -26.672 -3.215 4.434 1 89.69 297 THR B O 1
ATOM 6121 N N . ILE B 1 298 ? -27.453 -5.07 5.367 1 89.81 298 ILE B N 1
ATOM 6122 C CA . ILE B 1 298 ? -27.297 -4.535 6.711 1 89.81 298 ILE B CA 1
ATOM 6123 C C . ILE B 1 298 ? -25.922 -4.926 7.262 1 89.81 298 ILE B C 1
ATOM 6125 O O . ILE B 1 298 ? -25.188 -4.078 7.777 1 89.81 298 ILE B O 1
ATOM 6129 N N . MET B 1 299 ? -25.5 -6.121 7.055 1 90.5 299 MET B N 1
ATOM 6130 C CA . MET B 1 299 ? -24.344 -6.691 7.742 1 90.5 299 MET B CA 1
ATOM 6131 C C . MET B 1 299 ? -23.047 -6.215 7.105 1 90.5 299 MET B C 1
ATOM 6133 O O . MET B 1 299 ? -22.078 -5.926 7.809 1 90.5 299 MET B O 1
ATOM 6137 N N . VAL B 1 300 ? -22.984 -6.137 5.832 1 92.19 300 VAL B N 1
ATOM 6138 C CA . VAL B 1 300 ? -21.719 -5.852 5.145 1 92.19 300 VAL B CA 1
ATOM 6139 C C . VAL B 1 300 ? -21.234 -4.457 5.523 1 92.19 300 VAL B C 1
ATOM 6141 O O . VAL B 1 300 ? -20.078 -4.289 5.945 1 92.19 300 VAL B O 1
ATOM 6144 N N . PRO B 1 301 ? -22.109 -3.391 5.426 1 93.69 301 PRO B N 1
ATOM 6145 C CA . PRO B 1 301 ? -21.641 -2.062 5.836 1 93.69 301 PRO B CA 1
ATOM 6146 C C . PRO B 1 301 ? -21.203 -2.01 7.301 1 93.69 301 PRO B C 1
ATOM 6148 O O . PRO B 1 301 ? -20.25 -1.32 7.641 1 93.69 301 PRO B O 1
ATOM 6151 N N . TRP B 1 302 ? -21.797 -2.734 8.125 1 92.5 302 TRP B N 1
ATOM 6152 C CA . TRP B 1 302 ? -21.469 -2.721 9.547 1 92.5 302 TRP B CA 1
ATOM 6153 C C . TRP B 1 302 ? -20.156 -3.477 9.797 1 92.5 302 TRP B C 1
ATOM 6155 O O . TRP B 1 302 ? -19.453 -3.184 10.758 1 92.5 302 TRP B O 1
ATOM 6165 N N . CYS B 1 303 ? -19.875 -4.484 8.945 1 93.62 303 CYS B N 1
ATOM 6166 C CA . CYS B 1 303 ? -18.562 -5.125 9.031 1 93.62 303 CYS B CA 1
ATOM 6167 C C . CYS B 1 303 ? -17.438 -4.117 8.773 1 93.62 303 CYS B C 1
ATOM 6169 O O . CYS B 1 303 ? -16.438 -4.094 9.492 1 93.62 303 CYS B O 1
ATOM 6171 N N . PHE B 1 304 ? -17.703 -3.27 7.82 1 95.38 304 PHE B N 1
ATOM 6172 C CA . PHE B 1 304 ? -16.734 -2.219 7.539 1 95.38 304 PHE B CA 1
ATOM 6173 C C . PHE B 1 304 ? -16.625 -1.246 8.711 1 95.38 304 PHE B C 1
ATOM 6175 O O . PHE B 1 304 ? -15.539 -0.828 9.086 1 95.38 304 PHE B O 1
ATOM 6182 N N . LYS B 1 305 ? -17.734 -0.908 9.289 1 94.94 305 LYS B N 1
ATOM 6183 C CA . LYS B 1 305 ? -17.781 0.024 10.414 1 94.94 305 LYS B CA 1
ATOM 6184 C C . LYS B 1 305 ? -17.031 -0.541 11.617 1 94.94 305 LYS B C 1
ATOM 6186 O O . LYS B 1 305 ? -16.312 0.181 12.297 1 94.94 305 LYS B O 1
ATOM 6191 N N . VAL B 1 306 ? -17.172 -1.828 11.844 1 93.19 306 VAL B N 1
ATOM 6192 C CA . VAL B 1 306 ? -16.516 -2.465 12.977 1 93.19 306 VAL B CA 1
ATOM 6193 C C . VAL B 1 306 ? -15.008 -2.48 12.75 1 93.19 306 VAL B C 1
ATOM 6195 O O . VAL B 1 306 ? -14.234 -2.154 13.656 1 93.19 306 VAL B O 1
ATOM 6198 N N . LEU B 1 307 ? -14.625 -2.781 11.555 1 93.44 307 LEU B N 1
ATOM 6199 C CA . LEU B 1 307 ? -13.203 -2.746 11.242 1 93.44 307 LEU B CA 1
ATOM 6200 C C . LEU B 1 307 ? -12.664 -1.32 11.32 1 93.44 307 LEU B C 1
ATOM 6202 O O . LEU B 1 307 ? -11.523 -1.104 11.734 1 93.44 307 LEU B O 1
ATOM 6206 N N . GLY B 1 308 ? -13.508 -0.403 10.93 1 95.75 308 GLY B N 1
ATOM 6207 C CA . GLY B 1 308 ? -13.133 1.001 11.008 1 95.75 308 GLY B CA 1
ATOM 6208 C C . GLY B 1 308 ? -12.914 1.484 12.43 1 95.75 308 GLY B C 1
ATOM 6209 O O . GLY B 1 308 ? -11.914 2.143 12.719 1 95.75 308 GLY B O 1
ATOM 6210 N N . ILE B 1 309 ? -13.789 1.127 13.344 1 94.38 309 ILE B N 1
ATOM 6211 C CA . ILE B 1 309 ? -13.672 1.599 14.719 1 94.38 309 ILE B CA 1
ATOM 6212 C C . ILE B 1 309 ? -12.461 0.958 15.383 1 94.38 309 ILE B C 1
ATOM 6214 O O . ILE B 1 309 ? -11.773 1.599 16.188 1 94.38 309 ILE B O 1
ATOM 6218 N N . ILE B 1 310 ? -12.18 -0.28 15.031 1 93.88 310 ILE B N 1
ATOM 6219 C CA . ILE B 1 310 ? -11.008 -0.952 15.594 1 93.88 310 ILE B CA 1
ATOM 6220 C C . ILE B 1 310 ? -9.734 -0.27 15.102 1 93.88 310 ILE B C 1
ATOM 6222 O O . ILE B 1 310 ? -8.836 0.029 15.891 1 93.88 310 ILE B O 1
ATOM 6226 N N . SER B 1 311 ? -9.703 -0.042 13.852 1 96.25 311 SER B N 1
ATOM 6227 C CA . SER B 1 311 ? -8.539 0.622 13.273 1 96.25 311 SER B CA 1
ATOM 6228 C C . SER B 1 311 ? -8.383 2.039 13.812 1 96.25 311 SER B C 1
ATOM 6230 O O . SER B 1 311 ? -7.27 2.475 14.117 1 96.25 311 SER B O 1
ATOM 6232 N N . ALA B 1 312 ? -9.477 2.797 13.922 1 97.25 312 ALA B N 1
ATOM 6233 C CA . ALA B 1 312 ? -9.453 4.164 14.438 1 97.25 312 ALA B CA 1
ATOM 6234 C C . ALA B 1 312 ? -8.93 4.199 15.875 1 97.25 312 ALA B C 1
ATOM 6236 O O . ALA B 1 312 ? -8.07 5.02 16.203 1 97.25 312 ALA B O 1
ATOM 6237 N N . MET B 1 313 ? -9.367 3.266 16.688 1 94.62 313 MET B N 1
ATOM 6238 C CA . MET B 1 313 ? -8.953 3.227 18.094 1 94.62 313 MET B CA 1
ATOM 6239 C C . MET B 1 313 ? -7.492 2.818 18.219 1 94.62 313 MET B C 1
ATOM 6241 O O . MET B 1 313 ? -6.777 3.309 19.094 1 94.62 313 MET B O 1
ATOM 6245 N N . ALA B 1 314 ? -7.086 1.94 17.344 1 94.88 314 ALA B N 1
ATOM 6246 C CA . ALA B 1 314 ? -5.68 1.552 17.328 1 94.88 314 ALA B CA 1
ATOM 6247 C C . ALA B 1 314 ? -4.781 2.75 17.031 1 94.88 314 ALA B C 1
ATOM 6249 O O . ALA B 1 314 ? -3.762 2.947 17.703 1 94.88 314 ALA B O 1
ATOM 6250 N N . MET B 1 315 ? -5.172 3.537 16.109 1 97.38 315 MET B N 1
ATOM 6251 C CA . MET B 1 315 ? -4.379 4.703 15.719 1 97.38 315 MET B CA 1
ATOM 6252 C C . MET B 1 315 ? -4.418 5.77 16.797 1 97.38 315 MET B C 1
ATOM 6254 O O . MET B 1 315 ? -3.393 6.371 17.125 1 97.38 315 MET B O 1
ATOM 6258 N N . LEU B 1 316 ? -5.566 6.012 17.391 1 96.56 316 LEU B N 1
ATOM 6259 C CA . LEU B 1 316 ? -5.676 6.996 18.469 1 96.56 316 LEU B CA 1
ATOM 6260 C C . LEU B 1 316 ? -4.844 6.578 19.672 1 96.56 316 LEU B C 1
ATOM 6262 O O . LEU B 1 316 ? -4.199 7.418 20.312 1 96.56 316 LEU B O 1
ATOM 6266 N N . ALA B 1 317 ? -4.855 5.27 19.984 1 94.62 317 ALA B N 1
ATOM 6267 C CA . ALA B 1 317 ? -4.047 4.77 21.094 1 94.62 317 ALA B CA 1
ATOM 6268 C C . ALA B 1 317 ? -2.57 5.086 20.891 1 94.62 317 ALA B C 1
ATOM 6270 O O . ALA B 1 317 ? -1.893 5.551 21.812 1 94.62 317 ALA B O 1
ATOM 6271 N N . MET B 1 318 ? -2.115 4.867 19.672 1 94.12 318 MET B N 1
ATOM 6272 C CA . MET B 1 318 ? -0.735 5.215 19.344 1 94.12 318 MET B CA 1
ATOM 6273 C C . MET B 1 318 ? -0.522 6.723 19.406 1 94.12 318 MET B C 1
ATOM 6275 O O . MET B 1 318 ? 0.542 7.188 19.812 1 94.12 318 MET B O 1
ATOM 6279 N N . GLY B 1 319 ? -1.531 7.461 18.938 1 96.25 319 GLY B N 1
ATOM 6280 C CA . GLY B 1 319 ? -1.46 8.914 19.016 1 96.25 319 GLY B CA 1
ATOM 6281 C C . GLY B 1 319 ? -1.305 9.422 20.438 1 96.25 319 GLY B C 1
ATOM 6282 O O . GLY B 1 319 ? -0.552 10.367 20.688 1 96.25 319 GLY B O 1
ATOM 6283 N N . TYR B 1 320 ? -1.991 8.828 21.406 1 95.62 320 TYR B N 1
ATOM 6284 C CA . TYR B 1 320 ? -1.86 9.195 22.812 1 95.62 320 TYR B CA 1
ATOM 6285 C C . TYR B 1 320 ? -0.45 8.922 23.328 1 95.62 320 TYR B C 1
ATOM 6287 O O . TYR B 1 320 ? 0.122 9.734 24.062 1 95.62 320 TYR B O 1
ATOM 6295 N N . PHE B 1 321 ? 0.104 7.793 22.891 1 93.81 321 PHE B N 1
ATOM 6296 C CA . PHE B 1 321 ? 1.471 7.445 23.25 1 93.81 321 PHE B CA 1
ATOM 6297 C C . PHE B 1 321 ? 2.449 8.516 22.781 1 93.81 321 PHE B C 1
ATOM 6299 O O . PHE B 1 321 ? 3.262 9.008 23.562 1 93.81 321 PHE B O 1
ATOM 6306 N N . PHE B 1 322 ? 2.352 8.922 21.562 1 93.38 322 PHE B N 1
ATOM 6307 C CA . PHE B 1 322 ? 3.281 9.891 21 1 93.38 322 PHE B CA 1
ATOM 6308 C C . PHE B 1 322 ? 3.057 11.273 21.594 1 93.38 322 PHE B C 1
ATOM 6310 O O . PHE B 1 322 ? 3.99 12.07 21.703 1 93.38 322 PHE B O 1
ATOM 6317 N N . THR B 1 323 ? 1.815 11.547 21.984 1 95.12 323 THR B N 1
ATOM 6318 C CA . THR B 1 323 ? 1.546 12.805 22.688 1 95.12 323 THR B CA 1
ATOM 6319 C C . THR B 1 323 ? 2.33 12.875 23.984 1 95.12 323 THR B C 1
ATOM 6321 O O . THR B 1 323 ? 2.996 13.883 24.266 1 95.12 323 THR B O 1
ATOM 6324 N N . VAL B 1 324 ? 2.316 11.789 24.719 1 93.31 324 VAL B N 1
ATOM 6325 C CA . VAL B 1 324 ? 3.002 11.742 26 1 93.31 324 VAL B CA 1
ATOM 6326 C C . VAL B 1 324 ? 4.512 11.844 25.797 1 93.31 324 VAL B C 1
ATOM 6328 O O . VAL B 1 324 ? 5.191 12.602 26.484 1 93.31 324 VAL B O 1
ATOM 6331 N N . ILE B 1 325 ? 5.016 11.156 24.797 1 90.31 325 ILE B N 1
ATOM 6332 C CA . ILE B 1 325 ? 6.449 11.156 24.531 1 90.31 325 ILE B CA 1
ATOM 6333 C C . ILE B 1 325 ? 6.895 12.547 24.078 1 90.31 325 ILE B C 1
ATOM 6335 O O . ILE B 1 325 ? 7.965 13.016 24.469 1 90.31 325 ILE B O 1
ATOM 6339 N N . SER B 1 326 ? 6.094 13.148 23.234 1 92.06 326 SER B N 1
ATOM 6340 C CA . SER B 1 326 ? 6.434 14.477 22.75 1 92.06 326 SER B CA 1
ATOM 6341 C C . SER B 1 326 ? 6.449 15.5 23.875 1 92.06 326 SER B C 1
ATOM 6343 O O . SER B 1 326 ? 7.371 16.312 23.969 1 92.06 326 SER B O 1
ATOM 6345 N N . ILE B 1 327 ? 5.488 15.469 24.75 1 92.69 327 ILE B N 1
ATOM 6346 C CA . ILE B 1 327 ? 5.43 16.375 25.875 1 92.69 327 ILE B CA 1
ATOM 6347 C C . ILE B 1 327 ? 6.59 16.109 26.828 1 92.69 327 ILE B C 1
ATOM 6349 O O . ILE B 1 327 ? 7.234 17.031 27.312 1 92.69 327 ILE B O 1
ATOM 6353 N N . ALA B 1 328 ? 6.855 14.844 27.078 1 91.5 328 ALA B N 1
ATOM 6354 C CA . ALA B 1 328 ? 7.977 14.461 27.922 1 91.5 328 ALA B CA 1
ATOM 6355 C C . ALA B 1 328 ? 9.297 14.961 27.344 1 91.5 328 ALA B C 1
ATOM 6357 O O . ALA B 1 328 ? 10.18 15.398 28.094 1 91.5 328 ALA B O 1
ATOM 6358 N N . SER B 1 329 ? 9.406 14.891 26.078 1 89.19 329 SER B N 1
ATOM 6359 C CA . SER B 1 329 ? 10.625 15.352 25.422 1 89.19 329 SER B CA 1
ATOM 6360 C C . SER B 1 329 ? 10.789 16.859 25.562 1 89.19 329 SER B C 1
ATOM 6362 O O . SER B 1 329 ? 11.906 17.344 25.781 1 89.19 329 SER B O 1
ATOM 6364 N N . ILE B 1 330 ? 9.758 17.609 25.453 1 89.56 330 ILE B N 1
ATOM 6365 C CA . ILE B 1 330 ? 9.797 19.062 25.625 1 89.56 330 ILE B CA 1
ATOM 6366 C C . ILE B 1 330 ? 10.195 19.391 27.062 1 89.56 330 ILE B C 1
ATOM 6368 O O . ILE B 1 330 ? 11.047 20.25 27.297 1 89.56 330 ILE B O 1
ATOM 6372 N N . VAL B 1 331 ? 9.602 18.656 27.938 1 90.38 331 VAL B N 1
ATOM 6373 C CA . VAL B 1 331 ? 9.844 18.906 29.359 1 90.38 331 VAL B CA 1
ATOM 6374 C C . VAL B 1 331 ? 11.289 18.547 29.703 1 90.38 331 VAL B C 1
ATOM 6376 O O . VAL B 1 331 ? 11.922 19.219 30.516 1 90.38 331 VAL B O 1
ATOM 6379 N N . SER B 1 332 ? 11.789 17.578 29.078 1 88.38 332 SER B N 1
ATOM 6380 C CA . SER B 1 332 ? 13.156 17.141 29.344 1 88.38 332 SER B CA 1
ATOM 6381 C C . SER B 1 332 ? 14.164 18.203 28.906 1 88.38 332 SER B C 1
ATOM 6383 O O . SER B 1 332 ? 15.266 18.281 29.453 1 88.38 332 SER B O 1
ATOM 6385 N N . HIS B 1 333 ? 13.797 18.984 27.984 1 86.81 333 HIS B N 1
ATOM 6386 C CA . HIS B 1 333 ? 14.703 20 27.469 1 86.81 333 HIS B CA 1
ATOM 6387 C C . HIS B 1 333 ? 14.391 21.359 28.094 1 86.81 333 HIS B C 1
ATOM 6389 O O . HIS B 1 333 ? 14.898 22.391 27.641 1 86.81 333 HIS B O 1
ATOM 6395 N N . TYR B 1 334 ? 13.609 21.406 29.125 1 85.12 334 TYR B N 1
ATOM 6396 C CA . TYR B 1 334 ? 13.164 22.656 29.734 1 85.12 334 TYR B CA 1
ATOM 6397 C C . TYR B 1 334 ? 14.344 23.422 30.312 1 85.12 334 TYR B C 1
ATOM 6399 O O . TYR B 1 334 ? 14.398 24.656 30.219 1 85.12 334 TYR B O 1
ATOM 6407 N N . ASP B 1 335 ? 15.305 22.656 30.766 1 83.56 335 ASP B N 1
ATOM 6408 C CA . ASP B 1 335 ? 16.422 23.312 31.438 1 83.56 335 ASP B CA 1
ATOM 6409 C C . ASP B 1 335 ? 17.641 23.422 30.516 1 83.56 335 ASP B C 1
ATOM 6411 O O . ASP B 1 335 ? 18.672 23.953 30.906 1 83.56 335 ASP B O 1
ATOM 6415 N N . THR B 1 336 ? 17.438 23 29.297 1 82.75 336 THR B N 1
ATOM 6416 C CA . THR B 1 336 ? 18.578 23.016 28.391 1 82.75 336 THR B CA 1
ATOM 6417 C C . THR B 1 336 ? 18.719 24.391 27.75 1 82.75 336 THR B C 1
ATOM 6419 O O . THR B 1 336 ? 17.734 25 27.312 1 82.75 336 THR B O 1
ATOM 6422 N N . ARG B 1 337 ? 19.984 25.016 27.859 1 82.12 337 ARG B N 1
ATOM 6423 C CA . ARG B 1 337 ? 20.312 26.297 27.25 1 82.12 337 ARG B CA 1
ATOM 6424 C C . ARG B 1 337 ? 21.312 26.125 26.109 1 82.12 337 ARG B C 1
ATOM 6426 O O . ARG B 1 337 ? 22.359 25.484 26.281 1 82.12 337 ARG B O 1
ATOM 6433 N N . GLU B 1 338 ? 20.75 26.344 24.875 1 79.38 338 GLU B N 1
ATOM 6434 C CA . GLU B 1 338 ? 21.656 26.297 23.719 1 79.38 338 GLU B CA 1
ATOM 6435 C C . GLU B 1 338 ? 22.016 27.703 23.25 1 79.38 338 GLU B C 1
ATOM 6437 O O . GLU B 1 338 ? 21.141 28.547 23.078 1 79.38 338 GLU B O 1
ATOM 6442 N N . THR B 1 339 ? 23.281 28.016 23.203 1 75.69 339 THR B N 1
ATOM 6443 C CA . THR B 1 339 ? 23.734 29.328 22.766 1 75.69 339 THR B CA 1
ATOM 6444 C C . THR B 1 339 ? 24 29.328 21.266 1 75.69 339 THR B C 1
ATOM 6446 O O . THR B 1 339 ? 24.734 28.484 20.75 1 75.69 339 THR B O 1
ATOM 6449 N N . GLU B 1 340 ? 23.219 30.188 20.594 1 72 340 GLU B N 1
ATOM 6450 C CA . GLU B 1 340 ? 23.469 30.328 19.156 1 72 340 GLU B CA 1
ATOM 6451 C C . GLU B 1 340 ? 24.828 30.969 18.891 1 72 340 GLU B C 1
ATOM 6453 O O . GLU B 1 340 ? 25.141 32.031 19.453 1 72 340 GLU B O 1
ATOM 6458 N N . ASN B 1 341 ? 25.625 30.297 18.25 1 63.5 341 ASN B N 1
ATOM 6459 C CA . ASN B 1 341 ? 27 30.719 18 1 63.5 341 ASN B CA 1
ATOM 6460 C C . ASN B 1 341 ? 27.031 32.094 17.312 1 63.5 341 ASN B C 1
ATOM 6462 O O . ASN B 1 341 ? 27.938 32.875 17.562 1 63.5 341 ASN B O 1
ATOM 6466 N N . GLU B 1 342 ? 26.078 32.281 16.469 1 60.28 342 GLU B N 1
ATOM 6467 C CA . GLU B 1 342 ? 26.188 33.469 15.625 1 60.28 342 GLU B CA 1
ATOM 6468 C C . GLU B 1 342 ? 25.703 34.719 16.359 1 60.28 342 GLU B C 1
ATOM 6470 O O . GLU B 1 342 ? 26.312 35.781 16.25 1 60.28 342 GLU B O 1
ATOM 6475 N N . THR B 1 343 ? 24.719 34.719 17.078 1 64.19 343 THR B N 1
ATOM 6476 C CA . THR B 1 343 ? 24.109 35.906 17.641 1 64.19 343 THR B CA 1
ATOM 6477 C C . THR B 1 343 ? 24.344 35.969 19.156 1 64.19 343 THR B C 1
ATOM 6479 O O . THR B 1 343 ? 24.125 37 19.781 1 64.19 343 THR B O 1
ATOM 6482 N N . GLY B 1 344 ? 24.906 34.844 19.734 1 67.31 344 GLY B N 1
ATOM 6483 C CA . GLY B 1 344 ? 25.156 34.781 21.156 1 67.31 344 GLY B CA 1
ATOM 6484 C C . GLY B 1 344 ? 23.875 34.719 21.984 1 67.31 344 GLY B C 1
ATOM 6485 O O . GLY B 1 344 ? 23.922 34.781 23.203 1 67.31 344 GLY B O 1
ATOM 6486 N N . LYS B 1 345 ? 22.844 34.656 21.312 1 75.69 345 LYS B N 1
ATOM 6487 C CA . LYS B 1 345 ? 21.562 34.625 22.031 1 75.69 345 LYS B CA 1
ATOM 6488 C C . LYS B 1 345 ? 21.266 33.25 22.578 1 75.69 345 LYS B C 1
ATOM 6490 O O . LYS B 1 345 ? 21.531 32.25 21.891 1 75.69 345 LYS B O 1
ATOM 6495 N N . VAL B 1 346 ? 20.875 33.219 23.781 1 78.38 346 VAL B N 1
ATOM 6496 C CA . VAL B 1 346 ? 20.531 31.969 24.438 1 78.38 346 VAL B CA 1
ATOM 6497 C C . VAL B 1 346 ? 19.156 31.5 23.984 1 78.38 346 VAL B C 1
ATOM 6499 O O . VAL B 1 346 ? 18.172 32.25 24.062 1 78.38 346 VAL B O 1
ATOM 6502 N N . LYS B 1 347 ? 19.156 30.391 23.375 1 80.81 347 LYS B N 1
ATOM 6503 C CA . LYS B 1 347 ? 17.922 29.781 22.906 1 80.81 347 LYS B CA 1
ATOM 6504 C C . LYS B 1 347 ? 17.422 28.719 23.875 1 80.81 347 LYS B C 1
ATOM 6506 O O . LYS B 1 347 ? 18.203 27.906 24.375 1 80.81 347 LYS B O 1
ATOM 6511 N N . ARG B 1 348 ? 16.188 28.953 24.281 1 84.81 348 ARG B N 1
ATOM 6512 C CA . ARG B 1 348 ? 15.508 27.969 25.125 1 84.81 348 ARG B CA 1
ATOM 6513 C C . ARG B 1 348 ? 14.438 27.219 24.328 1 84.81 348 ARG B C 1
ATOM 6515 O O . ARG B 1 348 ? 14.203 27.531 23.156 1 84.81 348 ARG B O 1
ATOM 6522 N N . VAL B 1 349 ? 13.906 26.266 25.047 1 84.38 349 VAL B N 1
ATOM 6523 C CA . VAL B 1 349 ? 12.93 25.422 24.375 1 84.38 349 VAL B CA 1
ATOM 6524 C C . VAL B 1 349 ? 11.68 26.234 24.031 1 84.38 349 VAL B C 1
ATOM 6526 O O . VAL B 1 349 ? 10.992 25.938 23.047 1 84.38 349 VAL B O 1
ATOM 6529 N N . TYR B 1 350 ? 11.508 27.344 24.844 1 82.56 350 TYR B N 1
ATOM 6530 C CA . TYR B 1 350 ? 10.289 28.125 24.641 1 82.56 350 TYR B CA 1
ATOM 6531 C C . TYR B 1 350 ? 10.555 29.328 23.734 1 82.56 350 TYR B C 1
ATOM 6533 O O . TYR B 1 350 ? 9.648 30.125 23.484 1 82.56 350 TYR B O 1
ATOM 6541 N N . THR B 1 351 ? 11.797 29.453 23.266 1 85.31 351 THR B N 1
ATOM 6542 C CA . THR B 1 351 ? 12.078 30.5 22.281 1 85.31 351 THR B CA 1
ATOM 6543 C C . THR B 1 351 ? 11.438 30.156 20.938 1 85.31 351 THR B C 1
ATOM 6545 O O . THR B 1 351 ? 11.688 29.094 20.375 1 85.31 351 THR B O 1
ATOM 6548 N N . PHE B 1 352 ? 10.641 31.078 20.484 1 87.81 352 PHE B N 1
ATOM 6549 C CA . PHE B 1 352 ? 9.82 30.828 19.297 1 87.81 352 PHE B CA 1
ATOM 6550 C C . PHE B 1 352 ? 10.695 30.609 18.078 1 87.81 352 PHE B C 1
ATOM 6552 O O . PHE B 1 352 ? 11.648 31.344 17.844 1 87.81 352 PHE B O 1
ATOM 6559 N N . HIS B 1 353 ? 10.453 29.578 17.406 1 86.25 353 HIS B N 1
ATOM 6560 C CA . HIS B 1 353 ? 11.055 29.281 16.109 1 86.25 353 HIS B CA 1
ATOM 6561 C C . HIS B 1 353 ? 10.055 28.594 15.188 1 86.25 353 HIS B C 1
ATOM 6563 O O . HIS B 1 353 ? 8.953 28.219 15.617 1 86.25 353 HIS B O 1
ATOM 6569 N N . LYS B 1 354 ? 10.328 28.422 13.992 1 84.25 354 LYS B N 1
ATOM 6570 C CA . LYS B 1 354 ? 9.414 27.906 12.977 1 84.25 354 LYS B CA 1
ATOM 6571 C C . LYS B 1 354 ? 8.961 26.484 13.32 1 84.25 354 LYS B C 1
ATOM 6573 O O . LYS B 1 354 ? 7.867 26.062 12.922 1 84.25 354 LYS B O 1
ATOM 6578 N N . GLY B 1 355 ? 9.703 25.859 14.102 1 86 355 GLY B N 1
ATOM 6579 C CA . GLY B 1 355 ? 9.383 24.484 14.492 1 86 355 GLY B CA 1
ATOM 6580 C C . GLY B 1 355 ? 8.133 24.391 15.344 1 86 355 GLY B C 1
ATOM 6581 O O . GLY B 1 355 ? 7.508 23.328 15.43 1 86 355 GLY B O 1
ATOM 6582 N N . PHE B 1 356 ? 7.723 25.5 15.977 1 89.06 356 PHE B N 1
ATOM 6583 C CA . PHE B 1 356 ? 6.523 25.531 16.797 1 89.06 356 PHE B CA 1
ATOM 6584 C C . PHE B 1 356 ? 5.289 25.188 15.984 1 89.06 356 PHE B C 1
ATOM 6586 O O . PHE B 1 356 ? 4.336 24.609 16.5 1 89.06 356 PHE B O 1
ATOM 6593 N N . TRP B 1 357 ? 5.355 25.5 14.742 1 91.31 357 TRP B N 1
ATOM 6594 C CA . TRP B 1 357 ? 4.227 25.266 13.852 1 91.31 357 TRP B CA 1
ATOM 6595 C C . TRP B 1 357 ? 4 23.766 13.648 1 91.31 357 TRP B C 1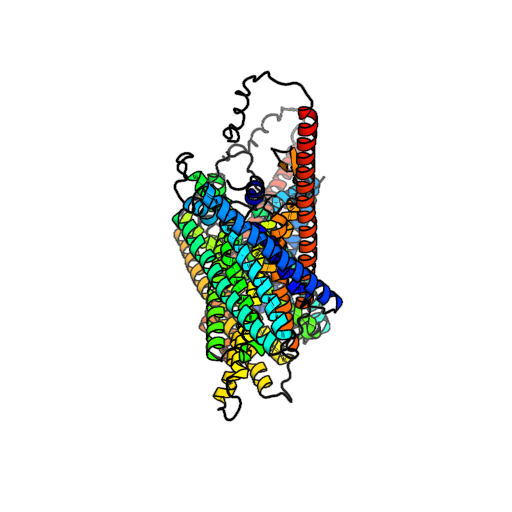
ATOM 6597 O O . TRP B 1 357 ? 2.916 23.344 13.242 1 91.31 357 TRP B O 1
ATOM 6607 N N . GLY B 1 358 ? 4.969 22.984 13.898 1 88.88 358 GLY B N 1
ATOM 6608 C CA . GLY B 1 358 ? 4.891 21.547 13.688 1 88.88 358 GLY B CA 1
ATOM 6609 C C . GLY B 1 358 ? 3.896 20.859 14.609 1 88.88 358 GLY B C 1
ATOM 6610 O O . GLY B 1 358 ? 3.449 19.75 14.336 1 88.88 358 GLY B O 1
ATOM 6611 N N . MET B 1 359 ? 3.463 21.516 15.633 1 91.75 359 MET B N 1
ATOM 6612 C CA . MET B 1 359 ? 2.557 20.922 16.609 1 91.75 359 MET B CA 1
ATOM 6613 C C . MET B 1 359 ? 1.104 21.219 16.266 1 91.75 359 MET B C 1
ATOM 6615 O O . MET B 1 359 ? 0.196 20.516 16.688 1 91.75 359 MET B O 1
ATOM 6619 N N . THR B 1 360 ? 0.8 22.156 15.492 1 94 360 THR B N 1
ATOM 6620 C CA . THR B 1 360 ? -0.552 22.641 15.234 1 94 360 THR B CA 1
ATOM 6621 C C . THR B 1 360 ? -1.379 21.578 14.516 1 94 360 THR B C 1
ATOM 6623 O O . THR B 1 360 ? -2.242 20.938 15.117 1 94 360 THR B O 1
ATOM 6626 N N . PHE B 1 361 ? -0.939 21.188 13.352 1 94.5 361 PHE B N 1
ATOM 6627 C CA . PHE B 1 361 ? -1.729 20.312 12.508 1 94.5 361 PHE B CA 1
ATOM 6628 C C . PHE B 1 361 ? -1.91 18.953 13.164 1 94.5 361 PHE B C 1
ATOM 6630 O O . PHE B 1 361 ? -3.023 18.422 13.219 1 94.5 361 PHE B O 1
ATOM 6637 N N . PRO B 1 362 ? -0.89 18.375 13.789 1 95.81 362 PRO B N 1
ATOM 6638 C CA . PRO B 1 362 ? -1.046 17.078 14.445 1 95.81 362 PRO B CA 1
ATOM 6639 C C . PRO B 1 362 ? -2.062 17.109 15.578 1 95.81 362 PRO B C 1
ATOM 6641 O O . PRO B 1 362 ? -2.84 16.156 15.742 1 95.81 362 PRO B O 1
ATOM 6644 N N . MET B 1 363 ? -2.053 18.172 16.344 1 96.94 363 MET B N 1
ATOM 6645 C CA . MET B 1 363 ? -3.039 18.312 17.406 1 96.94 363 MET B CA 1
ATOM 6646 C C . MET B 1 363 ? -4.449 18.422 16.844 1 96.94 363 MET B C 1
ATOM 6648 O O . MET B 1 363 ? -5.395 17.875 17.406 1 96.94 363 MET B O 1
ATOM 6652 N N . GLY B 1 364 ? -4.523 19.109 15.82 1 97.69 364 GLY B N 1
ATOM 6653 C CA . GLY B 1 364 ? -5.812 19.234 15.156 1 97.69 364 GLY B CA 1
ATOM 6654 C C . GLY B 1 364 ? -6.34 17.906 14.633 1 97.69 364 GLY B C 1
ATOM 6655 O O . GLY B 1 364 ? -7.531 17.609 14.75 1 97.69 364 GLY B O 1
ATOM 6656 N N . THR B 1 365 ? -5.477 17.094 14.039 1 97.56 365 THR B N 1
ATOM 6657 C CA . THR B 1 365 ? -5.91 15.812 13.492 1 97.56 365 THR B CA 1
ATOM 6658 C C . THR B 1 365 ? -6.383 14.883 14.609 1 97.56 365 THR B C 1
ATOM 6660 O O . THR B 1 365 ? -7.344 14.133 14.43 1 97.56 365 THR B O 1
ATOM 6663 N N . MET B 1 366 ? -5.691 14.961 15.742 1 97.75 366 MET B N 1
ATOM 6664 C CA . MET B 1 366 ? -6.113 14.156 16.891 1 97.75 366 MET B CA 1
ATOM 6665 C C . MET B 1 366 ? -7.496 14.586 17.375 1 97.75 366 MET B C 1
ATOM 6667 O O . MET B 1 366 ? -8.297 13.75 17.797 1 97.75 366 MET B O 1
ATOM 6671 N N . SER B 1 367 ? -7.719 15.852 17.312 1 98.19 367 SER B N 1
ATOM 6672 C CA . SER B 1 367 ? -9.039 16.344 17.672 1 98.19 367 SER B CA 1
ATOM 6673 C C . SER B 1 367 ? -10.109 15.773 16.75 1 98.19 367 SER B C 1
ATOM 6675 O O . SER B 1 367 ? -11.133 15.258 17.219 1 98.19 367 SER B O 1
ATOM 6677 N N . LEU B 1 368 ? -9.859 15.836 15.492 1 97.5 368 LEU B N 1
ATOM 6678 C CA . LEU B 1 368 ? -10.812 15.344 14.492 1 97.5 368 LEU B CA 1
ATOM 6679 C C . LEU B 1 368 ? -11.078 13.859 14.688 1 97.5 368 LEU B C 1
ATOM 6681 O O . LEU B 1 368 ? -12.227 13.414 14.641 1 97.5 368 LEU B O 1
ATOM 6685 N N . GLY B 1 369 ? -10.039 13.094 14.922 1 97.75 369 GLY B N 1
ATOM 6686 C CA . GLY B 1 369 ? -10.195 11.656 15.125 1 97.75 369 GLY B CA 1
ATOM 6687 C C . GLY B 1 369 ? -11.047 11.32 16.344 1 97.75 369 GLY B C 1
ATOM 6688 O O . GLY B 1 369 ? -11.938 10.477 16.25 1 97.75 369 GLY B O 1
ATOM 6689 N N . ASN B 1 370 ? -10.773 11.977 17.438 1 96.88 370 ASN B N 1
ATOM 6690 C CA . ASN B 1 370 ? -11.539 11.75 18.672 1 96.88 370 ASN B CA 1
ATOM 6691 C C . ASN B 1 370 ? -13 12.18 18.5 1 96.88 370 ASN B C 1
ATOM 6693 O O . ASN B 1 370 ? -13.914 11.445 18.875 1 96.88 370 ASN B O 1
ATOM 6697 N N . GLU B 1 371 ? -13.188 13.297 17.953 1 96.81 371 GLU B N 1
ATOM 6698 C CA . GLU B 1 371 ? -14.539 13.828 17.781 1 96.81 371 GLU B CA 1
ATOM 6699 C C . GLU B 1 371 ? -15.375 12.945 16.875 1 96.81 371 GLU B C 1
ATOM 6701 O O . GLU B 1 371 ? -16.562 12.719 17.125 1 96.81 371 GLU B O 1
ATOM 6706 N N . GLU B 1 372 ? -14.75 12.445 15.805 1 97.25 372 GLU B N 1
ATOM 6707 C CA . GLU B 1 372 ? -15.492 11.633 14.844 1 97.25 372 GLU B CA 1
ATOM 6708 C C . GLU B 1 372 ? -15.977 10.328 15.477 1 97.25 372 GLU B C 1
ATOM 6710 O O . GLU B 1 372 ? -17.047 9.836 15.141 1 97.25 372 GLU B O 1
ATOM 6715 N N . LEU B 1 373 ? -15.188 9.789 16.391 1 95.69 373 LEU B N 1
ATOM 6716 C CA . LEU B 1 373 ? -15.609 8.602 17.125 1 95.69 373 LEU B CA 1
ATOM 6717 C C . LEU B 1 373 ? -16.875 8.883 17.938 1 95.69 373 LEU B C 1
ATOM 6719 O O . LEU B 1 373 ? -17.797 8.07 17.953 1 95.69 373 LEU B O 1
ATOM 6723 N N . TYR B 1 374 ? -16.859 10 18.531 1 94.81 374 TYR B N 1
ATOM 6724 C CA . TYR B 1 374 ? -18.016 10.398 19.328 1 94.81 374 TYR B CA 1
ATOM 6725 C C . TYR B 1 374 ? -19.234 10.625 18.438 1 94.81 374 TYR B C 1
ATOM 6727 O O . TYR B 1 374 ? -20.312 10.102 18.719 1 94.81 374 TYR B O 1
ATOM 6735 N N . VAL B 1 375 ? -19.109 11.352 17.406 1 94.75 375 VAL B N 1
ATOM 6736 C CA . VAL B 1 375 ? -20.219 11.734 16.531 1 94.75 375 VAL B CA 1
ATOM 6737 C C . VAL B 1 375 ? -20.859 10.484 15.93 1 94.75 375 VAL B C 1
ATOM 6739 O O . VAL B 1 375 ? -22.094 10.391 15.859 1 94.75 375 VAL B O 1
ATOM 6742 N N . GLN B 1 376 ? -20.062 9.492 15.547 1 94.94 376 GLN B N 1
ATOM 6743 C CA . GLN B 1 376 ? -20.594 8.344 14.82 1 94.94 376 GLN B CA 1
ATOM 6744 C C . GLN B 1 376 ? -21.141 7.293 15.781 1 94.94 376 GLN B C 1
ATOM 6746 O O . GLN B 1 376 ? -22.109 6.602 15.461 1 94.94 376 GLN B O 1
ATOM 6751 N N . TYR B 1 377 ? -20.609 7.207 16.984 1 94.56 377 TYR B N 1
ATOM 6752 C CA . TYR B 1 377 ? -20.922 6 17.734 1 94.56 377 TYR B CA 1
ATOM 6753 C C . TYR B 1 377 ? -21.594 6.344 19.062 1 94.56 377 TYR B C 1
ATOM 6755 O O . TYR B 1 377 ? -22.109 5.457 19.75 1 94.56 377 TYR B O 1
ATOM 6763 N N . ASN B 1 378 ? -21.641 7.582 19.422 1 91.31 378 ASN B N 1
ATOM 6764 C CA . ASN B 1 378 ? -22.281 7.957 20.672 1 91.31 378 ASN B CA 1
ATOM 6765 C C . ASN B 1 378 ? -23.75 7.527 20.703 1 91.31 378 ASN B C 1
ATOM 6767 O O . ASN B 1 378 ? -24.297 7.266 21.781 1 91.31 378 ASN B O 1
ATOM 6771 N N . GLN B 1 379 ? -24.391 7.457 19.594 1 91.19 379 GLN B N 1
ATOM 6772 C CA . GLN B 1 379 ? -25.797 7.055 19.516 1 91.19 379 GLN B CA 1
ATOM 6773 C C . GLN B 1 379 ? -25.969 5.59 19.891 1 91.19 379 GLN B C 1
ATOM 6775 O O . GLN B 1 379 ? -27.047 5.184 20.328 1 91.19 379 GLN B O 1
ATOM 6780 N N . TYR B 1 380 ? -24.922 4.816 19.766 1 90.81 380 TYR B N 1
ATOM 6781 C CA . TYR B 1 380 ? -25.016 3.396 20.078 1 90.81 380 TYR B CA 1
ATOM 6782 C C . TYR B 1 380 ? -24.453 3.107 21.469 1 90.81 380 TYR B C 1
ATOM 6784 O O . TYR B 1 380 ? -24.984 2.275 22.203 1 90.81 380 TYR B O 1
ATOM 6792 N N . VAL B 1 381 ? -23.344 3.75 21.781 1 89.88 381 VAL B N 1
ATOM 6793 C CA . VAL B 1 381 ? -22.656 3.605 23.062 1 89.88 381 VAL B CA 1
ATOM 6794 C C . VAL B 1 381 ? -22.172 4.969 23.547 1 89.88 381 VAL B C 1
ATOM 6796 O O . VAL B 1 381 ? -21.594 5.738 22.766 1 89.88 381 VAL B O 1
ATOM 6799 N N . PRO B 1 382 ? -22.438 5.254 24.766 1 89.81 382 PRO B N 1
ATOM 6800 C CA . PRO B 1 382 ? -22 6.555 25.266 1 89.81 382 PRO B CA 1
ATOM 6801 C C . PRO B 1 382 ? -20.484 6.711 25.266 1 89.81 382 PRO B C 1
ATOM 6803 O O . PRO B 1 382 ? -19.781 6.02 26.016 1 89.81 382 PRO B O 1
ATOM 6806 N N . LEU B 1 383 ? -19.953 7.535 24.422 1 92.44 383 LEU B N 1
ATOM 6807 C CA . LEU B 1 383 ? -18.516 7.75 24.25 1 92.44 383 LEU B CA 1
ATOM 6808 C C . LEU B 1 383 ? -18.156 9.211 24.5 1 92.44 383 LEU B C 1
ATOM 6810 O O . LEU B 1 383 ? -17.438 9.82 23.703 1 92.44 383 LEU B O 1
ATOM 6814 N N . TYR B 1 384 ? -18.531 9.82 25.625 1 91.44 384 TYR B N 1
ATOM 6815 C CA . TYR B 1 384 ? -18.344 11.234 25.938 1 91.44 384 TYR B CA 1
ATOM 6816 C C . TYR B 1 384 ? -16.875 11.562 26.141 1 91.44 384 TYR B C 1
ATOM 6818 O O . TYR B 1 384 ? -16.438 12.688 25.922 1 91.44 384 TYR B O 1
ATOM 6826 N N . ALA B 1 385 ? -16.125 10.562 26.609 1 93.19 385 ALA B N 1
ATOM 6827 C CA . ALA B 1 385 ? -14.688 10.766 26.828 1 93.19 385 ALA B CA 1
ATOM 6828 C C . ALA B 1 385 ? -14 11.227 25.547 1 93.19 385 ALA B C 1
ATOM 6830 O O . ALA B 1 385 ? -13.117 12.086 25.578 1 93.19 385 ALA B O 1
ATOM 6831 N N . PHE B 1 386 ? -14.422 10.711 24.422 1 96.25 386 PHE B N 1
ATOM 6832 C CA . PHE B 1 386 ? -13.812 11.07 23.141 1 96.25 386 PHE B CA 1
ATOM 6833 C C . PHE B 1 386 ? -14.234 12.477 22.719 1 96.25 386 PHE B C 1
ATOM 6835 O O . PHE B 1 386 ? -13.477 13.18 22.062 1 96.25 386 PHE B O 1
ATOM 6842 N N . ARG B 1 387 ? -15.422 12.922 23.109 1 95.38 387 ARG B N 1
ATOM 6843 C CA . ARG B 1 387 ? -15.836 14.305 22.875 1 95.38 387 ARG B CA 1
ATOM 6844 C C . ARG B 1 387 ? -14.945 15.281 23.625 1 95.38 387 ARG B C 1
ATOM 6846 O O . ARG B 1 387 ? -14.516 16.297 23.062 1 95.38 387 ARG B O 1
ATOM 6853 N N . VAL B 1 388 ? -14.648 14.93 24.859 1 95.75 388 VAL B N 1
ATOM 6854 C CA . VAL B 1 388 ? -13.836 15.781 25.703 1 95.75 388 VAL B CA 1
ATOM 6855 C C . VAL B 1 388 ? -12.398 15.828 25.172 1 95.75 388 VAL B C 1
ATOM 6857 O O . VAL B 1 388 ? -11.805 16.906 25.078 1 95.75 388 VAL B O 1
ATOM 6860 N N . LEU B 1 389 ? -11.875 14.68 24.844 1 96.38 389 LEU B N 1
ATOM 6861 C CA . LEU B 1 389 ? -10.531 14.625 24.297 1 96.38 389 LEU B CA 1
ATOM 6862 C C . LEU B 1 389 ? -10.438 15.422 23 1 96.38 389 LEU B C 1
ATOM 6864 O O . LEU B 1 389 ? -9.445 16.125 22.766 1 96.38 389 LEU B O 1
ATOM 6868 N N . GLY B 1 390 ? -11.484 15.25 22.172 1 97.31 390 GLY B N 1
ATOM 6869 C CA . GLY B 1 390 ? -11.523 16.047 20.953 1 97.31 390 GLY B CA 1
ATOM 6870 C C . GLY B 1 390 ? -11.5 17.547 21.234 1 97.31 390 GLY B C 1
ATOM 6871 O O . GLY B 1 390 ? -10.844 18.297 20.516 1 97.31 390 GLY B O 1
ATOM 6872 N N . THR B 1 391 ? -12.172 17.953 22.266 1 97.06 391 THR B N 1
ATOM 6873 C CA . THR B 1 391 ? -12.234 19.359 22.641 1 97.06 391 THR B CA 1
ATOM 6874 C C . THR B 1 391 ? -10.883 19.844 23.156 1 97.06 391 THR B C 1
ATOM 6876 O O . THR B 1 391 ? -10.445 20.938 22.812 1 97.06 391 THR B O 1
ATOM 6879 N N . ILE B 1 392 ? -10.227 19 23.906 1 97 392 ILE B N 1
ATOM 6880 C CA . ILE B 1 392 ? -8.93 19.375 24.484 1 97 392 ILE B CA 1
ATOM 6881 C C . ILE B 1 392 ? -7.906 19.547 23.359 1 97 392 ILE B C 1
ATOM 6883 O O . ILE B 1 392 ? -7.258 20.578 23.25 1 97 392 ILE B O 1
ATOM 6887 N N . TYR B 1 393 ? -7.789 18.562 22.516 1 98 393 TYR B N 1
ATOM 6888 C CA . TYR B 1 393 ? -6.852 18.625 21.406 1 98 393 TYR B CA 1
ATOM 6889 C C . TYR B 1 393 ? -7.184 19.797 20.469 1 98 393 TYR B C 1
ATOM 6891 O O . TYR B 1 393 ? -6.285 20.5 20 1 98 393 TYR B O 1
ATOM 6899 N N . GLY B 1 394 ? -8.492 19.984 20.234 1 97.62 394 GLY B N 1
ATOM 6900 C CA . GLY B 1 394 ? -8.93 21.062 19.375 1 97.62 394 GLY B CA 1
ATOM 6901 C C . GLY B 1 394 ? -8.625 22.438 19.938 1 97.62 394 GLY B C 1
ATOM 6902 O O . GLY B 1 394 ? -8.164 23.328 19.219 1 97.62 394 GLY B O 1
ATOM 6903 N N . SER B 1 395 ? -8.867 22.609 21.203 1 97.31 395 SER B N 1
ATOM 6904 C CA . SER B 1 395 ? -8.602 23.891 21.859 1 97.31 395 SER B CA 1
ATOM 6905 C C . SER B 1 395 ? -7.105 24.203 21.875 1 97.31 395 SER B C 1
ATOM 6907 O O . SER B 1 395 ? -6.703 25.344 21.625 1 97.31 395 SER B O 1
ATOM 6909 N N . ILE B 1 396 ? -6.312 23.141 22.141 1 97.06 396 ILE B N 1
ATOM 6910 C CA . ILE B 1 396 ? -4.863 23.328 22.125 1 97.06 396 ILE B CA 1
ATOM 6911 C C . ILE B 1 396 ? -4.402 23.719 20.719 1 97.06 396 ILE B C 1
ATOM 6913 O O . ILE B 1 396 ? -3.572 24.609 20.562 1 97.06 396 ILE B O 1
ATOM 6917 N N . CYS B 1 397 ? -4.945 23.062 19.734 1 97.12 397 CYS B N 1
ATOM 6918 C CA . CYS B 1 397 ? -4.59 23.359 18.344 1 97.12 397 CYS B CA 1
ATOM 6919 C C . CYS B 1 397 ? -4.906 24.812 17.984 1 97.12 397 CYS B C 1
ATOM 6921 O O . CYS B 1 397 ? -4.051 25.516 17.453 1 97.12 397 CYS B O 1
ATOM 6923 N N . VAL B 1 398 ? -6.094 25.297 18.328 1 97 398 VAL B N 1
ATOM 6924 C CA . VAL B 1 398 ? -6.535 26.641 17.984 1 97 398 VAL B CA 1
ATOM 6925 C C . VAL B 1 398 ? -5.688 27.672 18.734 1 97 398 VAL B C 1
ATOM 6927 O O . VAL B 1 398 ? -5.18 28.625 18.141 1 97 398 VAL B O 1
ATOM 6930 N N . CYS B 1 399 ? -5.504 27.469 20.016 1 97.12 399 CYS B N 1
ATOM 6931 C CA . CYS B 1 399 ? -4.723 28.391 20.828 1 97.12 399 CYS B CA 1
ATOM 6932 C C . CYS B 1 399 ? -3.275 28.453 20.344 1 97.12 399 CYS B C 1
ATOM 6934 O O . CYS B 1 399 ? -2.695 29.531 20.25 1 97.12 399 CYS B O 1
ATOM 6936 N N . TRP B 1 400 ? -2.74 27.266 20.094 1 95.56 400 TRP B N 1
ATOM 6937 C CA . TRP B 1 400 ? -1.36 27.188 19.625 1 95.56 400 TRP B CA 1
ATOM 6938 C C . TRP B 1 400 ? -1.211 27.844 18.266 1 95.56 400 TRP B C 1
ATOM 6940 O O . TRP B 1 400 ? -0.205 28.516 18 1 95.56 400 TRP B O 1
ATOM 6950 N N . SER B 1 401 ? -2.172 27.672 17.375 1 96.31 401 SER B N 1
ATOM 6951 C CA . SER B 1 401 ? -2.137 28.297 16.062 1 96.31 401 SER B CA 1
ATOM 6952 C C . SER B 1 401 ? -2.186 29.828 16.172 1 96.31 401 SER B C 1
ATOM 6954 O O . SER B 1 401 ? -1.476 30.531 15.445 1 96.31 401 SER B O 1
ATOM 6956 N N . ILE B 1 402 ? -3.02 30.344 17.047 1 95.81 402 ILE B N 1
ATOM 6957 C CA . ILE B 1 402 ? -3.129 31.781 17.25 1 95.81 402 ILE B CA 1
ATOM 6958 C C . ILE B 1 402 ? -1.817 32.312 17.812 1 95.81 402 ILE B C 1
ATOM 6960 O O . ILE B 1 402 ? -1.337 33.375 17.391 1 95.81 402 ILE B O 1
ATOM 6964 N N . LEU B 1 403 ? -1.228 31.578 18.734 1 95.06 403 LEU B N 1
ATOM 6965 C CA . LEU B 1 403 ? 0.052 31.969 19.328 1 95.06 403 LEU B CA 1
ATOM 6966 C C . LEU B 1 403 ? 1.14 32.031 18.266 1 95.06 403 LEU B C 1
ATOM 6968 O O . LEU B 1 403 ? 1.884 33 18.188 1 95.06 403 LEU B O 1
ATOM 6972 N N . CYS B 1 404 ? 1.231 30.984 17.469 1 94.5 404 CYS B N 1
ATOM 6973 C CA . CYS B 1 404 ? 2.244 30.938 16.422 1 94.5 404 CYS B CA 1
ATOM 6974 C C . CYS B 1 404 ? 2.025 32.031 15.391 1 94.5 404 CYS B C 1
ATOM 6976 O O . CYS B 1 404 ? 2.984 32.656 14.922 1 94.5 404 CYS B O 1
ATOM 6978 N N . LEU B 1 405 ? 0.764 32.312 15.062 1 93.88 405 LEU B N 1
ATOM 6979 C CA . LEU B 1 405 ? 0.436 33.344 14.102 1 93.88 405 LEU B CA 1
ATOM 6980 C C . LEU B 1 405 ? 0.832 34.719 14.641 1 93.88 405 LEU B C 1
ATOM 6982 O O . LEU B 1 405 ? 1.387 35.531 13.906 1 93.88 405 LEU B O 1
ATOM 6986 N N . SER B 1 406 ? 0.593 35 15.906 1 93.94 406 SER B N 1
ATOM 6987 C CA . SER B 1 406 ? 0.92 36.25 16.547 1 93.94 406 SER B CA 1
ATOM 6988 C C . SER B 1 406 ? 2.428 36.469 16.594 1 93.94 406 SER B C 1
ATOM 6990 O O . SER B 1 406 ? 2.912 37.562 16.297 1 93.94 406 SER B O 1
ATOM 6992 N N . PHE B 1 407 ? 3.139 35.406 16.922 1 92.25 407 PHE B N 1
ATOM 6993 C CA . PHE B 1 407 ? 4.59 35.531 17 1 92.25 407 PHE B CA 1
ATOM 6994 C C . PHE B 1 407 ? 5.191 35.688 15.609 1 92.25 407 PHE B C 1
ATOM 6996 O O . PHE B 1 407 ? 6.172 36.406 15.43 1 92.25 407 PHE B O 1
ATOM 7003 N N . THR B 1 408 ? 4.672 34.969 14.688 1 91.06 408 THR B N 1
ATOM 7004 C CA . THR B 1 408 ? 5.172 35.094 13.32 1 91.06 408 THR B CA 1
ATOM 7005 C C . THR B 1 408 ? 4.93 36.5 12.773 1 91.06 408 THR B C 1
ATOM 7007 O O . THR B 1 408 ? 5.805 37.062 12.125 1 91.06 408 THR B O 1
ATOM 7010 N N . LEU B 1 409 ? 3.77 37.062 13 1 88.5 409 LEU B N 1
ATOM 7011 C CA . LEU B 1 409 ? 3.449 38.406 12.57 1 88.5 409 LEU B CA 1
ATOM 7012 C C . LEU B 1 409 ? 4.363 39.438 13.25 1 88.5 409 LEU B C 1
ATOM 7014 O O . LEU B 1 409 ? 4.809 40.375 12.617 1 88.5 409 LEU B O 1
ATOM 7018 N N . TYR B 1 410 ? 4.609 39.156 14.469 1 88.31 410 TYR B N 1
ATOM 7019 C CA . TYR B 1 410 ? 5.496 40.031 15.227 1 88.31 410 TYR B CA 1
ATOM 7020 C C . TYR B 1 410 ? 6.902 40.031 14.641 1 88.31 410 TYR B C 1
ATOM 7022 O O . TYR B 1 410 ? 7.523 41.062 14.484 1 88.31 410 TYR B O 1
ATOM 7030 N N . GLU B 1 411 ? 7.402 38.844 14.336 1 84.69 411 GLU B N 1
ATOM 7031 C CA . GLU B 1 411 ? 8.734 38.719 13.75 1 84.69 411 GLU B CA 1
ATOM 7032 C C . GLU B 1 411 ? 8.797 39.375 12.367 1 84.69 411 GLU B C 1
ATOM 7034 O O . GLU B 1 411 ? 9.797 40 12.016 1 84.69 411 GLU B O 1
ATOM 7039 N N . TYR B 1 412 ? 7.785 39.25 11.633 1 81.62 412 TYR B N 1
ATOM 7040 C CA . TYR B 1 412 ? 7.75 39.844 10.297 1 81.62 412 TYR B CA 1
ATOM 7041 C C . TYR B 1 412 ? 7.652 41.375 10.383 1 81.62 412 TYR B C 1
ATOM 7043 O O . TYR B 1 412 ? 8.289 42.062 9.602 1 81.62 412 TYR B O 1
ATOM 7051 N N . LEU B 1 413 ? 6.883 41.875 11.305 1 81 413 LEU B N 1
ATOM 7052 C CA . 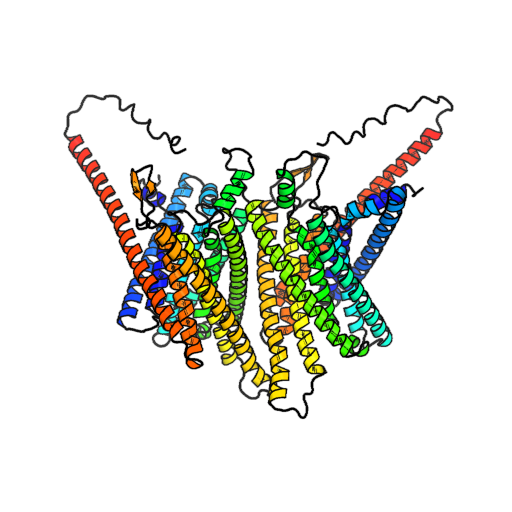LEU B 1 413 ? 6.734 43.312 11.492 1 81 413 LEU B CA 1
ATOM 7053 C C . LEU B 1 413 ? 8.039 43.938 11.984 1 81 413 LEU B C 1
ATOM 7055 O O . LEU B 1 413 ? 8.406 45.031 11.562 1 81 413 LEU B O 1
ATOM 7059 N N . LYS B 1 414 ? 8.664 43.188 12.797 1 79.38 414 LYS B N 1
ATOM 7060 C CA . LYS B 1 414 ? 9.953 43.688 13.281 1 79.38 414 LYS B CA 1
ATOM 7061 C C . LYS B 1 414 ? 10.977 43.75 12.148 1 79.38 414 LYS B C 1
ATOM 7063 O O . LYS B 1 414 ? 11.742 44.719 12.07 1 79.38 414 LYS B O 1
ATOM 7068 N N . LYS B 1 415 ? 10.938 42.75 11.312 1 75.12 415 LYS B N 1
ATOM 7069 C CA . LYS B 1 415 ? 11.852 42.75 10.18 1 75.12 415 LYS B CA 1
ATOM 7070 C C . LYS B 1 415 ? 11.531 43.875 9.203 1 75.12 415 LYS B C 1
ATOM 7072 O O . LYS B 1 415 ? 12.438 44.531 8.672 1 75.12 415 LYS B O 1
ATOM 7077 N N . VAL B 1 416 ? 10.305 44.125 8.992 1 67.88 416 VAL B N 1
ATOM 7078 C CA . VAL B 1 416 ? 9.867 45.156 8.078 1 67.88 416 VAL B CA 1
ATOM 7079 C C . VAL B 1 416 ? 10.18 46.531 8.68 1 67.88 416 VAL B C 1
ATOM 7081 O O . VAL B 1 416 ? 10.617 47.438 7.977 1 67.88 416 VAL B O 1
ATOM 7084 N N . TRP B 1 417 ? 9.984 46.594 9.961 1 68.75 417 TRP B N 1
ATOM 7085 C CA . TRP B 1 417 ? 10.258 47.844 10.656 1 68.75 417 TRP B CA 1
ATOM 7086 C C . TRP B 1 417 ? 11.75 48.156 10.664 1 68.75 417 TRP B C 1
ATOM 7088 O O . TRP B 1 417 ? 12.156 49.281 10.445 1 68.75 417 TRP B O 1
ATOM 7098 N N . HIS B 1 418 ? 12.445 47.062 10.836 1 68.06 418 HIS B N 1
ATOM 7099 C CA . HIS B 1 418 ? 13.891 47.25 10.805 1 68.06 418 HIS B CA 1
ATOM 7100 C C . HIS B 1 418 ? 14.375 47.594 9.406 1 68.06 418 HIS B C 1
ATOM 7102 O O . HIS B 1 418 ? 15.266 48.438 9.242 1 68.06 418 HIS B O 1
ATOM 7108 N N . ALA B 1 419 ? 13.781 46.969 8.414 1 63.12 419 ALA B N 1
ATOM 7109 C CA . ALA B 1 419 ? 14.133 47.281 7.031 1 63.12 419 ALA B CA 1
ATOM 7110 C C . ALA B 1 419 ? 13.695 48.688 6.645 1 63.12 419 ALA B C 1
ATOM 7112 O O . ALA B 1 419 ? 14.422 49.375 5.938 1 63.12 419 ALA B O 1
ATOM 7113 N N . ALA B 1 420 ? 12.602 49.094 7.109 1 58.69 420 ALA B N 1
ATOM 7114 C CA . ALA B 1 420 ? 12.094 50.438 6.852 1 58.69 420 ALA B CA 1
ATOM 7115 C C . ALA B 1 420 ? 12.945 51.5 7.555 1 58.69 420 ALA B C 1
ATOM 7117 O O . ALA B 1 420 ? 13.234 52.531 6.984 1 58.69 420 ALA B O 1
ATOM 7118 N N . ARG B 1 421 ? 13.281 51.125 8.68 1 59.06 421 ARG B N 1
ATOM 7119 C CA . ARG B 1 421 ? 14.141 52.062 9.43 1 59.06 421 ARG B CA 1
ATOM 7120 C C . ARG B 1 421 ? 15.516 52.156 8.781 1 59.06 421 ARG B C 1
ATOM 7122 O O . ARG B 1 421 ? 16.094 53.25 8.719 1 59.06 421 ARG B O 1
ATOM 7129 N N . LYS B 1 422 ? 15.945 51.031 8.281 1 57.47 422 LYS B N 1
ATOM 7130 C CA . LYS B 1 422 ? 17.234 51.062 7.602 1 57.47 422 LYS B CA 1
ATOM 7131 C C . LYS B 1 422 ? 17.141 51.812 6.273 1 57.47 422 LYS B C 1
ATOM 7133 O O . LYS B 1 422 ? 18.078 52.531 5.895 1 57.47 422 LYS B O 1
ATOM 7138 N N . SER B 1 423 ? 16.109 51.5 5.59 1 54.94 423 SER B N 1
ATOM 7139 C CA . SER B 1 423 ? 15.922 52.219 4.34 1 54.94 423 SER B CA 1
ATOM 7140 C C . SER B 1 423 ? 15.727 53.719 4.594 1 54.94 423 SER B C 1
ATOM 7142 O O . SER B 1 423 ? 16.203 54.562 3.82 1 54.94 423 SER B O 1
ATOM 7144 N N . SER B 1 424 ? 15.016 54.062 5.621 1 53.25 424 SER B N 1
ATOM 7145 C CA . SER B 1 424 ? 14.844 55.469 5.984 1 53.25 424 SER B CA 1
ATOM 7146 C C . SER B 1 424 ? 16.156 56.094 6.438 1 53.25 424 SER B C 1
ATOM 7148 O O . SER B 1 424 ? 16.438 57.25 6.141 1 53.25 424 SER B O 1
ATOM 7150 N N . PHE B 1 425 ? 16.938 55.312 7.051 1 50.59 425 PHE B N 1
ATOM 7151 C CA . PHE B 1 425 ? 18.25 55.812 7.465 1 50.59 425 PHE B CA 1
ATOM 7152 C C . PHE B 1 425 ? 19.156 56 6.258 1 50.59 425 PHE B C 1
ATOM 7154 O O . PHE B 1 425 ? 19.922 56.969 6.215 1 50.59 425 PHE B O 1
ATOM 7161 N N . PHE B 1 426 ? 19.016 55.062 5.301 1 50.75 426 PHE B N 1
ATOM 7162 C CA . PHE B 1 426 ? 19.797 55.25 4.082 1 50.75 426 PHE B CA 1
ATOM 7163 C C . PHE B 1 426 ? 19.266 56.438 3.281 1 50.75 426 PHE B C 1
ATOM 7165 O O . PHE B 1 426 ? 20.031 57.156 2.639 1 50.75 426 PHE B O 1
ATOM 7172 N N . SER B 1 427 ? 18.031 56.594 3.291 1 49.31 427 SER B N 1
ATOM 7173 C CA . SER B 1 427 ? 17.469 57.781 2.629 1 49.31 427 SER B CA 1
ATOM 7174 C C . SER B 1 427 ? 17.844 59.062 3.363 1 49.31 427 SER B C 1
ATOM 7176 O O . SER B 1 427 ? 18.18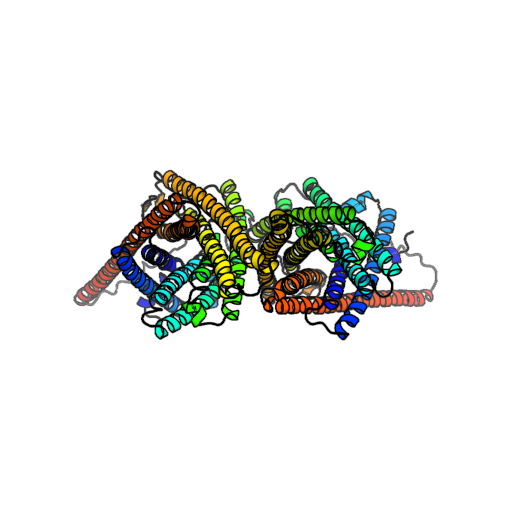8 60.062 2.734 1 49.31 427 SER B O 1
ATOM 7178 N N . GLU B 1 428 ? 17.906 59.031 4.637 1 50.41 428 GLU B N 1
ATOM 7179 C CA . GLU B 1 428 ? 18.281 60.219 5.422 1 50.41 428 GLU B CA 1
ATOM 7180 C C . GLU B 1 428 ? 19.797 60.469 5.348 1 50.41 428 GLU B C 1
ATOM 7182 O O . GLU B 1 428 ? 20.234 61.594 5.289 1 50.41 428 GLU B O 1
ATOM 7187 N N . ALA B 1 429 ? 20.547 59.375 5.309 1 53.47 429 ALA B N 1
ATOM 7188 C CA . ALA B 1 429 ? 21.984 59.531 5.133 1 53.47 429 ALA B CA 1
ATOM 7189 C C . ALA B 1 429 ? 22.312 60.062 3.732 1 53.47 429 ALA B C 1
ATOM 7191 O O . ALA B 1 429 ? 23.234 60.844 3.557 1 53.47 429 ALA B O 1
ATOM 7192 N N . ALA B 1 430 ? 21.562 59.594 2.744 1 49.56 430 ALA B N 1
ATOM 7193 C CA . ALA B 1 430 ? 21.75 60.094 1.386 1 49.56 430 ALA B CA 1
ATOM 7194 C C . ALA B 1 430 ? 21.344 61.562 1.274 1 49.56 430 ALA B C 1
ATOM 7196 O O . ALA B 1 430 ? 21.969 62.312 0.553 1 49.56 430 ALA B O 1
ATOM 7197 N N . ALA B 1 431 ? 20.328 62.031 2.002 1 48.94 431 ALA B N 1
ATOM 7198 C CA . ALA B 1 431 ? 19.922 63.438 1.992 1 48.94 431 ALA B CA 1
ATOM 7199 C C . ALA B 1 431 ? 20.953 64.312 2.713 1 48.94 431 ALA B C 1
ATOM 7201 O O . ALA B 1 431 ? 21.219 65.438 2.299 1 48.94 431 ALA B O 1
ATOM 7202 N N . GLU B 1 432 ? 21.578 63.75 3.779 1 41.75 432 GLU B N 1
ATOM 7203 C CA . GLU B 1 432 ? 22.578 64.562 4.484 1 41.75 432 GLU B CA 1
ATOM 7204 C C . GLU B 1 432 ? 23.891 64.562 3.713 1 41.75 432 GLU B C 1
ATOM 7206 O O . GLU B 1 432 ? 24.688 65.5 3.875 1 41.75 432 GLU B O 1
ATOM 7211 N N . LYS B 1 433 ? 24.016 63.25 3.055 1 47.25 433 LYS B N 1
ATOM 7212 C CA . LYS B 1 433 ? 25.281 63.281 2.322 1 47.25 433 LYS B CA 1
ATOM 7213 C C . LYS B 1 433 ? 25.25 64.312 1.184 1 47.25 433 LYS B C 1
ATOM 7215 O O . LYS B 1 433 ? 26.266 64.562 0.551 1 47.25 433 LYS B O 1
ATOM 7220 N N . THR B 1 434 ? 24.047 64.625 0.737 1 40.34 434 THR B N 1
ATOM 7221 C CA . THR B 1 434 ? 24.062 65.562 -0.383 1 40.34 434 THR B CA 1
ATOM 7222 C C . THR B 1 434 ? 24.578 66.875 0.056 1 40.34 434 THR B C 1
ATOM 7224 O O . THR B 1 434 ? 24.781 67.812 -0.774 1 40.34 434 THR B O 1
ATOM 7227 N N . ILE B 1 435 ? 24.359 67.312 1.352 1 36.31 435 ILE B N 1
ATOM 7228 C CA . ILE B 1 435 ? 24.766 68.688 1.582 1 36.31 435 ILE B CA 1
ATOM 7229 C C . ILE B 1 435 ? 26.297 68.75 1.647 1 36.31 435 ILE B C 1
ATOM 7231 O O . ILE B 1 435 ? 26.859 69.812 1.785 1 36.31 435 ILE B O 1
ATOM 7235 N N . THR B 1 436 ? 26.938 67.688 2.287 1 32.91 436 THR B N 1
ATOM 7236 C CA . THR B 1 436 ? 28.328 68 2.59 1 32.91 436 THR B CA 1
ATOM 7237 C C . THR B 1 436 ? 29.172 68.062 1.314 1 32.91 436 THR B C 1
ATOM 7239 O O . THR B 1 436 ? 28.828 67.375 0.325 1 32.91 436 THR B O 1
ATOM 7242 N N . SER B 1 437 ? 30.344 68.875 1.345 1 33.69 437 SER B N 1
ATOM 7243 C CA . SER B 1 437 ? 31.281 69.438 0.381 1 33.69 437 SER B CA 1
ATOM 7244 C C . SER B 1 437 ? 31.891 68.375 -0.502 1 33.69 437 SER B C 1
ATOM 7246 O O . SER B 1 437 ? 31.938 67.188 -0.115 1 33.69 437 SER B O 1
ATOM 7248 N N . PRO B 1 438 ? 32.5 68.688 -1.735 1 30.08 438 PRO B N 1
ATOM 7249 C CA . PRO B 1 438 ? 32.906 68.062 -2.986 1 30.08 438 PRO B CA 1
ATOM 7250 C C . PRO B 1 438 ? 33.906 66.938 -2.771 1 30.08 438 PRO B C 1
ATOM 7252 O O . PRO B 1 438 ? 33.844 65.875 -3.455 1 30.08 438 PRO B O 1
ATOM 7255 N N . TYR B 1 439 ? 35.188 67.188 -2.203 1 27.42 439 TYR B N 1
ATOM 7256 C CA . TYR B 1 439 ? 36.406 66.812 -2.854 1 27.42 439 TYR B CA 1
ATOM 7257 C C . TYR B 1 439 ? 36.719 65.312 -2.566 1 27.42 439 TYR B C 1
ATOM 7259 O O . TYR B 1 439 ? 37.125 64.562 -3.461 1 27.42 439 TYR B O 1
ATOM 7267 N N . SER B 1 440 ? 37.125 64.938 -1.273 1 28.59 440 SER B N 1
ATOM 7268 C CA . SER B 1 440 ? 38.281 64 -1.222 1 28.59 440 SER B CA 1
ATOM 7269 C C . SER B 1 440 ? 37.875 62.594 -1.529 1 28.59 440 SER B C 1
ATOM 7271 O O . SER B 1 440 ? 36.969 62.031 -0.92 1 28.59 440 SER B O 1
ATOM 7273 N N . THR B 1 441 ? 38.125 61.969 -2.691 1 27.67 441 THR B N 1
ATOM 7274 C CA . THR B 1 441 ? 38 60.688 -3.369 1 27.67 441 THR B CA 1
ATOM 7275 C C . THR B 1 441 ? 38.625 59.562 -2.535 1 27.67 441 THR B C 1
ATOM 7277 O O . THR B 1 441 ? 39.781 59.219 -2.725 1 27.67 441 THR B O 1
ATOM 7280 N N . GLU B 1 442 ? 38.75 59.594 -1.18 1 26.08 442 GLU B N 1
ATOM 7281 C CA . GLU B 1 442 ? 39.531 58.469 -0.649 1 26.08 442 GLU B CA 1
ATOM 7282 C C . GLU B 1 442 ? 38.906 57.125 -0.999 1 26.08 442 GLU B C 1
ATOM 7284 O O . GLU B 1 442 ? 37.688 57.031 -1.097 1 26.08 442 GLU B O 1
ATOM 7289 N N . SER B 1 443 ? 39.781 56.031 -1.344 1 26.83 443 SER B N 1
ATOM 7290 C CA . SER B 1 443 ? 39.781 54.688 -1.896 1 26.83 443 SER B CA 1
ATOM 7291 C C . SER B 1 443 ? 39 53.719 -1.006 1 26.83 443 SER B C 1
ATOM 7293 O O . SER B 1 443 ? 39.344 53.562 0.165 1 26.83 443 SER B O 1
ATOM 7295 N N . VAL B 1 444 ? 37.719 53.594 -1.136 1 27.25 444 VAL B N 1
ATOM 7296 C CA . VAL B 1 444 ? 36.844 52.625 -0.495 1 27.25 444 VAL B CA 1
ATOM 7297 C C . VAL B 1 444 ? 37.281 51.188 -0.817 1 27.25 444 VAL B C 1
ATOM 7299 O O . VAL B 1 444 ? 36.688 50.531 -1.673 1 27.25 444 VAL B O 1
ATOM 7302 N N . GLU B 1 445 ? 38.594 50.875 -0.914 1 24.89 445 GLU B N 1
ATOM 7303 C CA . GLU B 1 445 ? 39 49.531 -1.269 1 24.89 445 GLU B CA 1
ATOM 7304 C C . GLU B 1 445 ? 38.531 48.5 -0.228 1 24.89 445 GLU B C 1
ATOM 7306 O O . GLU B 1 445 ? 38.188 47.375 -0.57 1 24.89 445 GLU B O 1
ATOM 7311 N N . GLU B 1 446 ? 38.719 48.625 1.092 1 25.05 446 GLU B N 1
ATOM 7312 C CA . GLU B 1 446 ? 39.125 47.5 1.931 1 25.05 446 GLU B CA 1
ATOM 7313 C C . GLU B 1 446 ? 37.906 46.625 2.252 1 25.05 446 GLU B C 1
ATOM 7315 O O . GLU B 1 446 ? 38.062 45.469 2.674 1 25.05 446 GLU B O 1
ATOM 7320 N N . SER B 1 447 ? 36.75 47.062 2.396 1 24.89 447 SER B N 1
ATOM 7321 C CA . SER B 1 447 ? 35.906 46.312 3.336 1 24.89 447 SER B CA 1
ATOM 7322 C C . SER B 1 447 ? 35.344 45.062 2.682 1 24.89 447 SER B C 1
ATOM 7324 O O . SER B 1 447 ? 34.344 44.5 3.143 1 24.89 447 SER B O 1
ATOM 7326 N N . ASN B 1 448 ? 35.781 44.625 1.528 1 24.73 448 ASN B N 1
ATOM 7327 C CA . ASN B 1 448 ? 35.125 43.469 0.93 1 24.73 448 ASN B CA 1
ATOM 7328 C C . ASN B 1 448 ? 35.5 42.156 1.664 1 24.73 448 ASN B C 1
ATOM 7330 O O . ASN B 1 448 ? 35.219 41.062 1.171 1 24.73 448 ASN B O 1
ATOM 7334 N N . SER B 1 449 ? 36.344 42.125 2.68 1 25.48 449 SER B N 1
ATOM 7335 C CA . SER B 1 449 ? 36.906 40.844 3.121 1 25.48 449 SER B CA 1
ATOM 7336 C C . SER B 1 449 ? 35.844 40 3.846 1 25.48 449 SER B C 1
ATOM 7338 O O . SER B 1 449 ? 36.125 38.875 4.23 1 25.48 449 SER B O 1
ATOM 7340 N N . ALA B 1 450 ? 34.844 40.438 4.461 1 26.92 450 ALA B N 1
ATOM 7341 C CA . ALA B 1 450 ? 34.125 39.656 5.469 1 26.92 450 ALA B CA 1
ATOM 7342 C C . ALA B 1 450 ? 33.344 38.5 4.828 1 26.92 450 ALA B C 1
ATOM 7344 O O . ALA B 1 450 ? 32.656 37.75 5.516 1 26.92 450 ALA B O 1
ATOM 7345 N N . LEU B 1 451 ? 33.094 38.562 3.574 1 22.53 451 LEU B N 1
ATOM 7346 C CA . LEU B 1 451 ? 32.188 37.5 3.184 1 22.53 451 LEU B CA 1
ATOM 7347 C C . LEU B 1 451 ? 32.875 36.125 3.213 1 22.53 451 LEU B C 1
ATOM 7349 O O . LEU B 1 451 ? 33.125 35.531 2.162 1 22.53 451 LEU B O 1
ATOM 7353 N N . ASP B 1 452 ? 34 36 4.055 1 24.16 452 ASP B N 1
ATOM 7354 C CA . ASP B 1 452 ? 34.594 34.656 4.066 1 24.16 452 ASP B CA 1
ATOM 7355 C C . ASP B 1 452 ? 33.625 33.625 4.664 1 24.16 452 ASP B C 1
ATOM 7357 O O . ASP B 1 452 ? 33.25 33.719 5.836 1 24.16 452 ASP B O 1
ATOM 7361 N N . PHE B 1 453 ? 32.75 32.938 3.92 1 21.78 453 PHE B N 1
ATOM 7362 C CA . PHE B 1 453 ? 31.797 31.875 4.215 1 21.78 453 PHE B CA 1
ATOM 7363 C C . PHE B 1 453 ? 32.469 30.688 4.867 1 21.78 453 PHE B C 1
ATOM 7365 O O . PHE B 1 453 ? 31.828 29.688 5.191 1 21.78 453 PHE B O 1
ATOM 7372 N N . THR B 1 454 ? 33.875 30.625 4.863 1 23.48 454 THR B N 1
ATOM 7373 C CA . THR B 1 454 ? 34.5 29.375 5.289 1 23.48 454 THR B CA 1
ATOM 7374 C C . THR B 1 454 ? 34.312 29.172 6.789 1 23.48 454 THR B C 1
ATOM 7376 O O . THR B 1 454 ? 34.688 28.109 7.324 1 23.48 454 THR B O 1
ATOM 7379 N N . ARG B 1 455 ? 34.188 30.109 7.672 1 24.67 455 ARG B N 1
ATOM 7380 C CA . ARG B 1 455 ? 34.406 29.891 9.102 1 24.67 455 ARG B CA 1
ATOM 7381 C C . ARG B 1 455 ? 33.281 29.078 9.711 1 24.67 455 ARG B C 1
ATOM 7383 O O . ARG B 1 455 ? 33.281 28.797 10.914 1 24.67 455 ARG B O 1
ATOM 7390 N N . LEU B 1 456 ? 32.156 28.953 9.164 1 18.55 456 LEU B N 1
ATOM 7391 C CA . LEU B 1 456 ? 31.172 28.219 9.953 1 18.55 456 LEU B CA 1
ATOM 7392 C C . LEU B 1 456 ? 31.438 26.719 9.898 1 18.55 456 LEU B C 1
ATOM 7394 O O . LEU B 1 456 ? 30.594 25.922 10.32 1 18.55 456 LEU B O 1
ATOM 7398 N N . ALA B 1 457 ? 32.688 26.203 9.562 1 18.17 457 ALA B N 1
ATOM 7399 C CA . ALA B 1 457 ? 32.969 24.828 9.992 1 18.17 457 ALA B CA 1
ATOM 7400 C C . ALA B 1 457 ? 33.312 24.781 11.484 1 18.17 457 ALA B C 1
ATOM 7402 O O . ALA B 1 457 ? 34.125 25.578 11.969 1 18.17 457 ALA B O 1
#